Protein 9D84 (pdb70)

Secondary structure (DSSP, 8-state):
----S-SGGGGHHHHHHHHHHHHTS-GGGEEE--TT-B-TT-SEEEETTTTEEEEPPTTPPTT-BEEEE-TT-EEEETTEEEEHHHHHHHTT--EEEEEETTT--B--STTEEEE-TTS-EEE--S-TT-B--TT--TTTTT-SSTTS-EESTTHHHHHHHTSTTGGGG-B-TTS-BHHHHHHHHHHHHHHHHHHHHHHHHHHHHTTT-EEEEEEEESHHHHTB-SSSS-EE-S-TT-SS-EESS-HHHHHHHHHHHHH--EEEEEEEE-TT--HHHHHT-GGGSS----SEEEEE--HHHHTTGGG--HHHHHHHHHHHHHHHHHTT-EEEEE----STTTTS-HHHHHHHHHHHHHHHHTT-EEE-GGGTTTTS-HHHHBSSSSSB-HHHHHHHHHHHHHHHHHTTTSTT---B-S-EEE-TT---SSEEEEESSS--B--B-TTSSSTT-B--EE-TTS--EEEEEEEE-SSEEEEEEEEEESS--EEE-SHHHH----SSGGGGG-S---S--TT-------------GGGTTS-EEEEEEESSEEEEEEEE--TTS----EEEEEEEEEEE-GGG--SSTT-SS----EEEEEEEEES--TT-SSPPPPEE-SEEEEEPPGGGSPSSHHHH--TTT-TTSS--EEEEEEETTS-EEEEEEE----SSSEEEEEEEEESS-TTTS-SEEEEEEEEEEEEEEE-TTSSBTTBSSS-EEEEEEEEEEETTT---SS-EEEEEEEE-SSSPPEE-EEEEEEEEE-TT-SS---/-EEEEGGGG--EEEEEEEEPPTT-S---EEEETTEEEEBTTTEEEETTTTEEEEEEEEEET--EEEEE-

Foldseek 3Di:
DDPPQCDDPSNLQVLLVVVCVLVVHDSVQEEEDDAWDFNASHQKYAYPVVRDIFGDDPPDDGRKTWHDQDLQRWTAIPVGIDRRLVVCLVVLVADADPDALQQWDWAQYQRHWHAYPVGFTWGAQADRTQTHHHGGDQCRSARDDPNGTDTRPCRVVVVVLPDPCNQQVDADPVGHGSVVVCVVPCLVVLLVLLLVLLVVLLCLLQVLEEFEEEQAEACLSQAAFDFDPQWDADDLPEHGIHGVAALVNLLQVASLQFFNYHYHYRYHYYHLDALVCSQPPPVNPDQPLTRAYEYEHQLNLLVCRPNHDLVNRLVSLVVVSSVCSVSSYHYEYEAHAWADLCPPCVVSRVSSVVNVVVCVSSLHQYADNNCLQNQADRVLFPSDRTGGHNLVSSSSNNQVSLCSQQCSSPPLADADEFKDKAFAPDDDSFKGKHWSPPPQDQDADPPFLDQVSRQRKDAALAKTKIKIKGFHQAFKKWKKFLKAKDWAKDKDKWRVRPDDPPSDVSSQLGTGFHPDPVQGPRAGQQFGFQHDPLQNLFMAGRFMHGGGGMIMIMIITPNNSRTHMMTGRIMIIGHDHRLLGGGFPPDPGDHDFDKDKFKDKVVHPPPCPDDDWFDFDFKDKAADAQQAAFGSCVPQNGCQAPVVSHGWKWKWKAFPVGWIWIWIFGCDDHNFQKTWTHTDDIPDDPLWAFPTKIWFKWAFAKAFPAQQQNVHDPVPVHTRMATDSVGIGGRPRDDHNHHIMITIGTHTNDPGDTGIMMIMMIDTDRYPDPHNHD/DDKDKAPVFWDQAQAQKDADDLQFQDWQWKQWPNDTDGDPGQWHADNVRRMIGGPDGDGTRIIIITHGD

Organism: NCBI:txid2968270

Structure (mmCIF, N/CA/C/O backbone):
data_9D84
#
_entry.id   9D84
#
_cell.length_a   1.00
_cell.length_b   1.00
_cell.length_c   1.00
_cell.angle_alpha   90.00
_cell.angle_beta   90.00
_cell.angle_gamma   90.00
#
_symmetry.space_group_name_H-M   'P 1'
#
loop_
_entity.id
_entity.type
_entity.pdbx_description
1 polymer Gp48
2 polymer Gp49
#
loop_
_atom_site.group_PDB
_atom_site.id
_atom_site.type_symbol
_atom_site.label_atom_id
_atom_site.label_alt_id
_atom_site.label_comp_id
_atom_site.label_asym_id
_atom_site.label_entity_id
_atom_site.label_seq_id
_atom_site.pdbx_PDB_ins_code
_atom_site.Cartn_x
_atom_site.Cartn_y
_atom_site.Cartn_z
_atom_site.occupancy
_atom_site.B_iso_or_equiv
_atom_site.auth_seq_id
_atom_site.auth_comp_id
_atom_site.auth_asym_id
_atom_site.auth_atom_id
_atom_site.pdbx_PDB_model_num
ATOM 1 N N . LEU A 1 4 ? 4.374 -13.995 -58.206 1.00 99.86 4 LEU A N 1
ATOM 2 C CA . LEU A 1 4 ? 3.393 -12.999 -57.813 1.00 97.23 4 LEU A CA 1
ATOM 3 C C . LEU A 1 4 ? 3.135 -12.048 -58.977 1.00 98.03 4 LEU A C 1
ATOM 4 O O . LEU A 1 4 ? 3.953 -11.916 -59.890 1.00 98.00 4 LEU A O 1
ATOM 9 N N . PHE A 1 5 ? 1.984 -11.382 -58.939 1.00 94.22 5 PHE A N 1
ATOM 10 C CA . PHE A 1 5 ? 1.736 -10.302 -59.881 1.00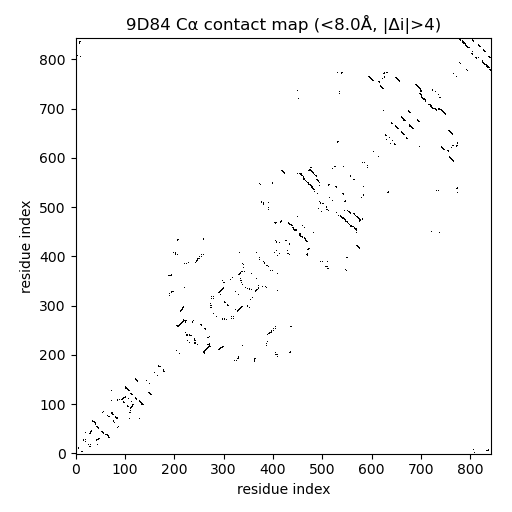 92.00 5 PHE A CA 1
ATOM 11 C C . PHE A 1 5 ? 2.688 -9.143 -59.620 1.00 93.12 5 PHE A C 1
ATOM 12 O O . PHE A 1 5 ? 3.196 -8.963 -58.510 1.00 96.82 5 PHE A O 1
ATOM 20 N N . SER A 1 6 ? 2.929 -8.359 -60.665 1.00 88.70 6 SER A N 1
ATOM 21 C CA . SER A 1 6 ? 3.777 -7.181 -60.566 1.00 90.36 6 SER A CA 1
ATOM 22 C C . SER A 1 6 ? 2.977 -6.001 -60.025 1.00 93.15 6 SER A C 1
ATOM 23 O O . SER A 1 6 ? 2.439 -5.205 -60.800 1.00 96.81 6 SER A O 1
ATOM 26 N N . GLN A 1 7 ? 2.894 -5.879 -58.698 1.00 87.49 7 GLN A N 1
ATOM 27 C CA . GLN A 1 7 ? 1.983 -4.928 -58.070 1.00 83.20 7 GLN A CA 1
ATOM 28 C C . GLN A 1 7 ? 2.674 -3.698 -57.498 1.00 88.54 7 GLN A C 1
ATOM 29 O O . GLN A 1 7 ? 2.076 -2.974 -56.695 1.00 91.30 7 GLN A O 1
ATOM 35 N N . GLY A 1 8 ? 3.925 -3.462 -57.869 1.00 90.16 8 GLY A N 1
ATOM 36 C CA . GLY A 1 8 ? 4.604 -2.254 -57.449 1.00 89.91 8 GLY A CA 1
ATOM 37 C C . GLY A 1 8 ? 4.740 -2.080 -55.951 1.00 91.50 8 GLY A C 1
ATOM 38 O O . GLY A 1 8 ? 4.681 -0.957 -55.442 1.00 96.93 8 GLY A O 1
ATOM 39 N N . GLY A 1 9 ? 4.919 -3.182 -55.231 1.00 79.14 9 GLY A N 1
ATOM 40 C CA . GLY A 1 9 ? 5.181 -3.112 -53.809 1.00 77.86 9 GLY A CA 1
ATOM 41 C C . GLY A 1 9 ? 6.622 -3.463 -53.515 1.00 86.02 9 GLY A C 1
ATOM 42 O O . GLY A 1 9 ? 7.062 -3.451 -52.363 1.00 85.11 9 GLY A O 1
ATOM 43 N N . LYS A 1 10 ? 7.365 -3.783 -54.571 1.00 95.24 10 LYS A N 1
ATOM 44 C CA . LYS A 1 10 ? 8.741 -4.230 -54.446 1.00 91.99 10 LYS A CA 1
ATOM 45 C C . LYS A 1 10 ? 9.714 -3.114 -54.812 1.00 92.46 10 LYS A C 1
ATOM 46 O O . LYS A 1 10 ? 9.502 -2.347 -55.756 1.00 92.08 10 LYS A O 1
ATOM 52 N N . GLY A 1 11 ? 10.797 -3.037 -54.042 1.00 88.93 11 GLY A N 1
ATOM 53 C CA . GLY A 1 11 ? 11.930 -2.190 -54.361 1.00 88.75 11 GLY A CA 1
ATOM 54 C C . GLY A 1 11 ? 11.620 -0.730 -54.611 1.00 88.74 11 GLY A C 1
ATOM 55 O O . GLY A 1 11 ? 10.942 -0.080 -53.811 1.00 88.79 11 GLY A O 1
ATOM 56 N N . SER A 1 12 ? 12.115 -0.209 -55.734 1.00 85.17 12 SER A N 1
ATOM 57 C CA . SER A 1 12 ? 12.019 1.210 -56.044 1.00 84.70 12 SER A CA 1
ATOM 58 C C . SER A 1 12 ? 10.596 1.678 -56.307 1.00 88.94 12 SER A C 1
ATOM 59 O O . SER A 1 12 ? 10.303 2.858 -56.093 1.00 92.16 12 SER A O 1
ATOM 62 N N . ALA A 1 13 ? 9.712 0.794 -56.758 1.00 86.41 13 ALA A N 1
ATOM 63 C CA . ALA A 1 13 ? 8.341 1.177 -57.058 1.00 83.87 13 ALA A CA 1
ATOM 64 C C . ALA A 1 13 ? 7.421 1.101 -55.848 1.00 87.34 13 ALA A C 1
ATOM 65 O O . ALA A 1 13 ? 6.241 1.449 -55.965 1.00 90.87 13 ALA A O 1
ATOM 67 N N . GLY A 1 14 ? 7.920 0.648 -54.705 1.00 80.55 14 GLY A N 1
ATOM 68 C CA . GLY A 1 14 ? 7.149 0.606 -53.484 1.00 79.09 14 GLY A CA 1
ATOM 69 C C . GLY A 1 14 ? 7.469 1.690 -52.482 1.00 77.54 14 GLY A C 1
ATOM 70 O O . GLY A 1 14 ? 7.042 1.588 -51.328 1.00 81.25 14 GLY A O 1
ATOM 71 N N . ILE A 1 15 ? 8.208 2.728 -52.882 1.00 73.95 15 ILE A N 1
ATOM 72 C CA . ILE A 1 15 ? 8.615 3.763 -51.935 1.00 74.59 15 ILE A CA 1
ATOM 73 C C . ILE A 1 15 ? 7.403 4.526 -51.413 1.00 77.48 15 ILE A C 1
ATOM 74 O O . ILE A 1 15 ? 7.286 4.772 -50.208 1.00 78.40 15 ILE A O 1
ATOM 79 N N . LEU A 1 16 ? 6.480 4.906 -52.300 1.00 70.80 16 LEU A N 1
ATOM 80 C CA . LEU A 1 16 ? 5.373 5.760 -51.883 1.00 66.19 16 LEU A CA 1
ATOM 81 C C . LEU A 1 16 ? 4.355 5.006 -51.036 1.00 70.09 16 LEU A C 1
ATOM 82 O O . LEU A 1 16 ? 3.859 5.542 -50.039 1.00 73.21 16 LEU A O 1
ATOM 87 N N . THR A 1 17 ? 4.024 3.771 -51.412 1.00 72.14 17 THR A N 1
ATOM 88 C CA . THR A 1 17 ? 3.090 2.988 -50.610 1.00 67.52 17 THR A CA 1
ATOM 89 C C . THR A 1 17 ? 3.691 2.640 -49.253 1.00 64.69 17 THR A C 1
ATOM 90 O O . THR A 1 17 ? 2.995 2.655 -48.231 1.00 69.52 17 THR A O 1
ATOM 94 N N . ASN A 1 18 ? 4.987 2.324 -49.224 1.00 66.43 18 ASN A N 1
ATOM 95 C CA . ASN A 1 18 ? 5.655 2.078 -47.953 1.00 67.08 18 ASN A CA 1
ATOM 96 C C . ASN A 1 18 ? 5.684 3.336 -47.096 1.00 72.57 18 ASN A C 1
ATOM 97 O O . ASN A 1 18 ? 5.541 3.263 -45.870 1.00 79.03 18 ASN A O 1
ATOM 102 N N . LYS A 1 19 ? 5.880 4.498 -47.721 1.00 69.16 19 LYS A N 1
ATOM 103 C CA . LYS A 1 19 ? 5.811 5.754 -46.982 1.00 67.48 19 LYS A CA 1
ATOM 104 C C . LYS A 1 19 ? 4.417 5.989 -46.420 1.00 70.55 19 LYS A C 1
ATOM 105 O O . LYS A 1 19 ? 4.284 6.466 -45.291 1.00 75.71 19 LYS A O 1
ATOM 111 N N . GLN A 1 20 ? 3.376 5.666 -47.189 1.00 70.36 20 GLN A N 1
ATOM 112 C CA . GLN A 1 20 ? 2.013 5.747 -46.673 1.00 65.89 20 GLN A CA 1
ATOM 113 C C . GLN A 1 20 ? 1.836 4.850 -45.457 1.00 72.71 20 GLN A C 1
ATOM 114 O O . GLN A 1 20 ? 1.264 5.262 -44.441 1.00 73.29 20 GLN A O 1
ATOM 120 N N . ALA A 1 21 ? 2.319 3.609 -45.548 1.00 68.66 21 ALA A N 1
ATOM 121 C CA . ALA A 1 21 ? 2.177 2.671 -44.439 1.00 60.42 21 ALA A CA 1
ATOM 122 C C . ALA A 1 21 ? 2.915 3.166 -43.201 1.00 62.02 21 ALA A C 1
ATOM 123 O O . ALA A 1 21 ? 2.386 3.117 -42.085 1.00 71.63 21 ALA A O 1
ATOM 125 N N . VAL A 1 22 ? 4.141 3.659 -43.386 1.00 58.12 22 VAL A N 1
ATOM 126 C CA . VAL A 1 22 ? 4.929 4.158 -42.262 1.00 62.28 22 VAL A CA 1
ATOM 127 C C . VAL A 1 22 ? 4.266 5.382 -41.644 1.00 67.83 22 VAL A C 1
ATOM 128 O O . VAL A 1 22 ? 4.194 5.514 -40.416 1.00 71.10 22 VAL A O 1
ATOM 132 N N . ALA A 1 23 ? 3.773 6.295 -42.482 1.00 64.22 23 ALA A N 1
ATOM 133 C CA . ALA A 1 23 ? 3.120 7.496 -41.976 1.00 62.28 23 ALA A CA 1
ATOM 134 C C . ALA A 1 23 ? 1.861 7.154 -41.193 1.00 64.95 23 ALA A C 1
ATOM 135 O O . ALA A 1 23 ? 1.601 7.741 -40.137 1.00 71.57 23 ALA A O 1
ATOM 137 N N . ARG A 1 24 ? 1.067 6.207 -41.693 1.00 62.84 24 ARG A N 1
ATOM 138 C CA . ARG A 1 24 ? -0.119 5.775 -40.968 1.00 63.96 24 ARG A CA 1
ATOM 139 C C . ARG A 1 24 ? 0.224 5.068 -39.667 1.00 62.87 24 ARG A C 1
ATOM 140 O O . ARG A 1 24 ? -0.497 5.231 -38.679 1.00 66.38 24 ARG A O 1
ATOM 148 N N . HIS A 1 25 ? 1.307 4.290 -39.646 1.00 63.87 25 HIS A N 1
ATOM 149 C CA . HIS A 1 25 ? 1.754 3.669 -38.406 1.00 63.73 25 HIS A CA 1
ATOM 150 C C . HIS A 1 25 ? 2.215 4.701 -37.386 1.00 65.22 25 HIS A C 1
ATOM 151 O O . HIS A 1 25 ? 1.954 4.542 -36.189 1.00 67.38 25 HIS A O 1
ATOM 158 N N . PHE A 1 26 ? 2.899 5.753 -37.833 1.00 63.86 26 PHE A N 1
ATOM 159 C CA . PHE A 1 26 ? 3.433 6.774 -36.944 1.00 62.93 26 PHE A CA 1
ATOM 160 C C . PHE A 1 26 ? 2.515 7.975 -36.776 1.00 63.08 26 PHE A C 1
ATOM 161 O O . PHE A 1 26 ? 2.820 8.855 -35.964 1.00 70.14 26 PHE A O 1
ATOM 169 N N . GLY A 1 27 ? 1.406 8.037 -37.507 1.00 62.17 27 GLY A N 1
ATOM 170 C CA . GLY A 1 27 ? 0.512 9.172 -37.396 1.00 61.61 27 GLY A CA 1
ATOM 171 C C . GLY A 1 27 ? 1.052 10.455 -37.981 1.00 66.00 27 GLY A C 1
ATOM 172 O O . GLY A 1 27 ? 0.619 11.540 -37.584 1.00 69.93 27 GLY A O 1
ATOM 173 N N . VAL A 1 28 ? 1.990 10.363 -38.922 1.00 67.02 28 VAL A N 1
ATOM 174 C CA . VAL A 1 28 ? 2.587 11.540 -39.541 1.00 65.86 28 VAL A CA 1
ATOM 175 C C . VAL A 1 28 ? 2.142 11.609 -40.995 1.00 66.21 28 VAL A C 1
ATOM 176 O O . VAL A 1 28 ? 1.430 10.723 -41.478 1.00 68.51 28 VAL A O 1
ATOM 180 N N . LYS A 1 29 ? 2.532 12.670 -41.692 1.00 76.12 29 LYS A N 1
ATOM 181 C CA . LYS A 1 29 ? 2.216 12.789 -43.103 1.00 74.02 29 LYS A CA 1
ATOM 182 C C . LYS A 1 29 ? 3.147 11.913 -43.937 1.00 76.18 29 LYS A C 1
ATOM 183 O O . LYS A 1 29 ? 4.274 11.604 -43.540 1.00 79.07 29 LYS A O 1
ATOM 189 N N . GLN A 1 30 ? 2.656 11.510 -45.110 1.00 81.19 30 GLN A N 1
ATOM 190 C CA . GLN A 1 30 ? 3.462 10.698 -46.014 1.00 78.52 30 GLN A CA 1
ATOM 191 C C . GLN A 1 30 ? 4.705 11.438 -46.489 1.00 84.43 30 GLN A C 1
ATOM 192 O O . GLN A 1 30 ? 5.761 10.817 -46.644 1.00 85.68 30 GLN A O 1
ATOM 198 N N . SER A 1 31 ? 4.606 12.749 -46.705 1.00 89.05 31 SER A N 1
ATOM 199 C CA . SER A 1 31 ? 5.754 13.556 -47.095 1.00 87.91 31 SER A CA 1
ATOM 200 C C . SER A 1 31 ? 6.754 13.745 -45.964 1.00 88.69 31 SER A C 1
ATOM 201 O O . SER A 1 31 ? 7.842 14.277 -46.206 1.00 88.13 31 SER A O 1
ATOM 204 N N . GLU A 1 32 ? 6.414 13.333 -44.745 1.00 83.73 32 GLU A N 1
ATOM 205 C CA . GLU A 1 32 ? 7.292 13.469 -43.592 1.00 79.35 32 GLU A CA 1
ATOM 206 C C . GLU A 1 32 ? 8.088 12.205 -43.303 1.00 81.42 32 GLU A C 1
ATOM 207 O O . GLU A 1 32 ? 8.755 12.131 -42.267 1.00 84.58 32 GLU A O 1
ATOM 213 N N . VAL A 1 33 ? 8.033 11.213 -44.188 1.00 74.69 33 VAL A N 1
ATOM 214 C CA . VAL A 1 33 ? 8.818 9.992 -44.067 1.00 72.85 33 VAL A CA 1
ATOM 215 C C . VAL A 1 33 ? 9.902 10.021 -45.134 1.00 76.35 33 VAL A C 1
ATOM 216 O O . VAL A 1 33 ? 9.625 10.317 -46.302 1.00 80.91 33 VAL A O 1
ATOM 220 N N . VAL A 1 34 ? 11.136 9.722 -44.737 1.00 81.28 34 VAL A N 1
ATOM 221 C CA . VAL A 1 34 ? 12.280 9.757 -45.640 1.00 81.67 34 VAL A CA 1
ATOM 222 C C . VAL A 1 34 ? 12.950 8.390 -45.646 1.00 83.94 34 VAL A C 1
ATOM 223 O O . VAL A 1 34 ? 13.084 7.748 -44.598 1.00 84.83 34 VAL A O 1
ATOM 227 N N . TYR A 1 35 ? 13.319 7.927 -46.837 1.00 82.87 35 TYR A N 1
ATOM 228 C CA . TYR A 1 35 ? 14.170 6.754 -46.959 1.00 78.51 35 TYR A CA 1
ATOM 229 C C . TYR A 1 35 ? 15.616 7.144 -46.697 1.00 82.89 35 TYR A C 1
ATOM 230 O O . TYR A 1 35 ? 16.061 8.231 -47.075 1.00 90.39 35 TYR A O 1
ATOM 239 N N . PHE A 1 36 ? 16.357 6.254 -46.045 1.00 92.09 36 PHE A N 1
ATOM 240 C CA . PHE A 1 36 ? 17.752 6.536 -45.737 1.00 92.08 36 PHE A CA 1
ATOM 241 C C . PHE A 1 36 ? 18.647 5.968 -46.832 1.00 94.99 36 PHE A C 1
ATOM 242 O O . PHE A 1 36 ? 18.524 4.796 -47.202 1.00 94.99 36 PHE A O 1
ATOM 250 N N . SER A 1 37 ? 19.542 6.804 -47.344 1.00 101.16 37 SER A N 1
ATOM 251 C CA . SER A 1 37 ? 20.716 6.377 -48.086 1.00 103.38 37 SER A CA 1
ATOM 252 C C . SER A 1 37 ? 21.869 7.307 -47.733 1.00 106.35 37 SER A C 1
ATOM 253 O O . SER A 1 37 ? 21.800 8.083 -46.777 1.00 107.01 37 SER A O 1
ATOM 256 N N . VAL A 1 38 ? 22.942 7.229 -48.514 1.00 107.82 38 VAL A N 1
ATOM 257 C CA . VAL A 1 38 ? 24.137 8.013 -48.225 1.00 103.95 38 VAL A CA 1
ATOM 258 C C . VAL A 1 38 ? 24.033 9.393 -48.864 1.00 103.21 38 VAL A C 1
ATOM 259 O O . VAL A 1 38 ? 24.497 9.610 -49.989 1.00 104.33 38 VAL A O 1
ATOM 263 N N . GLY A 1 39 ? 23.423 10.338 -48.151 1.00 95.96 39 GLY A N 1
ATOM 264 C CA . GLY A 1 39 ? 23.412 11.714 -48.606 1.00 96.81 39 GLY A CA 1
ATOM 265 C C . GLY A 1 39 ? 22.058 12.395 -48.628 1.00 101.17 39 GLY A C 1
ATOM 266 O O . GLY A 1 39 ? 21.949 13.533 -49.096 1.00 101.47 39 GLY A O 1
ATOM 267 N N . VAL A 1 40 ? 21.023 11.729 -48.129 1.00 100.07 40 VAL A N 1
ATOM 268 C CA . VAL A 1 40 ? 19.678 12.289 -48.128 1.00 96.72 40 VAL A CA 1
ATOM 269 C C . VAL A 1 40 ? 19.592 13.405 -47.098 1.00 97.96 40 VAL A C 1
ATOM 270 O O . VAL A 1 40 ? 20.251 13.367 -46.053 1.00 99.31 40 VAL A O 1
ATOM 274 N N . ASP A 1 41 ? 18.788 14.418 -47.408 1.00 99.93 41 ASP A N 1
ATOM 275 C CA . ASP A 1 41 ? 18.522 15.490 -46.459 1.00 101.52 41 ASP A CA 1
ATOM 276 C C . ASP A 1 41 ? 17.431 15.045 -45.494 1.00 103.97 41 ASP A C 1
ATOM 277 O O . ASP A 1 41 ? 16.274 14.874 -45.891 1.00 106.90 41 ASP A O 1
ATOM 282 N N . ILE A 1 42 ? 17.795 14.854 -44.231 1.00 97.49 42 ILE A N 1
ATOM 283 C CA . ILE A 1 42 ? 16.860 14.388 -43.219 1.00 97.00 42 ILE A CA 1
ATOM 284 C C . ILE A 1 42 ? 16.202 15.557 -42.484 1.00 98.54 42 ILE A C 1
ATOM 285 O O . ILE A 1 42 ? 15.454 15.345 -41.533 1.00 100.24 42 ILE A O 1
ATOM 290 N N . SER A 1 43 ? 16.476 16.787 -42.908 1.00 97.11 43 SER A N 1
ATOM 291 C CA . SER A 1 43 ? 15.853 17.946 -42.295 1.00 97.71 43 SER A CA 1
ATOM 292 C C . SER A 1 43 ? 14.382 18.035 -42.696 1.00 99.55 43 SER A C 1
ATOM 293 O O . SER A 1 43 ? 13.982 17.658 -43.801 1.00 99.55 43 SER A O 1
ATOM 296 N N . GLY A 1 44 ? 13.568 18.542 -41.772 1.00 96.05 44 GLY A N 1
ATOM 297 C CA . GLY A 1 44 ? 12.143 18.661 -41.985 1.00 96.44 44 GLY A CA 1
ATOM 298 C C . GLY A 1 44 ? 11.376 17.359 -41.977 1.00 97.58 44 GLY A C 1
ATOM 299 O O . GLY A 1 44 ? 10.142 17.390 -41.903 1.00 96.23 44 GLY A O 1
ATOM 300 N N . TYR A 1 45 ? 12.055 16.220 -42.048 1.00 93.15 45 TYR A N 1
ATOM 301 C CA . TYR A 1 45 ? 11.415 14.918 -41.989 1.00 87.64 45 TYR A CA 1
ATOM 302 C C . TYR A 1 45 ? 11.243 14.495 -40.538 1.00 89.12 45 TYR A C 1
ATOM 303 O O . TYR A 1 45 ? 12.054 14.832 -39.671 1.00 91.25 45 TYR A O 1
ATOM 312 N N . LYS A 1 46 ? 10.171 13.751 -40.280 1.00 82.96 46 LYS A N 1
ATOM 313 C CA . LYS A 1 46 ? 9.801 13.375 -38.923 1.00 80.77 46 LYS A CA 1
ATOM 314 C C . LYS A 1 46 ? 9.972 11.895 -38.633 1.00 80.72 46 LYS A C 1
ATOM 315 O O . LYS A 1 46 ? 10.138 11.523 -37.470 1.00 78.80 46 LYS A O 1
ATOM 321 N N . VAL A 1 47 ? 9.938 11.046 -39.656 1.00 75.01 47 VAL A N 1
ATOM 322 C CA . VAL A 1 47 ? 10.204 9.621 -39.518 1.00 74.94 47 VAL A CA 1
ATOM 323 C C . VAL A 1 47 ? 11.179 9.216 -40.613 1.00 73.84 47 VAL A C 1
ATOM 324 O O . VAL A 1 47 ? 11.018 9.608 -41.774 1.00 77.94 47 VAL A O 1
ATOM 328 N N . ILE A 1 48 ? 12.193 8.440 -40.246 1.00 73.47 48 ILE A N 1
ATOM 329 C CA . ILE A 1 48 ? 13.171 7.919 -41.193 1.00 72.57 48 ILE A CA 1
ATOM 330 C C . ILE A 1 48 ? 12.991 6.411 -41.277 1.00 72.48 48 ILE A C 1
ATOM 331 O O . ILE A 1 48 ? 12.790 5.744 -40.255 1.00 77.48 48 ILE A O 1
ATOM 336 N N . TYR A 1 49 ? 13.031 5.881 -42.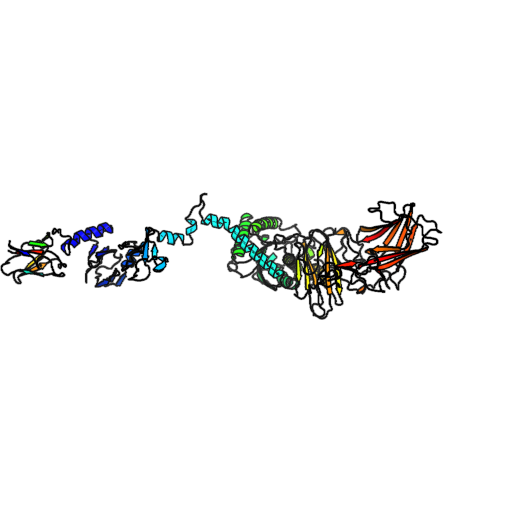493 1.00 69.38 49 TYR A N 1
ATOM 337 C CA . TYR A 1 49 ? 12.843 4.459 -42.729 1.00 71.33 49 TYR A CA 1
ATOM 338 C C . TYR A 1 49 ? 14.142 3.850 -43.235 1.00 73.20 49 TYR A C 1
ATOM 339 O O . TYR A 1 49 ? 14.743 4.359 -44.187 1.00 81.64 49 TYR A O 1
ATOM 348 N N . ASP A 1 50 ? 14.572 2.768 -42.595 1.00 79.75 50 ASP A N 1
ATOM 349 C CA . ASP A 1 50 ? 15.764 2.038 -43.011 1.00 83.76 50 ASP A CA 1
ATOM 350 C C . ASP A 1 50 ? 15.338 0.957 -43.995 1.00 81.88 50 ASP A C 1
ATOM 351 O O . ASP A 1 50 ? 14.571 0.056 -43.643 1.00 82.35 50 ASP A O 1
ATOM 356 N N . LYS A 1 51 ? 15.833 1.048 -45.229 1.00 83.99 51 LYS A N 1
ATOM 357 C CA . LYS A 1 51 ? 15.468 0.067 -46.244 1.00 85.78 51 LYS A CA 1
ATOM 358 C C . LYS A 1 51 ? 16.055 -1.306 -45.941 1.00 88.21 51 LYS A C 1
ATOM 359 O O . LYS A 1 51 ? 15.408 -2.326 -46.202 1.00 88.93 51 LYS A O 1
ATOM 365 N N . THR A 1 52 ? 17.267 -1.353 -45.384 1.00 88.87 52 THR A N 1
ATOM 366 C CA . THR A 1 52 ? 17.926 -2.630 -45.134 1.00 90.04 52 THR A CA 1
ATOM 367 C C . THR A 1 52 ? 17.218 -3.437 -44.052 1.00 90.29 52 THR A C 1
ATOM 368 O O . THR A 1 52 ? 16.946 -4.627 -44.244 1.00 90.10 52 THR A O 1
ATOM 372 N N . THR A 1 53 ? 16.915 -2.814 -42.913 1.00 86.15 53 THR A N 1
ATOM 373 C CA . THR A 1 53 ? 16.268 -3.544 -41.827 1.00 85.38 53 THR A CA 1
ATOM 374 C C . THR A 1 53 ? 14.750 -3.475 -41.933 1.00 84.73 53 THR A C 1
ATOM 375 O O . THR A 1 53 ? 14.044 -4.149 -41.173 1.00 86.94 53 THR A O 1
ATOM 379 N N . GLN A 1 54 ? 14.239 -2.674 -42.868 1.00 81.24 54 GLN A N 1
ATOM 380 C CA . GLN A 1 54 ? 12.809 -2.444 -43.038 1.00 77.90 54 GLN A CA 1
ATOM 381 C C . GLN A 1 54 ? 12.183 -1.975 -41.731 1.00 79.53 54 GLN A C 1
ATOM 382 O O . GLN A 1 54 ? 11.059 -2.359 -41.394 1.00 82.33 54 GLN A O 1
ATOM 388 N N . ARG A 1 55 ? 12.911 -1.145 -40.992 1.00 70.86 55 ARG A N 1
ATOM 389 C CA . ARG A 1 55 ? 12.436 -0.549 -39.755 1.00 69.55 55 ARG A CA 1
ATOM 390 C C . ARG A 1 55 ? 12.394 0.965 -39.904 1.00 69.48 55 ARG A C 1
ATOM 391 O O . ARG A 1 55 ? 13.291 1.564 -40.505 1.00 73.24 55 ARG A O 1
ATOM 399 N N . ALA A 1 56 ? 11.350 1.576 -39.357 1.00 69.32 56 ALA A N 1
ATOM 400 C CA . ALA A 1 56 ? 11.156 3.016 -39.425 1.00 66.98 56 ALA A CA 1
ATOM 401 C C . ALA A 1 56 ? 11.303 3.608 -38.032 1.00 66.43 56 ALA A C 1
ATOM 402 O O . ALA A 1 56 ? 10.769 3.062 -37.062 1.00 70.26 56 ALA A O 1
ATOM 404 N N . TYR A 1 57 ? 12.033 4.714 -37.938 1.00 68.27 57 TYR A N 1
ATOM 405 C CA . TYR A 1 57 ? 12.323 5.362 -36.669 1.00 68.31 57 TYR A CA 1
ATOM 406 C C . TYR A 1 57 ? 11.931 6.829 -36.745 1.00 71.25 57 TYR A C 1
ATOM 407 O O . TYR A 1 57 ? 12.125 7.480 -37.776 1.00 78.42 57 TYR A O 1
ATOM 416 N N . SER A 1 58 ? 11.379 7.345 -35.652 1.00 73.82 58 SER A N 1
ATOM 417 C CA . SER A 1 58 ? 11.013 8.753 -35.599 1.00 76.24 58 SER A CA 1
ATOM 418 C C . SER A 1 58 ? 12.263 9.612 -35.479 1.00 80.58 58 SER A C 1
ATOM 419 O O . SER A 1 58 ? 13.055 9.450 -34.546 1.00 84.16 58 SER A O 1
ATOM 422 N N . LEU A 1 59 ? 12.442 10.519 -36.426 1.00 86.10 59 LEU A N 1
ATOM 423 C CA . LEU A 1 59 ? 13.570 11.435 -36.367 1.00 81.35 59 LEU A CA 1
ATOM 424 C C . LEU A 1 59 ? 13.349 12.469 -35.267 1.00 85.74 59 LEU A C 1
ATOM 425 O O . LEU A 1 59 ? 12.257 13.032 -35.157 1.00 86.34 59 LEU A O 1
ATOM 430 N N . PRO A 1 60 ? 14.355 12.725 -34.436 1.00 90.46 60 PRO A N 1
ATOM 431 C CA . PRO A 1 60 ? 14.224 13.787 -33.435 1.00 89.03 60 PRO A CA 1
ATOM 432 C C . PRO A 1 60 ? 14.036 15.140 -34.101 1.00 89.69 60 PRO A C 1
ATOM 433 O O . PRO A 1 60 ? 14.629 15.447 -35.137 1.00 91.71 60 PRO A O 1
ATOM 437 N N . ILE A 1 61 ? 13.190 15.951 -33.488 1.00 97.44 61 ILE A N 1
ATOM 438 C CA . ILE A 1 61 ? 12.903 17.281 -34.008 1.00 100.20 61 ILE A CA 1
ATOM 439 C C . ILE A 1 61 ? 14.086 18.195 -33.718 1.00 102.58 61 ILE A C 1
ATOM 440 O O . ILE A 1 61 ? 14.931 17.906 -32.863 1.00 101.74 61 ILE A O 1
ATOM 445 N N . GLY A 1 62 ? 14.153 19.310 -34.439 1.00 107.94 62 GLY A N 1
ATOM 446 C CA . GLY A 1 62 ? 15.252 20.238 -34.289 1.00 109.02 62 GLY A CA 1
ATOM 447 C C . GLY A 1 62 ? 16.458 19.947 -35.150 1.00 109.89 62 GLY A C 1
ATOM 448 O O . GLY A 1 62 ? 17.489 20.608 -34.986 1.00 111.50 62 GLY A O 1
ATOM 449 N N . ILE A 1 63 ? 16.369 18.978 -36.051 1.00 103.50 63 ILE A N 1
ATOM 450 C CA . ILE A 1 63 ? 17.474 18.717 -36.979 1.00 103.91 63 ILE A CA 1
ATOM 451 C C . ILE A 1 63 ? 17.640 19.922 -37.900 1.00 104.85 63 ILE A C 1
ATOM 452 O O . ILE A 1 63 ? 16.663 20.346 -38.542 1.00 102.09 63 ILE A O 1
ATOM 457 N N . PRO A 1 64 ? 18.832 20.506 -37.994 1.00 107.80 64 PRO A N 1
ATOM 458 C CA . PRO A 1 64 ? 18.995 21.735 -38.780 1.00 105.32 64 PRO A CA 1
ATOM 459 C C . PRO A 1 64 ? 18.767 21.493 -40.264 1.00 106.04 64 PRO A C 1
ATOM 460 O O . PRO A 1 64 ? 19.007 20.408 -40.797 1.00 107.08 64 PRO A O 1
ATOM 464 N N . ALA A 1 65 ? 18.295 22.545 -40.932 1.00 107.34 65 ALA A N 1
ATOM 465 C CA . ALA A 1 65 ? 17.979 22.484 -42.353 1.00 107.26 65 ALA A CA 1
ATOM 466 C C . ALA A 1 65 ? 19.230 22.240 -43.185 1.00 106.99 65 ALA A C 1
ATOM 467 O O . ALA A 1 65 ? 20.192 23.013 -43.114 1.00 109.53 65 ALA A O 1
ATOM 469 N N . GLY A 1 66 ? 19.229 21.168 -43.973 1.00 103.97 66 GLY A N 1
ATOM 470 C CA . GLY A 1 66 ? 20.360 20.848 -44.819 1.00 102.50 66 GLY A CA 1
ATOM 471 C C . GLY A 1 66 ? 21.209 19.716 -44.282 1.00 103.34 66 GLY A C 1
ATOM 472 O O . GLY A 1 66 ? 22.267 19.405 -44.836 1.00 103.37 66 GLY A O 1
ATOM 473 N N . THR A 1 67 ? 20.754 19.091 -43.200 1.00 104.80 67 THR A N 1
ATOM 474 C CA . THR A 1 67 ? 21.508 18.002 -42.593 1.00 104.48 67 THR A CA 1
ATOM 475 C C . THR A 1 67 ? 21.399 16.742 -43.441 1.00 103.22 67 THR A C 1
ATOM 476 O O . THR A 1 67 ? 20.304 16.345 -43.848 1.00 105.48 67 THR A O 1
ATOM 480 N N . THR A 1 68 ? 22.539 16.111 -43.704 1.00 103.77 68 THR A N 1
ATOM 481 C CA . THR A 1 68 ? 22.602 14.901 -44.508 1.00 103.88 68 THR A CA 1
ATOM 482 C C . THR A 1 68 ? 23.083 13.731 -43.660 1.00 103.13 68 THR A C 1
ATOM 483 O O . THR A 1 68 ? 23.750 13.906 -42.637 1.00 105.67 68 THR A O 1
ATOM 487 N N . ALA A 1 69 ? 22.734 12.526 -44.100 1.00 103.09 69 ALA A N 1
ATOM 488 C CA . ALA A 1 69 ? 23.048 11.303 -43.376 1.00 106.48 69 ALA A CA 1
ATOM 489 C C . ALA A 1 69 ? 24.205 10.568 -44.042 1.00 106.27 69 ALA A C 1
ATOM 490 O O . ALA A 1 69 ? 24.284 10.496 -45.271 1.00 107.07 69 ALA A O 1
ATOM 492 N N . ILE A 1 70 ? 25.100 10.025 -43.220 1.00 104.07 70 ILE A N 1
ATOM 493 C CA . ILE A 1 70 ? 26.242 9.251 -43.689 1.00 105.22 70 ILE A CA 1
ATOM 494 C C . ILE A 1 70 ? 25.997 7.754 -43.549 1.00 105.48 70 ILE A C 1
ATOM 495 O O . ILE A 1 70 ? 26.099 7.008 -44.524 1.00 106.44 70 ILE A O 1
ATOM 500 N N . SER A 1 71 ? 25.671 7.295 -42.343 1.00 104.17 71 SER A N 1
ATOM 501 C CA . SER A 1 71 ? 25.462 5.872 -42.119 1.00 105.62 71 SER A CA 1
ATOM 502 C C . SER A 1 71 ? 24.400 5.669 -41.049 1.00 107.26 71 SER A C 1
ATOM 503 O O . SER A 1 71 ? 24.194 6.532 -40.193 1.00 106.75 71 SER A O 1
ATOM 506 N N . LEU A 1 72 ? 23.730 4.522 -41.116 1.00 101.85 72 LEU A N 1
ATOM 507 C CA . LEU A 1 72 ? 22.737 4.110 -40.132 1.00 99.84 72 LEU A CA 1
ATOM 508 C C . LEU A 1 72 ? 23.038 2.674 -39.729 1.00 99.77 72 LEU A C 1
ATOM 509 O O . LEU A 1 72 ? 22.860 1.751 -40.530 1.00 100.23 72 LEU A O 1
ATOM 514 N N . SER A 1 73 ? 23.491 2.491 -38.493 1.00 95.07 73 SER A N 1
ATOM 515 C CA . SER A 1 73 ? 23.912 1.181 -38.028 1.00 95.83 73 SER A CA 1
ATOM 516 C C . SER A 1 73 ? 22.714 0.256 -37.850 1.00 96.26 73 SER A C 1
ATOM 517 O O . SER A 1 73 ? 21.558 0.688 -37.812 1.00 96.29 73 SER A O 1
ATOM 520 N N . THR A 1 74 ? 23.007 -1.043 -37.741 1.00 94.85 74 THR A N 1
ATOM 521 C CA . THR A 1 74 ? 21.956 -2.022 -37.496 1.00 94.13 74 THR A CA 1
ATOM 522 C C . THR A 1 74 ? 21.309 -1.832 -36.130 1.00 95.13 74 THR A C 1
ATOM 523 O O . THR A 1 74 ? 20.227 -2.376 -35.887 1.00 96.72 74 THR A O 1
ATOM 527 N N . ALA A 1 75 ? 21.947 -1.075 -35.237 1.00 93.36 75 ALA A N 1
ATOM 528 C CA . ALA A 1 75 ? 21.352 -0.673 -33.973 1.00 92.63 75 ALA A CA 1
ATOM 529 C C . ALA A 1 75 ? 20.617 0.654 -34.084 1.00 94.12 75 ALA A C 1
ATOM 530 O O . ALA A 1 75 ? 20.370 1.302 -33.062 1.00 94.18 75 ALA A O 1
ATOM 532 N N . ALA A 1 76 ? 20.285 1.075 -35.307 1.00 88.98 76 ALA A N 1
ATOM 533 C CA . ALA A 1 76 ? 19.561 2.312 -35.575 1.00 89.86 76 ALA A CA 1
ATOM 534 C C . ALA A 1 76 ? 20.333 3.535 -35.097 1.00 91.93 76 ALA A C 1
ATOM 535 O O . ALA A 1 76 ? 19.735 4.571 -34.794 1.00 93.63 76 ALA A O 1
ATOM 537 N N . VAL A 1 77 ? 21.654 3.429 -35.021 1.00 97.55 77 VAL A N 1
ATOM 538 C CA . VAL A 1 77 ? 22.499 4.570 -34.696 1.00 97.63 77 VAL A CA 1
ATOM 539 C C . VAL A 1 77 ? 22.695 5.382 -35.968 1.00 96.37 77 VAL A C 1
ATOM 540 O O . VAL A 1 77 ? 23.356 4.930 -36.910 1.00 96.48 77 VAL A O 1
ATOM 544 N N . LEU A 1 78 ? 22.118 6.580 -36.001 1.00 94.89 78 LEU A N 1
ATOM 545 C CA . LEU A 1 78 ? 22.165 7.441 -37.174 1.00 96.99 78 LEU A CA 1
ATOM 546 C C . LEU A 1 78 ? 23.210 8.526 -36.960 1.00 98.58 78 LEU A C 1
ATOM 547 O O . LEU A 1 78 ? 23.115 9.303 -36.004 1.00 100.27 78 LEU A O 1
ATOM 552 N N . VAL A 1 79 ? 24.195 8.580 -37.848 1.00 104.99 79 VAL A N 1
ATOM 553 C CA . VAL A 1 79 ? 25.191 9.643 -37.849 1.00 105.54 79 VAL A CA 1
ATOM 554 C C . VAL A 1 79 ? 24.860 10.575 -39.010 1.00 102.81 79 VAL A C 1
ATOM 555 O O . VAL A 1 79 ? 24.828 10.160 -40.174 1.00 101.25 79 VAL A O 1
ATOM 559 N N . HIS A 1 80 ? 24.568 11.827 -38.693 1.00 106.20 80 HIS A N 1
ATOM 560 C CA . HIS A 1 80 ? 24.272 12.825 -39.702 1.00 107.56 80 HIS A CA 1
ATOM 561 C C . HIS A 1 80 ? 25.406 13.848 -39.750 1.00 110.16 80 HIS A C 1
ATOM 562 O O . HIS A 1 80 ? 26.400 13.743 -39.025 1.00 107.83 80 HIS A O 1
ATOM 569 N N . SER A 1 81 ? 25.268 14.842 -40.628 1.00 112.14 81 SER A N 1
ATOM 570 C CA . SER A 1 81 ? 26.345 15.805 -40.819 1.00 109.78 81 SER A CA 1
ATOM 571 C C . SER A 1 81 ? 26.537 16.680 -39.586 1.00 111.15 81 SER A C 1
ATOM 572 O O . SER A 1 81 ? 27.651 17.139 -39.309 1.00 111.26 81 SER A O 1
ATOM 575 N N . GLN A 1 82 ? 25.467 16.922 -38.832 1.00 113.05 82 GLN A N 1
ATOM 576 C CA . GLN A 1 82 ? 25.541 17.750 -37.636 1.00 112.88 82 GLN A CA 1
ATOM 577 C C . GLN A 1 82 ? 25.718 16.952 -36.351 1.00 112.87 82 GLN A C 1
ATOM 578 O O . GLN A 1 82 ? 25.755 17.552 -35.272 1.00 114.64 82 GLN A O 1
ATOM 584 N N . GLY A 1 83 ? 25.827 15.631 -36.425 1.00 106.50 83 GLY A N 1
ATOM 585 C CA . GLY A 1 83 ? 26.049 14.850 -35.227 1.00 106.96 83 GLY A CA 1
ATOM 586 C C . GLY A 1 83 ? 25.608 13.413 -35.417 1.00 107.01 83 GLY A C 1
ATOM 587 O O . GLY A 1 83 ? 25.475 12.924 -36.540 1.00 107.85 83 GLY A O 1
ATOM 588 N N . SER A 1 84 ? 25.397 12.745 -34.285 1.00 103.22 84 SER A N 1
ATOM 589 C CA . SER A 1 84 ? 24.956 11.359 -34.248 1.00 104.41 84 SER A CA 1
ATOM 590 C C . SER A 1 84 ? 23.758 11.229 -33.318 1.00 104.84 84 SER A C 1
ATOM 591 O O . SER A 1 84 ? 23.722 11.843 -32.247 1.00 103.34 84 SER A O 1
ATOM 594 N N . VAL A 1 85 ? 22.780 10.428 -33.733 1.00 101.71 85 VAL A N 1
ATOM 595 C CA . VAL A 1 85 ? 21.569 10.194 -32.957 1.00 96.05 85 VAL A CA 1
ATOM 596 C C . VAL A 1 85 ? 21.323 8.696 -32.861 1.00 94.94 85 VAL A C 1
ATOM 597 O O . VAL A 1 85 ? 21.348 7.987 -33.873 1.00 95.93 85 VAL A O 1
ATOM 601 N N . ASP A 1 86 ? 21.088 8.217 -31.642 1.00 89.71 86 ASP A N 1
ATOM 602 C CA . ASP A 1 86 ? 20.678 6.833 -31.417 1.00 90.68 86 ASP A CA 1
ATOM 603 C C . ASP A 1 86 ? 19.166 6.769 -31.582 1.00 91.69 86 ASP A C 1
ATOM 604 O O . ASP A 1 86 ? 18.415 7.058 -30.647 1.00 91.01 86 ASP A O 1
ATOM 609 N N . LEU A 1 87 ? 18.714 6.397 -32.782 1.00 85.34 87 LEU A N 1
ATOM 610 C CA . LEU A 1 87 ? 17.282 6.373 -33.058 1.00 81.24 87 LEU A CA 1
ATOM 611 C C . LEU A 1 87 ? 16.559 5.338 -32.209 1.00 84.43 87 LEU A C 1
ATOM 612 O O . LEU A 1 87 ? 15.367 5.494 -31.931 1.00 87.46 87 LEU A O 1
ATOM 617 N N . GLY A 1 88 ? 17.256 4.280 -31.793 1.00 84.52 88 GLY A N 1
ATOM 618 C CA . GLY A 1 88 ? 16.652 3.331 -30.874 1.00 83.50 88 GLY A CA 1
ATOM 619 C C . GLY A 1 88 ? 16.318 3.957 -29.535 1.00 84.75 88 GLY A C 1
ATOM 620 O O . GLY A 1 88 ? 15.253 3.706 -28.968 1.00 88.77 88 GLY A O 1
ATOM 621 N N . ALA A 1 89 ? 17.223 4.788 -29.013 1.00 86.08 89 ALA A N 1
ATOM 622 C CA . ALA A 1 89 ? 16.945 5.495 -27.767 1.00 85.80 89 ALA A CA 1
ATOM 623 C C . ALA A 1 89 ? 15.784 6.465 -27.931 1.00 84.32 89 ALA A C 1
ATOM 624 O O . ALA A 1 89 ? 14.951 6.606 -27.028 1.00 85.44 89 ALA A O 1
ATOM 626 N N . VAL A 1 90 ? 15.711 7.145 -29.077 1.00 76.49 90 VAL A N 1
ATOM 627 C CA . VAL A 1 90 ? 14.599 8.052 -29.337 1.00 78.36 90 VAL A CA 1
ATOM 628 C C . VAL A 1 90 ? 13.283 7.284 -29.379 1.00 82.60 90 VAL A C 1
ATOM 629 O O . VAL A 1 90 ? 12.273 7.725 -28.819 1.00 88.07 90 VAL A O 1
ATOM 633 N N . ALA A 1 91 ? 13.276 6.124 -30.039 1.00 77.37 91 ALA A N 1
ATOM 634 C CA . ALA A 1 91 ? 12.066 5.310 -30.100 1.00 74.96 91 ALA A CA 1
ATOM 635 C C . ALA A 1 91 ? 11.671 4.800 -28.720 1.00 76.01 91 ALA A C 1
ATOM 636 O O . ALA A 1 91 ? 10.480 4.738 -28.394 1.00 81.97 91 ALA A O 1
ATOM 638 N N . VAL A 1 92 ? 12.653 4.420 -27.900 1.00 66.67 92 VAL A N 1
ATOM 639 C CA . VAL A 1 92 ? 12.361 4.006 -26.531 1.00 64.78 92 VAL A CA 1
ATOM 640 C C . VAL A 1 92 ? 11.745 5.156 -25.748 1.00 70.43 92 VAL A C 1
ATOM 641 O O . VAL A 1 92 ? 10.780 4.969 -24.998 1.00 76.46 92 VAL A O 1
ATOM 645 N N . LEU A 1 93 ? 12.290 6.363 -25.910 1.00 72.33 93 LEU A N 1
ATOM 646 C CA . LEU A 1 93 ? 11.725 7.527 -25.239 1.00 75.13 93 LEU A CA 1
ATOM 647 C C . LEU A 1 93 ? 10.297 7.792 -25.692 1.00 73.05 93 LEU A C 1
ATOM 648 O O . LEU A 1 93 ? 9.437 8.128 -24.872 1.00 78.74 93 LEU A O 1
ATOM 653 N N . ARG A 1 94 ? 10.024 7.641 -26.986 1.00 66.18 94 ARG A N 1
ATOM 654 C CA . ARG A 1 94 ? 8.679 7.811 -27.514 1.00 66.50 94 ARG A CA 1
ATOM 655 C C . ARG A 1 94 ? 7.835 6.549 -27.410 1.00 67.26 94 ARG A C 1
ATOM 656 O O . ARG A 1 94 ? 6.685 6.557 -27.860 1.00 73.39 94 ARG A O 1
ATOM 664 N N . LYS A 1 95 ? 8.380 5.474 -26.836 1.00 71.47 95 LYS A N 1
ATOM 665 C CA . LYS A 1 95 ? 7.677 4.199 -26.681 1.00 67.02 95 LYS A CA 1
ATOM 666 C C . LYS A 1 95 ? 7.202 3.643 -28.018 1.00 70.48 95 LYS A C 1
ATOM 667 O O . LYS A 1 95 ? 6.150 3.005 -28.100 1.00 72.08 95 LYS A O 1
ATOM 673 N N . GLU A 1 96 ? 7.974 3.884 -29.075 1.00 71.27 96 GLU A N 1
ATOM 674 C CA . GLU A 1 96 ? 7.695 3.310 -30.389 1.00 68.43 96 GLU A CA 1
ATOM 675 C C . GLU A 1 96 ? 8.447 1.986 -30.483 1.00 70.54 96 GLU A C 1
ATOM 676 O O . GLU A 1 96 ? 9.465 1.849 -31.164 1.00 71.37 96 GLU A O 1
ATOM 682 N N . TYR A 1 97 ? 7.923 0.995 -29.771 1.00 69.77 97 TYR A N 1
ATOM 683 C CA . TYR A 1 97 ? 8.571 -0.297 -29.619 1.00 67.21 97 TYR A CA 1
ATOM 684 C C . TYR A 1 97 ? 8.250 -1.203 -30.798 1.00 69.00 97 TYR A C 1
ATOM 685 O O . TYR A 1 97 ? 7.187 -1.085 -31.415 1.00 74.74 97 TYR A O 1
ATOM 694 N N . VAL A 1 98 ? 9.175 -2.104 -31.104 1.00 64.83 98 VAL A N 1
ATOM 695 C CA . VAL A 1 98 ? 8.965 -3.158 -32.087 1.00 61.35 98 VAL A CA 1
ATOM 696 C C . VAL A 1 98 ? 8.999 -4.480 -31.337 1.00 65.95 98 VAL A C 1
ATOM 697 O O . VAL A 1 98 ? 10.044 -4.876 -30.808 1.00 73.24 98 VAL A O 1
ATOM 701 N N . THR A 1 99 ? 7.861 -5.164 -31.283 1.00 70.11 99 THR A N 1
ATOM 702 C CA . THR A 1 99 ? 7.794 -6.459 -30.614 1.00 68.80 99 THR A CA 1
ATOM 703 C C . THR A 1 99 ? 8.406 -7.515 -31.524 1.00 75.17 99 THR A C 1
ATOM 704 O O . THR A 1 99 ? 7.744 -8.014 -32.440 1.00 74.37 99 THR A O 1
ATOM 708 N N . ILE A 1 100 ? 9.669 -7.850 -31.278 1.00 79.81 100 ILE A N 1
ATOM 709 C CA . ILE A 1 100 ? 10.410 -8.774 -32.131 1.00 72.53 100 ILE A CA 1
ATOM 710 C C . ILE A 1 100 ? 9.742 -10.142 -32.086 1.00 75.14 100 ILE A C 1
ATOM 711 O O . ILE A 1 100 ? 9.245 -10.556 -31.029 1.00 77.74 100 ILE A O 1
ATOM 716 N N . PRO A 1 101 ? 9.695 -10.866 -33.200 1.00 79.24 101 PRO A N 1
ATOM 717 C CA . PRO A 1 101 ? 9.043 -12.184 -33.222 1.00 81.54 101 PRO A CA 1
ATOM 718 C C . PRO A 1 101 ? 9.814 -13.184 -32.376 1.00 81.52 101 PRO A C 1
ATOM 719 O O . PRO A 1 101 ? 11.047 -13.235 -32.411 1.00 81.72 101 PRO A O 1
ATOM 723 N N . GLY A 1 102 ? 9.084 -13.979 -31.605 1.00 86.22 102 GLY A N 1
ATOM 724 C CA . GLY A 1 102 ? 9.655 -14.946 -30.700 1.00 86.95 102 GLY A CA 1
ATOM 725 C C . GLY A 1 102 ? 9.393 -14.546 -29.271 1.00 89.37 102 GLY A C 1
ATOM 726 O O . GLY A 1 102 ? 8.660 -13.593 -28.988 1.00 91.80 102 GLY A O 1
ATOM 727 N N . ASP A 1 103 ? 10.000 -15.282 -28.349 1.00 92.46 103 ASP A N 1
ATOM 728 C CA . ASP A 1 103 ? 9.880 -15.006 -26.927 1.00 90.89 103 ASP A CA 1
ATOM 729 C C . ASP A 1 103 ? 11.190 -15.363 -26.238 1.00 92.13 103 ASP A C 1
ATOM 730 O O . ASP A 1 103 ? 12.169 -15.758 -26.879 1.00 95.42 103 ASP A O 1
ATOM 735 N N . PHE A 1 104 ? 11.208 -15.209 -24.914 1.00 92.18 104 PHE A N 1
ATOM 736 C CA . PHE A 1 104 ? 12.376 -15.584 -24.132 1.00 92.29 104 PHE A CA 1
ATOM 737 C C . PHE A 1 104 ? 12.637 -17.083 -24.155 1.00 94.79 104 PHE A C 1
ATOM 738 O O . PHE A 1 104 ? 13.801 -17.494 -24.196 1.00 96.19 104 PHE A O 1
ATOM 746 N N . THR A 1 105 ? 11.585 -17.904 -24.131 1.00 95.45 105 THR A N 1
ATOM 747 C CA . THR A 1 105 ? 11.761 -19.352 -24.115 1.00 95.46 105 THR A CA 1
ATOM 748 C C . THR A 1 105 ? 12.335 -19.887 -25.419 1.00 95.14 105 THR A C 1
ATOM 749 O O . THR A 1 105 ? 12.847 -21.011 -25.440 1.00 96.15 105 THR A O 1
ATOM 753 N N . SER A 1 106 ? 12.258 -19.117 -26.504 1.00 94.37 106 SER A N 1
ATOM 754 C CA . SER A 1 106 ? 12.780 -19.546 -27.795 1.00 96.93 106 SER A CA 1
ATOM 755 C C . SER A 1 106 ? 14.100 -18.872 -28.140 1.00 96.46 106 SER A C 1
ATOM 756 O O . SER A 1 106 ? 14.886 -19.431 -28.913 1.00 97.82 106 SER A O 1
ATOM 759 N N . GLY A 1 107 ? 14.359 -17.686 -27.600 1.00 91.46 107 GLY A N 1
ATOM 760 C CA . GLY A 1 107 ? 15.620 -17.015 -27.839 1.00 93.60 107 GLY A CA 1
ATOM 761 C C . GLY A 1 107 ? 15.578 -16.072 -29.022 1.00 94.09 107 GLY A C 1
ATOM 762 O O . GLY A 1 107 ? 15.390 -16.504 -30.163 1.00 99.15 107 GLY A O 1
ATOM 763 N N . ALA A 1 108 ? 15.748 -14.780 -28.764 1.00 87.75 108 ALA A N 1
ATOM 764 C CA . ALA A 1 108 ? 15.804 -13.778 -29.814 1.00 89.99 108 ALA A CA 1
ATOM 765 C C . ALA A 1 108 ? 16.937 -12.807 -29.517 1.00 91.14 108 ALA A C 1
ATOM 766 O O . ALA A 1 108 ? 17.296 -12.572 -28.362 1.00 93.26 108 ALA A O 1
ATOM 768 N N . THR A 1 109 ? 17.501 -12.242 -30.578 1.00 92.82 109 THR A N 1
ATOM 769 C CA . THR A 1 109 ? 18.610 -11.309 -30.448 1.00 94.23 109 THR A CA 1
ATOM 770 C C . THR A 1 109 ? 18.110 -9.890 -30.690 1.00 94.00 109 THR A C 1
ATOM 771 O O . THR A 1 109 ? 17.444 -9.622 -31.694 1.00 97.34 109 THR A O 1
ATOM 775 N N . ILE A 1 110 ? 18.431 -8.990 -29.767 1.00 87.47 110 ILE A N 1
ATOM 776 C CA . ILE A 1 110 ? 17.945 -7.615 -29.801 1.00 88.36 110 ILE A CA 1
ATOM 777 C C . ILE A 1 110 ? 19.013 -6.740 -30.443 1.00 88.81 110 ILE A C 1
ATOM 778 O O . ILE A 1 110 ? 20.103 -6.564 -29.884 1.00 91.02 110 ILE A O 1
ATOM 783 N N . GLN A 1 111 ? 18.700 -6.185 -31.615 1.00 81.78 111 GLN A N 1
ATOM 784 C CA . GLN A 1 111 ? 19.612 -5.280 -32.302 1.00 81.86 111 GLN A CA 1
ATOM 785 C C . GLN A 1 111 ? 19.423 -3.828 -31.893 1.00 85.93 111 GLN A C 1
ATOM 786 O O . GLN A 1 111 ? 20.408 -3.092 -31.768 1.00 88.30 111 GLN A O 1
ATOM 792 N N . VAL A 1 112 ? 18.179 -3.400 -31.679 1.00 85.66 112 VAL A N 1
ATOM 793 C CA . VAL A 1 112 ? 17.856 -2.006 -31.421 1.00 85.60 112 VAL A CA 1
ATOM 794 C C . VAL A 1 112 ? 17.187 -1.909 -30.059 1.00 83.88 112 VAL A C 1
ATOM 795 O O . VAL A 1 112 ? 16.477 -2.818 -29.622 1.00 84.31 112 VAL A O 1
ATOM 799 N N . LYS A 1 113 ? 17.419 -0.782 -29.386 1.00 82.46 113 LYS A N 1
ATOM 800 C CA . LYS A 1 113 ? 16.889 -0.564 -28.046 1.00 83.65 113 LYS A CA 1
ATOM 801 C C . LYS A 1 113 ? 15.369 -0.608 -27.985 1.00 84.79 113 LYS A C 1
ATOM 802 O O . LYS A 1 113 ? 14.823 -0.991 -26.944 1.00 88.17 113 LYS A O 1
ATOM 808 N N . ASN A 1 114 ? 14.673 -0.235 -29.055 1.00 74.96 114 ASN A N 1
ATOM 809 C CA . ASN A 1 114 ? 13.217 -0.243 -29.059 1.00 74.01 114 ASN A CA 1
ATOM 810 C C . ASN A 1 114 ? 12.630 -1.632 -29.258 1.00 74.33 114 ASN A C 1
ATOM 811 O O . ASN A 1 114 ? 11.414 -1.799 -29.127 1.00 78.54 114 ASN A O 1
ATOM 816 N N . GLU A 1 115 ? 13.455 -2.626 -29.569 1.00 77.91 115 GLU A N 1
ATOM 817 C CA . GLU A 1 115 ? 12.969 -3.988 -29.721 1.00 79.04 115 GLU A CA 1
ATOM 818 C C . GLU A 1 115 ? 12.630 -4.567 -28.355 1.00 76.77 115 GLU A C 1
ATOM 819 O O . GLU A 1 115 ? 13.455 -4.539 -27.436 1.00 80.19 115 GLU A O 1
ATOM 825 N N . ILE A 1 116 ? 11.415 -5.089 -28.221 1.00 66.82 116 ILE A N 1
ATOM 826 C CA . ILE A 1 116 ? 10.924 -5.623 -26.960 1.00 71.48 116 ILE A CA 1
ATOM 827 C C . ILE A 1 116 ? 10.598 -7.097 -27.147 1.00 69.38 116 ILE A C 1
ATOM 828 O O . ILE A 1 116 ? 9.987 -7.499 -28.142 1.00 73.25 116 ILE A O 1
ATOM 833 N N . LEU A 1 117 ? 11.024 -7.907 -26.184 1.00 73.89 117 LEU A N 1
ATOM 834 C CA . LEU A 1 117 ? 10.912 -9.356 -26.273 1.00 77.20 117 LEU A CA 1
ATOM 835 C C . LEU A 1 117 ? 9.787 -9.848 -25.374 1.00 74.27 117 LEU A C 1
ATOM 836 O O . LEU A 1 117 ? 9.731 -9.501 -24.190 1.00 78.32 117 LEU A O 1
ATOM 841 N N . THR A 1 118 ? 8.896 -10.651 -25.946 1.00 71.71 118 THR A N 1
ATOM 842 C CA . THR A 1 118 ? 7.778 -11.220 -25.209 1.00 75.57 118 THR A CA 1
ATOM 843 C C . THR A 1 118 ? 8.261 -12.323 -24.275 1.00 76.69 118 THR A C 1
ATOM 844 O O . THR A 1 118 ? 9.234 -13.021 -24.567 1.00 83.98 118 THR A O 1
ATOM 848 N N . HIS A 1 119 ? 7.584 -12.466 -23.140 1.00 77.35 119 HIS A N 1
ATOM 849 C CA . HIS A 1 119 ? 7.812 -13.568 -22.221 1.00 79.19 119 HIS A CA 1
ATOM 850 C C . HIS A 1 119 ? 6.503 -14.312 -21.987 1.00 80.40 119 HIS A C 1
ATOM 851 O O . HIS A 1 119 ? 5.417 -13.824 -22.310 1.00 82.03 119 HIS A O 1
ATOM 858 N N . SER A 1 120 ? 6.618 -15.512 -21.419 1.00 82.30 120 SER A N 1
ATOM 859 C CA . SER A 1 120 ? 5.474 -16.388 -21.206 1.00 84.26 120 SER A CA 1
ATOM 860 C C . SER A 1 120 ? 4.444 -15.810 -20.245 1.00 83.70 120 SER A C 1
ATOM 861 O O . SER A 1 120 ? 3.310 -16.299 -20.213 1.00 83.10 120 SER A O 1
ATOM 864 N N . ASN A 1 121 ? 4.801 -14.787 -19.470 1.00 80.54 121 ASN A N 1
ATOM 865 C CA . ASN A 1 121 ? 3.844 -14.140 -18.584 1.00 81.42 121 ASN A CA 1
ATOM 866 C C . ASN A 1 121 ? 2.965 -13.129 -19.307 1.00 83.06 121 ASN A C 1
ATOM 867 O O . ASN A 1 121 ? 2.093 -12.525 -18.672 1.00 80.35 121 ASN A O 1
ATOM 872 N N . GLY A 1 122 ? 3.167 -12.936 -20.609 1.00 80.56 122 GLY A N 1
ATOM 873 C CA . GLY A 1 122 ? 2.432 -11.953 -21.368 1.00 78.12 122 GLY A CA 1
ATOM 874 C C . GLY A 1 122 ? 3.048 -10.573 -21.386 1.00 78.45 122 GLY A C 1
ATOM 875 O O . GLY A 1 122 ? 2.468 -9.662 -21.990 1.00 82.77 122 GLY A O 1
ATOM 876 N N . ALA A 1 123 ? 4.198 -10.388 -20.747 1.00 72.91 123 ALA A N 1
ATOM 877 C CA . ALA A 1 123 ? 4.831 -9.080 -20.678 1.00 72.04 123 ALA A CA 1
ATOM 878 C C . ALA A 1 123 ? 5.919 -8.951 -21.733 1.00 71.26 123 ALA A C 1
ATOM 879 O O . ALA A 1 123 ? 6.539 -9.941 -22.133 1.00 76.49 123 ALA A O 1
ATOM 881 N N . GLN A 1 124 ? 6.146 -7.721 -22.184 1.00 68.44 124 GLN A N 1
ATOM 882 C CA . GLN A 1 124 ? 7.205 -7.415 -23.134 1.00 66.40 124 GLN A CA 1
ATOM 883 C C . GLN A 1 124 ? 8.299 -6.652 -22.401 1.00 70.84 124 GLN A C 1
ATOM 884 O O . GLN A 1 124 ? 8.016 -5.675 -21.701 1.00 75.32 124 GLN A O 1
ATOM 890 N N . TYR A 1 125 ? 9.539 -7.100 -22.558 1.00 72.47 125 TYR A N 1
ATOM 891 C CA . TYR A 1 125 ? 10.672 -6.512 -21.864 1.00 72.17 125 TYR A CA 1
ATOM 892 C C . TYR A 1 125 ? 11.654 -5.926 -22.867 1.00 73.78 125 TYR A C 1
ATOM 893 O O . TYR A 1 125 ? 12.036 -6.589 -23.837 1.00 83.14 125 TYR A O 1
ATOM 902 N N . ARG A 1 126 ? 12.053 -4.682 -22.632 1.00 73.41 126 ARG A N 1
ATOM 903 C CA . ARG A 1 126 ? 13.078 -4.022 -23.422 1.00 74.34 126 ARG A CA 1
ATOM 904 C C . ARG A 1 126 ? 14.398 -4.039 -22.665 1.00 83.67 126 ARG A C 1
ATOM 905 O O . ARG A 1 126 ? 14.435 -3.996 -21.432 1.00 88.17 126 ARG A O 1
ATOM 913 N N . TRP A 1 127 ? 15.488 -4.108 -23.419 1.00 92.16 127 TRP A N 1
ATOM 914 C CA . TRP A 1 127 ? 16.826 -4.176 -22.854 1.00 91.79 127 TRP A CA 1
ATOM 915 C C . TRP A 1 127 ? 17.421 -2.778 -22.785 1.00 92.02 127 TRP A C 1
ATOM 916 O O . TRP A 1 127 ? 17.471 -2.062 -23.790 1.00 92.77 127 TRP A O 1
ATOM 927 N N . ALA A 1 128 ? 17.869 -2.391 -21.592 1.00 94.03 128 ALA A N 1
ATOM 928 C CA . ALA A 1 128 ? 18.389 -1.054 -21.349 1.00 97.59 128 ALA A CA 1
ATOM 929 C C . ALA A 1 128 ? 19.909 -0.992 -21.337 1.00 99.57 128 ALA A C 1
ATOM 930 O O . ALA A 1 128 ? 20.468 0.067 -21.034 1.00 99.38 128 ALA A O 1
ATOM 932 N N . GLY A 1 129 ? 20.558 -2.110 -21.657 1.00 97.47 129 GLY A N 1
ATOM 933 C CA . GLY A 1 129 ? 22.026 -2.144 -21.612 1.00 95.86 129 GLY A CA 1
ATOM 934 C C . GLY A 1 129 ? 22.636 -1.791 -22.949 1.00 94.69 129 GLY A C 1
ATOM 935 O O . GLY A 1 129 ? 23.068 -0.637 -23.124 1.00 96.12 129 GLY A O 1
ATOM 936 N N . ALA A 1 130 ? 22.640 -2.753 -23.866 1.00 30.00 130 ALA A N 1
ATOM 937 C CA . ALA A 1 130 ? 23.782 -3.092 -24.738 1.00 30.00 130 ALA A CA 1
ATOM 938 C C . ALA A 1 130 ? 23.273 -3.313 -26.157 1.00 30.00 130 ALA A C 1
ATOM 939 O O . ALA A 1 130 ? 22.411 -4.192 -26.349 1.00 30.00 130 ALA A O 1
ATOM 941 N N . VAL A 1 131 ? 23.807 -2.559 -27.112 1.00 30.00 131 VAL A N 1
ATOM 942 C CA . VAL A 1 131 ? 23.340 -2.641 -28.515 1.00 30.00 131 VAL A CA 1
ATOM 943 C C . VAL A 1 131 ? 22.861 -4.045 -28.888 1.00 30.00 131 VAL A C 1
ATOM 944 O O . VAL A 1 131 ? 21.644 -4.171 -29.131 1.00 30.00 131 VAL A O 1
ATOM 946 N N . PRO A 1 132 ? 23.704 -5.102 -28.957 1.00 97.45 132 PRO A N 1
ATOM 947 C CA . PRO A 1 132 ? 23.253 -6.395 -29.442 1.00 94.96 132 PRO A CA 1
ATOM 948 C C . PRO A 1 132 ? 22.985 -7.420 -28.360 1.00 96.40 132 PRO A C 1
ATOM 949 O O . PRO A 1 132 ? 23.598 -8.499 -28.375 1.00 99.36 132 PRO A O 1
ATOM 953 N N . LYS A 1 133 ? 22.067 -7.108 -27.450 1.00 94.37 133 LYS A N 1
ATOM 954 C CA . LYS A 1 133 ? 21.698 -8.092 -26.404 1.00 95.38 133 LYS A CA 1
ATOM 955 C C . LYS A 1 133 ? 21.296 -9.405 -27.083 1.00 96.07 133 LYS A C 1
ATOM 956 O O . LYS A 1 133 ? 20.382 -9.380 -27.922 1.00 99.31 133 LYS A O 1
ATOM 962 N N . VAL A 1 134 ? 21.973 -10.500 -26.742 1.00 92.04 134 VAL A N 1
ATOM 963 C CA . VAL A 1 134 ? 21.592 -11.828 -27.303 1.00 93.19 134 VAL A CA 1
ATOM 964 C C . VAL A 1 134 ? 20.936 -12.639 -26.182 1.00 94.22 134 VAL A C 1
ATOM 965 O O . VAL A 1 134 ? 21.466 -12.632 -25.056 1.00 95.01 134 VAL A O 1
ATOM 969 N N . VAL A 1 135 ? 19.830 -13.299 -26.488 1.00 93.72 135 VAL A N 1
ATOM 970 C CA . VAL A 1 135 ? 19.080 -14.078 -25.507 1.00 94.85 135 VAL A CA 1
ATOM 971 C C . VAL A 1 135 ? 19.077 -15.532 -25.963 1.00 94.70 135 VAL A C 1
ATOM 972 O O . VAL A 1 135 ? 18.548 -15.835 -27.041 1.00 93.80 135 VAL A O 1
ATOM 976 N N . PRO A 1 136 ? 19.651 -16.455 -25.195 1.00 101.17 136 PRO A N 1
ATOM 977 C CA . PRO A 1 136 ? 19.607 -17.871 -25.588 1.00 100.29 136 PRO A CA 1
ATOM 978 C C . PRO A 1 136 ? 18.213 -18.459 -25.444 1.00 97.94 136 PRO A C 1
ATOM 979 O O . PRO A 1 136 ? 17.365 -17.897 -24.744 1.00 99.07 136 PRO A O 1
ATOM 983 N N . ALA A 1 137 ? 17.967 -19.585 -26.107 1.00 97.81 137 ALA A N 1
ATOM 984 C CA . ALA A 1 137 ? 16.677 -20.260 -26.050 1.00 99.37 137 ALA A CA 1
ATOM 985 C C . ALA A 1 137 ? 16.432 -20.763 -24.633 1.00 100.02 137 ALA A C 1
ATOM 986 O O . ALA A 1 137 ? 17.367 -21.195 -23.950 1.00 98.10 137 ALA A O 1
ATOM 988 N N . GLY A 1 138 ? 15.180 -20.701 -24.191 1.00 101.37 138 GLY A N 1
ATOM 989 C CA . GLY A 1 138 ? 14.812 -21.144 -22.865 1.00 99.02 138 GLY A CA 1
ATOM 990 C C . GLY A 1 138 ? 15.127 -20.176 -21.748 1.00 98.21 138 GLY A C 1
ATOM 991 O O . GLY A 1 138 ? 15.042 -20.563 -20.578 1.00 98.31 138 GLY A O 1
ATOM 992 N N . SER A 1 139 ? 15.487 -18.937 -22.067 1.00 95.19 139 SER A N 1
ATOM 993 C CA . SER A 1 139 ? 15.868 -17.972 -21.049 1.00 95.99 139 SER A CA 1
ATOM 994 C C . SER A 1 139 ? 14.644 -17.277 -20.468 1.00 96.69 139 SER A C 1
ATOM 995 O O . SER A 1 139 ? 13.518 -17.435 -20.949 1.00 97.78 139 SER A O 1
ATOM 998 N N . THR A 1 140 ? 14.878 -16.516 -19.409 1.00 95.21 140 THR A N 1
ATOM 999 C CA . THR A 1 140 ? 13.907 -15.650 -18.764 1.00 94.11 140 THR A CA 1
ATOM 1000 C C . THR A 1 140 ? 14.535 -14.285 -18.514 1.00 94.25 140 THR A C 1
ATOM 1001 O O . THR A 1 140 ? 15.764 -14.155 -18.501 1.00 97.54 140 THR A O 1
ATOM 1005 N N . PRO A 1 141 ? 13.728 -13.235 -18.337 1.00 91.69 141 PRO A N 1
ATOM 1006 C CA . PRO A 1 141 ? 14.312 -11.916 -18.041 1.00 92.19 141 PRO A CA 1
ATOM 1007 C C . PRO A 1 141 ? 15.208 -11.917 -16.819 1.00 94.94 141 PRO A C 1
ATOM 1008 O O . PRO A 1 141 ? 16.228 -11.220 -16.819 1.00 95.73 141 PRO A O 1
ATOM 1012 N N . ALA A 1 142 ? 14.863 -12.679 -15.778 1.00 95.38 142 ALA A N 1
ATOM 1013 C CA . ALA A 1 142 ? 15.751 -12.804 -14.628 1.00 96.13 142 ALA A CA 1
ATOM 1014 C C . ALA A 1 142 ? 17.038 -13.528 -14.997 1.00 96.41 142 ALA A C 1
ATOM 1015 O O . ALA A 1 142 ? 18.126 -13.139 -14.556 1.00 93.48 142 ALA A O 1
ATOM 1017 N N . SER A 1 143 ? 16.937 -14.584 -15.807 1.00 97.35 143 SER A N 1
ATOM 1018 C CA . SER A 1 143 ? 18.122 -15.352 -16.175 1.00 96.17 143 SER A CA 1
ATOM 1019 C C . SER A 1 143 ? 18.977 -14.611 -17.194 1.00 96.99 143 SER A C 1
ATOM 1020 O O . SER A 1 143 ? 20.194 -14.818 -17.260 1.00 99.02 143 SER A O 1
ATOM 1023 N N . SER A 1 144 ? 18.363 -13.745 -17.996 1.00 95.13 144 SER A N 1
ATOM 1024 C CA . SER A 1 144 ? 19.065 -13.053 -19.069 1.00 93.63 144 SER A CA 1
ATOM 1025 C C . SER A 1 144 ? 19.685 -11.735 -18.625 1.00 94.41 144 SER A C 1
ATOM 1026 O O . SER A 1 144 ? 20.218 -11.007 -19.469 1.00 97.07 144 SER A O 1
ATOM 1029 N N . GLY A 1 145 ? 19.635 -11.409 -17.337 1.00 89.74 145 GLY A N 1
ATOM 1030 C CA . GLY A 1 145 ? 20.198 -10.161 -16.865 1.00 93.07 145 GLY A CA 1
ATOM 1031 C C . GLY A 1 145 ? 19.396 -9.523 -15.751 1.00 94.49 145 GLY A C 1
ATOM 1032 O O . GLY A 1 145 ? 19.821 -8.522 -15.167 1.00 93.43 145 GLY A O 1
ATOM 1033 N N . GLY A 1 146 ? 18.233 -10.091 -15.449 1.00 91.99 146 GLY A N 1
ATOM 1034 C CA . GLY A 1 146 ? 17.396 -9.564 -14.390 1.00 90.02 146 GLY A CA 1
ATOM 1035 C C . GLY A 1 146 ? 16.409 -8.528 -14.882 1.00 91.08 146 GLY A C 1
ATOM 1036 O O . GLY A 1 146 ? 16.427 -8.151 -16.056 1.00 95.25 146 GLY A O 1
ATOM 1037 N N . ILE A 1 147 ? 15.531 -8.071 -13.992 1.00 87.40 147 ILE A N 1
ATOM 1038 C CA . ILE A 1 147 ? 14.573 -7.024 -14.325 1.00 88.39 147 ILE A CA 1
ATOM 1039 C C . ILE A 1 147 ? 14.887 -5.790 -13.491 1.00 88.98 147 ILE A C 1
ATOM 1040 O O . ILE A 1 147 ? 14.442 -5.674 -12.343 1.00 92.97 147 ILE A O 1
ATOM 1045 N N . SER A 1 148 ? 15.658 -4.866 -14.056 1.00 89.26 148 SER A N 1
ATOM 1046 C CA . SER A 1 148 ? 16.073 -3.657 -13.362 1.00 94.25 148 SER A CA 1
ATOM 1047 C C . SER A 1 148 ? 16.200 -2.514 -14.359 1.00 92.42 148 SER A C 1
ATOM 1048 O O . SER A 1 148 ? 15.949 -2.673 -15.556 1.00 94.01 148 SER A O 1
ATOM 1051 N N . ALA A 1 149 ? 16.597 -1.347 -13.846 1.00 94.87 149 ALA A N 1
ATOM 1052 C CA . ALA A 1 149 ? 16.745 -0.166 -14.688 1.00 95.28 149 ALA A CA 1
ATOM 1053 C C . ALA A 1 149 ? 17.833 -0.333 -15.741 1.00 97.43 149 ALA A C 1
ATOM 1054 O O . ALA A 1 149 ? 17.657 0.130 -16.873 1.00 99.22 149 ALA A O 1
ATOM 1056 N N . SER A 1 150 ? 18.950 -0.971 -15.396 1.00 98.74 150 SER A N 1
ATOM 1057 C CA . SER A 1 150 ? 19.999 -1.280 -16.357 1.00 101.12 150 SER A CA 1
ATOM 1058 C C . SER A 1 150 ? 19.790 -2.624 -17.040 1.00 101.16 150 SER A C 1
ATOM 1059 O O . SER A 1 150 ? 20.641 -3.042 -17.831 1.00 100.95 150 SER A O 1
ATOM 1062 N N . ALA A 1 151 ? 18.679 -3.299 -16.752 1.00 95.07 151 ALA A N 1
ATOM 1063 C CA . ALA A 1 151 ? 18.377 -4.617 -17.289 1.00 90.86 151 ALA A CA 1
ATOM 1064 C C . ALA A 1 151 ? 17.009 -4.591 -17.957 1.00 92.65 151 ALA A C 1
ATOM 1065 O O . ALA A 1 151 ? 16.483 -3.512 -18.245 1.00 96.72 151 ALA A O 1
ATOM 1067 N N . TRP A 1 152 ? 16.453 -5.765 -18.245 1.00 87.19 152 TRP A N 1
ATOM 1068 C CA . TRP A 1 152 ? 15.141 -5.879 -18.866 1.00 86.98 152 TRP A CA 1
ATOM 1069 C C . TRP A 1 152 ? 14.103 -5.053 -18.119 1.00 86.29 152 TRP A C 1
ATOM 1070 O O . TRP A 1 152 ? 14.003 -5.118 -16.891 1.00 88.20 152 TRP A O 1
ATOM 1081 N N . ILE A 1 153 ? 13.336 -4.268 -18.871 1.00 78.40 153 ILE A N 1
ATOM 1082 C CA . ILE A 1 153 ? 12.294 -3.413 -18.321 1.00 77.37 153 ILE A CA 1
ATOM 1083 C C . ILE A 1 153 ? 10.978 -3.744 -19.006 1.00 81.17 153 ILE A C 1
ATOM 1084 O O . ILE A 1 153 ? 10.891 -3.732 -20.238 1.00 88.81 153 ILE A O 1
ATOM 1089 N N . GLU A 1 154 ? 9.957 -4.037 -18.207 1.00 79.62 154 GLU A N 1
ATOM 1090 C CA . GLU A 1 154 ? 8.616 -4.203 -18.748 1.00 79.95 154 GLU A CA 1
ATOM 1091 C C . GLU A 1 154 ? 8.117 -2.871 -19.294 1.00 80.01 154 GLU A C 1
ATOM 1092 O O . GLU A 1 154 ? 8.281 -1.824 -18.664 1.00 84.10 154 GLU A O 1
ATOM 1098 N N . VAL A 1 155 ? 7.500 -2.913 -20.476 1.00 75.86 155 VAL A N 1
ATOM 1099 C CA . VAL A 1 155 ? 7.237 -1.670 -21.195 1.00 75.76 155 VAL A CA 1
ATOM 1100 C C . VAL A 1 155 ? 5.835 -1.133 -20.929 1.00 79.84 155 VAL A C 1
ATOM 1101 O O . VAL A 1 155 ? 5.651 0.083 -20.808 1.00 83.13 155 VAL A O 1
ATOM 1105 N N . THR A 1 156 ? 4.826 -2.005 -20.842 1.00 84.13 156 THR A N 1
ATOM 1106 C CA . THR A 1 156 ? 3.451 -1.529 -20.730 1.00 84.93 156 THR A CA 1
ATOM 1107 C C . THR A 1 156 ? 3.193 -0.803 -19.417 1.00 87.93 156 THR A C 1
ATOM 1108 O O . THR A 1 156 ? 2.310 0.057 -19.354 1.00 89.79 156 THR A O 1
ATOM 1112 N N . GLY A 1 157 ? 3.943 -1.128 -18.368 1.00 81.46 157 GLY A N 1
ATOM 1113 C CA . GLY A 1 157 ? 3.762 -0.468 -17.092 1.00 80.07 157 GLY A CA 1
ATOM 1114 C C . GLY A 1 157 ? 5.017 0.212 -16.589 1.00 82.90 157 GLY A C 1
ATOM 1115 O O . GLY A 1 157 ? 5.154 0.448 -15.387 1.00 89.55 157 GLY A O 1
ATOM 1116 N N . GLU A 1 158 ? 5.938 0.534 -17.501 1.00 81.66 158 GLU A N 1
ATOM 1117 C CA . GLU A 1 158 ? 7.224 1.096 -17.101 1.00 79.51 158 GLU A CA 1
ATOM 1118 C C . GLU A 1 158 ? 7.054 2.418 -16.364 1.00 81.08 158 GLU A C 1
ATOM 1119 O O . GLU A 1 158 ? 7.584 2.599 -15.261 1.00 88.18 158 GLU A O 1
ATOM 1125 N N . GLU A 1 159 ? 6.316 3.356 -16.959 1.00 78.28 159 GLU A N 1
ATOM 1126 C CA . GLU A 1 159 ? 6.229 4.691 -16.381 1.00 80.56 159 GLU A CA 1
ATOM 1127 C C . GLU A 1 159 ? 5.446 4.694 -15.077 1.00 81.84 159 GLU A C 1
ATOM 1128 O O . GLU A 1 159 ? 5.846 5.369 -14.123 1.00 83.07 159 GLU A O 1
ATOM 1134 N N . LEU A 1 160 ? 4.342 3.950 -15.009 1.00 77.81 160 LEU A N 1
ATOM 1135 C CA . LEU A 1 160 ? 3.596 3.881 -13.760 1.00 72.68 160 LEU A CA 1
ATOM 1136 C C . LEU A 1 160 ? 4.378 3.142 -12.682 1.00 71.69 160 LEU A C 1
ATOM 1137 O O . LEU A 1 160 ? 4.280 3.493 -11.504 1.00 77.63 160 LEU A O 1
ATOM 1142 N N . ARG A 1 161 ? 5.152 2.122 -13.059 1.00 76.42 161 ARG A N 1
ATOM 1143 C CA . ARG A 1 161 ? 5.999 1.443 -12.084 1.00 75.02 161 ARG A CA 1
ATOM 1144 C C . ARG A 1 161 ? 7.065 2.381 -11.532 1.00 77.59 161 ARG A C 1
ATOM 1145 O O . ARG A 1 161 ? 7.324 2.394 -10.323 1.00 80.97 161 ARG A O 1
ATOM 1153 N N . ASP A 1 162 ? 7.698 3.170 -12.403 1.00 78.90 162 ASP A N 1
ATOM 1154 C CA . ASP A 1 162 ? 8.689 4.132 -11.937 1.00 77.61 162 ASP A CA 1
ATOM 1155 C C . ASP A 1 162 ? 8.060 5.215 -11.071 1.00 81.80 162 ASP A C 1
ATOM 1156 O O . ASP A 1 162 ? 8.648 5.621 -10.063 1.00 84.77 162 ASP A O 1
ATOM 1161 N N . GLU A 1 163 ? 6.876 5.696 -11.449 1.00 78.55 163 GLU A N 1
ATOM 1162 C CA . GLU A 1 163 ? 6.187 6.721 -10.678 1.00 79.13 163 GLU A CA 1
ATOM 1163 C C . GLU A 1 163 ? 5.731 6.205 -9.317 1.00 78.29 163 GLU A C 1
ATOM 1164 O O . GLU A 1 163 ? 5.785 6.947 -8.330 1.00 77.04 163 GLU A O 1
ATOM 1170 N N . LEU A 1 164 ? 5.290 4.949 -9.242 1.00 71.83 164 LEU A N 1
ATOM 1171 C CA . LEU A 1 164 ? 4.938 4.349 -7.961 1.00 66.80 164 LEU A CA 1
ATOM 1172 C C . LEU A 1 164 ? 6.159 4.133 -7.081 1.00 70.46 164 LEU A C 1
ATOM 1173 O O . LEU A 1 164 ? 6.047 4.172 -5.851 1.00 78.27 164 LEU A O 1
ATOM 1178 N N . ALA A 1 165 ? 7.326 3.902 -7.683 1.00 74.64 165 ALA A N 1
ATOM 1179 C CA . ALA A 1 165 ? 8.551 3.691 -6.927 1.00 74.60 165 ALA A CA 1
ATOM 1180 C C . ALA A 1 165 ? 9.112 4.972 -6.331 1.00 78.06 165 ALA A C 1
ATOM 1181 O O . ALA A 1 165 ? 10.020 4.901 -5.496 1.00 79.96 165 ALA A O 1
ATOM 1183 N N . THR A 1 166 ? 8.599 6.133 -6.729 1.00 80.24 166 THR A N 1
ATOM 1184 C CA . THR A 1 166 ? 9.065 7.398 -6.193 1.00 81.77 166 THR A CA 1
ATOM 1185 C C . THR A 1 166 ? 8.463 7.632 -4.808 1.00 81.15 166 THR A C 1
ATOM 1186 O O . THR A 1 166 ? 7.723 6.805 -4.272 1.00 78.73 166 THR A O 1
ATOM 1190 N N . THR A 1 167 ? 8.785 8.783 -4.220 1.00 84.78 167 THR A N 1
ATOM 1191 C CA . THR A 1 167 ? 8.302 9.112 -2.887 1.00 81.70 167 THR A CA 1
ATOM 1192 C C . THR A 1 167 ? 6.806 9.385 -2.847 1.00 83.01 167 THR A C 1
ATOM 1193 O O . THR A 1 167 ? 6.218 9.361 -1.760 1.00 89.17 167 THR A O 1
ATOM 1197 N N . GLY A 1 168 ? 6.178 9.639 -3.988 1.00 75.97 168 GLY A N 1
ATOM 1198 C CA . GLY A 1 168 ? 4.758 9.900 -4.030 1.00 76.11 168 GLY A CA 1
ATOM 1199 C C . GLY A 1 168 ? 3.891 8.715 -4.374 1.00 74.56 168 GLY A C 1
ATOM 1200 O O . GLY A 1 168 ? 2.673 8.874 -4.494 1.00 74.64 168 GLY A O 1
ATOM 1201 N N . GLY A 1 169 ? 4.479 7.526 -4.527 1.00 73.89 169 GLY A N 1
ATOM 1202 C CA . GLY A 1 169 ? 3.708 6.371 -4.956 1.00 74.33 169 GLY A CA 1
ATOM 1203 C C . GLY A 1 169 ? 2.610 5.974 -3.991 1.00 77.78 169 GLY A C 1
ATOM 1204 O O . GLY A 1 169 ? 1.505 5.625 -4.417 1.00 79.72 169 GLY A O 1
ATOM 1205 N N . ALA A 1 170 ? 2.891 6.015 -2.687 1.00 78.67 170 ALA A N 1
ATOM 1206 C CA . ALA A 1 170 ? 1.881 5.637 -1.705 1.00 74.52 170 ALA A CA 1
ATOM 1207 C C . ALA A 1 170 ? 0.713 6.614 -1.687 1.00 74.85 170 ALA A C 1
ATOM 1208 O O . ALA A 1 170 ? -0.402 6.238 -1.312 1.00 76.61 170 ALA A O 1
ATOM 1210 N N . SER A 1 171 ? 0.944 7.864 -2.088 1.00 74.02 171 SER A N 1
ATOM 1211 C CA . SER A 1 171 ? -0.104 8.876 -2.079 1.00 75.96 171 SER A CA 1
ATOM 1212 C C . SER A 1 171 ? -1.092 8.728 -3.227 1.00 78.47 171 SER A C 1
ATOM 1213 O O . SER A 1 171 ? -2.177 9.315 -3.167 1.00 77.48 171 SER A O 1
ATOM 1216 N N . GLN A 1 172 ? -0.749 7.968 -4.269 1.00 80.76 172 GLN A N 1
ATOM 1217 C CA . GLN A 1 172 ? -1.651 7.805 -5.402 1.00 79.72 172 GLN A CA 1
ATOM 1218 C C . GLN A 1 172 ? -2.576 6.612 -5.234 1.00 78.51 172 GLN A C 1
ATOM 1219 O O . GLN A 1 172 ? -3.408 6.352 -6.110 1.00 85.39 172 GLN A O 1
ATOM 1225 N N . ILE A 1 173 ? -2.447 5.875 -4.137 1.00 70.48 173 ILE A N 1
ATOM 1226 C CA . ILE A 1 173 ? -3.195 4.643 -3.924 1.00 70.28 173 ILE A CA 1
ATOM 1227 C C . ILE A 1 173 ? -4.175 4.856 -2.781 1.00 72.83 173 ILE A C 1
ATOM 1228 O O . ILE A 1 173 ? -3.766 5.084 -1.638 1.00 80.01 173 ILE A O 1
ATOM 1233 N N . GLY A 1 174 ? -5.468 4.767 -3.088 1.00 75.14 174 GLY A N 1
ATOM 1234 C CA . GLY A 1 174 ? -6.501 4.992 -2.095 1.00 76.69 174 GLY A CA 1
ATOM 1235 C C . GLY A 1 174 ? -6.886 3.708 -1.390 1.00 79.33 174 GLY A C 1
ATOM 1236 O O . GLY A 1 174 ? -6.790 2.620 -1.964 1.00 78.77 174 GLY A O 1
ATOM 1237 N N . THR A 1 175 ? -7.314 3.840 -0.138 1.00 85.81 175 THR A N 1
ATOM 1238 C CA . THR A 1 175 ? -7.765 2.705 0.647 1.00 81.47 175 THR A CA 1
ATOM 1239 C C . THR A 1 175 ? -9.292 2.659 0.668 1.00 83.32 175 THR A C 1
ATOM 1240 O O . THR A 1 175 ? -9.975 3.507 0.092 1.00 85.96 175 THR A O 1
ATOM 1244 N N . SER A 1 176 ? -9.837 1.655 1.359 1.00 82.40 176 SER A N 1
ATOM 1245 C CA . SER A 1 176 ? -11.276 1.424 1.366 1.00 83.81 176 SER A CA 1
ATOM 1246 C C . SER A 1 176 ? -12.067 2.552 2.016 1.00 86.15 176 SER A C 1
ATOM 1247 O O . SER A 1 176 ? -13.259 2.691 1.726 1.00 85.64 176 SER A O 1
ATOM 1250 N N . ASP A 1 177 ? -11.444 3.356 2.873 1.00 89.02 177 ASP A N 1
ATOM 1251 C CA . ASP A 1 177 ? -12.131 4.436 3.566 1.00 87.59 177 ASP A CA 1
ATOM 1252 C C . ASP A 1 177 ? -12.001 5.777 2.857 1.00 88.91 177 ASP A C 1
ATOM 1253 O O . ASP A 1 177 ? -12.447 6.793 3.399 1.00 91.80 177 ASP A O 1
ATOM 1258 N N . GLY A 1 178 ? -11.407 5.808 1.672 1.00 80.98 178 GLY A N 1
ATOM 1259 C CA . GLY A 1 178 ? -11.198 7.046 0.955 1.00 79.58 178 GLY A CA 1
ATOM 1260 C C . GLY A 1 178 ? -9.906 7.765 1.263 1.00 80.87 178 GLY A C 1
ATOM 1261 O O . GLY A 1 178 ? -9.679 8.849 0.716 1.00 83.83 178 GLY A O 1
ATOM 1262 N N . LYS A 1 179 ? -9.058 7.204 2.118 1.00 81.47 179 LYS A N 1
ATOM 1263 C CA . LYS A 1 179 ? -7.761 7.775 2.437 1.00 82.39 179 LYS A CA 1
ATOM 1264 C C . LYS A 1 179 ? -6.677 7.062 1.641 1.00 83.31 179 LYS A C 1
ATOM 1265 O O . LYS A 1 179 ? -6.788 5.871 1.340 1.00 81.87 179 LYS A O 1
ATOM 1271 N N . THR A 1 180 ? -5.630 7.802 1.292 1.00 78.63 180 THR A N 1
ATOM 1272 C CA . THR A 1 180 ? -4.539 7.216 0.535 1.00 75.29 180 THR A CA 1
ATOM 1273 C C . THR A 1 180 ? -3.713 6.288 1.419 1.00 71.99 180 THR A C 1
ATOM 1274 O O . THR A 1 180 ? -3.768 6.346 2.651 1.00 78.95 180 THR A O 1
ATOM 1278 N N . VAL A 1 181 ? -2.943 5.412 0.768 1.00 71.12 181 VAL A N 1
ATOM 1279 C CA . VAL A 1 181 ? -2.067 4.503 1.500 1.00 68.93 181 VAL A CA 1
ATOM 1280 C C . VAL A 1 181 ? -1.021 5.284 2.282 1.00 75.13 181 VAL A C 1
ATOM 1281 O O . VAL A 1 181 ? -0.653 4.898 3.398 1.00 81.37 181 VAL A O 1
ATOM 1285 N N . GLN A 1 182 ? -0.527 6.388 1.720 1.00 77.93 182 GLN A N 1
ATOM 1286 C CA . GLN A 1 182 ? 0.426 7.223 2.444 1.00 73.48 182 GLN A CA 1
ATOM 1287 C C . GLN A 1 182 ? -0.192 7.798 3.711 1.00 78.98 182 GLN A C 1
ATOM 1288 O O . GLN A 1 182 ? 0.454 7.833 4.765 1.00 81.78 182 GLN A O 1
ATOM 1294 N N . GLN A 1 183 ? -1.443 8.259 3.628 1.00 81.17 183 GLN A N 1
ATOM 1295 C CA . GLN A 1 183 ? -2.110 8.803 4.805 1.00 79.80 183 GLN A CA 1
ATOM 1296 C C . GLN A 1 183 ? -2.280 7.744 5.885 1.00 80.81 183 GLN A C 1
ATOM 1297 O O . GLN A 1 183 ? -2.123 8.036 7.074 1.00 86.33 183 GLN A O 1
ATOM 1303 N N . TRP A 1 184 ? -2.606 6.511 5.494 1.00 76.90 184 TRP A N 1
ATOM 1304 C CA . TRP A 1 184 ? -2.769 5.450 6.482 1.00 75.73 184 TRP A CA 1
ATOM 1305 C C . TRP A 1 184 ? -1.430 5.029 7.072 1.00 73.82 184 TRP A C 1
ATOM 1306 O O . TRP A 1 184 ? -1.349 4.666 8.251 1.00 78.35 184 TRP A O 1
ATOM 1317 N N . ILE A 1 185 ? -0.368 5.060 6.265 1.00 72.13 185 ILE A N 1
ATOM 1318 C CA . ILE A 1 185 ? 0.967 4.778 6.783 1.00 76.04 185 ILE A CA 1
ATOM 1319 C C . ILE A 1 185 ? 1.365 5.826 7.811 1.00 77.08 185 ILE A C 1
ATOM 1320 O O . ILE A 1 185 ? 1.908 5.504 8.875 1.00 77.04 185 ILE A O 1
ATOM 1325 N N . ILE A 1 186 ? 1.093 7.099 7.514 1.00 76.30 186 ILE A N 1
ATOM 1326 C CA . ILE A 1 186 ? 1.373 8.167 8.469 1.00 74.94 186 ILE A CA 1
ATOM 1327 C C . ILE A 1 186 ? 0.477 8.045 9.695 1.00 76.69 186 ILE A C 1
ATOM 1328 O O . ILE A 1 186 ? 0.869 8.431 10.802 1.00 79.42 186 ILE A O 1
ATOM 1333 N N . ALA A 1 187 ? -0.733 7.512 9.531 1.00 75.16 187 ALA A N 1
ATOM 1334 C CA . ALA A 1 187 ? -1.644 7.362 10.657 1.00 71.71 187 ALA A CA 1
ATOM 1335 C C . ALA A 1 187 ? -1.244 6.234 11.595 1.00 75.58 187 ALA A C 1
ATOM 1336 O O . ALA A 1 187 ? -1.464 6.348 12.806 1.00 81.52 187 ALA A O 1
ATOM 1338 N N . ASN A 1 188 ? -0.670 5.153 11.074 1.00 72.89 188 ASN A N 1
ATOM 1339 C CA . ASN A 1 188 ? -0.301 4.000 11.882 1.00 69.25 188 ASN A CA 1
ATOM 1340 C C . ASN A 1 188 ? 1.173 3.983 12.260 1.00 74.76 188 ASN A C 1
ATOM 1341 O O . ASN A 1 188 ? 1.620 3.034 12.910 1.00 78.17 188 ASN A O 1
ATOM 1346 N N . ASP A 1 189 ? 1.939 5.004 11.875 1.00 75.93 189 ASP A N 1
ATOM 1347 C CA . ASP A 1 189 ? 3.362 5.020 12.191 1.00 76.30 189 ASP A CA 1
ATOM 1348 C C . ASP A 1 189 ? 3.628 5.198 13.678 1.00 77.36 189 ASP A C 1
ATOM 1349 O O . ASP A 1 189 ? 4.769 5.006 14.117 1.00 80.88 189 ASP A O 1
ATOM 1354 N N . SER A 1 190 ? 2.606 5.566 14.454 1.00 74.78 190 SER A N 1
ATOM 1355 C CA . SER A 1 190 ? 2.759 5.631 15.901 1.00 73.05 190 SER A CA 1
ATOM 1356 C C . SER A 1 190 ? 3.163 4.283 16.476 1.00 69.91 190 SER A C 1
ATOM 1357 O O . SER A 1 190 ? 3.868 4.236 17.484 1.00 75.28 190 SER A O 1
ATOM 1360 N N . ALA A 1 191 ? 2.744 3.182 15.848 1.00 61.77 191 ALA A N 1
ATOM 1361 C CA . ALA A 1 191 ? 3.188 1.867 16.296 1.00 61.07 191 ALA A CA 1
ATOM 1362 C C . ALA A 1 191 ? 4.696 1.710 16.147 1.00 65.73 191 ALA A C 1
ATOM 1363 O O . ALA A 1 191 ? 5.371 1.231 17.064 1.00 71.40 191 ALA A O 1
ATOM 1365 N N . ASN A 1 192 ? 5.241 2.109 14.996 1.00 66.18 192 ASN A N 1
ATOM 1366 C CA . ASN A 1 192 ? 6.683 2.021 14.790 1.00 70.39 192 ASN A CA 1
ATOM 1367 C C . ASN A 1 192 ? 7.432 2.951 15.735 1.00 70.63 192 ASN A C 1
ATOM 1368 O O . ASN A 1 192 ? 8.470 2.575 16.296 1.00 70.32 192 ASN A O 1
ATOM 1373 N N . TYR A 1 193 ? 6.922 4.172 15.917 1.00 65.24 193 TYR A N 1
ATOM 1374 C CA . TYR A 1 193 ? 7.540 5.102 16.855 1.00 64.04 193 TYR A CA 1
ATOM 1375 C C . TYR A 1 193 ? 7.546 4.538 18.269 1.00 67.07 193 TYR A C 1
ATOM 1376 O O . TYR A 1 193 ? 8.564 4.605 18.965 1.00 67.38 193 TYR A O 1
ATOM 1385 N N . ARG A 1 194 ? 6.419 3.970 18.701 1.00 60.73 194 ARG A N 1
ATOM 1386 C CA . ARG A 1 194 ? 6.332 3.374 20.026 1.00 55.22 194 ARG A CA 1
ATOM 1387 C C . ARG A 1 194 ? 7.293 2.204 20.172 1.00 60.85 194 ARG A C 1
ATOM 1388 O O . ARG A 1 194 ? 7.967 2.075 21.196 1.00 68.87 194 ARG A O 1
ATOM 1396 N N . ALA A 1 195 ? 7.369 1.341 19.157 1.00 58.06 195 ALA A N 1
ATOM 1397 C CA . ALA A 1 195 ? 8.260 0.190 19.237 1.00 54.81 195 ALA A CA 1
ATOM 1398 C C . ALA A 1 195 ? 9.715 0.626 19.346 1.00 60.28 195 ALA A C 1
ATOM 1399 O O . ALA A 1 195 ? 10.459 0.122 20.197 1.00 64.93 195 ALA A O 1
ATOM 1401 N N . ARG A 1 196 ? 10.134 1.572 18.504 1.00 62.76 196 ARG A N 1
ATOM 1402 C CA . ARG A 1 196 ? 11.516 2.037 18.547 1.00 60.86 196 ARG A CA 1
ATOM 1403 C C . ARG A 1 196 ? 11.824 2.738 19.864 1.00 63.70 196 ARG A C 1
ATOM 1404 O O . ARG A 1 196 ? 12.886 2.516 20.458 1.00 63.54 196 ARG A O 1
ATOM 1412 N N . ASN A 1 197 ? 10.904 3.584 20.337 1.00 62.74 197 ASN A N 1
ATOM 1413 C CA . ASN A 1 197 ? 11.114 4.288 21.595 1.00 58.04 197 ASN A CA 1
ATOM 1414 C C . ASN A 1 197 ? 11.205 3.316 22.763 1.00 59.16 197 ASN A C 1
ATOM 1415 O O . ASN A 1 197 ? 12.066 3.466 23.635 1.00 66.51 197 ASN A O 1
ATOM 1420 N N . ILE A 1 198 ? 10.331 2.310 22.793 1.00 53.06 198 ILE A N 1
ATOM 1421 C CA . ILE A 1 198 ? 10.352 1.329 23.870 1.00 54.74 198 ILE A CA 1
ATOM 1422 C C . ILE A 1 198 ? 11.640 0.519 23.834 1.00 60.60 198 ILE A C 1
ATOM 1423 O O . ILE A 1 198 ? 12.249 0.255 24.877 1.00 68.95 198 ILE A O 1
ATOM 1428 N N . GLN A 1 199 ? 12.077 0.108 22.641 1.00 61.56 199 GLN A N 1
ATOM 1429 C CA . GLN A 1 199 ? 13.321 -0.645 22.539 1.00 62.43 199 GLN A CA 1
ATOM 1430 C C . GLN A 1 199 ? 14.509 0.184 23.012 1.00 63.11 199 GLN A C 1
ATOM 1431 O O . GLN A 1 199 ? 15.374 -0.316 23.744 1.00 61.35 199 GLN A O 1
ATOM 1437 N N . LYS A 1 200 ? 14.565 1.456 22.614 1.00 61.46 200 LYS A N 1
ATOM 1438 C CA . LYS A 1 200 ? 15.676 2.300 23.037 1.00 60.08 200 LYS A CA 1
ATOM 1439 C C . LYS A 1 200 ? 15.636 2.559 24.538 1.00 58.84 200 LYS A C 1
ATOM 1440 O O . LYS A 1 200 ? 16.684 2.589 25.193 1.00 67.27 200 LYS A O 1
ATOM 1446 N N . LEU A 1 201 ? 14.443 2.750 25.104 1.00 55.68 201 LEU A N 1
ATOM 1447 C CA . LEU A 1 201 ? 14.336 2.943 26.547 1.00 55.70 201 LEU A CA 1
ATOM 1448 C C . LEU A 1 201 ? 14.743 1.688 27.306 1.00 55.49 201 LEU A C 1
ATOM 1449 O O . LEU A 1 201 ? 15.369 1.776 28.366 1.00 63.39 201 LEU A O 1
ATOM 1454 N N . ALA A 1 202 ? 14.394 0.509 26.785 1.00 47.78 202 ALA A N 1
ATOM 1455 C CA . ALA A 1 202 ? 14.856 -0.733 27.392 1.00 46.26 202 ALA A CA 1
ATOM 1456 C C . ALA A 1 202 ? 16.370 -0.839 27.349 1.00 51.82 202 ALA A C 1
ATOM 1457 O O . ALA A 1 202 ? 16.999 -1.245 28.337 1.00 62.63 202 ALA A O 1
ATOM 1459 N N . TRP A 1 203 ? 16.973 -0.480 26.215 1.00 59.06 203 TRP A N 1
ATOM 1460 C CA . TRP A 1 203 ? 18.427 -0.499 26.119 1.00 59.83 203 TRP A CA 1
ATOM 1461 C C . TRP A 1 203 ? 19.051 0.468 27.118 1.00 58.49 203 TRP A C 1
ATOM 1462 O O . TRP A 1 203 ? 20.047 0.139 27.770 1.00 56.70 203 TRP A O 1
ATOM 1473 N N . VAL A 1 204 ? 18.466 1.659 27.262 1.00 57.01 204 VAL A N 1
ATOM 1474 C CA . VAL A 1 204 ? 18.989 2.649 28.199 1.00 58.72 204 VAL A CA 1
ATOM 1475 C C . VAL A 1 204 ? 18.865 2.151 29.634 1.00 59.77 204 VAL A C 1
ATOM 1476 O O . VAL A 1 204 ? 19.776 2.338 30.451 1.00 66.57 204 VAL A O 1
ATOM 1480 N N . ASP A 1 205 ? 17.740 1.517 29.966 1.00 59.91 205 ASP A N 1
ATOM 1481 C CA . ASP A 1 205 ? 17.569 0.958 31.303 1.00 60.42 205 ASP A CA 1
ATOM 1482 C C . ASP A 1 205 ? 18.607 -0.119 31.584 1.00 61.94 205 ASP A C 1
ATOM 1483 O O . ASP A 1 205 ? 19.185 -0.170 32.679 1.00 68.82 205 ASP A O 1
ATOM 1488 N N . LYS A 1 206 ? 18.862 -0.990 30.604 1.00 51.27 206 LYS A N 1
ATOM 1489 C CA . LYS A 1 206 ? 19.876 -2.018 30.799 1.00 52.94 206 LYS A CA 1
ATOM 1490 C C . LYS A 1 206 ? 21.259 -1.401 30.959 1.00 60.60 206 LYS A C 1
ATOM 1491 O O . LYS A 1 206 ? 22.078 -1.893 31.740 1.00 64.93 206 LYS A O 1
ATOM 1497 N N . GLN A 1 207 ? 21.546 -0.334 30.212 1.00 62.03 207 GLN A N 1
ATOM 1498 C CA . GLN A 1 207 ? 22.833 0.336 30.359 1.00 53.47 207 GLN A CA 1
ATOM 1499 C C . GLN A 1 207 ? 22.972 0.951 31.745 1.00 52.47 207 GLN A C 1
ATOM 1500 O O . GLN A 1 207 ? 24.048 0.901 32.352 1.00 58.82 207 GLN A O 1
ATOM 1506 N N . VAL A 1 208 ? 21.891 1.542 32.257 1.00 57.16 208 VAL A N 1
ATOM 1507 C CA . VAL A 1 208 ? 21.918 2.128 33.594 1.00 55.77 208 VAL A CA 1
ATOM 1508 C C . VAL A 1 208 ? 22.168 1.051 34.642 1.00 60.81 208 VAL A C 1
ATOM 1509 O O . VAL A 1 208 ? 22.958 1.241 35.573 1.00 67.05 208 VAL A O 1
ATOM 1513 N N . HIS A 1 209 ? 21.509 -0.096 34.502 1.00 57.55 209 HIS A N 1
ATOM 1514 C CA . HIS A 1 209 ? 21.627 -1.154 35.497 1.00 54.06 209 HIS A CA 1
ATOM 1515 C C . HIS A 1 209 ? 22.750 -2.142 35.206 1.00 58.88 209 HIS A C 1
ATOM 1516 O O . HIS A 1 209 ? 22.872 -3.142 35.920 1.00 64.90 209 HIS A O 1
ATOM 1523 N N . SER A 1 210 ? 23.567 -1.892 34.187 1.00 51.03 210 SER A N 1
ATOM 1524 C CA . SER A 1 210 ? 24.673 -2.770 33.837 1.00 52.85 210 SER A CA 1
ATOM 1525 C C . SER A 1 210 ? 26.001 -2.037 33.721 1.00 58.84 210 SER A C 1
ATOM 1526 O O . SER A 1 210 ? 26.921 -2.554 33.079 1.00 64.17 210 SER A O 1
ATOM 1529 N N . ARG A 1 211 ? 26.121 -0.849 34.316 1.00 62.00 211 ARG A N 1
ATOM 1530 C CA . ARG A 1 211 ? 27.324 -0.025 34.279 1.00 59.51 211 ARG A CA 1
ATOM 1531 C C . ARG A 1 211 ? 27.745 0.335 32.862 1.00 62.44 211 ARG A C 1
ATOM 1532 O O . ARG A 1 211 ? 28.943 0.446 32.583 1.00 70.08 211 ARG A O 1
ATOM 1540 N N . GLY A 1 212 ? 26.792 0.521 31.953 1.00 48.85 212 GLY A N 1
ATOM 1541 C CA . GLY A 1 212 ? 27.091 0.822 30.572 1.00 53.27 212 GLY A CA 1
ATOM 1542 C C . GLY A 1 212 ? 27.398 2.290 30.349 1.00 58.23 212 GLY A C 1
ATOM 1543 O O . GLY A 1 212 ? 27.980 2.976 31.189 1.00 60.02 212 GLY A O 1
ATOM 1544 N N . SER A 1 213 ? 27.008 2.767 29.171 1.00 61.48 213 SER A N 1
ATOM 1545 C CA . SER A 1 213 ? 27.167 4.163 28.792 1.00 59.38 213 SER A CA 1
ATOM 1546 C C . SER A 1 213 ? 25.947 4.614 28.006 1.00 59.02 213 SER A C 1
ATOM 1547 O O . SER A 1 213 ? 25.445 3.885 27.146 1.00 67.47 213 SER A O 1
ATOM 1550 N N . ILE A 1 214 ? 25.471 5.820 28.305 1.00 52.61 214 ILE A N 1
ATOM 1551 C CA . ILE A 1 214 ? 24.335 6.405 27.605 1.00 56.06 214 ILE A CA 1
ATOM 1552 C C . ILE A 1 214 ? 24.684 7.833 27.218 1.00 57.58 214 ILE A C 1
ATOM 1553 O O . ILE A 1 214 ? 25.322 8.560 27.986 1.00 60.85 214 ILE A O 1
ATOM 1558 N N . LYS A 1 215 ? 24.276 8.227 26.018 1.00 64.59 215 LYS A N 1
ATOM 1559 C CA . LYS A 1 215 ? 24.365 9.609 25.571 1.00 59.33 215 LYS A CA 1
ATOM 1560 C C . LYS A 1 215 ? 22.985 10.233 25.728 1.00 62.19 215 LYS A C 1
ATOM 1561 O O . LYS A 1 215 ? 22.006 9.730 25.165 1.00 67.82 215 LYS A O 1
ATOM 1567 N N . VAL A 1 216 ? 22.906 11.316 26.493 1.00 52.84 216 VAL A N 1
ATOM 1568 C CA . VAL A 1 216 ? 21.634 11.895 26.905 1.00 54.96 216 VAL A CA 1
ATOM 1569 C C . VAL A 1 216 ? 21.466 13.246 26.227 1.00 57.88 216 VAL A C 1
ATOM 1570 O O . VAL A 1 216 ? 22.389 14.068 26.231 1.00 59.34 216 VAL A O 1
ATOM 1574 N N . LEU A 1 217 ? 20.295 13.470 25.642 1.00 57.18 217 LEU A N 1
ATOM 1575 C CA . LEU A 1 217 ? 19.933 14.767 25.090 1.00 55.86 217 LEU A CA 1
ATOM 1576 C C . LEU A 1 217 ? 19.047 15.494 26.092 1.00 60.27 217 LEU A C 1
ATOM 1577 O O . LEU A 1 217 ? 17.974 14.999 26.450 1.00 69.67 217 LEU A O 1
ATOM 1582 N N . PHE A 1 218 ? 19.491 16.662 26.538 1.00 59.63 218 PHE A N 1
ATOM 1583 C CA . PHE A 1 218 ? 18.734 17.481 27.475 1.00 54.57 218 PHE A CA 1
ATOM 1584 C C . PHE A 1 218 ? 18.065 18.606 26.696 1.00 56.26 218 PHE A C 1
ATOM 1585 O O . PHE A 1 218 ? 18.683 19.641 26.430 1.00 65.44 218 PHE A O 1
ATOM 1593 N N . GLN A 1 219 ? 16.805 18.398 26.331 1.00 56.51 219 GLN A N 1
ATOM 1594 C CA . GLN A 1 219 ? 16.038 19.351 25.545 1.00 58.74 219 GLN A CA 1
ATOM 1595 C C . GLN A 1 219 ? 14.955 19.976 26.411 1.00 65.20 219 GLN A C 1
ATOM 1596 O O . GLN A 1 219 ? 14.207 19.266 27.090 1.00 73.29 219 GLN A O 1
ATOM 1602 N N . GLY A 1 220 ? 14.869 21.293 26.390 1.00 59.84 220 GLY A N 1
ATOM 1603 C CA . GLY A 1 220 ? 13.849 21.976 27.158 1.00 55.83 220 GLY A CA 1
ATOM 1604 C C . GLY A 1 220 ? 14.078 23.472 27.187 1.00 55.30 220 GLY A C 1
ATOM 1605 O O . GLY A 1 220 ? 14.871 24.024 26.433 1.00 58.49 220 GLY A O 1
ATOM 1606 N N . ASP A 1 221 ? 13.332 24.120 28.079 1.00 67.16 221 ASP A N 1
ATOM 1607 C CA . ASP A 1 221 ? 13.371 25.564 28.269 1.00 62.52 221 ASP A CA 1
ATOM 1608 C C . ASP A 1 221 ? 14.375 25.957 29.345 1.00 63.32 221 ASP A C 1
ATOM 1609 O O . ASP A 1 221 ? 15.267 25.176 29.689 1.00 62.34 221 ASP A O 1
ATOM 1614 N N . SER A 1 222 ? 14.248 27.190 29.844 1.00 61.53 222 SER A N 1
ATOM 1615 C CA . SER A 1 222 ? 15.122 27.718 30.887 1.00 58.85 222 SER A CA 1
ATOM 1616 C C . SER A 1 222 ? 15.323 26.759 32.053 1.00 59.26 222 SER A C 1
ATOM 1617 O O . SER A 1 222 ? 16.411 26.739 32.637 1.00 62.60 222 SER A O 1
ATOM 1620 N N . MET A 1 223 ? 14.307 25.977 32.415 1.00 59.41 223 MET A N 1
ATOM 1621 C CA . MET A 1 223 ? 14.460 25.036 33.517 1.00 52.80 223 MET A CA 1
ATOM 1622 C C . MET A 1 223 ? 15.436 23.920 33.181 1.00 59.53 223 MET A C 1
ATOM 1623 O O . MET A 1 223 ? 16.196 23.486 34.053 1.00 73.68 223 MET A O 1
ATOM 1628 N N . THR A 1 224 ? 15.427 23.440 31.937 1.00 59.62 224 THR A N 1
ATOM 1629 C CA . THR A 1 224 ? 16.417 22.457 31.516 1.00 55.94 224 THR A CA 1
ATOM 1630 C C . THR A 1 224 ? 17.803 23.070 31.392 1.00 58.04 224 THR A C 1
ATOM 1631 O O . THR A 1 224 ? 18.793 22.441 31.779 1.00 63.71 224 THR A O 1
ATOM 1635 N N . ALA A 1 225 ? 17.896 24.291 30.875 1.00 58.77 225 ALA A N 1
ATOM 1636 C CA . ALA A 1 225 ? 19.178 24.968 30.738 1.00 52.49 225 ALA A CA 1
ATOM 1637 C C . ALA A 1 225 ? 19.800 25.333 32.076 1.00 53.27 225 ALA A C 1
ATOM 1638 O O . ALA A 1 225 ? 21.012 25.565 32.134 1.00 56.81 225 ALA A O 1
ATOM 1640 N N . GLY A 1 226 ? 19.014 25.380 33.146 1.00 59.39 226 GLY A N 1
ATOM 1641 C CA . GLY A 1 226 ? 19.512 25.819 34.430 1.00 54.49 226 GLY A CA 1
ATOM 1642 C C . GLY A 1 226 ? 19.493 27.313 34.633 1.00 55.95 226 GLY A C 1
ATOM 1643 O O . GLY A 1 226 ? 20.455 27.860 35.179 1.00 59.96 226 GLY A O 1
ATOM 1644 N N . TYR A 1 227 ? 18.428 27.988 34.209 1.00 49.49 227 TYR A N 1
ATOM 1645 C CA . TYR A 1 227 ? 18.354 29.442 34.268 1.00 51.56 227 TYR A CA 1
ATOM 1646 C C . TYR A 1 227 ? 18.491 29.914 35.710 1.00 54.44 227 TYR A C 1
ATOM 1647 O O . TYR A 1 227 ? 17.854 29.369 36.616 1.00 59.38 227 TYR A O 1
ATOM 1656 N N . ASP A 1 228 ? 19.326 30.927 35.918 1.00 61.16 228 ASP A N 1
ATOM 1657 C CA . ASP A 1 228 ? 19.479 31.584 37.213 1.00 60.82 228 ASP A CA 1
ATOM 1658 C C . ASP A 1 228 ? 20.031 32.978 36.937 1.00 66.28 228 ASP A C 1
ATOM 1659 O O . ASP A 1 228 ? 21.196 33.127 36.560 1.00 69.88 228 ASP A O 1
ATOM 1664 N N . THR A 1 229 ? 19.188 33.992 37.106 1.00 62.97 229 THR A N 1
ATOM 1665 C CA . THR A 1 229 ? 19.594 35.383 36.967 1.00 60.64 229 THR A CA 1
ATOM 1666 C C . THR A 1 229 ? 19.304 36.190 38.223 1.00 62.81 229 THR A C 1
ATOM 1667 O O . THR A 1 229 ? 19.325 37.423 38.178 1.00 70.11 229 THR A O 1
ATOM 1671 N N . THR A 1 230 ? 19.037 35.521 39.342 1.00 59.81 230 THR A N 1
ATOM 1672 C CA . THR A 1 230 ? 18.666 36.183 40.584 1.00 63.67 230 THR A CA 1
ATOM 1673 C C . THR A 1 230 ? 19.717 36.071 41.674 1.00 67.20 230 THR A C 1
ATOM 1674 O O . THR A 1 230 ? 20.022 37.074 42.323 1.00 69.42 230 THR A O 1
ATOM 1678 N N . SER A 1 231 ? 20.274 34.887 41.890 1.00 69.66 231 SER A N 1
ATOM 1679 C CA . SER A 1 231 ? 21.280 34.669 42.915 1.00 70.44 231 SER A CA 1
ATOM 1680 C C . SER A 1 231 ? 22.665 35.009 42.382 1.00 67.42 231 SER A C 1
ATOM 1681 O O . SER A 1 231 ? 22.859 35.232 41.187 1.00 70.72 231 SER A O 1
ATOM 1684 N N . THR A 1 232 ? 23.634 35.060 43.294 1.00 61.37 232 THR A N 1
ATOM 1685 C CA . THR A 1 232 ? 25.024 35.210 42.891 1.00 68.53 232 THR A CA 1
ATOM 1686 C C . THR A 1 232 ? 25.697 33.872 42.626 1.00 71.41 232 THR A C 1
ATOM 1687 O O . THR A 1 232 ? 26.851 33.852 42.185 1.00 75.35 232 THR A O 1
ATOM 1691 N N . ASP A 1 233 ? 25.003 32.768 42.877 1.00 63.66 233 ASP A N 1
ATOM 1692 C CA . ASP A 1 233 ? 25.502 31.429 42.575 1.00 61.67 233 ASP A CA 1
ATOM 1693 C C . ASP A 1 233 ? 25.302 31.091 41.103 1.00 63.40 233 ASP A C 1
ATOM 1694 O O . ASP A 1 233 ? 24.648 30.112 40.747 1.00 65.53 233 ASP A O 1
ATOM 1699 N N . ARG A 1 234 ? 25.870 31.916 40.229 1.00 67.33 234 ARG A N 1
ATOM 1700 C CA . ARG A 1 234 ? 25.668 31.791 38.795 1.00 62.04 234 ARG A CA 1
ATOM 1701 C C . ARG A 1 234 ? 26.974 31.501 38.071 1.00 62.67 234 ARG A C 1
ATOM 1702 O O . ARG A 1 234 ? 28.067 31.737 38.590 1.00 72.27 234 ARG A O 1
ATOM 1710 N N . VAL A 1 235 ? 26.837 30.985 36.855 1.00 57.13 235 VAL A N 1
ATOM 1711 C CA . VAL A 1 235 ? 27.948 30.847 35.919 1.00 62.03 235 VAL A CA 1
ATOM 1712 C C . VAL A 1 235 ? 27.517 31.517 34.621 1.00 63.59 235 VAL A C 1
ATOM 1713 O O . VAL A 1 235 ? 26.316 31.546 34.317 1.00 66.86 235 VAL A O 1
ATOM 1717 N N . PRO A 1 236 ? 28.438 32.067 33.832 1.00 67.82 236 PRO A N 1
ATOM 1718 C CA . PRO A 1 236 ? 28.041 32.752 32.597 1.00 62.98 236 PRO A CA 1
ATOM 1719 C C . PRO A 1 236 ? 27.336 31.804 31.638 1.00 64.89 236 PRO A C 1
ATOM 1720 O O . PRO A 1 236 ? 27.511 30.585 31.673 1.00 73.03 236 PRO A O 1
ATOM 1724 N N . ALA A 1 237 ? 26.506 32.398 30.780 1.00 63.23 237 ALA A N 1
ATOM 1725 C CA . ALA A 1 237 ? 25.702 31.657 29.815 1.00 65.03 237 ALA A CA 1
ATOM 1726 C C . ALA A 1 237 ? 26.552 30.710 28.980 1.00 71.33 237 ALA A C 1
ATOM 1727 O O . ALA A 1 237 ? 27.507 31.136 28.323 1.00 72.58 237 ALA A O 1
ATOM 1729 N N . ASN A 1 238 ? 26.218 29.429 29.007 1.00 69.94 238 ASN A N 1
ATOM 1730 C CA . ASN A 1 238 ? 26.958 28.396 28.289 1.00 65.20 238 ASN A CA 1
ATOM 1731 C C . ASN A 1 238 ? 25.954 27.410 27.684 1.00 64.75 238 ASN A C 1
ATOM 1732 O O . ASN A 1 238 ? 24.749 27.644 27.820 1.00 65.89 238 ASN A O 1
ATOM 1737 N N . ASN A 1 239 ? 26.394 26.338 27.024 1.00 66.44 239 ASN A N 1
ATOM 1738 C CA . ASN A 1 239 ? 25.517 25.288 26.518 1.00 67.31 239 ASN A CA 1
ATOM 1739 C C . ASN A 1 239 ? 24.470 25.822 25.549 1.00 70.21 239 ASN A C 1
ATOM 1740 O O . ASN A 1 239 ? 23.346 25.313 25.499 1.00 71.97 239 ASN A O 1
ATOM 1745 N N . GLY A 1 240 ? 24.827 26.842 24.773 1.00 65.41 240 GLY A N 1
ATOM 1746 C CA . GLY A 1 240 ? 23.957 27.364 23.743 1.00 62.50 240 GLY A CA 1
ATOM 1747 C C . GLY A 1 240 ? 22.836 28.257 24.223 1.00 68.39 240 GLY A C 1
ATOM 1748 O O . GLY A 1 240 ? 21.971 28.618 23.418 1.00 74.52 240 GLY A O 1
ATOM 1749 N N . ASP A 1 241 ? 22.816 28.622 25.500 1.00 62.82 241 ASP A N 1
ATOM 1750 C CA . ASP A 1 241 ? 21.781 29.482 26.048 1.00 62.74 241 ASP A CA 1
ATOM 1751 C C . ASP A 1 241 ? 22.326 30.888 26.261 1.00 65.22 241 ASP A C 1
ATOM 1752 O O . ASP A 1 241 ? 23.527 31.094 26.449 1.00 66.70 241 ASP A O 1
ATOM 1757 N N . TRP A 1 242 ? 21.417 31.860 26.220 1.00 64.13 242 TRP A N 1
ATOM 1758 C CA . TRP A 1 242 ? 21.757 33.264 26.391 1.00 59.03 242 TRP A CA 1
ATOM 1759 C C . TRP A 1 242 ? 21.740 33.713 27.844 1.00 61.17 242 TRP A C 1
ATOM 1760 O O . TRP A 1 242 ? 22.381 34.716 28.173 1.00 65.67 242 TRP A O 1
ATOM 1771 N N . ALA A 1 243 ? 21.029 33.004 28.712 1.00 65.49 243 ALA A N 1
ATOM 1772 C CA . ALA A 1 243 ? 20.805 33.436 30.081 1.00 64.16 243 ALA A CA 1
ATOM 1773 C C . ALA A 1 243 ? 21.873 32.882 31.013 1.00 63.48 243 ALA A C 1
ATOM 1774 O O . ALA A 1 243 ? 22.449 31.820 30.771 1.00 70.96 243 ALA A O 1
ATOM 1776 N N . THR A 1 244 ? 22.127 33.623 32.087 1.00 62.69 244 THR A N 1
ATOM 1777 C CA . THR A 1 244 ? 23.060 33.174 33.110 1.00 56.92 244 THR A CA 1
ATOM 1778 C C . THR A 1 244 ? 22.513 31.923 33.787 1.00 60.41 244 THR A C 1
ATOM 1779 O O . THR A 1 244 ? 21.319 31.836 34.081 1.00 68.38 244 THR A O 1
ATOM 1783 N N . HIS A 1 245 ? 23.384 30.950 34.024 1.00 62.53 245 HIS A N 1
ATOM 1784 C CA . HIS A 1 245 ? 22.983 29.681 34.609 1.00 58.65 245 HIS A CA 1
ATOM 1785 C C . HIS A 1 245 ? 23.465 29.569 36.048 1.00 64.77 245 HIS A C 1
ATOM 1786 O O . HIS A 1 245 ? 24.448 30.192 36.451 1.00 69.25 245 HIS A O 1
ATOM 1793 N N . ALA A 1 246 ? 22.758 28.750 36.819 1.00 58.97 246 ALA A N 1
ATOM 1794 C CA . ALA A 1 246 ? 23.209 28.414 38.158 1.00 56.37 246 ALA A CA 1
ATOM 1795 C C . ALA A 1 246 ? 24.487 27.583 38.088 1.00 62.08 246 ALA A C 1
ATOM 1796 O O . ALA A 1 246 ? 24.790 26.949 37.073 1.00 65.40 246 ALA A O 1
ATOM 1798 N N . SER A 1 247 ? 25.244 27.598 39.182 1.00 56.36 247 SER A N 1
ATOM 1799 C CA . SER A 1 247 ? 26.508 26.874 39.238 1.00 49.15 247 SER A CA 1
ATOM 1800 C C . SER A 1 247 ? 26.343 25.376 39.018 1.00 60.41 247 SER A C 1
ATOM 1801 O O . SER A 1 247 ? 27.312 24.713 38.634 1.00 65.53 247 SER A O 1
ATOM 1804 N N . MET A 1 248 ? 25.152 24.831 39.251 1.00 52.53 248 MET A N 1
ATOM 1805 C CA . MET A 1 248 ? 24.837 23.459 38.875 1.00 57.24 248 MET A CA 1
ATOM 1806 C C . MET A 1 248 ? 23.430 23.411 38.311 1.00 58.59 248 MET A C 1
ATOM 1807 O O . MET A 1 248 ? 22.467 23.756 39.002 1.00 62.08 248 MET A O 1
ATOM 1812 N N . THR A 1 249 ? 23.317 22.990 37.059 1.00 54.79 249 THR A N 1
ATOM 1813 C CA . THR A 1 249 ? 22.038 22.780 36.404 1.00 52.61 249 THR A CA 1
ATOM 1814 C C . THR A 1 249 ? 21.612 21.327 36.572 1.00 54.44 249 THR A C 1
ATOM 1815 O O . THR A 1 249 ? 22.391 20.470 36.991 1.00 65.49 249 THR A O 1
ATOM 1819 N N . TYR A 1 250 ? 20.349 21.058 36.256 1.00 48.08 250 TYR A N 1
ATOM 1820 C CA . TYR A 1 250 ? 19.848 19.696 36.401 1.00 37.82 250 TYR A CA 1
ATOM 1821 C C . TYR A 1 250 ? 20.565 18.727 35.463 1.00 49.36 250 TYR A C 1
ATOM 1822 O O . TYR A 1 250 ? 20.895 17.619 35.896 1.00 59.33 250 TYR A O 1
ATOM 1831 N N . PRO A 1 251 ? 20.802 19.055 34.183 1.00 58.08 251 PRO A N 1
ATOM 1832 C CA . PRO A 1 251 ? 21.562 18.109 33.349 1.00 50.07 251 PRO A CA 1
ATOM 1833 C C . PRO A 1 251 ? 22.983 17.892 33.830 1.00 49.13 251 PRO A C 1
ATOM 1834 O O . PRO A 1 251 ? 23.496 16.769 33.757 1.00 58.34 251 PRO A O 1
ATOM 1838 N N . GLN A 1 252 ? 23.640 18.944 34.320 1.00 44.79 252 GLN A N 1
ATOM 1839 C CA . GLN A 1 252 ? 24.997 18.796 34.833 1.00 49.37 252 GLN A CA 1
ATOM 1840 C C . GLN A 1 252 ? 25.026 17.878 36.048 1.00 53.26 252 GLN A C 1
ATOM 1841 O O . GLN A 1 252 ? 25.878 16.983 36.143 1.00 62.75 252 GLN A O 1
ATOM 1847 N N . ARG A 1 253 ? 24.089 18.072 36.978 1.00 53.01 253 ARG A N 1
ATOM 1848 C CA . ARG A 1 253 ? 24.007 17.187 38.132 1.00 48.89 253 ARG A CA 1
ATOM 1849 C C . ARG A 1 253 ? 23.636 15.772 37.724 1.00 52.71 253 ARG A C 1
ATOM 1850 O O . ARG A 1 253 ? 24.135 14.813 38.314 1.00 66.75 253 ARG A O 1
ATOM 1858 N N . PHE A 1 254 ? 22.765 15.617 36.725 1.00 52.54 254 PHE A N 1
ATOM 1859 C CA . PHE A 1 254 ? 22.437 14.288 36.223 1.00 47.27 254 PHE A CA 1
ATOM 1860 C C . PHE A 1 254 ? 23.675 13.586 35.686 1.00 50.49 254 PHE A C 1
ATOM 1861 O O . PHE A 1 254 ? 23.919 12.414 35.994 1.00 61.90 254 PHE A O 1
ATOM 1869 N N . MET A 1 255 ? 24.482 14.299 34.899 1.00 57.65 255 MET A N 1
ATOM 1870 C CA . MET A 1 255 ? 25.673 13.703 34.306 1.00 54.01 255 MET A CA 1
ATOM 1871 C C . MET A 1 255 ? 26.748 13.427 35.347 1.00 57.17 255 MET A C 1
ATOM 1872 O O . MET A 1 255 ? 27.590 12.546 35.143 1.00 65.49 255 MET A O 1
ATOM 1877 N N . ALA A 1 256 ? 26.760 14.177 36.447 1.00 52.57 256 ALA A N 1
ATOM 1878 C CA . ALA A 1 256 ? 27.721 13.901 37.509 1.00 49.20 256 ALA A CA 1
ATOM 1879 C C . ALA A 1 256 ? 27.202 12.879 38.515 1.00 57.57 256 ALA A C 1
ATOM 1880 O O . ALA A 1 256 ? 27.984 12.321 39.291 1.00 66.24 256 ALA A O 1
ATOM 1882 N N . TYR A 1 257 ? 25.895 12.620 38.509 1.00 54.70 257 TYR A N 1
ATOM 1883 C CA . TYR A 1 257 ? 25.272 11.815 39.551 1.00 48.06 257 TYR A CA 1
ATOM 1884 C C . TYR A 1 257 ? 24.976 10.398 39.079 1.00 47.90 257 TYR A C 1
ATOM 1885 O O . TYR A 1 257 ? 25.266 9.435 39.795 1.00 63.51 257 TYR A O 1
ATOM 1894 N N . LEU A 1 258 ? 24.395 10.247 37.888 1.00 45.89 258 LEU A N 1
ATOM 1895 C CA . LEU A 1 258 ? 24.075 8.908 37.399 1.00 53.67 258 LEU A CA 1
ATOM 1896 C C . LEU A 1 258 ? 25.299 8.005 37.281 1.00 52.88 258 LEU A C 1
ATOM 1897 O O . LEU A 1 258 ? 25.211 6.846 37.722 1.00 55.73 258 LEU A O 1
ATOM 1902 N N . PRO A 1 259 ? 26.434 8.429 36.709 1.00 55.16 259 PRO A N 1
ATOM 1903 C CA . PRO A 1 259 ? 27.629 7.571 36.766 1.00 57.23 259 PRO A CA 1
ATOM 1904 C C . PRO A 1 259 ? 28.109 7.289 38.176 1.00 55.67 259 PRO A C 1
ATOM 1905 O O . PRO A 1 259 ? 28.642 6.202 38.422 1.00 68.61 259 PRO A O 1
ATOM 1909 N N . GLU A 1 260 ? 27.947 8.230 39.106 1.00 54.20 260 GLU A N 1
ATOM 1910 C CA . GLU A 1 260 ? 28.422 8.023 40.468 1.00 54.63 260 GLU A CA 1
ATOM 1911 C C . GLU A 1 260 ? 27.591 6.973 41.196 1.00 54.69 260 GLU A C 1
ATOM 1912 O O . GLU A 1 260 ? 28.130 6.162 41.956 1.00 63.93 260 GLU A O 1
ATOM 1918 N N . GLN A 1 261 ? 26.280 6.970 40.971 1.00 51.23 261 GLN A N 1
ATOM 1919 C CA . GLN A 1 261 ? 25.378 6.114 41.727 1.00 45.51 261 GLN A CA 1
ATOM 1920 C C . GLN A 1 261 ? 25.020 4.822 41.008 1.00 45.77 261 GLN A C 1
ATOM 1921 O O . GLN A 1 261 ? 24.530 3.889 41.653 1.00 56.29 261 GLN A O 1
ATOM 1927 N N . SER A 1 262 ? 25.245 4.738 39.698 1.00 52.36 262 SER A N 1
ATOM 1928 C CA . SER A 1 262 ? 24.924 3.539 38.942 1.00 57.44 262 SER A CA 1
ATOM 1929 C C . SER A 1 262 ? 26.099 2.953 38.180 1.00 58.54 262 SER A C 1
ATOM 1930 O O . SER A 1 262 ? 26.014 1.799 37.749 1.00 58.52 262 SER A O 1
ATOM 1933 N N . GLY A 1 263 ? 27.184 3.700 38.004 1.00 54.51 263 GLY A N 1
ATOM 1934 C CA . GLY A 1 263 ? 28.299 3.240 37.208 1.00 54.94 263 GLY A CA 1
ATOM 1935 C C . GLY A 1 263 ? 28.118 3.401 35.718 1.00 60.88 263 GLY A C 1
ATOM 1936 O O . GLY A 1 263 ? 29.034 3.061 34.960 1.00 63.56 263 GLY A O 1
ATOM 1937 N N .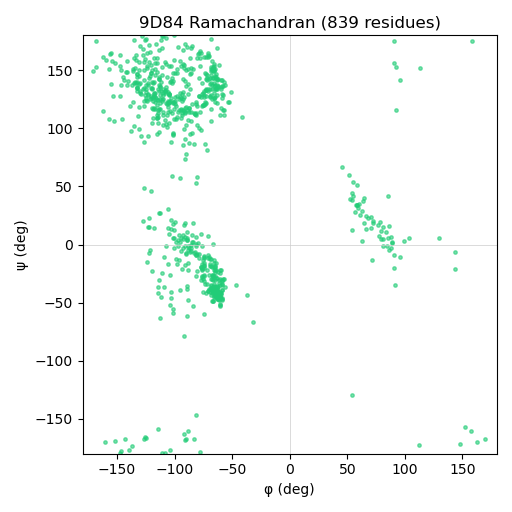 CYS A 1 264 ? 26.974 3.913 35.276 1.00 59.80 264 CYS A N 1
ATOM 1938 C CA . CYS A 1 264 ? 26.716 4.116 33.858 1.00 59.96 264 CYS A CA 1
ATOM 1939 C C . CYS A 1 264 ? 27.236 5.485 33.442 1.00 66.27 264 CYS A C 1
ATOM 1940 O O . CYS A 1 264 ? 26.719 6.513 33.891 1.00 74.28 264 CYS A O 1
ATOM 1943 N N . SER A 1 265 ? 28.259 5.497 32.590 1.00 62.58 265 SER A N 1
ATOM 1944 C CA . SER A 1 265 ? 28.840 6.744 32.107 1.00 57.36 265 SER A CA 1
ATOM 1945 C C . SER A 1 265 ? 27.790 7.521 31.326 1.00 60.06 265 SER A C 1
ATOM 1946 O O . SER A 1 265 ? 27.061 6.945 30.513 1.00 59.94 265 SER A O 1
ATOM 1949 N N . VAL A 1 266 ? 27.705 8.824 31.577 1.00 60.07 266 VAL A N 1
ATOM 1950 C CA . VAL A 1 266 ? 26.706 9.686 30.959 1.00 61.10 266 VAL A CA 1
ATOM 1951 C C . VAL A 1 266 ? 27.411 10.844 30.272 1.00 59.75 266 VAL A C 1
ATOM 1952 O O . VAL A 1 266 ? 28.183 11.574 30.904 1.00 63.54 266 VAL A O 1
ATOM 1956 N N . THR A 1 267 ? 27.145 11.009 28.981 1.00 61.64 267 THR A N 1
ATOM 1957 C CA . THR A 1 267 ? 27.572 12.174 28.222 1.00 58.71 267 THR A CA 1
ATOM 1958 C C . THR A 1 267 ? 26.335 12.874 27.686 1.00 63.43 267 THR A C 1
ATOM 1959 O O . THR A 1 267 ? 25.428 12.228 27.153 1.00 70.49 267 THR A O 1
ATOM 1963 N N . GLY A 1 268 ? 26.294 14.193 27.831 1.00 64.25 268 GLY A N 1
ATOM 1964 C CA . GLY A 1 268 ? 25.092 14.921 27.483 1.00 61.52 268 GLY A CA 1
ATOM 1965 C C . GLY A 1 268 ? 25.255 15.966 26.403 1.00 61.22 268 GLY A C 1
ATOM 1966 O O . GLY A 1 268 ? 26.326 16.559 26.248 1.00 64.33 268 GLY A O 1
ATOM 1967 N N . VAL A 1 269 ? 24.184 16.196 25.651 1.00 62.73 269 VAL A N 1
ATOM 1968 C CA . VAL A 1 269 ? 24.120 17.257 24.656 1.00 66.28 269 VAL A CA 1
ATOM 1969 C C . VAL A 1 269 ? 23.046 18.239 25.094 1.00 67.72 269 VAL A C 1
ATOM 1970 O O . VAL A 1 269 ? 21.901 17.843 25.339 1.00 70.11 269 VAL A O 1
ATOM 1974 N N . TYR A 1 270 ? 23.413 19.511 25.192 1.00 66.50 270 TYR A N 1
ATOM 1975 C CA . TYR A 1 270 ? 22.504 20.547 25.657 1.00 55.67 270 TYR A CA 1
ATOM 1976 C C . TYR A 1 270 ? 21.742 21.149 24.485 1.00 65.82 270 TYR A C 1
ATOM 1977 O O . TYR A 1 270 ? 22.342 21.723 23.572 1.00 73.38 270 TYR A O 1
ATOM 1986 N N . ARG A 1 271 ? 20.423 21.015 24.520 1.00 61.09 271 ARG A N 1
ATOM 1987 C CA . ARG A 1 271 ? 19.521 21.677 23.588 1.00 62.02 271 ARG A CA 1
ATOM 1988 C C . ARG A 1 271 ? 18.456 22.450 24.351 1.00 61.22 271 ARG A C 1
ATOM 1989 O O . ARG A 1 271 ? 17.260 22.326 24.087 1.00 69.66 271 ARG A O 1
ATOM 1997 N N . ALA A 1 272 ? 18.887 23.239 25.328 1.00 56.51 272 ALA A N 1
ATOM 1998 C CA . ALA A 1 272 ? 17.990 24.007 26.176 1.00 56.64 272 ALA A CA 1
ATOM 1999 C C . ALA A 1 272 ? 18.360 25.480 26.121 1.00 60.18 272 ALA A C 1
ATOM 2000 O O . ALA A 1 272 ? 19.503 25.851 26.406 1.00 68.11 272 ALA A O 1
ATOM 2002 N N . ILE A 1 273 ? 17.392 26.315 25.755 1.00 58.36 273 ILE A N 1
ATOM 2003 C CA . ILE A 1 273 ? 17.559 27.762 25.707 1.00 55.49 273 ILE A CA 1
ATOM 2004 C C . ILE A 1 273 ? 16.454 28.397 26.535 1.00 55.46 273 ILE A C 1
ATOM 2005 O O . ILE A 1 273 ? 15.287 28.006 26.434 1.00 69.42 273 ILE A O 1
ATOM 2010 N N . SER A 1 274 ? 16.827 29.371 27.360 1.00 52.21 274 SER A N 1
ATOM 2011 C CA . SER A 1 274 ? 15.861 30.038 28.220 1.00 50.72 274 SER A CA 1
ATOM 2012 C C . SER A 1 274 ? 14.809 30.757 27.386 1.00 59.01 274 SER A C 1
ATOM 2013 O O . SER A 1 274 ? 15.130 31.413 26.391 1.00 69.84 274 SER A O 1
ATOM 2016 N N . GLY A 1 275 ? 13.553 30.629 27.793 1.00 65.37 275 GLY A N 1
ATOM 2017 C CA . GLY A 1 275 ? 12.450 31.254 27.097 1.00 66.84 275 GLY A CA 1
ATOM 2018 C C . GLY A 1 275 ? 11.951 30.519 25.876 1.00 65.47 275 GLY A C 1
ATOM 2019 O O . GLY A 1 275 ? 11.069 31.038 25.183 1.00 72.77 275 GLY A O 1
ATOM 2020 N N . HIS A 1 276 ? 12.474 29.330 25.592 1.00 67.19 276 HIS A N 1
ATOM 2021 C CA . HIS A 1 276 ? 12.115 28.617 24.375 1.00 69.98 276 HIS A CA 1
ATOM 2022 C C . HIS A 1 276 ? 10.861 27.779 24.577 1.00 71.25 276 HIS A C 1
ATOM 2023 O O . HIS A 1 276 ? 10.616 27.254 25.667 1.00 76.59 276 HIS A O 1
ATOM 2030 N N . THR A 1 277 ? 10.072 27.661 23.518 1.00 66.81 277 THR A N 1
ATOM 2031 C CA . THR A 1 277 ? 8.854 26.869 23.516 1.00 66.61 277 THR A CA 1
ATOM 2032 C C . THR A 1 277 ? 9.025 25.641 22.626 1.00 65.65 277 THR A C 1
ATOM 2033 O O . THR A 1 277 ? 10.072 25.423 22.015 1.00 68.87 277 THR A O 1
ATOM 2037 N N . ALA A 1 278 ? 7.970 24.826 22.561 1.00 72.04 278 ALA A N 1
ATOM 2038 C CA . ALA A 1 278 ? 8.002 23.652 21.695 1.00 68.52 278 ALA A CA 1
ATOM 2039 C C . ALA A 1 278 ? 8.113 24.043 20.228 1.00 72.78 278 ALA A C 1
ATOM 2040 O O . ALA A 1 278 ? 8.865 23.416 19.474 1.00 76.88 278 ALA A O 1
ATOM 2042 N N . ILE A 1 279 ? 7.374 25.071 19.807 1.00 73.79 279 ILE A N 1
ATOM 2043 C CA . ILE A 1 279 ? 7.462 25.545 18.430 1.00 68.49 279 ILE A CA 1
ATOM 2044 C C . ILE A 1 279 ? 8.859 26.073 18.129 1.00 70.68 279 ILE A C 1
ATOM 2045 O O . ILE A 1 279 ? 9.427 25.782 17.071 1.00 75.97 279 ILE A O 1
ATOM 2050 N N . GLN A 1 280 ? 9.440 26.845 19.050 1.00 66.84 280 GLN A N 1
ATOM 2051 C CA . GLN A 1 280 ? 10.794 27.347 18.847 1.00 64.69 280 GLN A CA 1
ATOM 2052 C C . GLN A 1 280 ? 11.813 26.215 18.869 1.00 69.56 280 GLN A C 1
ATOM 2053 O O . GLN A 1 280 ? 12.771 26.220 18.086 1.00 80.87 280 GLN A O 1
ATOM 2059 N N . SER A 1 281 ? 11.631 25.242 19.764 1.00 66.55 281 SER A N 1
ATOM 2060 C CA . SER A 1 281 ? 12.581 24.139 19.863 1.00 63.06 281 SER A CA 1
ATOM 2061 C C . SER A 1 281 ? 12.558 23.271 18.612 1.00 63.85 281 SER A C 1
ATOM 2062 O O . SER A 1 281 ? 13.606 22.803 18.154 1.00 61.95 281 SER A O 1
ATOM 2065 N N . TYR A 1 282 ? 11.371 23.036 18.053 1.00 69.97 282 TYR A N 1
ATOM 2066 C CA . TYR A 1 282 ? 11.266 22.203 16.861 1.00 65.63 282 TYR A CA 1
ATOM 2067 C C . TYR A 1 282 ? 11.888 22.877 15.644 1.00 70.03 282 TYR A C 1
ATOM 2068 O O . TYR A 1 282 ? 12.505 22.207 14.810 1.00 75.15 282 TYR A O 1
ATOM 2077 N N . ASN A 1 283 ? 11.739 24.195 15.528 1.00 70.62 283 ASN A N 1
ATOM 2078 C CA . ASN A 1 283 ? 12.241 24.937 14.380 1.00 66.82 283 ASN A CA 1
ATOM 2079 C C . ASN A 1 283 ? 13.527 25.693 14.678 1.00 68.29 283 ASN A C 1
ATOM 2080 O O . ASN A 1 283 ? 13.847 26.650 13.967 1.00 77.38 283 ASN A O 1
ATOM 2085 N N . GLU A 1 284 ? 14.266 25.297 15.703 1.00 69.08 284 GLU A N 1
ATOM 2086 C CA . GLU A 1 284 ? 15.551 25.927 15.971 1.00 72.73 284 GLU A CA 1
ATOM 2087 C C . GLU A 1 284 ? 16.545 25.556 14.877 1.00 78.91 284 GLU A C 1
ATOM 2088 O O . GLU A 1 284 ? 16.719 24.369 14.584 1.00 77.87 284 GLU A O 1
ATOM 2094 N N . PRO A 1 285 ? 17.199 26.535 14.246 1.00 81.72 285 PRO A N 1
ATOM 2095 C CA . PRO A 1 285 ? 18.088 26.212 13.115 1.00 80.97 285 PRO A CA 1
ATOM 2096 C C . PRO A 1 285 ? 19.235 25.287 13.480 1.00 81.06 285 PRO A C 1
ATOM 2097 O O . PRO A 1 285 ? 19.625 24.449 12.658 1.00 80.32 285 PRO A O 1
ATOM 2101 N N . SER A 1 286 ? 19.785 25.407 14.685 1.00 72.85 286 SER A N 1
ATOM 2102 C CA . SER A 1 286 ? 20.917 24.586 15.091 1.00 76.59 286 SER A CA 1
ATOM 2103 C C . SER A 1 286 ? 20.506 23.246 15.684 1.00 81.46 286 SER A C 1
ATOM 2104 O O . SER A 1 286 ? 21.378 22.417 15.960 1.00 77.68 286 SER A O 1
ATOM 2107 N N . TRP A 1 287 ? 19.211 23.013 15.884 1.00 70.46 287 TRP A N 1
ATOM 2108 C CA . TRP A 1 287 ? 18.723 21.778 16.479 1.00 67.14 287 TRP A CA 1
ATOM 2109 C C . TRP A 1 287 ? 18.091 20.842 15.459 1.00 70.77 287 TRP A C 1
ATOM 2110 O O . TRP A 1 287 ? 17.479 19.844 15.847 1.00 77.61 287 TRP A O 1
ATOM 2121 N N . GLN A 1 288 ? 18.218 21.141 14.170 1.00 74.78 288 GLN A N 1
ATOM 2122 C CA . GLN A 1 288 ? 17.663 20.283 13.134 1.00 73.63 288 GLN A CA 1
ATOM 2123 C C . GLN A 1 288 ? 18.526 19.063 12.850 1.00 71.28 288 GLN A C 1
ATOM 2124 O O . GLN A 1 288 ? 18.071 18.151 12.154 1.00 71.22 288 GLN A O 1
ATOM 2130 N N . SER A 1 289 ? 19.749 19.026 13.366 1.00 69.24 289 SER A N 1
ATOM 2131 C CA . SER A 1 289 ? 20.637 17.895 13.165 1.00 71.77 289 SER A CA 1
ATOM 2132 C C . SER A 1 289 ? 20.480 16.882 14.297 1.00 75.61 289 SER A C 1
ATOM 2133 O O . SER A 1 289 ? 20.077 17.212 15.415 1.00 78.50 289 SER A O 1
ATOM 2136 N N . ASN A 1 290 ? 20.804 15.637 13.992 1.00 74.99 290 ASN A N 1
ATOM 2137 C CA . ASN A 1 290 ? 20.753 14.562 14.975 1.00 71.39 290 ASN A CA 1
ATOM 2138 C C . ASN A 1 290 ? 21.917 14.703 15.948 1.00 77.04 290 ASN A C 1
ATOM 2139 O O . ASN A 1 290 ? 23.076 14.680 15.520 1.00 77.60 290 ASN A O 1
ATOM 2144 N N . PRO A 1 291 ? 21.658 14.850 17.246 1.00 75.37 291 PRO A N 1
ATOM 2145 C CA . PRO A 1 291 ? 22.750 14.937 18.227 1.00 70.02 291 PRO A CA 1
ATOM 2146 C C . PRO A 1 291 ? 23.415 13.609 18.560 1.00 71.69 291 PRO A C 1
ATOM 2147 O O . PRO A 1 291 ? 24.361 13.605 19.354 1.00 73.90 291 PRO A O 1
ATOM 2151 N N . ASN A 1 292 ? 22.946 12.503 17.980 1.00 77.29 292 ASN A N 1
ATOM 2152 C CA . ASN A 1 292 ? 23.562 11.188 18.149 1.00 78.03 292 ASN A CA 1
ATOM 2153 C C . ASN A 1 292 ? 23.608 10.782 19.621 1.00 77.85 292 ASN A C 1
ATOM 2154 O O . ASN A 1 292 ? 24.650 10.396 20.155 1.00 79.39 292 ASN A O 1
ATOM 2159 N N . CYS A 1 293 ? 22.457 10.873 20.278 1.00 70.21 293 CYS A N 1
ATOM 2160 C CA . CYS A 1 293 ? 22.312 10.482 21.670 1.00 68.87 293 CYS A CA 1
ATOM 2161 C C . CYS A 1 293 ? 21.501 9.199 21.759 1.00 73.22 293 CYS A C 1
ATOM 2162 O O . CYS A 1 293 ? 21.079 8.632 20.749 1.00 78.12 293 CYS A O 1
ATOM 2165 N N . ASP A 1 294 ? 21.290 8.739 22.991 1.00 65.30 294 ASP A N 1
ATOM 2166 C CA . ASP A 1 294 ? 20.505 7.537 23.238 1.00 58.22 294 ASP A CA 1
ATOM 2167 C C . ASP A 1 294 ? 19.154 7.824 23.869 1.00 61.21 294 ASP A C 1
ATOM 2168 O O . ASP A 1 294 ? 18.178 7.139 23.554 1.00 63.17 294 ASP A O 1
ATOM 2173 N N . VAL A 1 295 ? 19.076 8.810 24.755 1.00 61.48 295 VAL A N 1
ATOM 2174 C CA . VAL A 1 295 ? 17.831 9.172 25.419 1.00 53.66 295 VAL A CA 1
ATOM 2175 C C . VAL A 1 295 ? 17.716 10.690 25.449 1.00 55.85 295 VAL A C 1
ATOM 2176 O O . VAL A 1 295 ? 18.698 11.394 25.702 1.00 59.86 295 VAL A O 1
ATOM 2180 N N . VAL A 1 296 ? 16.520 11.194 25.162 1.00 53.20 296 VAL A N 1
ATOM 2181 C CA . VAL A 1 296 ? 16.214 12.615 25.260 1.00 51.47 296 VAL A CA 1
ATOM 2182 C C . VAL A 1 296 ? 15.305 12.824 26.462 1.00 56.66 296 VAL A C 1
ATOM 2183 O O . VAL A 1 296 ? 14.320 12.097 26.641 1.00 65.32 296 VAL A O 1
ATOM 2187 N N . ILE A 1 297 ? 15.646 13.798 27.292 1.00 56.55 297 ILE A N 1
ATOM 2188 C CA . ILE A 1 297 ? 14.852 14.152 28.460 1.00 55.79 297 ILE A CA 1
ATOM 2189 C C . ILE A 1 297 ? 14.228 15.509 28.163 1.00 57.38 297 ILE A C 1
ATOM 2190 O O . ILE A 1 297 ? 14.890 16.549 28.251 1.00 61.43 297 ILE A O 1
ATOM 2195 N N . LEU A 1 298 ? 12.946 15.499 27.813 1.00 57.53 298 LEU A N 1
ATOM 2196 C CA . LEU A 1 298 ? 12.280 16.663 27.244 1.00 57.23 298 LEU A CA 1
ATOM 2197 C C . LEU A 1 298 ? 11.355 17.298 28.275 1.00 63.00 298 LEU A C 1
ATOM 2198 O O . LEU A 1 298 ? 10.463 16.631 28.811 1.00 74.89 298 LEU A O 1
ATOM 2203 N N . MET A 1 299 ? 11.564 18.586 28.546 1.00 57.58 299 MET A N 1
ATOM 2204 C CA . MET A 1 299 ? 10.741 19.348 29.486 1.00 56.82 299 MET A CA 1
ATOM 2205 C C . MET A 1 299 ? 10.459 20.719 28.880 1.00 62.05 299 MET A C 1
ATOM 2206 O O . MET A 1 299 ? 11.286 21.630 28.986 1.00 62.08 299 MET A O 1
ATOM 2211 N N . LEU A 1 300 ? 9.295 20.871 28.257 1.00 56.08 300 LEU A N 1
ATOM 2212 C CA . LEU A 1 300 ? 8.871 22.146 27.702 1.00 57.92 300 LEU A CA 1
ATOM 2213 C C . LEU A 1 300 ? 7.421 22.405 28.076 1.00 59.81 300 LEU A C 1
ATOM 2214 O O . LEU A 1 300 ? 6.645 21.466 28.271 1.00 63.52 300 LEU A O 1
ATOM 2219 N N . GLY A 1 301 ? 7.059 23.681 28.173 1.00 63.66 301 GLY A N 1
ATOM 2220 C CA . GLY A 1 301 ? 5.680 24.041 28.432 1.00 58.60 301 GLY A CA 1
ATOM 2221 C C . GLY A 1 301 ? 5.482 25.244 29.327 1.00 60.02 301 GLY A C 1
ATOM 2222 O O . GLY A 1 301 ? 4.417 25.866 29.299 1.00 67.87 301 GLY A O 1
ATOM 2223 N N . LEU A 1 302 ? 6.491 25.588 30.130 1.00 63.51 302 LEU A N 1
ATOM 2224 C CA . LEU A 1 302 ? 6.373 26.764 30.986 1.00 64.69 302 LEU A CA 1
ATOM 2225 C C . LEU A 1 302 ? 6.285 28.037 30.156 1.00 68.76 302 LEU A C 1
ATOM 2226 O O . LEU A 1 302 ? 5.458 28.914 30.429 1.00 71.37 302 LEU A O 1
ATOM 2231 N N . ASN A 1 303 ? 7.133 28.155 29.135 1.00 74.15 303 ASN A N 1
ATOM 2232 C CA . ASN A 1 303 ? 7.077 29.317 28.258 1.00 69.67 303 ASN A CA 1
ATOM 2233 C C . ASN A 1 303 ? 5.922 29.216 27.273 1.00 69.24 303 ASN A C 1
ATOM 2234 O O . ASN A 1 303 ? 5.365 30.241 26.867 1.00 74.95 303 ASN A O 1
ATOM 2239 N N . ASP A 1 304 ? 5.553 27.996 26.880 1.00 68.59 304 ASP A N 1
ATOM 2240 C CA . ASP A 1 304 ? 4.435 27.816 25.963 1.00 68.78 304 ASP A CA 1
ATOM 2241 C C . ASP A 1 304 ? 3.119 28.267 26.582 1.00 71.71 304 ASP A C 1
ATOM 2242 O O . ASP A 1 304 ? 2.286 28.866 25.893 1.00 76.72 304 ASP A O 1
ATOM 2247 N N . ALA A 1 305 ? 2.913 27.991 27.870 1.00 62.78 305 ALA A N 1
ATOM 2248 C CA . ALA A 1 305 ? 1.709 28.445 28.553 1.00 60.20 305 ALA A CA 1
ATOM 2249 C C . ALA A 1 305 ? 1.626 29.960 28.652 1.00 63.09 305 ALA A C 1
ATOM 2250 O O . ALA A 1 305 ? 0.523 30.498 28.794 1.00 67.67 305 ALA A O 1
ATOM 2252 N N . GLY A 1 306 ? 2.757 30.654 28.584 1.00 67.81 306 GLY A N 1
ATOM 2253 C CA . GLY A 1 306 ? 2.773 32.099 28.604 1.00 68.84 306 GLY A CA 1
ATOM 2254 C C . GLY A 1 306 ? 2.492 32.764 27.279 1.00 76.27 306 GLY A C 1
ATOM 2255 O O . GLY A 1 306 ? 2.499 33.995 27.201 1.00 79.38 306 GLY A O 1
ATOM 2256 N N . GLY A 1 307 ? 2.242 31.986 26.230 1.00 74.83 307 GLY A N 1
ATOM 2257 C CA . GLY A 1 307 ? 1.973 32.548 24.925 1.00 76.75 307 GLY A CA 1
ATOM 2258 C C . GLY A 1 307 ? 3.196 32.963 24.144 1.00 78.90 307 GLY A C 1
ATOM 2259 O O . GLY A 1 307 ? 3.067 33.698 23.158 1.00 80.23 307 GLY A O 1
ATOM 2260 N N . VAL A 1 308 ? 4.380 32.524 24.553 1.00 75.14 308 VAL A N 1
ATOM 2261 C CA . VAL A 1 308 ? 5.624 32.855 23.869 1.00 73.44 308 VAL A CA 1
ATOM 2262 C C . VAL A 1 308 ? 5.592 32.254 22.472 1.00 76.06 308 VAL A C 1
ATOM 2263 O O . VAL A 1 308 ? 5.212 31.094 22.280 1.00 77.36 308 VAL A O 1
ATOM 2267 N N . ALA A 1 309 ? 5.984 33.059 21.484 1.00 82.06 309 ALA A N 1
ATOM 2268 C CA . ALA A 1 309 ? 5.963 32.708 20.067 1.00 82.66 309 ALA A CA 1
ATOM 2269 C C . ALA A 1 309 ? 4.567 32.364 19.568 1.00 83.44 309 ALA A C 1
ATOM 2270 O O . ALA A 1 309 ? 4.425 31.531 18.665 1.00 82.55 309 ALA A O 1
ATOM 2272 N N . GLY A 1 310 ? 3.531 32.983 20.131 1.00 82.18 310 GLY A N 1
ATOM 2273 C CA . GLY A 1 310 ? 2.173 32.680 19.733 1.00 80.74 310 GLY A CA 1
ATOM 2274 C C . GLY A 1 310 ? 1.740 31.262 20.007 1.00 82.78 310 GLY A C 1
ATOM 2275 O O . GLY A 1 310 ? 0.890 30.735 19.282 1.00 84.16 310 GLY A O 1
ATOM 2276 N N . THR A 1 311 ? 2.299 30.624 21.031 1.00 78.41 311 THR A N 1
ATOM 2277 C CA . THR A 1 311 ? 2.009 29.224 21.310 1.00 78.51 311 THR A CA 1
ATOM 2278 C C . THR A 1 311 ? 0.664 29.104 22.011 1.00 78.67 311 THR A C 1
ATOM 2279 O O . THR A 1 311 ? 0.421 29.769 23.025 1.00 77.44 311 THR A O 1
ATOM 2283 N N . THR A 1 312 ? -0.205 28.261 21.475 1.00 73.35 312 THR A N 1
ATOM 2284 C CA . THR A 1 312 ? -1.454 27.906 22.119 1.00 73.21 312 THR A CA 1
ATOM 2285 C C . THR A 1 312 ? -1.345 26.477 22.643 1.00 72.86 312 THR A C 1
ATOM 2286 O O . THR A 1 312 ? -0.324 25.806 22.471 1.00 77.13 312 THR A O 1
ATOM 2290 N N . GLU A 1 313 ? -2.403 26.004 23.302 1.00 70.71 313 GLU A N 1
ATOM 2291 C CA . GLU A 1 313 ? -2.396 24.632 23.795 1.00 70.01 313 GLU A CA 1
ATOM 2292 C C . GLU A 1 313 ? -2.313 23.634 22.647 1.00 71.53 313 GLU A C 1
ATOM 2293 O O . GLU A 1 313 ? -1.571 22.649 22.727 1.00 73.42 313 GLU A O 1
ATOM 2299 N N . ASP A 1 314 ? -3.068 23.871 21.572 1.00 73.60 314 ASP A N 1
ATOM 2300 C CA . ASP A 1 314 ? -2.995 22.992 20.410 1.00 73.80 314 ASP A CA 1
ATOM 2301 C C . ASP A 1 314 ? -1.626 23.046 19.747 1.00 72.59 314 ASP A C 1
ATOM 2302 O O . ASP A 1 314 ? -1.092 22.003 19.350 1.00 70.86 314 ASP A O 1
ATOM 2307 N N . ILE A 1 315 ? -1.047 24.240 19.615 1.00 71.70 315 ILE A N 1
ATOM 2308 C CA . ILE A 1 315 ? 0.285 24.362 19.032 1.00 71.60 315 ILE A CA 1
ATOM 2309 C C . ILE A 1 315 ? 1.312 23.649 19.901 1.00 71.62 315 ILE A C 1
ATOM 2310 O O . ILE A 1 315 ? 2.180 22.927 19.394 1.00 73.02 315 ILE A O 1
ATOM 2315 N N . TYR A 1 316 ? 1.227 23.838 21.220 1.00 67.93 316 TYR A N 1
ATOM 2316 C CA . TYR A 1 316 ? 2.129 23.144 22.130 1.00 64.27 316 TYR A CA 1
ATOM 2317 C C . TYR A 1 316 ? 2.003 21.636 21.982 1.00 68.13 316 TYR A C 1
ATOM 2318 O O . TYR A 1 316 ? 3.009 20.930 21.878 1.00 69.32 316 TYR A O 1
ATOM 2327 N N . MET A 1 317 ? 0.771 21.126 21.965 1.00 69.24 317 MET A N 1
ATOM 2328 C CA . MET A 1 317 ? 0.558 19.689 21.848 1.00 68.29 317 MET A CA 1
ATOM 2329 C C . MET A 1 317 ? 1.132 19.155 20.542 1.00 72.78 317 MET A C 1
ATOM 2330 O O . MET A 1 317 ? 1.880 18.167 20.538 1.00 74.66 317 MET A O 1
ATOM 2335 N N . GLU A 1 318 ? 0.821 19.828 19.432 1.00 79.82 318 GLU A N 1
ATOM 2336 C CA . GLU A 1 318 ? 1.284 19.389 18.121 1.00 78.05 318 GLU A CA 1
ATOM 2337 C C . GLU A 1 318 ? 2.803 19.377 18.048 1.00 78.39 318 GLU A C 1
ATOM 2338 O O . GLU A 1 318 ? 3.406 18.415 17.559 1.00 79.73 318 GLU A O 1
ATOM 2344 N N . TYR A 1 319 ? 3.448 20.433 18.545 1.00 72.77 319 TYR A N 1
ATOM 2345 C CA . TYR A 1 319 ? 4.887 20.530 18.354 1.00 73.14 319 TYR A CA 1
ATOM 2346 C C . TYR A 1 319 ? 5.657 19.695 19.368 1.00 73.03 319 TYR A C 1
ATOM 2347 O O . TYR A 1 319 ? 6.757 19.228 19.061 1.00 73.06 319 TYR A O 1
ATOM 2356 N N . MET A 1 320 ? 5.095 19.450 20.553 1.00 69.98 320 MET A N 1
ATOM 2357 C CA . MET A 1 320 ? 5.711 18.473 21.444 1.00 67.06 320 MET A CA 1
ATOM 2358 C C . MET A 1 320 ? 5.604 17.070 20.866 1.00 68.90 320 MET A C 1
ATOM 2359 O O . MET A 1 320 ? 6.552 16.280 20.958 1.00 72.55 320 MET A O 1
ATOM 2364 N N . GLU A 1 321 ? 4.464 16.742 20.250 1.00 70.82 321 GLU A N 1
ATOM 2365 C CA . GLU A 1 321 ? 4.358 15.456 19.571 1.00 71.27 321 GLU A CA 1
ATOM 2366 C C . GLU A 1 321 ? 5.362 15.355 18.429 1.00 74.28 321 GLU A C 1
ATOM 2367 O O . GLU A 1 321 ? 6.010 14.318 18.256 1.00 74.07 321 GLU A O 1
ATOM 2373 N N . LYS A 1 322 ? 5.511 16.428 17.648 1.00 73.11 322 LYS A N 1
ATOM 2374 C CA . LYS A 1 322 ? 6.486 16.432 16.561 1.00 68.70 322 LYS A CA 1
ATOM 2375 C C . LYS A 1 322 ? 7.905 16.270 17.087 1.00 71.78 322 LYS A C 1
ATOM 2376 O O . LYS A 1 322 ? 8.715 15.554 16.490 1.00 74.20 322 LYS A O 1
ATOM 2382 N N . LEU A 1 323 ? 8.226 16.936 18.199 1.00 67.85 323 LEU A N 1
ATOM 2383 C CA . LEU A 1 323 ? 9.544 16.781 18.805 1.00 64.58 323 LEU A CA 1
ATOM 2384 C C . LEU A 1 323 ? 9.775 15.348 19.258 1.00 65.04 323 LEU A C 1
ATOM 2385 O O . LEU A 1 323 ? 10.868 14.805 19.079 1.00 70.45 323 LEU A O 1
ATOM 2390 N N . ILE A 1 324 ? 8.757 14.721 19.851 1.00 61.25 324 ILE A N 1
ATOM 2391 C CA . ILE A 1 324 ? 8.894 13.333 20.292 1.00 62.94 324 ILE A CA 1
ATOM 2392 C C . ILE A 1 324 ? 9.141 12.418 19.098 1.00 68.70 324 ILE A C 1
ATOM 2393 O O . ILE A 1 324 ? 10.006 11.534 19.136 1.00 66.54 324 ILE A O 1
ATOM 2398 N N . ARG A 1 325 ? 8.382 12.618 18.017 1.00 69.79 325 ARG A N 1
ATOM 2399 C CA . ARG A 1 325 ? 8.570 11.799 16.823 1.00 66.30 325 ARG A CA 1
ATOM 2400 C C . ARG A 1 325 ? 9.957 12.004 16.228 1.00 66.80 325 ARG A C 1
ATOM 2401 O O . ARG A 1 325 ? 10.602 11.045 15.792 1.00 70.54 325 ARG A O 1
ATOM 2409 N N . ARG A 1 326 ? 10.426 13.252 16.194 1.00 61.87 326 ARG A N 1
ATOM 2410 C CA . ARG A 1 326 ? 11.757 13.537 15.671 1.00 64.47 326 ARG A CA 1
ATOM 2411 C C . ARG A 1 326 ? 12.837 12.891 16.529 1.00 69.36 326 ARG A C 1
ATOM 2412 O O . ARG A 1 326 ? 13.811 12.339 16.005 1.00 75.46 326 ARG A O 1
ATOM 2420 N N . PHE A 1 327 ? 12.679 12.951 17.852 1.00 68.05 327 PHE A N 1
ATOM 2421 C CA . PHE A 1 327 ? 13.636 12.323 18.754 1.00 60.75 327 PHE A CA 1
ATOM 2422 C C . PHE A 1 327 ? 13.665 10.812 18.574 1.00 66.18 327 PHE A C 1
ATOM 2423 O O . PHE A 1 327 ? 14.743 10.208 18.589 1.00 69.76 327 PHE A O 1
ATOM 2431 N N . ILE A 1 328 ? 12.497 10.186 18.414 1.00 62.40 328 ILE A N 1
ATOM 2432 C CA . ILE A 1 328 ? 12.461 8.748 18.169 1.00 64.97 328 ILE A CA 1
ATOM 2433 C C . ILE A 1 328 ? 13.111 8.418 16.832 1.00 68.28 328 ILE A C 1
ATOM 2434 O O . ILE A 1 328 ? 13.867 7.445 16.724 1.00 63.97 328 ILE A O 1
ATOM 2439 N N . ASP A 1 329 ? 12.838 9.217 15.799 1.00 74.46 329 ASP A N 1
ATOM 2440 C CA . ASP A 1 329 ? 13.455 9.019 14.494 1.00 68.18 329 ASP A CA 1
ATOM 2441 C C . ASP A 1 329 ? 14.967 9.176 14.531 1.00 67.74 329 ASP A C 1
ATOM 2442 O O . ASP A 1 329 ? 15.655 8.629 13.664 1.00 75.18 329 ASP A O 1
ATOM 2447 N N . TRP A 1 330 ? 15.495 9.902 15.510 1.00 63.21 330 TRP A N 1
ATOM 2448 C CA . TRP A 1 330 ? 16.931 10.036 15.694 1.00 63.74 330 TRP A CA 1
ATOM 2449 C C . TRP A 1 330 ? 17.528 8.889 16.498 1.00 70.63 330 TRP A C 1
ATOM 2450 O O . TRP A 1 330 ? 18.706 8.956 16.864 1.00 73.07 330 TRP A O 1
ATOM 2461 N N . GLY A 1 331 ? 16.748 7.850 16.785 1.00 70.47 331 GLY A N 1
ATOM 2462 C CA . GLY A 1 331 ? 17.250 6.728 17.550 1.00 72.72 331 GLY A CA 1
ATOM 2463 C C . GLY A 1 331 ? 17.328 6.963 19.037 1.00 72.46 331 GLY A C 1
ATOM 2464 O O . GLY A 1 331 ? 18.062 6.251 19.728 1.00 73.18 331 GLY A O 1
ATOM 2465 N N . MET A 1 332 ? 16.601 7.947 19.554 1.00 69.58 332 MET A N 1
ATOM 2466 C CA . MET A 1 332 ? 16.676 8.308 20.960 1.00 69.44 332 MET A CA 1
ATOM 2467 C C . MET A 1 332 ? 15.400 7.923 21.693 1.00 70.68 332 MET A C 1
ATOM 2468 O O . MET A 1 332 ? 14.292 8.166 21.208 1.00 77.37 332 MET A O 1
ATOM 2473 N N . GLY A 1 333 ? 15.566 7.310 22.864 1.00 61.25 333 GLY A N 1
ATOM 2474 C CA . GLY A 1 333 ? 14.436 7.087 23.746 1.00 55.44 333 GLY A CA 1
ATOM 2475 C C . GLY A 1 333 ? 13.984 8.401 24.363 1.00 60.56 333 GLY A C 1
ATOM 2476 O O . GLY A 1 333 ? 14.791 9.259 24.714 1.00 64.46 333 GLY A O 1
ATOM 2477 N N . VAL A 1 334 ? 12.671 8.558 24.487 1.00 56.37 334 VAL A N 1
ATOM 2478 C CA . VAL A 1 334 ? 12.075 9.820 24.907 1.00 56.80 334 VAL A CA 1
ATOM 2479 C C . VAL A 1 334 ? 11.611 9.687 26.350 1.00 62.57 334 VAL A C 1
ATOM 2480 O O . VAL A 1 334 ? 10.803 8.809 26.675 1.00 63.08 334 VAL A O 1
ATOM 2484 N N . VAL A 1 335 ? 12.125 10.560 27.209 1.00 59.53 335 VAL A N 1
ATOM 2485 C CA . VAL A 1 335 ? 11.647 10.702 28.579 1.00 54.66 335 VAL A CA 1
ATOM 2486 C C . VAL A 1 335 ? 11.048 12.092 28.712 1.00 56.21 335 VAL A C 1
ATOM 2487 O O . VAL A 1 335 ? 11.773 13.093 28.718 1.00 62.67 335 VAL A O 1
ATOM 2491 N N . VAL A 1 336 ? 9.727 12.160 28.817 1.00 50.99 336 VAL A N 1
ATOM 2492 C CA . VAL A 1 336 ? 9.020 13.432 28.887 1.00 48.23 336 VAL A CA 1
ATOM 2493 C C . VAL A 1 336 ? 8.889 13.841 30.348 1.00 46.76 336 VAL A C 1
ATOM 2494 O O . VAL A 1 336 ? 8.590 13.012 31.213 1.00 57.94 336 VAL A O 1
ATOM 2498 N N . GLN A 1 337 ? 9.142 15.114 30.627 1.00 45.98 337 GLN A N 1
ATOM 2499 C CA . GLN A 1 337 ? 8.986 15.650 31.969 1.00 45.27 337 GLN A CA 1
ATOM 2500 C C . GLN A 1 337 ? 7.808 16.608 32.020 1.00 50.46 337 GLN A C 1
ATOM 2501 O O . GLN A 1 337 ? 7.530 17.322 31.054 1.00 66.32 337 GLN A O 1
ATOM 2507 N N . THR A 1 338 ? 7.118 16.617 33.153 1.00 53.90 338 THR A N 1
ATOM 2508 C CA . THR A 1 338 ? 6.173 17.684 33.431 1.00 56.25 338 THR A CA 1
ATOM 2509 C C . THR A 1 338 ? 6.937 18.973 33.700 1.00 52.43 338 THR A C 1
ATOM 2510 O O . THR A 1 338 ? 8.142 18.960 33.961 1.00 60.22 338 THR A O 1
ATOM 2514 N N . CYS A 1 339 ? 6.235 20.096 33.614 1.00 63.74 339 CYS A N 1
ATOM 2515 C CA . CYS A 1 339 ? 6.890 21.386 33.771 1.00 63.49 339 CYS A CA 1
ATOM 2516 C C . CYS A 1 339 ? 7.354 21.566 35.211 1.00 66.38 339 CYS A C 1
ATOM 2517 O O . CYS A 1 339 ? 6.540 21.798 36.109 1.00 71.03 339 CYS A O 1
ATOM 2520 N N . SER A 1 340 ? 8.661 21.454 35.430 1.00 53.30 340 SER A N 1
ATOM 2521 C CA . SER A 1 340 ? 9.241 21.680 36.748 1.00 45.98 340 SER A CA 1
ATOM 2522 C C . SER A 1 340 ? 9.321 23.180 36.984 1.00 52.58 340 SER A C 1
ATOM 2523 O O . SER A 1 340 ? 10.059 23.886 36.292 1.00 64.47 340 SER A O 1
ATOM 2526 N N . THR A 1 341 ? 8.556 23.671 37.947 1.00 56.82 341 THR A N 1
ATOM 2527 C CA . THR A 1 341 ? 8.506 25.087 38.270 1.00 56.71 341 THR A CA 1
ATOM 2528 C C . THR A 1 341 ? 8.564 25.267 39.783 1.00 56.21 341 THR A C 1
ATOM 2529 O O . THR A 1 341 ? 8.570 24.302 40.549 1.00 56.37 341 THR A O 1
ATOM 2533 N N . GLY A 1 342 ? 8.606 26.525 40.209 1.00 58.17 342 GLY A N 1
ATOM 2534 C CA . GLY A 1 342 ? 8.663 26.832 41.621 1.00 50.31 342 GLY A CA 1
ATOM 2535 C C . GLY A 1 342 ? 7.298 27.018 42.245 1.00 52.05 342 GLY A C 1
ATOM 2536 O O . GLY A 1 342 ? 6.283 27.033 41.544 1.00 60.00 342 GLY A O 1
ATOM 2537 N N . GLY A 1 343 ? 7.263 27.157 43.566 1.00 51.10 343 GLY A N 1
ATOM 2538 C CA . GLY A 1 343 ? 6.022 27.400 44.267 1.00 50.40 343 GLY A CA 1
ATOM 2539 C C . GLY A 1 343 ? 5.247 26.170 44.674 1.00 53.58 343 GLY A C 1
ATOM 2540 O O . GLY A 1 343 ? 4.203 26.308 45.323 1.00 64.59 343 GLY A O 1
ATOM 2541 N N . GLN A 1 344 ? 5.719 24.975 44.317 1.00 49.14 344 GLN A N 1
ATOM 2542 C CA . GLN A 1 344 ? 5.091 23.721 44.722 1.00 49.33 344 GLN A CA 1
ATOM 2543 C C . GLN A 1 344 ? 3.620 23.666 44.330 1.00 49.73 344 GLN A C 1
ATOM 2544 O O . GLN A 1 344 ? 2.755 23.417 45.175 1.00 49.71 344 GLN A O 1
ATOM 2550 N N . GLY A 1 345 ? 3.328 23.896 43.055 1.00 58.79 345 GLY A N 1
ATOM 2551 C CA . GLY A 1 345 ? 1.973 23.858 42.545 1.00 54.65 345 GLY A CA 1
ATOM 2552 C C . GLY A 1 345 ? 1.289 25.203 42.472 1.00 57.15 345 GLY A C 1
ATOM 2553 O O . GLY A 1 345 ? 0.216 25.297 41.864 1.00 63.13 345 GLY A O 1
ATOM 2554 N N . SER A 1 346 ? 1.865 26.244 43.069 1.00 49.74 346 SER A N 1
ATOM 2555 C CA . SER A 1 346 ? 1.288 27.578 43.006 1.00 50.99 346 SER A CA 1
ATOM 2556 C C . SER A 1 346 ? 1.510 28.258 41.664 1.00 61.05 346 SER A C 1
ATOM 2557 O O . SER A 1 346 ? 0.762 29.179 41.322 1.00 63.16 346 SER A O 1
ATOM 2560 N N . GLY A 1 347 ? 2.512 27.830 40.901 1.00 57.44 347 GLY A N 1
ATOM 2561 C CA . GLY A 1 347 ? 2.791 28.426 39.612 1.00 53.50 347 GLY A CA 1
ATOM 2562 C C . GLY A 1 347 ? 2.865 27.404 38.499 1.00 61.07 347 GLY A C 1
ATOM 2563 O O . GLY A 1 347 ? 3.005 26.205 38.757 1.00 62.48 347 GLY A O 1
ATOM 2564 N N . GLY A 1 348 ? 2.768 27.868 37.256 1.00 67.19 348 GLY A N 1
ATOM 2565 C CA . GLY A 1 348 ? 2.796 26.982 36.110 1.00 61.59 348 GLY A CA 1
ATOM 2566 C C . GLY A 1 348 ? 1.630 26.017 36.082 1.00 61.10 348 GLY A C 1
ATOM 2567 O O . GLY A 1 348 ? 1.789 24.855 35.699 1.00 63.78 348 GLY A O 1
ATOM 2568 N N . VAL A 1 349 ? 0.450 26.488 36.490 1.00 58.52 349 VAL A N 1
ATOM 2569 C CA . VAL A 1 349 ? -0.729 25.628 36.494 1.00 57.53 349 VAL A CA 1
ATOM 2570 C C . VAL A 1 349 ? -1.133 25.265 35.071 1.00 60.47 349 VAL A C 1
ATOM 2571 O O . VAL A 1 349 ? -1.357 24.090 34.757 1.00 67.37 349 VAL A O 1
ATOM 2575 N N . VAL A 1 350 ? -1.223 26.261 34.189 1.00 61.26 350 VAL A N 1
ATOM 2576 C CA . VAL A 1 350 ? -1.544 25.992 32.791 1.00 59.37 350 VAL A CA 1
ATOM 2577 C C . VAL A 1 350 ? -0.419 25.209 32.129 1.00 59.93 350 VAL A C 1
ATOM 2578 O O . VAL A 1 350 ? -0.660 24.281 31.345 1.00 64.70 350 VAL A O 1
ATOM 2582 N N . ALA A 1 351 ? 0.829 25.574 32.433 1.00 57.47 351 ALA A N 1
ATOM 2583 C CA . ALA A 1 351 ? 1.970 24.847 31.893 1.00 56.94 351 ALA A CA 1
ATOM 2584 C C . ALA A 1 351 ? 1.942 23.385 32.297 1.00 57.10 351 ALA A C 1
ATOM 2585 O O . ALA A 1 351 ? 2.193 22.508 31.467 1.00 61.37 351 ALA A O 1
ATOM 2587 N N . ASN A 1 352 ? 1.616 23.098 33.556 1.00 59.15 352 ASN A N 1
ATOM 2588 C CA . ASN A 1 352 ? 1.580 21.714 34.003 1.00 51.33 352 ASN A CA 1
ATOM 2589 C C . ASN A 1 352 ? 0.349 20.971 33.500 1.00 53.89 352 ASN A C 1
ATOM 2590 O O . ASN A 1 352 ? 0.413 19.756 33.305 1.00 62.55 352 ASN A O 1
ATOM 2595 N N . LEU A 1 353 ? -0.771 21.663 33.280 1.00 52.92 353 LEU A N 1
ATOM 2596 C CA . LEU A 1 353 ? -1.900 21.024 32.610 1.00 51.89 353 LEU A CA 1
ATOM 2597 C C . LEU A 1 353 ? -1.516 20.587 31.204 1.00 56.97 353 LEU A C 1
ATOM 2598 O O . LEU A 1 353 ? -1.790 19.448 30.792 1.00 65.86 353 LEU A O 1
ATOM 2603 N N . TRP A 1 354 ? -0.861 21.479 30.457 1.00 55.73 354 TRP A N 1
ATOM 2604 C CA . TRP A 1 354 ? -0.388 21.120 29.126 1.00 52.91 354 TRP A CA 1
ATOM 2605 C C . TRP A 1 354 ? 0.647 20.006 29.199 1.00 57.19 354 TRP A C 1
ATOM 2606 O O . TRP A 1 354 ? 0.684 19.131 28.330 1.00 60.41 354 TRP A O 1
ATOM 2617 N N . ALA A 1 355 ? 1.495 20.024 30.228 1.00 58.66 355 ALA A N 1
ATOM 2618 C CA . ALA A 1 355 ? 2.503 18.981 30.385 1.00 55.28 355 ALA A CA 1
ATOM 2619 C C . ALA A 1 355 ? 1.866 17.627 30.674 1.00 65.10 355 ALA A C 1
ATOM 2620 O O . ALA A 1 355 ? 2.341 16.599 30.188 1.00 70.24 355 ALA A O 1
ATOM 2622 N N . LYS A 1 356 ? 0.804 17.603 31.480 1.00 57.26 356 LYS A N 1
ATOM 2623 C CA . LYS A 1 356 ? 0.095 16.352 31.731 1.00 54.26 356 LYS A CA 1
ATOM 2624 C C . LYS A 1 356 ? -0.562 15.830 30.460 1.00 59.60 356 LYS A C 1
ATOM 2625 O O . LYS A 1 356 ? -0.511 14.624 30.173 1.00 71.77 356 LYS A O 1
ATOM 2631 N N . ARG A 1 357 ? -1.183 16.724 29.684 1.00 55.92 357 ARG A N 1
ATOM 2632 C CA . ARG A 1 357 ? -1.744 16.304 28.403 1.00 59.32 357 ARG A CA 1
ATOM 2633 C C . ARG A 1 357 ? -0.656 15.757 27.486 1.00 60.95 357 ARG A C 1
ATOM 2634 O O . ARG A 1 357 ? -0.851 14.735 26.816 1.00 62.09 357 ARG A O 1
ATOM 2642 N N . MET A 1 358 ? 0.501 16.418 27.462 1.00 60.61 358 MET A N 1
ATOM 2643 C CA . MET A 1 358 ? 1.614 15.972 26.632 1.00 53.35 358 MET A CA 1
ATOM 2644 C C . MET A 1 358 ? 2.139 14.622 27.101 1.00 60.60 358 MET A C 1
ATOM 2645 O O . MET A 1 358 ? 2.524 13.781 26.285 1.00 66.01 358 MET A O 1
ATOM 2650 N N . ARG A 1 359 ? 2.187 14.406 28.416 1.00 59.10 359 ARG A N 1
ATOM 2651 C CA . ARG A 1 359 ? 2.630 13.122 28.948 1.00 57.92 359 ARG A CA 1
ATOM 2652 C C . ARG A 1 359 ? 1.689 12.002 28.533 1.00 58.62 359 ARG A C 1
ATOM 2653 O O . ARG A 1 359 ? 2.134 10.923 28.114 1.00 68.11 359 ARG A O 1
ATOM 2661 N N . MET A 1 360 ? 0.380 12.238 28.633 1.00 57.39 360 MET A N 1
ATOM 2662 C CA . MET A 1 360 ? -0.553 11.206 28.203 1.00 61.97 360 MET A CA 1
ATOM 2663 C C . MET A 1 360 ? -0.428 10.956 26.704 1.00 68.22 360 MET A C 1
ATOM 2664 O O . MET A 1 360 ? -0.490 9.806 26.256 1.00 71.90 360 MET A O 1
ATOM 2669 N N . MET A 1 361 ? -0.229 12.016 25.913 1.00 60.99 361 MET A N 1
ATOM 2670 C CA . MET A 1 361 ? -0.009 11.821 24.482 1.00 56.02 361 MET A CA 1
ATOM 2671 C C . MET A 1 361 ? 1.244 10.990 24.233 1.00 65.18 361 MET A C 1
ATOM 2672 O O . MET A 1 361 ? 1.236 10.075 23.404 1.00 68.76 361 MET A O 1
ATOM 2677 N N . ALA A 1 362 ? 2.329 11.298 24.945 1.00 60.93 362 ALA A N 1
ATOM 2678 C CA . ALA A 1 362 ? 3.579 10.568 24.790 1.00 61.07 362 ALA A CA 1
ATOM 2679 C C . ALA A 1 362 ? 3.446 9.117 25.214 1.00 64.63 362 ALA A C 1
ATOM 2680 O O . ALA A 1 362 ? 4.253 8.283 24.788 1.00 67.39 362 ALA A O 1
ATOM 2682 N N . ASP A 1 363 ? 2.459 8.802 26.055 1.00 68.04 363 ASP A N 1
ATOM 2683 C CA . ASP A 1 363 ? 2.171 7.397 26.331 1.00 66.01 363 ASP A CA 1
ATOM 2684 C C . ASP A 1 363 ? 1.870 6.624 25.052 1.00 70.56 363 ASP A C 1
ATOM 2685 O O . ASP A 1 363 ? 2.133 5.418 24.983 1.00 75.27 363 ASP A O 1
ATOM 2690 N N . THR A 1 364 ? 1.311 7.291 24.038 1.00 68.30 364 THR A N 1
ATOM 2691 C CA . THR A 1 364 ? 1.090 6.635 22.752 1.00 71.09 364 THR A CA 1
ATOM 2692 C C . THR A 1 364 ? 2.395 6.125 22.160 1.00 69.22 364 THR A C 1
ATOM 2693 O O . THR A 1 364 ? 2.434 5.030 21.588 1.00 73.96 364 THR A O 1
ATOM 2697 N N . TYR A 1 365 ? 3.472 6.891 22.303 1.00 65.26 365 TYR A N 1
ATOM 2698 C CA . TYR A 1 365 ? 4.772 6.510 21.783 1.00 63.87 365 TYR A CA 1
ATOM 2699 C C . TYR A 1 365 ? 5.597 5.703 22.772 1.00 63.71 365 TYR A C 1
ATOM 2700 O O . TYR A 1 365 ? 6.793 5.501 22.534 1.00 70.40 365 TYR A O 1
ATOM 2709 N N . GLY A 1 366 ? 4.999 5.243 23.867 1.00 63.43 366 GLY A N 1
ATOM 2710 C CA . GLY A 1 366 ? 5.722 4.462 24.848 1.00 66.16 366 GLY A CA 1
ATOM 2711 C C . GLY A 1 366 ? 6.770 5.234 25.608 1.00 66.57 366 GLY A C 1
ATOM 2712 O O . GLY A 1 366 ? 7.710 4.629 26.137 1.00 69.39 366 GLY A O 1
ATOM 2713 N N . CYS A 1 367 ? 6.641 6.553 25.684 1.00 66.31 367 CYS A N 1
ATOM 2714 C CA . CYS A 1 367 ? 7.652 7.394 26.304 1.00 68.01 367 CYS A CA 1
ATOM 2715 C C . CYS A 1 367 ? 7.633 7.232 27.816 1.00 68.49 367 CYS A C 1
ATOM 2716 O O . CYS A 1 367 ? 6.572 7.263 28.444 1.00 70.27 367 CYS A O 1
ATOM 2719 N N . ALA A 1 368 ? 8.817 7.054 28.392 1.00 59.86 368 ALA A N 1
ATOM 2720 C CA . ALA A 1 368 ? 8.952 7.129 29.837 1.00 58.68 368 ALA A CA 1
ATOM 2721 C C . ALA A 1 368 ? 8.688 8.556 30.294 1.00 62.62 368 ALA A C 1
ATOM 2722 O O . ALA A 1 368 ? 8.879 9.511 29.537 1.00 70.69 368 ALA A O 1
ATOM 2724 N N . HIS A 1 369 ? 8.231 8.704 31.529 1.00 54.19 369 HIS A N 1
ATOM 2725 C CA . HIS A 1 369 ? 7.870 10.011 32.046 1.00 50.26 369 HIS A CA 1
ATOM 2726 C C . HIS A 1 369 ? 8.517 10.238 33.403 1.00 54.26 369 HIS A C 1
ATOM 2727 O O . HIS A 1 369 ? 8.773 9.302 34.164 1.00 59.57 369 HIS A O 1
ATOM 2734 N N . PHE A 1 370 ? 8.788 11.508 33.690 1.00 48.11 370 PHE A N 1
ATOM 2735 C CA . PHE A 1 370 ? 9.298 11.933 34.984 1.00 45.43 370 PHE A CA 1
ATOM 2736 C C . PHE A 1 370 ? 8.450 13.098 35.462 1.00 47.20 370 PHE A C 1
ATOM 2737 O O . PHE A 1 370 ? 8.401 14.142 34.805 1.00 52.79 370 PHE A O 1
ATOM 2745 N N . ASN A 1 371 ? 7.782 12.922 36.597 1.00 58.59 371 ASN A N 1
ATOM 2746 C CA . ASN A 1 371 ? 6.961 13.985 37.166 1.00 54.23 371 ASN A CA 1
ATOM 2747 C C . ASN A 1 371 ? 7.908 15.019 37.756 1.00 54.72 371 ASN A C 1
ATOM 2748 O O . ASN A 1 371 ? 8.259 14.980 38.935 1.00 59.92 371 ASN A O 1
ATOM 2753 N N . ALA A 1 372 ? 8.339 15.950 36.907 1.00 48.54 372 ALA A N 1
ATOM 2754 C CA . ALA A 1 372 ? 9.328 16.939 37.306 1.00 43.63 372 ALA A CA 1
ATOM 2755 C C . ALA A 1 372 ? 8.750 18.012 38.215 1.00 53.09 372 ALA A C 1
ATOM 2756 O O . ALA A 1 372 ? 9.510 18.701 38.901 1.00 60.85 372 ALA A O 1
ATOM 2758 N N . ASP A 1 373 ? 7.427 18.172 38.234 1.00 51.62 373 ASP A N 1
ATOM 2759 C CA . ASP A 1 373 ? 6.816 19.220 39.038 1.00 53.19 373 ASP A CA 1
ATOM 2760 C C . ASP A 1 373 ? 6.880 18.927 40.531 1.00 58.46 373 ASP A C 1
ATOM 2761 O O . ASP A 1 373 ? 6.793 19.860 41.335 1.00 67.45 373 ASP A O 1
ATOM 2766 N N . GLU A 1 374 ? 7.036 17.663 40.923 1.00 51.13 374 GLU A N 1
ATOM 2767 C CA . GLU A 1 374 ? 6.967 17.272 42.324 1.00 55.17 374 GLU A CA 1
ATOM 2768 C C . GLU A 1 374 ? 8.340 17.065 42.953 1.00 59.16 374 GLU A C 1
ATOM 2769 O O . GLU A 1 374 ? 8.430 16.519 44.057 1.00 66.40 374 GLU A O 1
ATOM 2775 N N . VAL A 1 375 ? 9.411 17.487 42.280 1.00 53.96 375 VAL A N 1
ATOM 2776 C CA . VAL A 1 375 ? 10.746 17.273 42.830 1.00 46.77 375 VAL A CA 1
ATOM 2777 C C . VAL A 1 375 ? 11.061 18.219 43.982 1.00 46.27 375 VAL A C 1
ATOM 2778 O O . VAL A 1 375 ? 11.995 17.954 44.748 1.00 56.55 375 VAL A O 1
ATOM 2782 N N . GLN A 1 376 ? 10.316 19.311 44.136 1.00 49.31 376 GLN A N 1
ATOM 2783 C CA . GLN A 1 376 ? 10.529 20.247 45.233 1.00 44.61 376 GLN A CA 1
ATOM 2784 C C . GLN A 1 376 ? 9.308 20.333 46.141 1.00 49.01 376 GLN A C 1
ATOM 2785 O O . GLN A 1 376 ? 9.202 21.246 46.961 1.00 56.51 376 GLN A O 1
ATOM 2791 N N . TYR A 1 377 ? 8.383 19.385 46.012 1.00 49.57 377 TYR A N 1
ATOM 2792 C CA . TYR A 1 377 ? 7.133 19.425 46.757 1.00 47.80 377 TYR A CA 1
ATOM 2793 C C . TYR A 1 377 ? 7.326 19.316 48.261 1.00 51.92 377 TYR A C 1
ATOM 2794 O O . TYR A 1 377 ? 6.604 19.978 49.014 1.00 64.33 377 TYR A O 1
ATOM 2803 N N . TYR A 1 378 ? 8.275 18.503 48.715 1.00 40.55 378 TYR A N 1
ATOM 2804 C CA . TYR A 1 378 ? 8.514 18.289 50.133 1.00 41.21 378 TYR A CA 1
ATOM 2805 C C . TYR A 1 378 ? 9.711 19.078 50.639 1.00 42.10 378 TYR A C 1
ATOM 2806 O O . TYR A 1 378 ? 10.248 18.766 51.706 1.00 50.74 378 TYR A O 1
ATOM 2815 N N . ARG A 1 379 ? 10.138 20.092 49.897 1.00 42.07 379 ARG A N 1
ATOM 2816 C CA . ARG A 1 379 ? 11.284 20.917 50.238 1.00 40.85 379 ARG A CA 1
ATOM 2817 C C . ARG A 1 379 ? 10.840 22.343 50.542 1.00 47.63 379 ARG A C 1
ATOM 2818 O O . ARG A 1 379 ? 9.708 22.743 50.265 1.00 54.65 379 ARG A O 1
ATOM 2826 N N . HIS A 1 380 ? 11.754 23.112 51.122 1.00 55.55 380 HIS A N 1
ATOM 2827 C CA . HIS A 1 380 ? 11.520 24.537 51.303 1.00 45.35 380 HIS A CA 1
ATOM 2828 C C . HIS A 1 380 ? 11.717 25.258 49.979 1.00 48.75 380 HIS A C 1
ATOM 2829 O O . HIS A 1 380 ? 12.735 25.072 49.305 1.00 60.35 380 HIS A O 1
ATOM 2836 N N . ASN A 1 381 ? 10.739 26.082 49.600 1.00 51.37 381 ASN A N 1
ATOM 2837 C CA . ASN A 1 381 ? 10.850 26.827 48.351 1.00 45.99 381 ASN A CA 1
ATOM 2838 C C . ASN A 1 381 ? 12.028 27.789 48.378 1.00 47.99 381 ASN A C 1
ATOM 2839 O O . ASN A 1 381 ? 12.768 27.888 47.395 1.00 55.30 381 ASN A O 1
ATOM 2844 N N . GLY A 1 382 ? 12.229 28.494 49.492 1.00 47.71 382 GLY A N 1
ATOM 2845 C CA . GLY A 1 382 ? 13.341 29.421 49.575 1.00 45.32 382 GLY A CA 1
ATOM 2846 C C . GLY A 1 382 ? 14.689 28.750 49.418 1.00 49.54 382 GLY A C 1
ATOM 2847 O O . GLY A 1 382 ? 15.631 29.358 48.901 1.00 58.16 382 GLY A O 1
ATOM 2848 N N . ALA A 1 383 ? 14.800 27.492 49.842 1.00 46.10 383 ALA A N 1
ATOM 2849 C CA . ALA A 1 383 ? 16.064 26.776 49.755 1.00 46.27 383 ALA A CA 1
ATOM 2850 C C . ALA A 1 383 ? 16.383 26.290 48.349 1.00 47.24 383 ALA A C 1
ATOM 2851 O O . ALA A 1 383 ? 17.548 25.994 48.064 1.00 50.55 383 ALA A O 1
ATOM 2853 N N . VAL A 1 384 ? 15.393 26.200 47.465 1.00 42.99 384 VAL A N 1
ATOM 2854 C CA . VAL A 1 384 ? 15.580 25.568 46.164 1.00 41.78 384 VAL A CA 1
ATOM 2855 C C . VAL A 1 384 ? 15.280 26.487 44.992 1.00 48.71 384 VAL A C 1
ATOM 2856 O O . VAL A 1 384 ? 15.492 26.077 43.842 1.00 53.14 384 VAL A O 1
ATOM 2860 N N . GLN A 1 385 ? 14.794 27.702 45.221 1.00 49.86 385 GLN A N 1
ATOM 2861 C CA . GLN A 1 385 ? 14.417 28.602 44.139 1.00 47.53 385 GLN A CA 1
ATOM 2862 C C . GLN A 1 385 ? 15.370 29.784 44.079 1.00 51.38 385 GLN A C 1
ATOM 2863 O O . GLN A 1 385 ? 15.768 30.320 45.117 1.00 56.12 385 GLN A O 1
ATOM 2869 N N . SER A 1 386 ? 15.729 30.185 42.861 1.00 53.52 386 SER A N 1
ATOM 2870 C CA . SER A 1 386 ? 16.419 31.448 42.640 1.00 52.83 386 SER A CA 1
ATOM 2871 C C . SER A 1 386 ? 15.431 32.588 42.439 1.00 53.41 386 SER A C 1
ATOM 2872 O O . SER A 1 386 ? 15.571 33.648 43.057 1.00 58.50 386 SER A O 1
ATOM 2875 N N . ASP A 1 387 ? 14.431 32.383 41.588 1.00 54.41 387 ASP A N 1
ATOM 2876 C CA . ASP A 1 387 ? 13.297 33.281 41.460 1.00 52.58 387 ASP A CA 1
ATOM 2877 C C . ASP A 1 387 ? 12.012 32.484 41.627 1.00 61.19 387 ASP A C 1
ATOM 2878 O O . ASP A 1 387 ? 12.029 31.326 42.052 1.00 65.18 387 ASP A O 1
ATOM 2883 N N . GLY A 1 388 ? 10.894 33.114 41.285 1.00 59.80 388 GLY A N 1
ATOM 2884 C CA . GLY A 1 388 ? 9.594 32.505 41.483 1.00 53.39 388 GLY A CA 1
ATOM 2885 C C . GLY A 1 388 ? 9.395 31.187 40.764 1.00 58.32 388 GLY A C 1
ATOM 2886 O O . GLY A 1 388 ? 8.718 30.294 41.281 1.00 62.98 388 GLY A O 1
ATOM 2887 N N . GLY A 1 389 ? 9.979 31.043 39.578 1.00 57.09 389 GLY A N 1
ATOM 2888 C CA . GLY A 1 389 ? 9.750 29.853 38.784 1.00 56.98 389 GLY A CA 1
ATOM 2889 C C . GLY A 1 389 ? 10.989 29.061 38.421 1.00 53.44 389 GLY A C 1
ATOM 2890 O O . GLY A 1 389 ? 10.882 27.966 37.864 1.00 57.43 389 GLY A O 1
ATOM 2891 N N . HIS A 1 390 ? 12.169 29.592 38.729 1.00 56.92 390 HIS A N 1
ATOM 2892 C CA . HIS A 1 390 ? 13.425 28.935 38.404 1.00 50.97 390 HIS A CA 1
ATOM 2893 C C . HIS A 1 390 ? 14.137 28.517 39.682 1.00 56.67 390 HIS A C 1
ATOM 2894 O O . HIS A 1 390 ? 14.082 29.213 40.699 1.00 59.06 390 HIS A O 1
ATOM 2901 N N . PHE A 1 391 ? 14.804 27.370 39.619 1.00 50.27 391 PHE A N 1
ATOM 2902 C CA . PHE A 1 391 ? 15.550 26.847 40.751 1.00 45.69 391 PHE A CA 1
ATOM 2903 C C . PHE A 1 391 ? 16.896 27.549 40.870 1.00 44.34 391 PHE A C 1
ATOM 2904 O O . PHE A 1 391 ? 17.353 28.221 39.943 1.00 55.21 391 PHE A O 1
ATOM 2912 N N . ASN A 1 392 ? 17.520 27.396 42.034 1.00 41.41 392 ASN A N 1
ATOM 2913 C CA . ASN A 1 392 ? 18.915 27.775 42.200 1.00 42.51 392 ASN A CA 1
ATOM 2914 C C . ASN A 1 392 ? 19.784 26.571 41.863 1.00 50.11 392 ASN A C 1
ATOM 2915 O O . ASN A 1 392 ? 19.289 25.591 41.300 1.00 53.06 392 ASN A O 1
ATOM 2920 N N . SER A 1 393 ? 21.073 26.628 42.198 1.00 56.14 393 SER A N 1
ATOM 2921 C CA . SER A 1 393 ? 21.940 25.485 41.941 1.00 51.59 393 SER A CA 1
ATOM 2922 C C . SER A 1 393 ? 21.456 24.243 42.675 1.00 60.48 393 SER A C 1
ATOM 2923 O O . SER A 1 393 ? 21.457 23.146 42.104 1.00 59.71 393 SER A O 1
ATOM 2926 N N . MET A 1 394 ? 21.026 24.397 43.928 1.00 56.48 394 MET A N 1
ATOM 2927 C CA . MET A 1 394 ? 20.587 23.245 44.703 1.00 45.03 394 MET A CA 1
ATOM 2928 C C . MET A 1 394 ? 19.284 22.669 44.160 1.00 47.76 394 MET A C 1
ATOM 2929 O O . MET A 1 394 ? 19.108 21.449 44.137 1.00 56.66 394 MET A O 1
ATOM 2934 N N . GLY A 1 395 ? 18.357 23.523 43.726 1.00 54.20 395 GLY A N 1
ATOM 2935 C CA . GLY A 1 395 ? 17.111 23.018 43.169 1.00 46.12 395 GLY A CA 1
ATOM 2936 C C . GLY A 1 395 ? 17.320 22.225 41.894 1.00 52.20 395 GLY A C 1
ATOM 2937 O O . GLY A 1 395 ? 16.739 21.150 41.712 1.00 58.72 395 GLY A O 1
ATOM 2938 N N . TYR A 1 396 ? 18.157 22.740 40.993 1.00 52.02 396 TYR A N 1
ATOM 2939 C CA . TYR A 1 396 ? 18.494 21.997 39.785 1.00 48.44 396 TYR A CA 1
ATOM 2940 C C . TYR A 1 396 ? 19.242 20.714 40.113 1.00 48.98 396 TYR A C 1
ATOM 2941 O O . TYR A 1 396 ? 19.027 19.686 39.460 1.00 55.52 396 TYR A O 1
ATOM 2950 N N . ALA A 1 397 ? 20.121 20.755 41.117 1.00 52.82 397 ALA A N 1
ATOM 2951 C CA . ALA A 1 397 ? 20.790 19.539 41.561 1.00 53.77 397 ALA A CA 1
ATOM 2952 C C . ALA A 1 397 ? 19.791 18.503 42.054 1.00 52.70 397 ALA A C 1
ATOM 2953 O O . ALA A 1 397 ? 19.916 17.319 41.729 1.00 61.90 397 ALA A O 1
ATOM 2955 N N . ILE A 1 398 ? 18.794 18.934 42.826 1.00 47.01 398 ILE A N 1
ATOM 2956 C CA . ILE A 1 398 ? 17.752 18.031 43.300 1.00 45.16 398 ILE A CA 1
ATOM 2957 C C . ILE A 1 398 ? 16.993 17.435 42.127 1.00 45.38 398 ILE A C 1
ATOM 2958 O O . ILE A 1 398 ? 16.702 16.234 42.104 1.00 56.72 398 ILE A O 1
ATOM 2963 N N . HIS A 1 399 ? 16.643 18.266 41.146 1.00 47.75 399 HIS A N 1
ATOM 2964 C CA . HIS A 1 399 ? 15.908 17.770 39.988 1.00 50.49 399 HIS A CA 1
ATOM 2965 C C . HIS A 1 399 ? 16.711 16.720 39.230 1.00 58.13 399 HIS A C 1
ATOM 2966 O O . HIS A 1 399 ? 16.185 15.655 38.879 1.00 71.79 399 HIS A O 1
ATOM 2973 N N . GLY A 1 400 ? 17.993 16.995 38.983 1.00 48.31 400 GLY A N 1
ATOM 2974 C CA . GLY A 1 400 ? 18.825 16.024 38.289 1.00 44.27 400 GLY A CA 1
ATOM 2975 C C . GLY A 1 400 ? 19.013 14.744 39.079 1.00 58.04 400 GLY A C 1
ATOM 2976 O O . GLY A 1 400 ? 19.017 13.646 38.513 1.00 67.26 400 GLY A O 1
ATOM 2977 N N . GLN A 1 401 ? 19.168 14.865 40.399 1.00 55.00 401 GLN A N 1
ATOM 2978 C CA . GLN A 1 401 ? 19.340 13.684 41.235 1.00 40.44 401 GLN A CA 1
ATOM 2979 C C . GLN A 1 401 ? 18.078 12.830 41.257 1.00 44.42 401 GLN A C 1
ATOM 2980 O O . GLN A 1 401 ? 18.162 11.600 41.206 1.00 55.88 401 GLN A O 1
ATOM 2986 N N . MET A 1 402 ? 16.900 13.455 41.330 1.00 48.47 402 MET A N 1
ATOM 2987 C CA . MET A 1 402 ? 15.664 12.681 41.246 1.00 38.98 402 MET A CA 1
ATOM 2988 C C . MET A 1 402 ? 15.483 12.044 39.878 1.00 46.57 402 MET A C 1
ATOM 2989 O O . MET A 1 402 ? 14.952 10.933 39.781 1.00 69.08 402 MET A O 1
ATOM 2994 N N . LEU A 1 403 ? 15.896 12.727 38.812 1.00 46.32 403 LEU A N 1
ATOM 2995 C CA . LEU A 1 403 ? 15.818 12.119 37.489 1.00 46.88 403 LEU A CA 1
ATOM 2996 C C . LEU A 1 403 ? 16.712 10.886 37.398 1.00 51.74 403 LEU A C 1
ATOM 2997 O O . LEU A 1 403 ? 16.299 9.842 36.872 1.00 55.26 403 LEU A O 1
ATOM 3002 N N . ALA A 1 404 ? 17.934 10.982 37.922 1.00 47.97 404 ALA A N 1
ATOM 3003 C CA . ALA A 1 404 ? 18.813 9.816 37.946 1.00 45.05 404 ALA A CA 1
ATOM 3004 C C . ALA A 1 404 ? 18.257 8.726 38.852 1.00 53.90 404 ALA A C 1
ATOM 3005 O O . ALA A 1 404 ? 18.434 7.534 38.579 1.00 64.09 404 ALA A O 1
ATOM 3007 N N . SER A 1 405 ? 17.586 9.113 39.938 1.00 52.57 405 SER A N 1
ATOM 3008 C CA . SER A 1 405 ? 16.932 8.136 40.799 1.00 38.89 405 SER A CA 1
ATOM 3009 C C . SER A 1 405 ? 15.839 7.389 40.056 1.00 46.25 405 SER A C 1
ATOM 3010 O O . SER A 1 405 ? 15.690 6.175 40.226 1.00 55.86 405 SER A O 1
ATOM 3013 N N . MET A 1 406 ? 15.057 8.098 39.241 1.00 49.87 406 MET A N 1
ATOM 3014 C CA . MET A 1 406 ? 14.054 7.432 38.418 1.00 40.95 406 MET A CA 1
ATOM 3015 C C . MET A 1 406 ? 14.715 6.494 37.420 1.00 49.03 406 MET A C 1
ATOM 3016 O O . MET A 1 406 ? 14.210 5.396 37.157 1.00 63.55 406 MET A O 1
ATOM 3021 N N . PHE A 1 407 ? 15.846 6.914 36.847 1.00 52.08 407 PHE A N 1
ATOM 3022 C CA . PHE A 1 407 ? 16.556 6.047 35.908 1.00 50.90 407 PHE A CA 1
ATOM 3023 C C . PHE A 1 407 ? 17.021 4.759 36.579 1.00 49.85 407 PHE A C 1
ATOM 3024 O O . PHE A 1 407 ? 16.832 3.665 36.035 1.00 56.98 407 PHE A O 1
ATOM 3032 N N . MET A 1 408 ? 17.628 4.866 37.764 1.00 43.16 408 MET A N 1
ATOM 3033 C CA . MET A 1 408 ? 18.167 3.681 38.427 1.00 46.41 408 MET A CA 1
ATOM 3034 C C . MET A 1 408 ? 17.078 2.825 39.061 1.00 50.21 408 MET A C 1
ATOM 3035 O O . MET A 1 408 ? 17.264 1.614 39.220 1.00 52.86 408 MET A O 1
ATOM 3040 N N . ALA A 1 409 ? 15.953 3.423 39.436 1.00 51.52 409 ALA A N 1
ATOM 3041 C CA . ALA A 1 409 ? 14.872 2.677 40.062 1.00 41.90 409 ALA A CA 1
ATOM 3042 C C . ALA A 1 409 ? 14.148 1.756 39.095 1.00 52.51 409 ALA A C 1
ATOM 3043 O O . ALA A 1 409 ? 13.372 0.904 39.540 1.00 65.96 409 ALA A O 1
ATOM 3045 N N . GLY A 1 410 ? 14.390 1.891 37.797 1.00 53.59 410 GLY A N 1
ATOM 3046 C CA . GLY A 1 410 ? 13.586 1.205 36.812 1.00 52.02 410 GLY A CA 1
ATOM 3047 C C . GLY A 1 410 ? 12.341 1.950 36.404 1.00 60.16 410 GLY A C 1
ATOM 3048 O O . GLY A 1 410 ? 11.438 1.342 35.819 1.00 59.41 410 GLY A O 1
ATOM 3049 N N . GLY A 1 411 ? 12.259 3.247 36.698 1.00 54.09 411 GLY A N 1
ATOM 3050 C CA . GLY A 1 411 ? 11.113 4.045 36.306 1.00 45.49 411 GLY A CA 1
ATOM 3051 C C . GLY A 1 411 ? 10.952 4.217 34.812 1.00 54.46 411 GLY A C 1
ATOM 3052 O O . GLY A 1 411 ? 9.854 4.559 34.363 1.00 59.49 411 GLY A O 1
ATOM 3053 N N . LEU A 1 412 ? 12.017 3.996 34.039 1.00 61.34 412 LEU A N 1
ATOM 3054 C CA . LEU A 1 412 ? 11.892 3.981 32.589 1.00 57.62 412 LEU A CA 1
ATOM 3055 C C . LEU A 1 412 ? 11.004 2.844 32.111 1.00 56.08 412 LEU A C 1
ATOM 3056 O O . LEU A 1 412 ? 10.256 3.018 31.144 1.00 60.41 412 LEU A O 1
ATOM 3061 N N . LEU A 1 413 ? 11.068 1.690 32.768 1.00 54.82 413 LEU A N 1
ATOM 3062 C CA . LEU A 1 413 ? 10.288 0.491 32.503 1.00 55.69 413 LEU A CA 1
ATOM 3063 C C . LEU A 1 413 ? 8.811 0.752 32.781 1.00 54.89 413 LEU A C 1
ATOM 3064 O O . LEU A 1 413 ? 8.472 1.409 33.768 1.00 57.35 413 LEU A O 1
ATOM 3069 N N . PRO A 1 414 ? 7.918 0.250 31.925 1.00 61.07 414 PRO A N 1
ATOM 3070 C CA . PRO A 1 414 ? 6.481 0.443 32.165 1.00 58.88 414 PRO A CA 1
ATOM 3071 C C . PRO A 1 414 ? 5.932 -0.438 33.269 1.00 58.97 414 PRO A C 1
ATOM 3072 O O . PRO A 1 414 ? 4.809 -0.197 33.730 1.00 64.51 414 PRO A O 1
ATOM 3076 N N . THR A 1 415 ? 6.684 -1.448 33.707 1.00 58.44 415 THR A N 1
ATOM 3077 C CA . THR A 1 415 ? 6.263 -2.348 34.769 1.00 58.84 415 THR A CA 1
ATOM 3078 C C . THR A 1 415 ? 6.667 -1.844 36.147 1.00 58.47 415 THR A C 1
ATOM 3079 O O . THR A 1 415 ? 6.450 -2.542 37.143 1.00 61.32 415 THR A O 1
ATOM 3083 N N . TYR A 1 416 ? 7.260 -0.655 36.226 1.00 52.44 416 TYR A N 1
ATOM 3084 C CA . TYR A 1 416 ? 7.695 -0.128 37.510 1.00 51.03 416 TYR A CA 1
ATOM 3085 C C . TYR A 1 416 ? 6.495 0.173 38.398 1.00 53.86 416 TYR A C 1
ATOM 3086 O O . TYR A 1 416 ? 5.452 0.632 37.922 1.00 59.02 416 TYR A O 1
ATOM 3095 N N . ARG A 1 417 ? 6.651 -0.082 39.688 1.00 52.64 417 ARG A N 1
ATOM 3096 C CA . ARG A 1 417 ? 5.672 0.224 40.709 1.00 52.94 417 ARG A CA 1
ATOM 3097 C C . ARG A 1 417 ? 6.347 0.922 41.880 1.00 59.88 417 ARG A C 1
ATOM 3098 O O . ARG A 1 417 ? 7.393 0.463 42.347 1.00 62.63 417 ARG A O 1
ATOM 3106 N N . PRO A 1 418 ? 5.794 2.025 42.371 1.00 49.01 418 PRO A N 1
ATOM 3107 C CA . PRO A 1 418 ? 6.396 2.689 43.531 1.00 44.94 418 PRO A CA 1
ATOM 3108 C C . PRO A 1 418 ? 6.312 1.815 44.769 1.00 44.89 418 PRO A C 1
ATOM 3109 O O . PRO A 1 418 ? 5.435 0.961 44.911 1.00 49.84 418 PRO A O 1
ATOM 3113 N N . LEU A 1 419 ? 7.259 2.038 45.674 1.00 47.39 419 LEU A N 1
ATOM 3114 C CA . LEU A 1 419 ? 7.325 1.273 46.909 1.00 46.02 419 LEU A CA 1
ATOM 3115 C C . LEU A 1 419 ? 6.226 1.739 47.854 1.00 45.38 419 LEU A C 1
ATOM 3116 O O . LEU A 1 419 ? 6.185 2.912 48.241 1.00 51.23 419 LEU A O 1
ATOM 3121 N N . THR A 1 420 ? 5.336 0.821 48.225 1.00 47.12 420 THR A N 1
ATOM 3122 C CA . THR A 1 420 ? 4.178 1.145 49.044 1.00 49.75 420 THR A CA 1
ATOM 3123 C C . THR A 1 420 ? 4.211 0.525 50.430 1.00 46.48 420 THR A C 1
ATOM 3124 O O . THR A 1 420 ? 3.670 1.115 51.366 1.00 56.93 420 THR A O 1
ATOM 3128 N N . ASN A 1 421 ? 4.827 -0.642 50.586 1.00 53.23 421 ASN A N 1
ATOM 3129 C CA . ASN A 1 421 ? 4.881 -1.342 51.859 1.00 53.28 421 ASN A CA 1
ATOM 3130 C C . ASN A 1 421 ? 6.335 -1.624 52.212 1.00 54.94 421 ASN A C 1
ATOM 3131 O O . ASN A 1 421 ? 7.253 -1.319 51.446 1.00 65.45 421 ASN A O 1
ATOM 3136 N N . GLU A 1 422 ? 6.539 -2.205 53.391 1.00 52.56 422 GLU A N 1
ATOM 3137 C CA . GLU A 1 422 ? 7.880 -2.587 53.806 1.00 50.57 422 GLU A CA 1
ATOM 3138 C C . GLU A 1 422 ? 8.435 -3.650 52.871 1.00 57.27 422 GLU A C 1
ATOM 3139 O O . GLU A 1 422 ? 7.730 -4.586 52.488 1.00 60.65 422 GLU A O 1
ATOM 3145 N N . ILE A 1 423 ? 9.700 -3.498 52.497 1.00 54.58 423 ILE A N 1
ATOM 3146 C CA . ILE A 1 423 ? 10.383 -4.453 51.638 1.00 48.68 423 ILE A CA 1
ATOM 3147 C C . ILE A 1 423 ? 11.748 -4.753 52.238 1.00 48.89 423 ILE A C 1
ATOM 3148 O O . ILE A 1 423 ? 12.417 -3.851 52.753 1.00 54.25 423 ILE A O 1
ATOM 3153 N N . ASN A 1 424 ? 12.140 -6.019 52.201 1.00 57.42 424 ASN A N 1
ATOM 3154 C CA . ASN A 1 424 ? 13.482 -6.441 52.573 1.00 50.97 424 ASN A CA 1
ATOM 3155 C C . ASN A 1 424 ? 14.226 -6.807 51.297 1.00 53.70 424 ASN A C 1
ATOM 3156 O O . ASN A 1 424 ? 14.025 -7.895 50.749 1.00 70.16 424 ASN A O 1
ATOM 3161 N N . THR A 1 425 ? 15.069 -5.899 50.824 1.00 49.28 425 THR A N 1
ATOM 3162 C CA . THR A 1 425 ? 15.823 -6.106 49.601 1.00 48.22 425 THR A CA 1
ATOM 3163 C C . THR A 1 425 ? 17.297 -6.269 49.936 1.00 52.59 425 THR A C 1
ATOM 3164 O O . THR A 1 425 ? 17.779 -5.776 50.960 1.00 59.14 425 THR A O 1
ATOM 3168 N N . TRP A 1 426 ? 18.004 -6.984 49.076 1.00 45.04 426 TRP A N 1
ATOM 3169 C CA . TRP A 1 426 ? 19.429 -7.218 49.230 1.00 47.18 426 TRP A CA 1
ATOM 3170 C C . TRP A 1 426 ? 20.141 -6.787 47.953 1.00 44.73 426 TRP A C 1
ATOM 3171 O O . TRP A 1 426 ? 19.513 -6.390 46.968 1.00 50.41 426 TRP A O 1
ATOM 3182 N N . CYS A 1 427 ? 21.466 -6.863 47.977 1.00 60.50 427 CYS A N 1
ATOM 3183 C CA . CYS A 1 427 ? 22.283 -6.536 46.816 1.00 52.54 427 CYS A CA 1
ATOM 3184 C C . CYS A 1 427 ? 22.001 -7.567 45.732 1.00 54.99 427 CYS A C 1
ATOM 3185 O O . CYS A 1 427 ? 22.030 -8.774 45.990 1.00 62.72 427 CYS A O 1
ATOM 3188 N N . GLY A 1 428 ? 21.721 -7.094 44.521 1.00 52.86 428 GLY A N 1
ATOM 3189 C CA . GLY A 1 428 ? 21.434 -7.966 43.401 1.00 53.89 428 GLY A CA 1
ATOM 3190 C C . GLY A 1 428 ? 19.988 -8.387 43.277 1.00 54.91 428 GLY A C 1
ATOM 3191 O O . GLY A 1 428 ? 19.644 -9.061 42.299 1.00 60.55 428 GLY A O 1
ATOM 3192 N N . ARG A 1 429 ? 19.131 -8.025 44.227 1.00 52.42 429 ARG A N 1
ATOM 3193 C CA . ARG A 1 429 ? 17.716 -8.351 44.129 1.00 48.99 429 ARG A CA 1
ATOM 3194 C C . ARG A 1 429 ? 17.069 -7.545 43.012 1.00 52.46 429 ARG A C 1
ATOM 3195 O O . ARG A 1 429 ? 17.343 -6.352 42.854 1.00 63.36 429 ARG A O 1
ATOM 3203 N N . LEU A 1 430 ? 16.204 -8.198 42.245 1.00 50.62 430 LEU A N 1
ATOM 3204 C CA . LEU A 1 430 ? 15.495 -7.553 41.149 1.00 52.72 430 LEU A CA 1
ATOM 3205 C C . LEU A 1 430 ? 14.026 -7.424 41.521 1.00 51.07 430 LEU A C 1
ATOM 3206 O O . LEU A 1 430 ? 13.321 -8.428 41.661 1.00 61.48 430 LEU A O 1
ATOM 3211 N N . ASP A 1 431 ? 13.567 -6.190 41.686 1.00 63.12 431 ASP A N 1
ATOM 3212 C CA . ASP A 1 431 ? 12.173 -5.905 41.971 1.00 65.75 431 ASP A CA 1
ATOM 3213 C C . ASP A 1 431 ? 11.670 -4.820 41.033 1.00 64.41 431 ASP A C 1
ATOM 3214 O O . ASP A 1 431 ? 12.444 -4.023 40.495 1.00 65.11 431 ASP A O 1
ATOM 3219 N N . ASP A 1 432 ? 10.356 -4.797 40.842 1.00 62.18 432 ASP A N 1
ATOM 3220 C CA . ASP A 1 432 ? 9.717 -3.746 40.067 1.00 66.65 432 ASP A CA 1
ATOM 3221 C C . ASP A 1 432 ? 9.538 -2.460 40.860 1.00 66.95 432 ASP A C 1
ATOM 3222 O O . ASP A 1 432 ? 8.982 -1.496 40.328 1.00 72.60 432 ASP A O 1
ATOM 3227 N N . SER A 1 433 ? 9.987 -2.427 42.114 1.00 56.76 433 SER A N 1
ATOM 3228 C CA . SER A 1 433 ? 9.877 -1.237 42.944 1.00 51.44 433 SER A CA 1
ATOM 3229 C C . SER A 1 433 ? 11.219 -0.619 43.301 1.00 58.15 433 SER A C 1
ATOM 3230 O O . SER A 1 433 ? 11.346 0.608 43.268 1.00 67.83 433 SER A O 1
ATOM 3233 N N . ILE A 1 434 ? 12.218 -1.427 43.637 1.00 53.54 434 ILE A N 1
ATOM 3234 C CA . ILE A 1 434 ? 13.526 -0.934 44.049 1.00 49.45 434 ILE A CA 1
ATOM 3235 C C . ILE A 1 434 ? 14.540 -1.354 43.000 1.00 54.62 434 ILE A C 1
ATOM 3236 O O . ILE A 1 434 ? 14.663 -2.545 42.687 1.00 61.02 434 ILE A O 1
ATOM 3241 N N . GLY A 1 435 ? 15.268 -0.379 42.456 1.00 54.63 435 GLY A N 1
ATOM 3242 C CA . GLY A 1 435 ? 16.307 -0.637 41.492 1.00 52.54 435 GLY A CA 1
ATOM 3243 C C . GLY A 1 435 ? 17.667 -0.637 42.155 1.00 55.99 435 GLY A C 1
ATOM 3244 O O . GLY A 1 435 ? 18.091 0.368 42.727 1.00 60.76 435 GLY A O 1
ATOM 3245 N N . TYR A 1 436 ? 18.348 -1.776 42.079 1.00 52.89 436 TYR A N 1
ATOM 3246 C CA . TYR A 1 436 ? 19.679 -1.921 42.646 1.00 46.97 436 TYR A CA 1
ATOM 3247 C C . TYR A 1 436 ? 20.724 -1.615 41.584 1.00 52.71 436 TYR A C 1
ATOM 3248 O O . TYR A 1 436 ? 20.649 -2.131 40.465 1.00 64.73 436 TYR A O 1
ATOM 3257 N N . CYS A 1 437 ? 21.692 -0.773 41.933 1.00 42.94 437 CYS A N 1
ATOM 3258 C CA . CYS A 1 437 ? 22.786 -0.431 41.033 1.00 45.12 437 CYS A CA 1
ATOM 3259 C C . CYS A 1 437 ? 24.106 -0.675 41.743 1.00 49.61 437 CYS A C 1
ATOM 3260 O O . CYS A 1 437 ? 24.346 -0.127 42.823 1.00 53.22 437 CYS A O 1
ATOM 3263 N N . ASP A 1 438 ? 24.953 -1.501 41.138 1.00 64.44 438 ASP A N 1
ATOM 3264 C CA . ASP A 1 438 ? 26.331 -1.684 41.583 1.00 63.05 438 ASP A CA 1
ATOM 3265 C C . ASP A 1 438 ? 27.179 -0.680 40.812 1.00 64.56 438 ASP A C 1
ATOM 3266 O O . ASP A 1 438 ? 27.661 -0.968 39.716 1.00 68.50 438 ASP A O 1
ATOM 3271 N N . ALA A 1 439 ? 27.351 0.513 41.387 1.00 61.34 439 ALA A N 1
ATOM 3272 C CA . ALA A 1 439 ? 28.033 1.589 40.677 1.00 62.21 439 ALA A CA 1
ATOM 3273 C C . ALA A 1 439 ? 29.485 1.250 40.381 1.00 67.65 439 ALA A C 1
ATOM 3274 O O . ALA A 1 439 ? 29.968 1.510 39.273 1.00 73.00 439 ALA A O 1
ATOM 3276 N N . THR A 1 440 ? 30.198 0.674 41.344 1.00 57.02 440 THR A N 1
ATOM 3277 C CA . THR A 1 440 ? 31.609 0.370 41.176 1.00 59.47 440 THR A CA 1
ATOM 3278 C C . THR A 1 440 ? 31.865 -1.017 40.606 1.00 61.14 440 THR A C 1
ATOM 3279 O O . THR A 1 440 ? 33.014 -1.331 40.281 1.00 60.18 440 THR A O 1
ATOM 3283 N N . GLY A 1 441 ? 30.835 -1.850 40.482 1.00 57.71 441 GLY A N 1
ATOM 3284 C CA . GLY A 1 441 ? 30.990 -3.160 39.889 1.00 55.34 441 GLY A CA 1
ATOM 3285 C C . GLY A 1 441 ? 31.761 -4.163 40.713 1.00 56.51 441 GLY A C 1
ATOM 3286 O O . GLY A 1 441 ? 32.168 -5.198 40.176 1.00 64.62 441 GLY A O 1
ATOM 3287 N N . ASN A 1 442 ? 31.982 -3.895 41.999 1.00 55.10 442 ASN A N 1
ATOM 3288 C CA . ASN A 1 442 ? 32.760 -4.781 42.852 1.00 53.00 442 ASN A CA 1
ATOM 3289 C C . ASN A 1 442 ? 31.982 -5.263 44.069 1.00 58.33 442 ASN A C 1
ATOM 3290 O O . ASN A 1 442 ? 32.590 -5.776 45.015 1.00 65.61 442 ASN A O 1
ATOM 3295 N N . ILE A 1 443 ? 30.662 -5.110 44.078 1.00 56.82 443 ILE A N 1
ATOM 3296 C CA . ILE A 1 443 ? 29.854 -5.627 45.175 1.00 62.22 443 ILE A CA 1
ATOM 3297 C C . ILE A 1 443 ? 29.741 -7.136 45.026 1.00 60.49 443 ILE A C 1
ATOM 3298 O O . ILE A 1 443 ? 29.233 -7.639 44.017 1.00 60.26 443 ILE A O 1
ATOM 3303 N N . ASN A 1 444 ? 30.213 -7.862 46.035 1.00 60.74 444 ASN A N 1
ATOM 3304 C CA . ASN A 1 444 ? 30.305 -9.315 45.966 1.00 57.95 444 ASN A CA 1
ATOM 3305 C C . ASN A 1 444 ? 28.930 -9.921 46.214 1.00 59.85 444 ASN A C 1
ATOM 3306 O O . ASN A 1 444 ? 28.502 -10.053 47.363 1.00 64.37 444 ASN A O 1
ATOM 3311 N N . LEU A 1 445 ? 28.246 -10.310 45.141 1.00 61.00 445 LEU A N 1
ATOM 3312 C CA . LEU A 1 445 ? 27.001 -11.066 45.264 1.00 55.69 445 LEU A CA 1
ATOM 3313 C C . LEU A 1 445 ? 27.263 -12.543 45.496 1.00 60.05 445 LEU A C 1
ATOM 3314 O O . LEU A 1 445 ? 26.744 -13.396 44.774 1.00 68.52 445 LEU A O 1
ATOM 3319 N N . GLY A 1 446 ? 28.077 -12.875 46.492 1.00 55.37 446 GLY A N 1
ATOM 3320 C CA . GLY A 1 446 ? 28.380 -14.258 46.795 1.00 53.00 446 GLY A CA 1
ATOM 3321 C C . GLY A 1 446 ? 27.452 -14.787 47.875 1.00 57.39 446 GLY A C 1
ATOM 3322 O O . GLY A 1 446 ? 26.933 -14.031 48.693 1.00 69.26 446 GLY A O 1
ATOM 3323 N N . ARG A 1 447 ? 27.242 -16.097 47.857 1.00 56.85 447 ARG A N 1
ATOM 3324 C CA . ARG A 1 447 ? 26.395 -16.722 48.861 1.00 48.20 447 ARG A CA 1
ATOM 3325 C C . ARG A 1 447 ? 27.249 -17.315 49.971 1.00 58.11 447 ARG A C 1
ATOM 3326 O O . ARG A 1 447 ? 28.180 -18.084 49.711 1.00 70.34 447 ARG A O 1
ATOM 3334 N N . SER A 1 448 ? 26.937 -16.953 51.211 1.00 54.43 448 SER A N 1
ATOM 3335 C CA . SER A 1 448 ? 27.672 -17.444 52.364 1.00 60.78 448 SER A CA 1
ATOM 3336 C C . SER A 1 448 ? 26.719 -17.623 53.534 1.00 57.91 448 SER A C 1
ATOM 3337 O O . SER A 1 448 ? 25.782 -16.843 53.717 1.00 60.98 448 SER A O 1
ATOM 3340 N N . ASP A 1 449 ? 26.970 -18.664 54.328 1.00 66.82 449 ASP A N 1
ATOM 3341 C CA . ASP A 1 449 ? 26.213 -18.880 55.554 1.00 66.59 449 ASP A CA 1
ATOM 3342 C C . ASP A 1 449 ? 26.508 -17.832 56.615 1.00 68.45 449 ASP A C 1
ATOM 3343 O O . ASP A 1 449 ? 25.780 -17.762 57.611 1.00 68.77 449 ASP A O 1
ATOM 3348 N N . GLY A 1 450 ? 27.549 -17.025 56.431 1.00 61.94 450 GLY A N 1
ATOM 3349 C CA . GLY A 1 450 ? 27.845 -15.936 57.334 1.00 60.10 450 GLY A CA 1
ATOM 3350 C C . GLY A 1 450 ? 26.930 -14.746 57.208 1.00 65.52 450 GLY A C 1
ATOM 3351 O O . GLY A 1 450 ? 26.982 -13.839 58.042 1.00 67.11 450 GLY A O 1
ATOM 3352 N N . ALA A 1 451 ? 26.091 -14.721 56.177 1.00 60.84 451 ALA A N 1
ATOM 3353 C CA . ALA A 1 451 ? 25.087 -13.680 56.042 1.00 53.82 451 ALA A CA 1
ATOM 3354 C C . ALA A 1 451 ? 24.031 -13.820 57.129 1.00 53.62 451 ALA A C 1
ATOM 3355 O O . ALA A 1 451 ? 23.754 -14.917 57.622 1.00 61.98 451 ALA A O 1
ATOM 3357 N N . TYR A 1 452 ? 23.441 -12.692 57.498 1.00 43.78 452 TYR A N 1
ATOM 3358 C CA . TYR A 1 452 ? 22.390 -12.664 58.503 1.00 48.04 452 TYR A CA 1
ATOM 3359 C C . TYR A 1 452 ? 21.003 -12.773 57.892 1.00 54.52 452 TYR A C 1
ATOM 3360 O O . TYR A 1 452 ? 20.009 -12.616 58.606 1.00 62.38 452 TYR A O 1
ATOM 3369 N N . THR A 1 453 ? 20.918 -13.035 56.593 1.00 45.17 453 THR A N 1
ATOM 3370 C CA . THR A 1 453 ? 19.656 -13.164 55.889 1.00 45.65 453 THR A CA 1
ATOM 3371 C C . THR A 1 453 ? 19.497 -14.584 55.366 1.00 52.86 453 THR A C 1
ATOM 3372 O O . THR A 1 453 ? 20.466 -15.337 55.242 1.00 50.60 453 THR A O 1
ATOM 3376 N N . ARG A 1 454 ? 18.250 -14.945 55.064 1.00 50.12 454 ARG A N 1
ATOM 3377 C CA . ARG A 1 454 ? 17.966 -16.254 54.495 1.00 39.79 454 ARG A CA 1
ATOM 3378 C C . ARG A 1 454 ? 18.320 -16.342 53.019 1.00 49.82 454 ARG A C 1
ATOM 3379 O O . ARG A 1 454 ? 18.473 -17.454 52.502 1.00 55.79 454 ARG A O 1
ATOM 3387 N N . THR A 1 455 ? 18.452 -15.209 52.333 1.00 47.85 455 THR A N 1
ATOM 3388 C CA . THR A 1 455 ? 18.889 -15.196 50.946 1.00 48.05 455 THR A CA 1
ATOM 3389 C C . THR A 1 455 ? 20.377 -15.468 50.795 1.00 46.88 455 THR A C 1
ATOM 3390 O O . THR A 1 455 ? 20.830 -15.738 49.679 1.00 58.95 455 THR A O 1
ATOM 3394 N N . LYS A 1 456 ? 21.144 -15.363 51.882 1.00 48.48 456 LYS A N 1
ATOM 3395 C CA . LYS A 1 456 ? 22.569 -15.678 51.914 1.00 45.40 456 LYS A CA 1
ATOM 3396 C C . LYS A 1 456 ? 23.396 -14.788 50.996 1.00 48.95 456 LYS A C 1
ATOM 3397 O O . LYS A 1 456 ? 24.611 -14.973 50.889 1.00 55.63 456 LYS A O 1
ATOM 3403 N N . VAL A 1 457 ? 22.766 -13.821 50.334 1.00 57.52 457 VAL A N 1
ATOM 3404 C CA . VAL A 1 457 ? 23.524 -12.859 49.547 1.00 48.75 457 VAL A CA 1
ATOM 3405 C C . VAL A 1 457 ? 24.227 -11.915 50.509 1.00 54.45 457 VAL A C 1
ATOM 3406 O O . VAL A 1 457 ? 23.586 -11.239 51.322 1.00 64.29 457 VAL A O 1
ATOM 3410 N N . VAL A 1 458 ? 25.551 -11.858 50.416 1.00 52.80 458 VAL A N 1
ATOM 3411 C CA . VAL A 1 458 ? 26.367 -11.188 51.420 1.00 53.43 458 VAL A CA 1
ATOM 3412 C C . VAL A 1 458 ? 26.874 -9.868 50.869 1.00 57.68 458 VAL A C 1
ATOM 3413 O O . VAL A 1 458 ? 27.932 -9.387 51.291 1.00 72.71 458 VAL A O 1
ATOM 3417 N N . GLY A 1 459 ? 26.093 -9.248 49.977 1.00 58.11 459 GLY A N 1
ATOM 3418 C CA . GLY A 1 459 ? 26.613 -8.267 49.041 1.00 55.13 459 GLY A CA 1
ATOM 3419 C C . GLY A 1 459 ? 27.613 -7.335 49.680 1.00 56.58 459 GLY A C 1
ATOM 3420 O O . GLY A 1 459 ? 27.272 -6.486 50.507 1.00 60.17 459 GLY A O 1
ATOM 3421 N N . GLY A 1 460 ? 28.868 -7.499 49.280 1.00 60.41 460 GLY A N 1
ATOM 3422 C CA . GLY A 1 460 ? 29.970 -7.026 50.083 1.00 49.37 460 GLY A CA 1
ATOM 3423 C C . GLY A 1 460 ? 30.848 -6.000 49.415 1.00 65.34 460 GLY A C 1
ATOM 3424 O O . GLY A 1 460 ? 31.151 -6.089 48.221 1.00 75.42 460 GLY A O 1
ATOM 3425 N N . MET A 1 461 ? 31.259 -5.013 50.194 1.00 59.88 461 MET A N 1
ATOM 3426 C CA . MET A 1 461 ? 32.197 -3.993 49.757 1.00 61.63 461 MET A CA 1
ATOM 3427 C C . MET A 1 461 ? 33.561 -4.371 50.315 1.00 60.25 461 MET A C 1
ATOM 3428 O O . MET A 1 461 ? 33.791 -4.270 51.521 1.00 68.93 461 MET A O 1
ATOM 3433 N N . LEU A 1 462 ? 34.455 -4.825 49.442 1.00 61.57 462 LEU A N 1
ATOM 3434 C CA . LEU A 1 462 ? 35.746 -5.318 49.893 1.00 62.78 462 LEU A CA 1
ATOM 3435 C C . LEU A 1 462 ? 36.561 -4.197 50.528 1.00 63.87 462 LEU A C 1
ATOM 3436 O O . LEU A 1 462 ? 36.419 -3.017 50.200 1.00 68.53 462 LEU A O 1
ATOM 3441 N N . ALA A 1 463 ? 37.418 -4.586 51.467 1.00 65.02 463 ALA A N 1
ATOM 3442 C CA . ALA A 1 463 ? 38.294 -3.627 52.118 1.00 61.86 463 ALA A CA 1
ATOM 3443 C C . ALA A 1 463 ? 39.306 -3.071 51.124 1.00 63.47 463 ALA A C 1
ATOM 3444 O O . ALA A 1 463 ? 39.703 -3.740 50.167 1.00 70.88 463 ALA A O 1
ATOM 3446 N N . ASN A 1 464 ? 39.704 -1.822 51.352 1.00 65.78 464 ASN A N 1
ATOM 3447 C CA . ASN A 1 464 ? 40.718 -1.097 50.594 1.00 67.21 464 ASN A CA 1
ATOM 3448 C C . ASN A 1 464 ? 40.299 -0.809 49.159 1.00 69.07 464 ASN A C 1
ATOM 3449 O O . ASN A 1 464 ? 41.151 -0.432 48.347 1.00 71.27 464 ASN A O 1
ATOM 3454 N N . VAL A 1 465 ? 39.027 -0.975 48.815 1.00 61.40 465 VAL A N 1
ATOM 3455 C CA . VAL A 1 465 ? 38.522 -0.617 47.496 1.00 62.84 465 VAL A CA 1
ATOM 3456 C C . VAL A 1 465 ? 37.239 0.184 47.674 1.00 64.16 465 VAL A C 1
ATOM 3457 O O . VAL A 1 465 ? 36.457 -0.050 48.604 1.00 69.09 465 VAL A O 1
ATOM 3461 N N . ALA A 1 466 ? 37.040 1.156 46.792 1.00 59.53 466 ALA A N 1
ATOM 3462 C CA . ALA A 1 466 ? 35.861 2.009 46.832 1.00 59.87 466 ALA A CA 1
ATOM 3463 C C . ALA A 1 466 ? 34.699 1.284 46.170 1.00 61.91 466 ALA A C 1
ATOM 3464 O O . ALA A 1 466 ? 34.726 1.031 44.960 1.00 64.55 466 ALA A O 1
ATOM 3466 N N . SER A 1 467 ? 33.685 0.944 46.960 1.00 57.83 467 SER A N 1
ATOM 3467 C CA . SER A 1 467 ? 32.501 0.251 46.474 1.00 54.90 467 SER A CA 1
ATOM 3468 C C . SER A 1 467 ? 31.277 1.105 46.752 1.00 51.82 467 SER A C 1
ATOM 3469 O O . SER A 1 467 ? 31.132 1.645 47.852 1.00 63.26 467 SER A O 1
ATOM 3472 N N . ILE A 1 468 ? 30.403 1.228 45.758 1.00 45.25 468 ILE A N 1
ATOM 3473 C CA . ILE A 1 468 ? 29.184 2.021 45.870 1.00 49.38 468 ILE A CA 1
ATOM 3474 C C . ILE A 1 468 ? 28.006 1.137 45.491 1.00 55.26 468 ILE A C 1
ATOM 3475 O O . ILE A 1 468 ? 27.937 0.635 44.363 1.00 63.10 468 ILE A O 1
ATOM 3480 N N . ALA A 1 469 ? 27.086 0.947 46.430 1.00 48.64 469 ALA A N 1
ATOM 3481 C CA . ALA A 1 469 ? 25.840 0.232 46.187 1.00 52.82 469 ALA A CA 1
ATOM 3482 C C . ALA A 1 469 ? 24.686 1.193 46.431 1.00 51.94 469 ALA A C 1
ATOM 3483 O O . ALA A 1 469 ? 24.571 1.765 47.519 1.00 62.11 469 ALA A O 1
ATOM 3485 N N . THR A 1 470 ? 23.838 1.370 45.425 1.00 40.67 470 THR A N 1
ATOM 3486 C CA . THR A 1 470 ? 22.724 2.300 45.508 1.00 43.40 470 THR A CA 1
ATOM 3487 C C . THR A 1 470 ? 21.413 1.577 45.240 1.00 44.79 470 THR A C 1
ATOM 3488 O O . THR A 1 470 ? 21.330 0.726 44.350 1.00 52.39 470 THR A O 1
ATOM 3492 N N . PHE A 1 471 ? 20.397 1.917 46.023 1.00 50.90 471 PHE A N 1
ATOM 3493 C CA . PHE A 1 471 ? 19.046 1.408 45.842 1.00 56.49 471 PHE A CA 1
ATOM 3494 C C . PHE A 1 471 ? 18.136 2.585 45.530 1.00 50.52 471 PHE A C 1
ATOM 3495 O O . PHE A 1 471 ? 18.058 3.537 46.313 1.00 59.26 471 PHE A O 1
ATOM 3503 N N . SER A 1 472 ? 17.455 2.521 44.392 1.00 39.31 472 SER A N 1
ATOM 3504 C CA . SER A 1 472 ? 16.610 3.608 43.922 1.00 35.46 472 SER A CA 1
ATOM 3505 C C . SER A 1 472 ? 15.175 3.118 43.810 1.00 43.50 472 SER A C 1
ATOM 3506 O O . SER A 1 472 ? 14.931 1.999 43.351 1.00 49.16 472 SER A O 1
ATOM 3509 N N . PHE A 1 473 ? 14.235 3.959 44.231 1.00 45.77 473 PHE A N 1
ATOM 3510 C CA . PHE A 1 473 ? 12.824 3.612 44.232 1.00 38.37 473 PHE A CA 1
ATOM 3511 C C . PHE A 1 473 ? 11.996 4.883 44.340 1.00 44.80 473 PHE A C 1
ATOM 3512 O O . PHE A 1 473 ? 12.485 5.936 44.753 1.00 53.94 473 PHE A O 1
ATOM 3520 N N . TYR A 1 474 ? 10.728 4.772 43.964 1.00 51.04 474 TYR A N 1
ATOM 3521 C CA . TYR A 1 474 ? 9.744 5.814 44.216 1.00 38.67 474 TYR A CA 1
ATOM 3522 C C . TYR A 1 474 ? 9.025 5.479 45.514 1.00 43.05 474 TYR A C 1
ATOM 3523 O O . TYR A 1 474 ? 8.337 4.456 45.598 1.00 59.43 474 TYR A O 1
ATOM 3532 N N . LEU A 1 475 ? 9.190 6.326 46.522 1.00 39.83 475 LEU A N 1
ATOM 3533 C CA . LEU A 1 475 ? 8.512 6.144 47.801 1.00 51.10 475 LEU A CA 1
ATOM 3534 C C . LEU A 1 475 ? 7.101 6.702 47.678 1.00 52.22 475 LEU A C 1
ATOM 3535 O O . LEU A 1 475 ? 6.915 7.915 47.547 1.00 56.23 475 LEU A O 1
ATOM 3540 N N . ASP A 1 476 ? 6.105 5.816 47.723 1.00 48.21 476 ASP A N 1
ATOM 3541 C CA . ASP A 1 476 ? 4.706 6.203 47.602 1.00 48.52 476 ASP A CA 1
ATOM 3542 C C . ASP A 1 476 ? 4.104 6.648 48.928 1.00 58.76 476 ASP A C 1
ATOM 3543 O O . ASP A 1 476 ? 2.875 6.666 49.074 1.00 68.41 476 ASP A O 1
ATOM 3548 N N . ALA A 1 477 ? 4.937 7.002 49.901 1.00 47.28 477 ALA A N 1
ATOM 3549 C CA . ALA A 1 477 ? 4.488 7.465 51.203 1.00 41.28 477 ALA A CA 1
ATOM 3550 C C . ALA A 1 477 ? 5.203 8.766 51.542 1.00 46.56 477 ALA A C 1
ATOM 3551 O O . ALA A 1 477 ? 6.137 9.187 50.855 1.00 53.44 477 ALA A O 1
ATOM 3553 N N . GLU A 1 478 ? 4.752 9.407 52.618 1.00 55.84 478 GLU A N 1
ATOM 3554 C CA . GLU A 1 478 ? 5.363 10.649 53.067 1.00 54.90 478 GLU A CA 1
ATOM 3555 C C . GLU A 1 478 ? 6.692 10.431 53.771 1.00 50.62 478 GLU A C 1
ATOM 3556 O O . GLU A 1 478 ? 7.497 11.365 53.854 1.00 53.12 478 GLU A O 1
ATOM 3562 N N . ALA A 1 479 ? 6.939 9.226 54.271 1.00 48.62 479 ALA A N 1
ATOM 3563 C CA . ALA A 1 479 ? 8.165 8.934 54.993 1.00 39.08 479 ALA A CA 1
ATOM 3564 C C . ALA A 1 479 ? 8.430 7.441 54.915 1.00 42.53 479 ALA A C 1
ATOM 3565 O O . ALA A 1 479 ? 7.539 6.660 54.572 1.00 54.39 479 ALA A O 1
ATOM 3567 N N . ALA A 1 480 ? 9.663 7.058 55.224 1.00 37.34 480 ALA A N 1
ATOM 3568 C CA . ALA A 1 480 ? 10.037 5.657 55.281 1.00 41.77 480 ALA A CA 1
ATOM 3569 C C . ALA A 1 480 ? 11.236 5.489 56.197 1.00 45.03 480 ALA A C 1
ATOM 3570 O O . ALA A 1 480 ? 12.174 6.290 56.174 1.00 54.87 480 ALA A O 1
ATOM 3572 N N . HIS A 1 481 ? 11.193 4.440 57.007 1.00 40.31 481 HIS A N 1
ATOM 3573 C CA . HIS A 1 481 ? 12.307 4.058 57.861 1.00 36.06 481 HIS A CA 1
ATOM 3574 C C . HIS A 1 481 ? 13.251 3.152 57.085 1.00 44.27 481 HIS A C 1
ATOM 3575 O O . HIS A 1 481 ? 12.816 2.222 56.401 1.00 47.16 481 HIS A O 1
ATOM 3582 N N . ILE A 1 482 ? 14.545 3.434 57.191 1.00 46.70 482 ILE A N 1
ATOM 3583 C CA . ILE A 1 482 ? 15.572 2.687 56.478 1.00 37.50 482 ILE A CA 1
ATOM 3584 C C . ILE A 1 482 ? 16.296 1.810 57.486 1.00 40.65 482 ILE A C 1
ATOM 3585 O O . ILE A 1 482 ? 16.869 2.314 58.459 1.00 51.41 482 ILE A O 1
ATOM 3590 N N . PHE A 1 483 ? 16.259 0.503 57.259 1.00 44.74 483 PHE A N 1
ATOM 3591 C CA . PHE A 1 483 ? 16.932 -0.468 58.105 1.00 34.07 483 PHE A CA 1
ATOM 3592 C C . PHE A 1 483 ? 17.927 -1.254 57.267 1.00 32.70 483 PHE A C 1
ATOM 3593 O O . PHE A 1 483 ? 17.703 -1.486 56.076 1.00 45.40 483 PHE A O 1
ATOM 3601 N N . VAL A 1 484 ? 19.025 -1.660 57.892 1.00 39.26 484 VAL A N 1
ATOM 3602 C CA . VAL A 1 484 ? 20.075 -2.402 57.211 1.00 35.05 484 VAL A CA 1
ATOM 3603 C C . VAL A 1 484 ? 20.509 -3.569 58.086 1.00 40.44 484 VAL A C 1
ATOM 3604 O O . VAL A 1 484 ? 20.600 -3.444 59.312 1.00 51.88 484 VAL A O 1
ATOM 3608 N N . HIS A 1 485 ? 20.733 -4.716 57.455 1.00 37.35 485 HIS A N 1
ATOM 3609 C CA . HIS A 1 485 ? 21.430 -5.830 58.088 1.00 39.72 485 HIS A CA 1
ATOM 3610 C C . HIS A 1 485 ? 22.838 -5.840 57.513 1.00 48.96 485 HIS A C 1
ATOM 3611 O O . HIS A 1 485 ? 23.105 -6.495 56.505 1.00 65.34 485 HIS A O 1
ATOM 3618 N N . GLY A 1 486 ? 23.735 -5.098 58.139 1.00 53.39 486 GLY A N 1
ATOM 3619 C CA . GLY A 1 486 ? 25.080 -4.907 57.620 1.00 51.20 486 GLY A CA 1
ATOM 3620 C C . GLY A 1 486 ? 26.129 -5.108 58.693 1.00 51.13 486 GLY A C 1
ATOM 3621 O O . GLY A 1 486 ? 25.899 -4.804 59.862 1.00 67.05 486 GLY A O 1
ATOM 3622 N N . SER A 1 487 ? 27.282 -5.623 58.282 1.00 49.53 487 SER A N 1
ATOM 3623 C CA . SER A 1 487 ? 28.424 -5.798 59.162 1.00 52.06 487 SER A CA 1
ATOM 3624 C C . SER A 1 487 ? 29.693 -5.474 58.389 1.00 55.01 487 SER A C 1
ATOM 3625 O O . SER A 1 487 ? 29.729 -5.518 57.157 1.00 62.19 487 SER A O 1
ATOM 3628 N N . GLY A 1 488 ? 30.737 -5.143 59.125 1.00 56.38 488 GLY A N 1
ATOM 3629 C CA . GLY A 1 488 ? 32.014 -4.825 58.529 1.00 54.15 488 GLY A CA 1
ATOM 3630 C C . GLY A 1 488 ? 32.847 -4.001 59.487 1.00 59.83 488 GLY A C 1
ATOM 3631 O O . GLY A 1 488 ? 32.392 -3.605 60.555 1.00 68.10 488 GLY A O 1
ATOM 3632 N N . ALA A 1 489 ? 34.085 -3.744 59.071 1.00 66.78 489 ALA A N 1
ATOM 3633 C CA . ALA A 1 489 ? 35.034 -3.010 59.894 1.00 70.08 489 ALA A CA 1
ATOM 3634 C C . ALA A 1 489 ? 35.223 -1.568 59.452 1.00 74.90 489 ALA A C 1
ATOM 3635 O O . ALA A 1 489 ? 35.300 -0.682 60.308 1.00 79.99 489 ALA A O 1
ATOM 3637 N N . GLY A 1 490 ? 35.287 -1.309 58.150 1.00 78.45 490 GLY A N 1
ATOM 3638 C CA . GLY A 1 490 ? 35.559 0.017 57.654 1.00 75.07 490 GLY A CA 1
ATOM 3639 C C . GLY A 1 490 ? 34.304 0.843 57.515 1.00 73.85 490 GLY A C 1
ATOM 3640 O O . GLY A 1 490 ? 33.192 0.316 57.437 1.00 70.99 490 GLY A O 1
ATOM 3641 N N . PRO A 1 491 ? 34.466 2.165 57.460 1.00 68.98 491 PRO A N 1
ATOM 3642 C CA . PRO A 1 491 ? 33.298 3.056 57.510 1.00 62.43 491 PRO A CA 1
ATOM 3643 C C . PRO A 1 491 ? 32.386 2.851 56.310 1.00 64.33 491 PRO A C 1
ATOM 3644 O O . PRO A 1 491 ? 32.833 2.867 55.161 1.00 68.98 491 PRO A O 1
ATOM 3648 N N . ILE A 1 492 ? 31.105 2.649 56.589 1.00 56.67 492 ILE A N 1
ATOM 3649 C CA . ILE A 1 492 ? 30.070 2.604 55.564 1.00 55.55 492 ILE A CA 1
ATOM 3650 C C . ILE A 1 492 ? 29.300 3.914 55.638 1.00 56.55 492 ILE A C 1
ATOM 3651 O O . ILE A 1 492 ? 28.892 4.350 56.721 1.00 63.24 492 ILE A O 1
ATOM 3656 N N . ASN A 1 493 ? 29.135 4.567 54.495 1.00 48.67 493 ASN A N 1
ATOM 3657 C CA . ASN A 1 493 ? 28.492 5.870 54.430 1.00 51.15 493 ASN A CA 1
ATOM 3658 C C . ASN A 1 493 ? 27.192 5.752 53.651 1.00 54.71 493 ASN A C 1
ATOM 3659 O O . ASN A 1 493 ? 27.154 5.127 52.586 1.00 59.91 493 ASN A O 1
ATOM 3664 N N . VAL A 1 494 ? 26.129 6.345 54.186 1.00 51.36 494 VAL A N 1
ATOM 3665 C CA . VAL A 1 494 ? 24.807 6.290 53.580 1.00 44.04 494 VAL A CA 1
ATOM 3666 C C . VAL A 1 494 ? 24.348 7.711 53.293 1.00 46.17 494 VAL A C 1
ATOM 3667 O O . VAL A 1 494 ? 24.330 8.557 54.194 1.00 53.64 494 VAL A O 1
ATOM 3671 N N . LEU A 1 495 ? 23.987 7.971 52.040 1.00 41.05 495 LEU A N 1
ATOM 3672 C CA . LEU A 1 495 ? 23.408 9.244 51.630 1.00 48.31 495 LEU A CA 1
ATOM 3673 C C . LEU A 1 495 ? 22.001 8.972 51.125 1.00 49.05 495 LEU A C 1
ATOM 3674 O O . LEU A 1 495 ? 21.806 8.122 50.250 1.00 49.76 495 LEU A O 1
ATOM 3679 N N . VAL A 1 496 ? 21.025 9.685 51.677 1.00 56.12 496 VAL A N 1
ATOM 3680 C CA . VAL A 1 496 ? 19.615 9.396 51.457 1.00 49.43 496 VAL A CA 1
ATOM 3681 C C . VAL A 1 496 ? 18.921 10.520 50.696 1.00 48.79 496 VAL A C 1
ATOM 3682 O O . VAL A 1 496 ? 18.043 10.269 49.871 1.00 56.42 496 VAL A O 1
ATOM 3686 N N . ASP A 1 497 ? 19.294 11.766 50.964 1.00 52.04 497 ASP A N 1
ATOM 3687 C CA . ASP A 1 497 ? 18.593 12.905 50.388 1.00 48.41 497 ASP A CA 1
ATOM 3688 C C . ASP A 1 497 ? 19.582 13.857 49.716 1.00 49.25 497 ASP A C 1
ATOM 3689 O O . ASP A 1 497 ? 20.796 13.638 49.717 1.00 60.05 497 ASP A O 1
ATOM 3694 N N . ALA A 1 498 ? 19.039 14.933 49.152 1.00 55.54 498 ALA A N 1
ATOM 3695 C CA . ALA A 1 498 ? 19.686 15.784 48.161 1.00 62.68 498 ALA A CA 1
ATOM 3696 C C . ALA A 1 498 ? 20.974 16.476 48.607 1.00 74.27 498 ALA A C 1
ATOM 3697 O O . ALA A 1 498 ? 21.989 16.360 47.909 1.00 76.75 498 ALA A O 1
ATOM 3699 N N . PRO A 1 499 ? 21.000 17.211 49.738 1.00 63.63 499 PRO A N 1
ATOM 3700 C CA . PRO A 1 499 ? 22.218 17.972 50.056 1.00 53.57 499 PRO A CA 1
ATOM 3701 C C . PRO A 1 499 ? 23.376 17.072 50.451 1.00 55.00 499 PRO A C 1
ATOM 3702 O O . PRO A 1 499 ? 24.520 17.525 50.557 1.00 62.50 499 PRO A O 1
ATOM 3706 N N . SER A 1 500 ? 23.087 15.788 50.663 1.00 50.13 500 SER A N 1
ATOM 3707 C CA . SER A 1 500 ? 24.131 14.833 51.014 1.00 52.84 500 SER A CA 1
ATOM 3708 C C . SER A 1 500 ? 25.011 14.471 49.825 1.00 58.10 500 SER A C 1
ATOM 3709 O O . SER A 1 500 ? 26.196 14.184 50.016 1.00 60.84 500 SER A O 1
ATOM 3712 N N . TRP A 1 501 ? 24.464 14.477 48.610 1.00 54.86 501 TRP A N 1
ATOM 3713 C CA . TRP A 1 501 ? 25.242 14.077 47.443 1.00 49.02 501 TRP A CA 1
ATOM 3714 C C . TRP A 1 501 ? 26.065 15.236 46.898 1.00 55.17 501 TRP A C 1
ATOM 3715 O O . TRP A 1 501 ? 27.281 15.113 46.719 1.00 65.24 501 TRP A O 1
ATOM 3726 N N . TRP A 1 502 ? 25.422 16.366 46.623 1.00 51.47 502 TRP A N 1
ATOM 3727 C CA . TRP A 1 502 ? 26.106 17.548 46.122 1.00 49.17 502 TRP A CA 1
ATOM 3728 C C . TRP A 1 502 ? 25.665 18.771 46.905 1.00 54.40 502 TRP A C 1
ATOM 3729 O O . TRP A 1 502 ? 24.470 18.960 47.151 1.00 62.90 502 TRP A O 1
ATOM 3740 N N . ASN A 1 503 ? 26.633 19.596 47.294 1.00 53.18 503 ASN A N 1
ATOM 3741 C CA . ASN A 1 503 ? 26.375 20.902 47.882 1.00 50.12 503 ASN A CA 1
ATOM 3742 C C . ASN A 1 503 ? 27.647 21.726 47.781 1.00 59.82 503 ASN A C 1
ATOM 3743 O O . ASN A 1 503 ? 28.656 21.387 48.404 1.00 67.54 503 ASN A O 1
ATOM 3748 N N . ASN A 1 504 ? 27.601 22.802 46.999 1.00 55.17 504 ASN A N 1
ATOM 3749 C CA . ASN A 1 504 ? 28.764 23.667 46.846 1.00 51.19 504 ASN A CA 1
ATOM 3750 C C . ASN A 1 504 ? 28.918 24.662 47.986 1.00 58.57 504 ASN A C 1
ATOM 3751 O O . ASN A 1 504 ? 29.934 25.362 48.041 1.00 63.29 504 ASN A O 1
ATOM 3756 N N . GLY A 1 505 ? 27.900 24.734 48.845 1.00 59.22 505 GLY A N 1
ATOM 3757 C CA . GLY A 1 505 ? 27.939 25.635 50.007 1.00 58.43 505 GLY A CA 1
ATOM 3758 C C . GLY A 1 505 ? 27.786 27.071 49.584 1.00 63.61 505 GLY A C 1
ATOM 3759 O O . GLY A 1 505 ? 28.114 27.959 50.387 1.00 67.51 505 GLY A O 1
ATOM 3760 N N . ALA A 1 506 ? 27.281 27.302 48.377 1.00 60.08 506 ALA A N 1
ATOM 3761 C CA . ALA A 1 506 ? 27.204 28.684 47.865 1.00 57.82 506 ALA A CA 1
ATOM 3762 C C . ALA A 1 506 ? 26.179 29.467 48.670 1.00 61.60 506 ALA A C 1
ATOM 3763 O O . ALA A 1 506 ? 26.393 30.655 48.964 1.00 63.81 506 ALA A O 1
ATOM 3765 N N . GLN A 1 507 ? 25.091 28.795 49.022 1.00 56.45 507 GLN A N 1
ATOM 3766 C CA . GLN A 1 507 ? 24.135 29.379 49.983 1.00 63.72 507 GLN A CA 1
ATOM 3767 C C . GLN A 1 507 ? 24.085 28.504 51.231 1.00 66.16 507 GLN A C 1
ATOM 3768 O O . GLN A 1 507 ? 24.240 27.282 51.102 1.00 63.33 507 GLN A O 1
ATOM 3774 N N . ASP A 1 508 ? 23.899 29.118 52.393 1.00 30.00 508 ASP A N 1
ATOM 3775 C CA . ASP A 1 508 ? 23.751 28.362 53.652 1.00 30.00 508 ASP A CA 1
ATOM 3776 C C . ASP A 1 508 ? 22.491 27.510 53.561 1.00 30.00 508 ASP A C 1
ATOM 3777 O O . ASP A 1 508 ? 22.422 26.448 54.194 1.00 30.00 508 ASP A O 1
ATOM 3779 N N . TYR A 1 509 ? 21.516 27.991 52.791 1.00 67.27 509 TYR A N 1
ATOM 3780 C CA . TYR A 1 509 ? 20.122 27.492 52.848 1.00 54.97 509 TYR A CA 1
ATOM 3781 C C . TYR A 1 509 ? 20.025 26.295 51.933 1.00 55.73 509 TYR A C 1
ATOM 3782 O O . TYR A 1 509 ? 18.990 25.626 51.920 1.00 61.23 509 TYR A O 1
ATOM 3791 N N . TYR A 1 510 ? 21.096 26.012 51.204 1.00 49.01 510 TYR A N 1
ATOM 3792 C CA . TYR A 1 510 ? 21.134 24.810 50.342 1.00 45.84 510 TYR A CA 1
ATOM 3793 C C . TYR A 1 510 ? 21.091 23.592 51.237 1.00 55.08 510 TYR A C 1
ATOM 3794 O O . TYR A 1 510 ? 20.705 22.512 50.778 1.00 62.07 510 TYR A O 1
ATOM 3803 N N . ASP A 1 511 ? 21.478 23.757 52.500 1.00 55.37 511 ASP A N 1
ATOM 3804 C CA . ASP A 1 511 ? 21.478 22.648 53.484 1.00 52.01 511 ASP A CA 1
ATOM 3805 C C . ASP A 1 511 ? 20.053 22.359 53.940 1.00 56.49 511 ASP A C 1
ATOM 3806 O O . ASP A 1 511 ? 19.790 21.219 54.344 1.00 63.59 511 ASP A O 1
ATOM 3811 N N . PHE A 1 512 ? 19.182 23.357 53.906 1.00 49.17 512 PHE A N 1
ATOM 3812 C CA . PHE A 1 512 ? 17.786 23.178 54.276 1.00 53.57 512 PHE A CA 1
ATOM 3813 C C . PHE A 1 512 ? 16.950 22.591 53.149 1.00 55.70 512 PHE A C 1
ATOM 3814 O O . PHE A 1 512 ? 15.726 22.504 53.287 1.00 56.18 512 PHE A O 1
ATOM 3822 N N . ALA A 1 513 ? 17.576 22.192 52.042 1.00 47.45 513 ALA A N 1
ATOM 3823 C CA . ALA A 1 513 ? 16.859 21.730 50.862 1.00 50.43 513 ALA A CA 1
ATOM 3824 C C . ALA A 1 513 ? 16.633 20.226 50.852 1.00 51.86 513 ALA A C 1
ATOM 3825 O O . ALA A 1 513 ? 16.345 19.657 49.792 1.00 57.51 513 ALA A O 1
ATOM 3827 N N . ASN A 1 514 ? 16.767 19.561 51.992 1.00 54.29 514 ASN A N 1
ATOM 3828 C CA . ASN A 1 514 ? 16.387 18.163 52.079 1.00 48.76 514 ASN A CA 1
ATOM 3829 C C . ASN A 1 514 ? 14.870 18.048 52.198 1.00 49.83 514 ASN A C 1
ATOM 3830 O O . ASN A 1 514 ? 14.172 19.001 52.546 1.00 64.72 514 ASN A O 1
ATOM 3835 N N . ASN A 1 515 ? 14.358 16.860 51.889 1.00 49.79 515 ASN A N 1
ATOM 3836 C CA . ASN A 1 515 ? 12.923 16.622 51.958 1.00 44.20 515 ASN A CA 1
ATOM 3837 C C . ASN A 1 515 ? 12.442 16.760 53.397 1.00 46.72 515 ASN A C 1
ATOM 3838 O O . ASN A 1 515 ? 13.066 16.232 54.322 1.00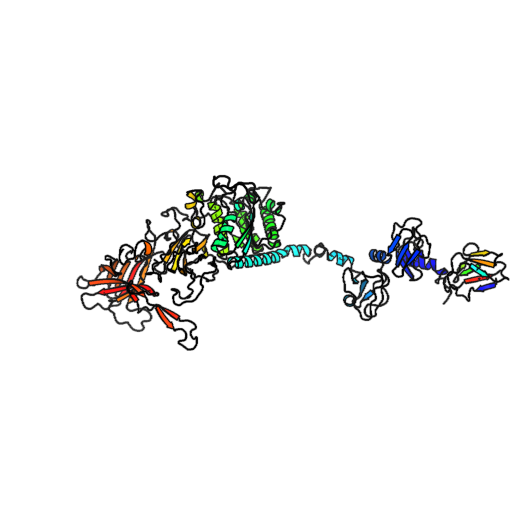 54.28 515 ASN A O 1
ATOM 3843 N N . GLN A 1 516 ? 11.338 17.472 53.581 1.00 46.08 516 GLN A N 1
ATOM 3844 C CA . GLN A 1 516 ? 10.774 17.717 54.896 1.00 38.72 516 GLN A CA 1
ATOM 3845 C C . GLN A 1 516 ? 9.338 17.212 54.960 1.00 47.15 516 GLN A C 1
ATOM 3846 O O . GLN A 1 516 ? 8.747 16.805 53.958 1.00 52.11 516 GLN A O 1
ATOM 3852 N N . SER A 1 517 ? 8.782 17.235 56.165 1.00 55.10 517 SER A N 1
ATOM 3853 C CA . SER A 1 517 ? 7.356 17.008 56.317 1.00 49.83 517 SER A CA 1
ATOM 3854 C C . SER A 1 517 ? 6.587 18.217 55.798 1.00 50.02 517 SER A C 1
ATOM 3855 O O . SER A 1 517 ? 7.014 19.364 55.952 1.00 55.32 517 SER A O 1
ATOM 3858 N N . ILE A 1 518 ? 5.446 17.950 55.166 1.00 43.56 518 ILE A N 1
ATOM 3859 C CA . ILE A 1 518 ? 4.650 19.044 54.623 1.00 40.76 518 ILE A CA 1
ATOM 3860 C C . ILE A 1 518 ? 4.140 19.954 55.730 1.00 44.43 518 ILE A C 1
ATOM 3861 O O . ILE A 1 518 ? 4.208 21.181 55.608 1.00 56.43 518 ILE A O 1
ATOM 3866 N N . ASN A 1 519 ? 3.650 19.385 56.823 1.00 52.98 519 ASN A N 1
ATOM 3867 C CA . ASN A 1 519 ? 3.066 20.155 57.908 1.00 43.29 519 ASN A CA 1
ATOM 3868 C C . ASN A 1 519 ? 4.125 20.517 58.940 1.00 45.98 519 ASN A C 1
ATOM 3869 O O . ASN A 1 519 ? 5.004 19.715 59.265 1.00 51.44 519 ASN A O 1
ATOM 3874 N N . PHE A 1 520 ? 4.031 21.741 59.450 1.00 51.43 520 PHE A N 1
ATOM 3875 C CA . PHE A 1 520 ? 4.945 22.237 60.468 1.00 44.53 520 PHE A CA 1
ATOM 3876 C C . PHE A 1 520 ? 4.682 21.654 61.849 1.00 47.56 520 PHE A C 1
ATOM 3877 O O . PHE A 1 520 ? 5.585 21.674 62.690 1.00 57.08 520 PHE A O 1
ATOM 3885 N N . SER A 1 521 ? 3.483 21.134 62.098 1.00 54.40 521 SER A N 1
ATOM 3886 C CA . SER A 1 521 ? 3.073 20.773 63.450 1.00 52.66 521 SER A CA 1
ATOM 3887 C C . SER A 1 521 ? 3.987 19.708 64.038 1.00 57.30 521 SER A C 1
ATOM 3888 O O . SER A 1 521 ? 3.990 18.559 63.585 1.00 64.83 521 SER A O 1
ATOM 3891 N N . ASN A 1 522 ? 4.765 20.103 65.049 1.00 50.49 522 ASN A N 1
ATOM 3892 C CA . ASN A 1 522 ? 5.641 19.204 65.794 1.00 49.03 522 ASN A CA 1
ATOM 3893 C C . ASN A 1 522 ? 6.626 18.492 64.877 1.00 55.44 522 ASN A C 1
ATOM 3894 O O . ASN A 1 522 ? 7.075 17.382 65.179 1.00 59.62 522 ASN A O 1
ATOM 3899 N N . SER A 1 523 ? 6.967 19.124 63.756 1.00 62.29 523 SER A N 1
ATOM 3900 C CA . SER A 1 523 ? 7.929 18.563 62.822 1.00 51.93 523 SER A CA 1
ATOM 3901 C C . SER A 1 523 ? 9.012 19.596 62.557 1.00 54.23 523 SER A C 1
ATOM 3902 O O . SER A 1 523 ? 8.885 20.378 61.602 1.00 59.16 523 SER A O 1
ATOM 3905 N N . PRO A 1 524 ? 10.076 19.648 63.355 1.00 54.40 524 PRO A N 1
ATOM 3906 C CA . PRO A 1 524 ? 11.128 20.642 63.115 1.00 52.66 524 PRO A CA 1
ATOM 3907 C C . PRO A 1 524 ? 11.899 20.355 61.837 1.00 60.07 524 PRO A C 1
ATOM 3908 O O . PRO A 1 524 ? 11.640 19.353 61.165 1.00 66.75 524 PRO A O 1
ATOM 3912 N N . GLN A 1 525 ? 12.838 21.233 61.491 1.00 59.71 525 GLN A N 1
ATOM 3913 C CA . GLN A 1 525 ? 13.606 21.061 60.267 1.00 47.23 525 GLN A CA 1
ATOM 3914 C C . GLN A 1 525 ? 14.328 19.722 60.282 1.00 53.43 525 GLN A C 1
ATOM 3915 O O . GLN A 1 525 ? 15.022 19.386 61.246 1.00 63.22 525 GLN A O 1
ATOM 3921 N N . ALA A 1 526 ? 14.155 18.956 59.211 1.00 50.37 526 ALA A N 1
ATOM 3922 C CA . ALA A 1 526 ? 14.743 17.629 59.130 1.00 50.62 526 ALA A CA 1
ATOM 3923 C C . ALA A 1 526 ? 16.145 17.715 58.545 1.00 51.72 526 ALA A C 1
ATOM 3924 O O . ALA A 1 526 ? 16.357 18.336 57.500 1.00 60.64 526 ALA A O 1
ATOM 3926 N N . ALA A 1 527 ? 17.100 17.096 59.226 1.00 50.18 527 ALA A N 1
ATOM 3927 C CA . ALA A 1 527 ? 18.457 16.958 58.728 1.00 43.74 527 ALA A CA 1
ATOM 3928 C C . ALA A 1 527 ? 18.687 15.516 58.304 1.00 44.02 527 ALA A C 1
ATOM 3929 O O . ALA A 1 527 ? 18.163 14.582 58.917 1.00 51.59 527 ALA A O 1
ATOM 3931 N N . ASN A 1 528 ? 19.461 15.342 57.240 1.00 52.08 528 ASN A N 1
ATOM 3932 C CA . ASN A 1 528 ? 19.742 14.006 56.735 1.00 48.36 528 ASN A CA 1
ATOM 3933 C C . ASN A 1 528 ? 20.617 13.254 57.725 1.00 54.98 528 ASN A C 1
ATOM 3934 O O . ASN A 1 528 ? 21.754 13.656 57.993 1.00 61.47 528 ASN A O 1
ATOM 3939 N N . ASN A 1 529 ? 20.086 12.165 58.271 1.00 51.37 529 ASN A N 1
ATOM 3940 C CA . ASN A 1 529 ? 20.805 11.324 59.223 1.00 50.29 529 ASN A CA 1
ATOM 3941 C C . ASN A 1 529 ? 20.670 9.881 58.753 1.00 52.90 529 ASN A C 1
ATOM 3942 O O . ASN A 1 529 ? 19.641 9.240 58.981 1.00 64.27 529 ASN A O 1
ATOM 3947 N N . ALA A 1 530 ? 21.706 9.380 58.089 1.00 45.09 530 ALA A N 1
ATOM 3948 C CA . ALA A 1 530 ? 21.744 8.017 57.570 1.00 46.95 530 ALA A CA 1
ATOM 3949 C C . ALA A 1 530 ? 23.050 7.391 58.048 1.00 54.05 530 ALA A C 1
ATOM 3950 O O . ALA A 1 530 ? 24.093 7.534 57.405 1.00 62.98 530 ALA A O 1
ATOM 3952 N N . ILE A 1 531 ? 22.989 6.698 59.181 1.00 50.54 531 ILE A N 1
ATOM 3953 C CA . ILE A 1 531 ? 24.163 6.118 59.817 1.00 55.09 531 ILE A CA 1
ATOM 3954 C C . ILE A 1 531 ? 23.936 4.628 60.020 1.00 54.26 531 ILE A C 1
ATOM 3955 O O . ILE A 1 531 ? 22.845 4.200 60.413 1.00 66.01 531 ILE A O 1
ATOM 3960 N N . VAL A 1 532 ? 24.962 3.838 59.728 1.00 53.95 532 VAL A N 1
ATOM 3961 C CA . VAL A 1 532 ? 24.969 2.407 59.998 1.00 54.46 532 VAL A CA 1
ATOM 3962 C C . VAL A 1 532 ? 26.039 2.160 61.050 1.00 57.90 532 VAL A C 1
ATOM 3963 O O . VAL A 1 532 ? 27.230 2.381 60.800 1.00 65.72 532 VAL A O 1
ATOM 3967 N N . ASP A 1 533 ? 25.623 1.705 62.226 1.00 54.22 533 ASP A N 1
ATOM 3968 C CA . ASP A 1 533 ? 26.546 1.464 63.326 1.00 54.32 533 ASP A CA 1
ATOM 3969 C C . ASP A 1 533 ? 27.182 0.091 63.156 1.00 63.99 533 ASP A C 1
ATOM 3970 O O . ASP A 1 533 ? 26.500 -0.933 63.259 1.00 70.03 533 ASP A O 1
ATOM 3975 N N . LEU A 1 534 ? 28.484 0.074 62.897 1.00 60.99 534 LEU A N 1
ATOM 3976 C CA . LEU A 1 534 ? 29.212 -1.169 62.652 1.00 57.75 534 LEU A CA 1
ATOM 3977 C C . LEU A 1 534 ? 29.871 -1.676 63.931 1.00 61.83 534 LEU A C 1
ATOM 3978 O O . LEU A 1 534 ? 31.080 -1.885 64.005 1.00 72.01 534 LEU A O 1
ATOM 3983 N N . SER A 1 535 ? 29.047 -1.879 64.953 1.00 60.73 535 SER A N 1
ATOM 3984 C CA . SER A 1 535 ? 29.519 -2.492 66.182 1.00 58.75 535 SER A CA 1
ATOM 3985 C C . SER A 1 535 ? 29.545 -4.004 66.011 1.00 63.98 535 SER A C 1
ATOM 3986 O O . SER A 1 535 ? 28.520 -4.616 65.699 1.00 75.70 535 SER A O 1
ATOM 3989 N N . THR A 1 536 ? 30.721 -4.604 66.208 1.00 61.44 536 THR A N 1
ATOM 3990 C CA . THR A 1 536 ? 30.840 -6.052 66.104 1.00 62.57 536 THR A CA 1
ATOM 3991 C C . THR A 1 536 ? 29.966 -6.780 67.114 1.00 63.75 536 THR A C 1
ATOM 3992 O O . THR A 1 536 ? 29.648 -7.954 66.901 1.00 69.86 536 THR A O 1
ATOM 3996 N N . THR A 1 537 ? 29.580 -6.114 68.201 1.00 57.34 537 THR A N 1
ATOM 3997 C CA . THR A 1 537 ? 28.621 -6.680 69.137 1.00 57.54 537 THR A CA 1
ATOM 3998 C C . THR A 1 537 ? 27.265 -6.919 68.489 1.00 59.47 537 THR A C 1
ATOM 3999 O O . THR A 1 537 ? 26.656 -7.974 68.703 1.00 67.82 537 THR A O 1
ATOM 4003 N N . TYR A 1 538 ? 26.785 -5.969 67.688 1.00 57.69 538 TYR A N 1
ATOM 4004 C CA . TYR A 1 538 ? 25.479 -6.055 67.051 1.00 55.75 538 TYR A CA 1
ATOM 4005 C C . TYR A 1 538 ? 25.593 -6.207 65.539 1.00 55.75 538 TYR A C 1
ATOM 4006 O O . TYR A 1 538 ? 24.689 -5.810 64.802 1.00 64.10 538 TYR A O 1
ATOM 4015 N N . SER A 1 539 ? 26.697 -6.788 65.064 1.00 57.00 539 SER A N 1
ATOM 4016 C CA . SER A 1 539 ? 26.908 -6.919 63.627 1.00 56.87 539 SER A CA 1
ATOM 4017 C C . SER A 1 539 ? 25.816 -7.752 62.970 1.00 59.71 539 SER A C 1
ATOM 4018 O O . SER A 1 539 ? 25.349 -7.410 61.879 1.00 64.66 539 SER A O 1
ATOM 4021 N N . ALA A 1 540 ? 25.390 -8.833 63.618 1.00 56.87 540 ALA A N 1
ATOM 4022 C CA . ALA A 1 540 ? 24.317 -9.675 63.114 1.00 48.57 540 ALA A CA 1
ATOM 4023 C C . ALA A 1 540 ? 22.946 -9.039 63.263 1.00 48.62 540 ALA A C 1
ATOM 4024 O O . ALA A 1 540 ? 21.974 -9.550 62.698 1.00 54.51 540 ALA A O 1
ATOM 4026 N N . ASP A 1 541 ? 22.842 -7.943 64.001 1.00 56.93 541 ASP A N 1
ATOM 4027 C CA . ASP A 1 541 ? 21.572 -7.300 64.285 1.00 52.11 541 ASP A CA 1
ATOM 4028 C C . ASP A 1 541 ? 21.280 -6.213 63.258 1.00 60.74 541 ASP A C 1
ATOM 4029 O O . ASP A 1 541 ? 22.178 -5.654 62.628 1.00 66.28 541 ASP A O 1
ATOM 4034 N N . ARG A 1 542 ? 19.995 -5.925 63.093 1.00 47.42 542 ARG A N 1
ATOM 4035 C CA . ARG A 1 542 ? 19.544 -4.887 62.180 1.00 42.94 542 ARG A CA 1
ATOM 4036 C C . ARG A 1 542 ? 19.940 -3.520 62.717 1.00 44.14 542 ARG A C 1
ATOM 4037 O O . ARG A 1 542 ? 19.918 -3.285 63.928 1.00 53.44 542 ARG A O 1
ATOM 4045 N N . LYS A 1 543 ? 20.314 -2.623 61.812 1.00 42.44 543 LYS A N 1
ATOM 4046 C CA . LYS A 1 543 ? 20.659 -1.254 62.163 1.00 41.20 543 LYS A CA 1
ATOM 4047 C C . LYS A 1 543 ? 19.632 -0.309 61.564 1.00 41.56 543 LYS A C 1
ATOM 4048 O O . LYS A 1 543 ? 19.295 -0.421 60.381 1.00 49.25 543 LYS A O 1
ATOM 4054 N N . PHE A 1 544 ? 19.135 0.612 62.381 1.00 38.43 544 PHE A N 1
ATOM 4055 C CA . PHE A 1 544 ? 18.240 1.647 61.888 1.00 35.84 544 PHE A CA 1
ATOM 4056 C C . PHE A 1 544 ? 19.057 2.752 61.232 1.00 44.40 544 PHE A C 1
ATOM 4057 O O . PHE A 1 544 ? 19.668 3.573 61.923 1.00 54.80 544 PHE A O 1
ATOM 4065 N N . VAL A 1 545 ? 19.084 2.761 59.900 1.00 37.16 545 VAL A N 1
ATOM 4066 C CA . VAL A 1 545 ? 19.837 3.774 59.172 1.00 43.89 545 VAL A CA 1
ATOM 4067 C C . VAL A 1 545 ? 19.308 5.182 59.413 1.00 48.79 545 VAL A C 1
ATOM 4068 O O . VAL A 1 545 ? 20.102 6.098 59.668 1.00 55.11 545 VAL A O 1
ATOM 4072 N N . GLY A 1 546 ? 18.000 5.375 59.362 1.00 46.34 546 GLY A N 1
ATOM 4073 C CA . GLY A 1 546 ? 17.375 6.667 59.492 1.00 46.39 546 GLY A CA 1
ATOM 4074 C C . GLY A 1 546 ? 16.063 6.692 58.755 1.00 51.33 546 GLY A C 1
ATOM 4075 O O . GLY A 1 546 ? 15.440 5.655 58.502 1.00 49.81 546 GLY A O 1
ATOM 4076 N N . ARG A 1 547 ? 15.628 7.893 58.397 1.00 50.95 547 ARG A N 1
ATOM 4077 C CA . ARG A 1 547 ? 14.372 8.089 57.696 1.00 36.36 547 ARG A CA 1
ATOM 4078 C C . ARG A 1 547 ? 14.606 8.850 56.400 1.00 43.39 547 ARG A C 1
ATOM 4079 O O . ARG A 1 547 ? 15.555 9.628 56.278 1.00 54.43 547 ARG A O 1
ATOM 4087 N N . ILE A 1 548 ? 13.736 8.602 55.429 1.00 40.57 548 ILE A N 1
ATOM 4088 C CA . ILE A 1 548 ? 13.654 9.400 54.213 1.00 37.35 548 ILE A CA 1
ATOM 4089 C C . ILE A 1 548 ? 12.275 10.040 54.194 1.00 40.42 548 ILE A C 1
ATOM 4090 O O . ILE A 1 548 ? 11.265 9.360 54.413 1.00 56.45 548 ILE A O 1
ATOM 4095 N N . LEU A 1 549 ? 12.230 11.344 53.958 1.00 40.55 549 LEU A N 1
ATOM 4096 C CA . LEU A 1 549 ? 10.971 12.067 53.967 1.00 37.42 549 LEU A CA 1
ATOM 4097 C C . LEU A 1 549 ? 10.508 12.353 52.547 1.00 47.74 549 LEU A C 1
ATOM 4098 O O . LEU A 1 549 ? 11.306 12.423 51.612 1.00 50.19 549 LEU A O 1
ATOM 4103 N N . GLY A 1 550 ? 9.196 12.493 52.392 1.00 53.49 550 GLY A N 1
ATOM 4104 C CA . GLY A 1 550 ? 8.634 12.935 51.134 1.00 40.02 550 GLY A CA 1
ATOM 4105 C C . GLY A 1 550 ? 8.248 11.835 50.173 1.00 43.96 550 GLY A C 1
ATOM 4106 O O . GLY A 1 550 ? 8.813 10.739 50.200 1.00 59.91 550 GLY A O 1
ATOM 4107 N N . ARG A 1 551 ? 7.276 12.125 49.317 1.00 52.25 551 ARG A N 1
ATOM 4108 C CA . ARG A 1 551 ? 6.879 11.237 48.238 1.00 42.82 551 ARG A CA 1
ATOM 4109 C C . ARG A 1 551 ? 7.640 11.615 46.975 1.00 52.86 551 ARG A C 1
ATOM 4110 O O . ARG A 1 551 ? 7.580 12.761 46.522 1.00 65.25 551 ARG A O 1
ATOM 4118 N N . GLY A 1 552 ? 8.352 10.657 46.415 1.00 39.86 552 GLY A N 1
ATOM 4119 C CA . GLY A 1 552 ? 9.125 10.909 45.216 1.00 49.34 552 GLY A CA 1
ATOM 4120 C C . GLY A 1 552 ? 10.167 9.829 45.012 1.00 49.24 552 GLY A C 1
ATOM 4121 O O . GLY A 1 552 ? 10.170 8.798 45.677 1.00 58.78 552 GLY A O 1
ATOM 4122 N N . TRP A 1 553 ? 11.058 10.096 44.064 1.00 42.23 553 TRP A N 1
ATOM 4123 C CA . TRP A 1 553 ? 12.135 9.180 43.716 1.00 38.54 553 TRP A CA 1
ATOM 4124 C C . TRP A 1 553 ? 13.246 9.309 44.747 1.00 48.58 553 TRP A C 1
ATOM 4125 O O . TRP A 1 553 ? 13.719 10.416 45.023 1.00 49.61 553 TRP A O 1
ATOM 4136 N N . LYS A 1 554 ? 13.659 8.179 45.310 1.00 53.28 554 LYS A N 1
ATOM 4137 C CA . LYS A 1 554 ? 14.657 8.137 46.365 1.00 41.69 554 LYS A CA 1
ATOM 4138 C C . LYS A 1 554 ? 15.827 7.275 45.920 1.00 45.15 554 LYS A C 1
ATOM 4139 O O . LYS A 1 554 ? 15.636 6.285 45.209 1.00 49.16 554 LYS A O 1
ATOM 4145 N N . THR A 1 555 ? 17.030 7.661 46.327 1.00 49.53 555 THR A N 1
ATOM 4146 C CA . THR A 1 555 ? 18.225 6.848 46.150 1.00 48.78 555 THR A CA 1
ATOM 4147 C C . THR A 1 555 ? 18.899 6.672 47.500 1.00 47.52 555 THR A C 1
ATOM 4148 O O . THR A 1 555 ? 19.137 7.652 48.212 1.00 53.04 555 THR A O 1
ATOM 4152 N N . LEU A 1 556 ? 19.193 5.427 47.855 1.00 53.79 556 LEU A N 1
ATOM 4153 C CA . LEU A 1 556 ? 19.929 5.116 49.073 1.00 56.76 556 LEU A CA 1
ATOM 4154 C C . LEU A 1 556 ? 21.328 4.674 48.664 1.00 56.61 556 LEU A C 1
ATOM 4155 O O . LEU A 1 556 ? 21.518 3.548 48.198 1.00 62.43 556 LEU A O 1
ATOM 4160 N N . THR A 1 557 ? 22.300 5.560 48.839 1.00 43.45 557 THR A N 1
ATOM 4161 C CA . THR A 1 557 ? 23.673 5.307 48.424 1.00 38.04 557 THR A CA 1
ATOM 4162 C C . THR A 1 557 ? 24.445 4.702 49.588 1.00 41.57 557 THR A C 1
ATOM 4163 O O . THR A 1 557 ? 24.653 5.363 50.609 1.00 46.95 557 THR A O 1
ATOM 4167 N N . PHE A 1 558 ? 24.866 3.454 49.430 1.00 51.38 558 PHE A N 1
ATOM 4168 C CA . PHE A 1 558 ? 25.725 2.772 50.390 1.00 48.50 558 PHE A CA 1
ATOM 4169 C C . PHE A 1 558 ? 27.112 2.686 49.770 1.00 52.26 558 PHE A C 1
ATOM 4170 O O . PHE A 1 558 ? 27.307 1.980 48.777 1.00 64.61 558 PHE A O 1
ATOM 4178 N N . PHE A 1 559 ? 28.067 3.413 50.337 1.00 45.85 559 PHE A N 1
ATOM 4179 C CA . PHE A 1 559 ? 29.424 3.418 49.818 1.00 44.50 559 PHE A CA 1
ATOM 4180 C C . PHE A 1 559 ? 30.438 3.429 50.951 1.00 46.67 559 PHE A C 1
ATOM 4181 O O . PHE A 1 559 ? 30.247 4.092 51.976 1.00 60.30 559 PHE A O 1
ATOM 4189 N N . THR A 1 560 ? 31.514 2.676 50.756 1.00 54.87 560 THR A N 1
ATOM 4190 C CA . THR A 1 560 ? 32.635 2.664 51.678 1.00 60.54 560 THR A CA 1
ATOM 4191 C C . THR A 1 560 ? 33.562 3.837 51.371 1.00 59.69 560 THR A C 1
ATOM 4192 O O . THR A 1 560 ? 33.212 4.761 50.633 1.00 69.74 560 THR A O 1
ATOM 4196 N N . ASN A 1 561 ? 34.756 3.806 51.956 1.00 67.18 561 ASN A N 1
ATOM 4197 C CA . ASN A 1 561 ? 35.724 4.873 51.741 1.00 66.85 561 ASN A CA 1
ATOM 4198 C C . ASN A 1 561 ? 36.035 5.020 50.257 1.00 72.30 561 ASN A C 1
ATOM 4199 O O . ASN A 1 561 ? 36.577 4.108 49.629 1.00 78.72 561 ASN A O 1
ATOM 4204 N N . LEU A 1 562 ? 35.682 6.179 49.698 1.00 66.71 562 LEU A N 1
ATOM 4205 C CA . LEU A 1 562 ? 35.869 6.431 48.275 1.00 68.26 562 LEU A CA 1
ATOM 4206 C C . LEU A 1 562 ? 37.332 6.554 47.879 1.00 71.36 562 LEU A C 1
ATOM 4207 O O . LEU A 1 562 ? 37.645 6.421 46.692 1.00 72.51 562 LEU A O 1
ATOM 4212 N N . GLN A 1 563 ? 38.228 6.800 48.829 1.00 80.72 563 GLN A N 1
ATOM 4213 C CA . GLN A 1 563 ? 39.652 6.906 48.549 1.00 83.02 563 GLN A CA 1
ATOM 4214 C C . GLN A 1 563 ? 40.354 5.556 48.562 1.00 83.35 563 GLN A C 1
ATOM 4215 O O . GLN A 1 563 ? 41.565 5.502 48.332 1.00 83.10 563 GLN A O 1
ATOM 4221 N N . GLY A 1 564 ? 39.628 4.471 48.825 1.00 81.36 564 GLY A N 1
ATOM 4222 C CA . GLY A 1 564 ? 40.205 3.147 48.845 1.00 77.35 564 GLY A CA 1
ATOM 4223 C C . GLY A 1 564 ? 41.013 2.820 50.080 1.00 81.06 564 GLY A C 1
ATOM 4224 O O . GLY A 1 564 ? 41.799 1.865 50.050 1.00 87.39 564 GLY A O 1
ATOM 4225 N N . THR A 1 565 ? 40.861 3.585 51.161 1.00 78.59 565 THR A N 1
ATOM 4226 C CA . THR A 1 565 ? 41.602 3.362 52.395 1.00 82.04 565 THR A CA 1
ATOM 4227 C C . THR A 1 565 ? 40.697 2.924 53.541 1.00 80.64 565 THR A C 1
ATOM 4228 O O . THR A 1 565 ? 41.017 3.161 54.710 1.00 81.89 565 THR A O 1
ATOM 4232 N N . GLY A 1 566 ? 39.573 2.288 53.228 1.00 71.00 566 GLY A N 1
ATOM 4233 C CA . GLY A 1 566 ? 38.658 1.833 54.252 1.00 69.25 566 GLY A CA 1
ATOM 4234 C C . GLY A 1 566 ? 38.530 0.326 54.289 1.00 68.82 566 GLY A C 1
ATOM 4235 O O . GLY A 1 566 ? 39.063 -0.370 53.421 1.00 75.52 566 GLY A O 1
ATOM 4236 N N . GLY A 1 567 ? 37.825 -0.190 55.288 1.00 62.56 567 GLY A N 1
ATOM 4237 C CA . GLY A 1 567 ? 37.625 -1.609 55.451 1.00 62.18 567 GLY A CA 1
ATOM 4238 C C . GLY A 1 567 ? 36.413 -2.112 54.697 1.00 62.32 567 GLY A C 1
ATOM 4239 O O . GLY A 1 567 ? 35.912 -1.471 53.766 1.00 63.23 567 GLY A O 1
ATOM 4240 N N . ASP A 1 568 ? 35.930 -3.276 55.112 1.00 62.16 568 ASP A N 1
ATOM 4241 C CA . ASP A 1 568 ? 34.875 -3.984 54.405 1.00 62.07 568 ASP A CA 1
ATOM 4242 C C . ASP A 1 568 ? 33.510 -3.660 54.997 1.00 65.85 568 ASP A C 1
ATOM 4243 O O . ASP A 1 568 ? 33.405 -3.222 56.145 1.00 72.62 568 ASP A O 1
ATOM 4248 N N . PHE A 1 569 ? 32.473 -3.864 54.191 1.00 50.37 569 PHE A N 1
ATOM 4249 C CA . PHE A 1 569 ? 31.088 -3.791 54.631 1.00 52.10 569 PHE A CA 1
ATOM 4250 C C . PHE A 1 569 ? 30.271 -4.799 53.841 1.00 52.27 569 PHE A C 1
ATOM 4251 O O . PHE A 1 569 ? 30.440 -4.932 52.627 1.00 61.75 569 PHE A O 1
ATOM 4259 N N . TYR A 1 570 ? 29.386 -5.506 54.533 1.00 52.82 570 TYR A N 1
ATOM 4260 C CA . TYR A 1 570 ? 28.541 -6.527 53.921 1.00 52.35 570 TYR A CA 1
ATOM 4261 C C . TYR A 1 570 ? 27.093 -6.064 54.022 1.00 51.65 570 TYR A C 1
ATOM 4262 O O . TYR A 1 570 ? 26.512 -6.044 55.109 1.00 61.68 570 TYR A O 1
ATOM 4271 N N . LEU A 1 571 ? 26.518 -5.696 52.883 1.00 47.23 571 LEU A N 1
ATOM 4272 C CA . LEU A 1 571 ? 25.146 -5.199 52.820 1.00 43.77 571 LEU A CA 1
ATOM 4273 C C . LEU A 1 571 ? 24.221 -6.390 52.605 1.00 51.85 571 LEU A C 1
ATOM 4274 O O . LEU A 1 571 ? 23.757 -6.640 51.490 1.00 63.91 571 LEU A O 1
ATOM 4279 N N . ASN A 1 572 ? 23.955 -7.136 53.678 1.00 43.65 572 ASN A N 1
ATOM 4280 C CA . ASN A 1 572 ? 23.185 -8.371 53.586 1.00 43.70 572 ASN A CA 1
ATOM 4281 C C . ASN A 1 572 ? 21.731 -8.134 53.205 1.00 46.98 572 ASN A C 1
ATOM 4282 O O . ASN A 1 572 ? 21.176 -8.888 52.399 1.00 60.06 572 ASN A O 1
ATOM 4287 N N . SER A 1 573 ? 21.095 -7.110 53.767 1.00 39.78 573 SER A N 1
ATOM 4288 C CA . SER A 1 573 ? 19.727 -6.785 53.394 1.00 41.74 573 SER A CA 1
ATOM 4289 C C . SER A 1 573 ? 19.454 -5.324 53.705 1.00 46.01 573 SER A C 1
ATOM 4290 O O . SER A 1 573 ? 20.051 -4.755 54.621 1.00 55.39 573 SER A O 1
ATOM 4293 N N . LEU A 1 574 ? 18.551 -4.732 52.935 1.00 45.61 574 LEU A N 1
ATOM 4294 C CA . LEU A 1 574 ? 18.093 -3.365 53.140 1.00 40.52 574 LEU A CA 1
ATOM 4295 C C . LEU A 1 574 ? 16.583 -3.388 53.318 1.00 37.96 574 LEU A C 1
ATOM 4296 O O . LEU A 1 574 ? 15.869 -3.984 52.505 1.00 42.92 574 LEU A O 1
ATOM 4301 N N . THR A 1 575 ? 16.101 -2.746 54.374 1.00 41.15 575 THR A N 1
ATOM 4302 C CA . THR A 1 575 ? 14.673 -2.647 54.637 1.00 39.50 575 THR A CA 1
ATOM 4303 C C . THR A 1 575 ? 14.235 -1.198 54.482 1.00 42.30 575 THR A C 1
ATOM 4304 O O . THR A 1 575 ? 14.758 -0.310 55.162 1.00 50.11 575 THR A O 1
ATOM 4308 N N . VAL A 1 576 ? 13.282 -0.965 53.586 1.00 40.54 576 VAL A N 1
ATOM 4309 C CA . VAL A 1 576 ? 12.648 0.337 53.428 1.00 48.33 576 VAL A CA 1
ATOM 4310 C C . VAL A 1 576 ? 11.191 0.178 53.827 1.00 49.11 576 VAL A C 1
ATOM 4311 O O . VAL A 1 576 ? 10.411 -0.466 53.117 1.00 46.73 576 VAL A O 1
ATOM 4315 N N . GLN A 1 577 ? 10.825 0.762 54.961 1.00 51.00 577 GLN A N 1
ATOM 4316 C CA . GLN A 1 577 ? 9.475 0.621 55.488 1.00 45.17 577 GLN A CA 1
ATOM 4317 C C . GLN A 1 577 ? 8.768 1.965 55.465 1.00 48.16 577 GLN A C 1
ATOM 4318 O O . GLN A 1 577 ? 9.070 2.829 56.302 1.00 51.73 577 GLN A O 1
ATOM 4324 N N . PRO A 1 578 ? 7.841 2.194 54.535 1.00 49.70 578 PRO A N 1
ATOM 4325 C CA . PRO A 1 578 ? 7.056 3.436 54.567 1.00 46.02 578 PRO A CA 1
ATOM 4326 C C . PRO A 1 578 ? 6.307 3.565 55.884 1.00 41.39 578 PRO A C 1
ATOM 4327 O O . PRO A 1 578 ? 5.717 2.602 56.378 1.00 55.61 578 PRO A O 1
ATOM 4331 N N . VAL A 1 579 ? 6.338 4.765 56.450 1.00 34.69 579 VAL A N 1
ATOM 4332 C CA . VAL A 1 579 ? 5.733 5.033 57.752 1.00 43.88 579 VAL A CA 1
ATOM 4333 C C . VAL A 1 579 ? 4.959 6.341 57.671 1.00 41.84 579 VAL A C 1
ATOM 4334 O O . VAL A 1 579 ? 5.192 7.140 56.754 1.00 46.29 579 VAL A O 1
ATOM 4338 N N . PRO A 1 580 ? 4.028 6.594 58.584 1.00 44.86 580 PRO A N 1
ATOM 4339 C CA . PRO A 1 580 ? 3.490 7.948 58.724 1.00 42.36 580 PRO A CA 1
ATOM 4340 C C . PRO A 1 580 ? 4.601 8.935 59.040 1.00 43.80 580 PRO A C 1
ATOM 4341 O O . PRO A 1 580 ? 5.535 8.647 59.790 1.00 54.63 580 PRO A O 1
ATOM 4345 N N . VAL A 1 581 ? 4.489 10.122 58.442 1.00 41.26 581 VAL A N 1
ATOM 4346 C CA . VAL A 1 581 ? 5.542 11.122 58.580 1.00 41.17 581 VAL A CA 1
ATOM 4347 C C . VAL A 1 581 ? 5.706 11.596 60.020 1.00 49.80 581 VAL A C 1
ATOM 4348 O O . VAL A 1 581 ? 6.817 11.969 60.417 1.00 54.51 581 VAL A O 1
ATOM 4352 N N . GLY A 1 582 ? 4.643 11.577 60.818 1.00 47.84 582 GLY A N 1
ATOM 4353 C CA . GLY A 1 582 ? 4.749 11.935 62.218 1.00 42.09 582 GLY A CA 1
ATOM 4354 C C . GLY A 1 582 ? 5.379 10.829 63.035 1.00 50.52 582 GLY A C 1
ATOM 4355 O O . GLY A 1 582 ? 5.892 11.066 64.133 1.00 58.06 582 GLY A O 1
ATOM 4356 N N . MET A 1 583 ? 5.343 9.611 62.504 1.00 48.51 583 MET A N 1
ATOM 4357 C CA . MET A 1 583 ? 5.976 8.462 63.132 1.00 45.19 583 MET A CA 1
ATOM 4358 C C . MET A 1 583 ? 7.395 8.231 62.636 1.00 46.01 583 MET A C 1
ATOM 4359 O O . MET A 1 583 ? 8.065 7.315 63.121 1.00 49.59 583 MET A O 1
ATOM 4364 N N . SER A 1 584 ? 7.862 9.032 61.684 1.00 41.47 584 SER A N 1
ATOM 4365 C CA . SER A 1 584 ? 9.209 8.882 61.161 1.00 42.22 584 SER A CA 1
ATOM 4366 C C . SER A 1 584 ? 10.229 9.367 62.181 1.00 46.62 584 SER A C 1
ATOM 4367 O O . SER A 1 584 ? 10.088 10.446 62.761 1.00 52.83 584 SER A O 1
ATOM 4370 N N . VAL A 1 585 ? 11.262 8.559 62.395 1.00 49.93 585 VAL A N 1
ATOM 4371 C CA . VAL A 1 585 ? 12.326 8.869 63.339 1.00 41.87 585 VAL A CA 1
ATOM 4372 C C . VAL A 1 585 ? 13.560 9.280 62.555 1.00 39.24 585 VAL A C 1
ATOM 4373 O O . VAL A 1 585 ? 14.063 8.513 61.725 1.00 59.03 585 VAL A O 1
ATOM 4377 N N . GLN A 1 586 ? 14.046 10.493 62.806 1.00 46.47 586 GLN A N 1
ATOM 4378 C CA . GLN A 1 586 ? 15.266 10.949 62.151 1.00 50.28 586 GLN A CA 1
ATOM 4379 C C . GLN A 1 586 ? 16.493 10.282 62.757 1.00 52.90 586 GLN A C 1
ATOM 4380 O O . GLN A 1 586 ? 17.245 9.593 62.059 1.00 58.29 586 GLN A O 1
ATOM 4386 N N . ALA A 1 587 ? 16.707 10.475 64.052 1.00 58.99 587 ALA A N 1
ATOM 4387 C CA . ALA A 1 587 ? 17.771 9.812 64.785 1.00 51.71 587 ALA A CA 1
ATOM 4388 C C . ALA A 1 587 ? 17.201 9.247 66.075 1.00 52.42 587 ALA A C 1
ATOM 4389 O O . ALA A 1 587 ? 16.426 9.909 66.773 1.00 64.97 587 ALA A O 1
ATOM 4391 N N . ARG A 1 588 ? 17.580 8.012 66.382 1.00 58.33 588 ARG A N 1
ATOM 4392 C CA . ARG A 1 588 ? 17.087 7.358 67.584 1.00 60.19 588 ARG A CA 1
ATOM 4393 C C . ARG A 1 588 ? 17.650 8.037 68.824 1.00 65.04 588 ARG A C 1
ATOM 4394 O O . ARG A 1 588 ? 18.822 8.423 68.852 1.00 73.15 588 ARG A O 1
ATOM 4402 N N . ASN A 1 589 ? 16.802 8.199 69.841 1.00 60.52 589 ASN A N 1
ATOM 4403 C CA . ASN A 1 589 ? 17.214 8.731 71.142 1.00 50.65 589 ASN A CA 1
ATOM 4404 C C . ASN A 1 589 ? 17.965 10.049 70.991 1.00 56.05 589 ASN A C 1
ATOM 4405 O O . ASN A 1 589 ? 18.952 10.310 71.682 1.00 68.96 589 ASN A O 1
ATOM 4410 N N . TRP A 1 590 ? 17.495 10.883 70.074 1.00 60.78 590 TRP A N 1
ATOM 4411 C CA . TRP A 1 590 ? 18.105 12.164 69.765 1.00 51.62 590 TRP A CA 1
ATOM 4412 C C . TRP A 1 590 ? 17.476 13.247 70.635 1.00 59.86 590 TRP A C 1
ATOM 4413 O O . TRP A 1 590 ? 16.758 12.966 71.598 1.00 62.75 590 TRP A O 1
ATOM 4424 N N . ALA A 1 591 ? 17.763 14.494 70.293 1.00 58.58 591 ALA A N 1
ATOM 4425 C CA . ALA A 1 591 ? 17.259 15.654 71.025 1.00 60.42 591 ALA A CA 1
ATOM 4426 C C . ALA A 1 591 ? 15.768 15.891 70.832 1.00 59.62 591 ALA A C 1
ATOM 4427 O O . ALA A 1 591 ? 15.282 16.927 71.300 1.00 65.27 591 ALA A O 1
ATOM 4429 N N . ARG A 1 592 ? 15.023 15.008 70.183 1.00 62.48 592 ARG A N 1
ATOM 4430 C CA . ARG A 1 592 ? 13.606 15.205 69.914 1.00 60.30 592 ARG A CA 1
ATOM 4431 C C . ARG A 1 592 ? 12.793 14.067 70.521 1.00 63.72 592 ARG A C 1
ATOM 4432 O O . ARG A 1 592 ? 13.324 13.022 70.903 1.00 64.74 592 ARG A O 1
ATOM 4440 N N . PHE A 1 593 ? 11.483 14.284 70.604 1.00 57.45 593 PHE A N 1
ATOM 4441 C CA . PHE A 1 593 ? 10.543 13.249 71.012 1.00 52.15 593 PHE A CA 1
ATOM 4442 C C . PHE A 1 593 ? 10.152 12.431 69.789 1.00 53.91 593 PHE A C 1
ATOM 4443 O O . PHE A 1 593 ? 9.508 12.949 68.871 1.00 62.31 593 PHE A O 1
ATOM 4451 N N . ASP A 1 594 ? 10.542 11.162 69.777 1.00 57.72 594 ASP A N 1
ATOM 4452 C CA . ASP A 1 594 ? 10.232 10.266 68.673 1.00 53.34 594 ASP A CA 1
ATOM 4453 C C . ASP A 1 594 ? 8.872 9.629 68.918 1.00 46.69 594 ASP A C 1
ATOM 4454 O O . ASP A 1 594 ? 8.689 8.906 69.902 1.00 56.12 594 ASP A O 1
ATOM 4459 N N . LYS A 1 595 ? 7.921 9.898 68.029 1.00 45.12 595 LYS A N 1
ATOM 4460 C CA . LYS A 1 595 ? 6.593 9.317 68.154 1.00 38.45 595 LYS A CA 1
ATOM 4461 C C . LYS A 1 595 ? 6.610 7.896 67.608 1.00 49.54 595 LYS A C 1
ATOM 4462 O O . LYS A 1 595 ? 6.909 7.677 66.430 1.00 58.37 595 LYS A O 1
ATOM 4468 N N . GLY A 1 596 ? 6.292 6.937 68.466 1.00 47.06 596 GLY A N 1
ATOM 4469 C CA . GLY A 1 596 ? 6.165 5.559 68.050 1.00 31.67 596 GLY A CA 1
ATOM 4470 C C . GLY A 1 596 ? 4.944 4.932 68.680 1.00 40.59 596 GLY A C 1
ATOM 4471 O O . GLY A 1 596 ? 4.148 5.623 69.319 1.00 61.19 596 GLY A O 1
ATOM 4472 N N . HIS A 1 597 ? 4.779 3.633 68.504 1.00 46.96 597 HIS A N 1
ATOM 4473 C CA . HIS A 1 597 ? 3.673 2.904 69.098 1.00 40.92 597 HIS A CA 1
ATOM 4474 C C . HIS A 1 597 ? 4.216 1.988 70.188 1.00 43.98 597 HIS A C 1
ATOM 4475 O O . HIS A 1 597 ? 5.419 1.942 70.450 1.00 50.19 597 HIS A O 1
ATOM 4482 N N . ARG A 1 598 ? 3.315 1.258 70.830 1.00 45.07 598 ARG A N 1
ATOM 4483 C CA . ARG A 1 598 ? 3.675 0.341 71.905 1.00 41.00 598 ARG A CA 1
ATOM 4484 C C . ARG A 1 598 ? 3.685 -1.073 71.337 1.00 42.34 598 ARG A C 1
ATOM 4485 O O . ARG A 1 598 ? 2.644 -1.729 71.255 1.00 58.93 598 ARG A O 1
ATOM 4493 N N . ALA A 1 599 ? 4.864 -1.541 70.936 1.00 44.55 599 ALA A N 1
ATOM 4494 C CA . ALA A 1 599 ? 5.015 -2.904 70.447 1.00 40.90 599 ALA A CA 1
ATOM 4495 C C . ALA A 1 599 ? 4.965 -3.865 71.626 1.00 48.83 599 ALA A C 1
ATOM 4496 O O . ALA A 1 599 ? 5.694 -3.687 72.609 1.00 63.39 599 ALA A O 1
ATOM 4498 N N . VAL A 1 600 ? 4.111 -4.877 71.533 1.00 44.23 600 VAL A N 1
ATOM 4499 C CA . VAL A 1 600 ? 3.895 -5.831 72.613 1.00 40.95 600 VAL A CA 1
ATOM 4500 C C . VAL A 1 600 ? 4.230 -7.225 72.105 1.00 47.59 600 VAL A C 1
ATOM 4501 O O . VAL A 1 600 ? 3.704 -7.663 71.075 1.00 61.16 600 VAL A O 1
ATOM 4505 N N . TYR A 1 601 ? 5.105 -7.918 72.828 1.00 51.02 601 TYR A N 1
ATOM 4506 C CA . TYR A 1 601 ? 5.477 -9.294 72.521 1.00 49.14 601 TYR A CA 1
ATOM 4507 C C . TYR A 1 601 ? 4.649 -10.209 73.413 1.00 49.46 601 TYR A C 1
ATOM 4508 O O . TYR A 1 601 ? 4.867 -10.263 74.627 1.00 61.71 601 TYR A O 1
ATOM 4517 N N . SER A 1 602 ? 3.705 -10.927 72.816 1.00 57.55 602 SER A N 1
ATOM 4518 C CA . SER A 1 602 ? 2.758 -11.745 73.559 1.00 50.01 602 SER A CA 1
ATOM 4519 C C . SER A 1 602 ? 3.070 -13.224 73.381 1.00 51.34 602 SER A C 1
ATOM 4520 O O . SER A 1 602 ? 3.297 -13.692 72.262 1.00 65.71 602 SER A O 1
ATOM 4523 N N . LYS A 1 603 ? 3.084 -13.953 74.494 1.00 45.81 603 LYS A N 1
ATOM 4524 C CA . LYS A 1 603 ? 3.225 -15.400 74.469 1.00 49.62 603 LYS A CA 1
ATOM 4525 C C . LYS A 1 603 ? 2.427 -15.983 75.624 1.00 57.65 603 LYS A C 1
ATOM 4526 O O . LYS A 1 603 ? 2.269 -15.340 76.664 1.00 67.32 603 LYS A O 1
ATOM 4532 N N . LYS A 1 604 ? 1.925 -17.199 75.433 1.00 59.67 604 LYS A N 1
ATOM 4533 C CA . LYS A 1 604 ? 1.185 -17.922 76.460 1.00 50.32 604 LYS A CA 1
ATOM 4534 C C . LYS A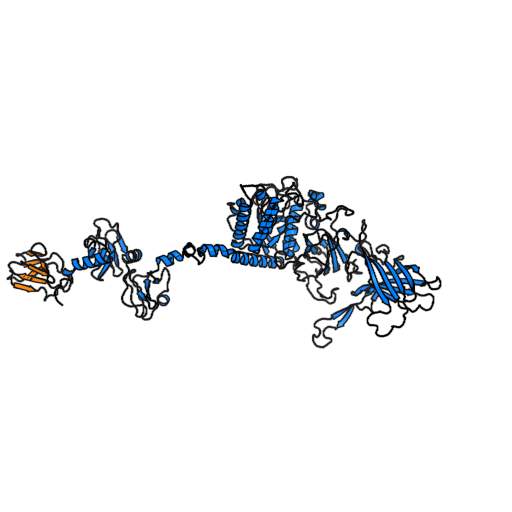 1 604 ? 2.012 -19.128 76.883 1.00 53.99 604 LYS A C 1
ATOM 4535 O O . LYS A 1 604 ? 2.419 -19.935 76.042 1.00 64.79 604 LYS A O 1
ATOM 4541 N N . ILE A 1 605 ? 2.267 -19.241 78.182 1.00 61.67 605 ILE A N 1
ATOM 4542 C CA . ILE A 1 605 ? 2.982 -20.386 78.740 1.00 59.09 605 ILE A CA 1
ATOM 4543 C C . ILE A 1 605 ? 2.057 -21.102 79.716 1.00 59.35 605 ILE A C 1
ATOM 4544 O O . ILE A 1 605 ? 1.778 -20.573 80.802 1.00 70.82 605 ILE A O 1
ATOM 4549 N N . PRO A 1 606 ? 1.552 -22.294 79.382 1.00 54.56 606 PRO A N 1
ATOM 4550 C CA . PRO A 1 606 ? 1.797 -23.057 78.155 1.00 55.02 606 PRO A CA 1
ATOM 4551 C C . PRO A 1 606 ? 0.988 -22.526 76.979 1.00 59.46 606 PRO A C 1
ATOM 4552 O O . PRO A 1 606 ? 0.056 -21.749 77.159 1.00 63.10 606 PRO A O 1
ATOM 4556 N N . GLN A 1 607 ? 1.339 -22.928 75.761 1.00 60.96 607 GLN A N 1
ATOM 4557 C CA . GLN A 1 607 ? 0.653 -22.433 74.577 1.00 53.98 607 GLN A CA 1
ATOM 4558 C C . GLN A 1 607 ? -0.795 -22.902 74.560 1.00 60.28 607 GLN A C 1
ATOM 4559 O O . GLN A 1 607 ? -1.126 -23.967 75.087 1.00 66.61 607 GLN A O 1
ATOM 4565 N N . ALA A 1 608 ? -1.662 -22.081 73.975 1.00 59.70 608 ALA A N 1
ATOM 4566 C CA . ALA A 1 608 ? -3.078 -22.391 73.858 1.00 55.06 608 ALA A CA 1
ATOM 4567 C C . ALA A 1 608 ? -3.463 -22.889 72.474 1.00 54.22 608 ALA A C 1
ATOM 4568 O O . ALA A 1 608 ? -4.652 -23.088 72.212 1.00 63.50 608 ALA A O 1
ATOM 4570 N N . TYR A 1 609 ? -2.494 -23.096 71.589 1.00 57.61 609 TYR A N 1
ATOM 4571 C CA . TYR A 1 609 ? -2.775 -23.479 70.214 1.00 57.50 609 TYR A CA 1
ATOM 4572 C C . TYR A 1 609 ? -2.797 -24.994 70.065 1.00 61.30 609 TYR A C 1
ATOM 4573 O O . TYR A 1 609 ? -1.848 -25.682 70.451 1.00 63.96 609 TYR A O 1
ATOM 4582 N N . ASN A 1 610 ? -3.891 -25.501 69.492 1.00 64.05 610 ASN A N 1
ATOM 4583 C CA . ASN A 1 610 ? -4.032 -26.918 69.148 1.00 62.17 610 ASN A CA 1
ATOM 4584 C C . ASN A 1 610 ? -3.793 -27.825 70.350 1.00 67.26 610 ASN A C 1
ATOM 4585 O O . ASN A 1 610 ? -3.139 -28.865 70.243 1.00 73.43 610 ASN A O 1
ATOM 4590 N N . GLN A 1 611 ? -4.317 -27.437 71.507 1.00 68.23 611 GLN A N 1
ATOM 4591 C CA . GLN A 1 611 ? -4.184 -28.245 72.715 1.00 65.74 611 GLN A CA 1
ATOM 4592 C C . GLN A 1 611 ? -5.393 -29.162 72.829 1.00 74.17 611 GLN A C 1
ATOM 4593 O O . GLN A 1 611 ? -6.378 -28.831 73.492 1.00 76.88 611 GLN A O 1
ATOM 4599 N N . ALA A 1 612 ? -5.322 -30.328 72.179 1.00 79.18 612 ALA A N 1
ATOM 4600 C CA . ALA A 1 612 ? -6.418 -31.286 72.217 1.00 76.41 612 ALA A CA 1
ATOM 4601 C C . ALA A 1 612 ? -6.761 -31.725 73.632 1.00 77.45 612 ALA A C 1
ATOM 4602 O O . ALA A 1 612 ? -7.921 -32.050 73.905 1.00 77.81 612 ALA A O 1
ATOM 4604 N N . THR A 1 613 ? -5.782 -31.739 74.530 1.00 77.58 613 THR A N 1
ATOM 4605 C CA . THR A 1 613 ? -6.002 -31.978 75.945 1.00 79.36 613 THR A CA 1
ATOM 4606 C C . THR A 1 613 ? -5.518 -30.766 76.729 1.00 78.66 613 THR A C 1
ATOM 4607 O O . THR A 1 613 ? -4.651 -30.016 76.273 1.00 83.20 613 THR A O 1
ATOM 4611 N N . LEU A 1 614 ? -6.094 -30.576 77.908 1.00 71.00 614 LEU A N 1
ATOM 4612 C CA . LEU A 1 614 ? -5.729 -29.437 78.739 1.00 70.52 614 LEU A CA 1
ATOM 4613 C C . LEU A 1 614 ? -4.265 -29.546 79.142 1.00 73.62 614 LEU A C 1
ATOM 4614 O O . LEU A 1 614 ? -3.874 -30.548 79.752 1.00 76.43 614 LEU A O 1
ATOM 4619 N N . PRO A 1 615 ? -3.428 -28.562 78.820 1.00 72.07 615 PRO A N 1
ATOM 4620 C CA . PRO A 1 615 ? -2.017 -28.640 79.209 1.00 65.57 615 PRO A CA 1
ATOM 4621 C C . PRO A 1 615 ? -1.856 -28.513 80.715 1.00 66.99 615 PRO A C 1
ATOM 4622 O O . PRO A 1 615 ? -2.680 -27.919 81.412 1.00 69.97 615 PRO A O 1
ATOM 4626 N N . THR A 1 616 ? -0.777 -29.100 81.218 1.00 74.86 616 THR A N 1
ATOM 4627 C CA . THR A 1 616 ? -0.462 -28.998 82.632 1.00 75.18 616 THR A CA 1
ATOM 4628 C C . THR A 1 616 ? 0.030 -27.596 82.964 1.00 74.78 616 THR A C 1
ATOM 4629 O O . THR A 1 616 ? 0.737 -26.960 82.177 1.00 74.39 616 THR A O 1
ATOM 4633 N N . ALA A 1 617 ? -0.366 -27.111 84.137 1.00 73.07 617 ALA A N 1
ATOM 4634 C CA . ALA A 1 617 ? 0.110 -25.818 84.604 1.00 68.40 617 ALA A CA 1
ATOM 4635 C C . ALA A 1 617 ? 1.618 -25.855 84.805 1.00 70.30 617 ALA A C 1
ATOM 4636 O O . ALA A 1 617 ? 2.160 -26.796 85.393 1.00 75.03 617 ALA A O 1
ATOM 4638 N N . THR A 1 618 ? 2.297 -24.829 84.310 1.00 70.72 618 THR A N 1
ATOM 4639 C CA . THR A 1 618 ? 3.749 -24.761 84.341 1.00 72.52 618 THR A CA 1
ATOM 4640 C C . THR A 1 618 ? 4.202 -23.584 85.193 1.00 69.72 618 THR A C 1
ATOM 4641 O O . THR A 1 618 ? 3.474 -22.610 85.396 1.00 73.26 618 THR A O 1
ATOM 4645 N N . ALA A 1 619 ? 5.426 -23.692 85.696 1.00 67.38 619 ALA A N 1
ATOM 4646 C CA . ALA A 1 619 ? 6.054 -22.617 86.444 1.00 65.34 619 ALA A CA 1
ATOM 4647 C C . ALA A 1 619 ? 6.796 -21.692 85.490 1.00 69.32 619 ALA A C 1
ATOM 4648 O O . ALA A 1 619 ? 7.462 -22.149 84.557 1.00 75.46 619 ALA A O 1
ATOM 4650 N N . LEU A 1 620 ? 6.674 -20.391 85.726 1.00 65.35 620 LEU A N 1
ATOM 4651 C CA . LEU A 1 620 ? 7.307 -19.379 84.886 1.00 63.92 620 LEU A CA 1
ATOM 4652 C C . LEU A 1 620 ? 8.559 -18.882 85.598 1.00 68.69 620 LEU A C 1
ATOM 4653 O O . LEU A 1 620 ? 8.497 -17.966 86.421 1.00 71.67 620 LEU A O 1
ATOM 4658 N N . VAL A 1 621 ? 9.699 -19.488 85.275 1.00 67.84 621 VAL A N 1
ATOM 4659 C CA . VAL A 1 621 ? 10.962 -19.125 85.906 1.00 67.36 621 VAL A CA 1
ATOM 4660 C C . VAL A 1 621 ? 11.947 -18.640 84.851 1.00 70.08 621 VAL A C 1
ATOM 4661 O O . VAL A 1 621 ? 12.887 -17.900 85.160 1.00 70.27 621 VAL A O 1
ATOM 4665 N N . ASN A 1 622 ? 11.741 -19.049 83.602 1.00 72.05 622 ASN A N 1
ATOM 4666 C CA . ASN A 1 622 ? 12.660 -18.725 82.520 1.00 63.45 622 ASN A CA 1
ATOM 4667 C C . ASN A 1 622 ? 11.917 -18.721 81.194 1.00 65.94 622 ASN A C 1
ATOM 4668 O O . ASN A 1 622 ? 11.228 -19.689 80.860 1.00 69.59 622 ASN A O 1
ATOM 4673 N N . PHE A 1 623 ? 12.062 -17.631 80.446 1.00 58.76 623 PHE A N 1
ATOM 4674 C CA . PHE A 1 623 ? 11.573 -17.565 79.079 1.00 52.97 623 PHE A CA 1
ATOM 4675 C C . PHE A 1 623 ? 12.406 -16.539 78.328 1.00 58.91 623 PHE A C 1
ATOM 4676 O O . PHE A 1 623 ? 13.028 -15.659 78.928 1.00 60.24 623 PHE A O 1
ATOM 4684 N N . GLN A 1 624 ? 12.413 -16.667 77.006 1.00 61.27 624 GLN A N 1
ATOM 4685 C CA . GLN A 1 624 ? 13.203 -15.805 76.138 1.00 51.96 624 GLN A CA 1
ATOM 4686 C C . GLN A 1 624 ? 12.265 -15.018 75.238 1.00 56.80 624 GLN A C 1
ATOM 4687 O O . GLN A 1 624 ? 11.541 -15.601 74.426 1.00 69.40 624 GLN A O 1
ATOM 4693 N N . VAL A 1 625 ? 12.282 -13.699 75.387 1.00 56.11 625 VAL A N 1
ATOM 4694 C CA . VAL A 1 625 ? 11.453 -12.809 74.582 1.00 54.17 625 VAL A CA 1
ATOM 4695 C C . VAL A 1 625 ? 12.392 -11.987 73.707 1.00 53.21 625 VAL A C 1
ATOM 4696 O O . VAL A 1 625 ? 13.494 -11.638 74.152 1.00 58.89 625 VAL A O 1
ATOM 4700 N N . PRO A 1 626 ? 12.030 -11.691 72.459 1.00 59.40 626 PRO A N 1
ATOM 4701 C CA . PRO A 1 626 ? 12.893 -10.842 71.633 1.00 57.83 626 PRO A CA 1
ATOM 4702 C C . PRO A 1 626 ? 13.143 -9.497 72.293 1.00 60.17 626 PRO A C 1
ATOM 4703 O O . PRO A 1 626 ? 12.252 -8.900 72.901 1.00 64.07 626 PRO A O 1
ATOM 4707 N N . MET A 1 627 ? 14.376 -9.031 72.175 1.00 58.79 627 MET A N 1
ATOM 4708 C CA . MET A 1 627 ? 14.751 -7.752 72.759 1.00 55.89 627 MET A CA 1
ATOM 4709 C C . MET A 1 627 ? 13.986 -6.639 72.058 1.00 63.22 627 MET A C 1
ATOM 4710 O O . MET A 1 627 ? 14.021 -6.559 70.825 1.00 62.83 627 MET A O 1
ATOM 4715 N N . PRO A 1 628 ? 13.280 -5.779 72.784 1.00 52.51 628 PRO A N 1
ATOM 4716 C CA . PRO A 1 628 ? 12.506 -4.722 72.130 1.00 45.07 628 PRO A CA 1
ATOM 4717 C C . PRO A 1 628 ? 13.401 -3.575 71.687 1.00 50.79 628 PRO A C 1
ATOM 4718 O O . PRO A 1 628 ? 14.565 -3.461 72.072 1.00 63.55 628 PRO A O 1
ATOM 4722 N N . GLN A 1 629 ? 12.824 -2.711 70.850 1.00 47.82 629 GLN A N 1
ATOM 4723 C CA . GLN A 1 629 ? 13.592 -1.617 70.267 1.00 52.93 629 GLN A CA 1
ATOM 4724 C C . GLN A 1 629 ? 14.074 -0.628 71.319 1.00 55.49 629 GLN A C 1
ATOM 4725 O O . GLN A 1 629 ? 15.224 -0.180 71.261 1.00 58.73 629 GLN A O 1
ATOM 4731 N N . SER A 1 630 ? 13.218 -0.275 72.279 1.00 55.32 630 SER A N 1
ATOM 4732 C CA . SER A 1 630 ? 13.575 0.736 73.266 1.00 54.75 630 SER A CA 1
ATOM 4733 C C . SER A 1 630 ? 14.787 0.340 74.096 1.00 57.08 630 SER A C 1
ATOM 4734 O O . SER A 1 630 ? 15.478 1.220 74.618 1.00 66.75 630 SER A O 1
ATOM 4737 N N . MET A 1 631 ? 15.066 -0.953 74.216 1.00 59.81 631 MET A N 1
ATOM 4738 C CA . MET A 1 631 ? 16.178 -1.438 75.018 1.00 53.76 631 MET A CA 1
ATOM 4739 C C . MET A 1 631 ? 17.500 -1.458 74.266 1.00 56.68 631 MET A C 1
ATOM 4740 O O . MET A 1 631 ? 18.526 -1.796 74.863 1.00 62.97 631 MET A O 1
ATOM 4745 N N . LEU A 1 632 ? 17.505 -1.108 72.984 1.00 57.44 632 LEU A N 1
ATOM 4746 C CA . LEU A 1 632 ? 18.777 -1.242 72.289 1.00 55.13 632 LEU A CA 1
ATOM 4747 C C . LEU A 1 632 ? 19.630 0.010 72.476 1.00 59.65 632 LEU A C 1
ATOM 4748 O O . LEU A 1 632 ? 19.093 1.103 72.671 1.00 65.43 632 LEU A O 1
ATOM 4753 N N . PRO A 1 633 ? 20.953 -0.132 72.424 1.00 57.96 633 PRO A N 1
ATOM 4754 C CA . PRO A 1 633 ? 21.818 1.050 72.483 1.00 58.50 633 PRO A CA 1
ATOM 4755 C C . PRO A 1 633 ? 21.670 1.911 71.243 1.00 54.04 633 PRO A C 1
ATOM 4756 O O . PRO A 1 633 ? 21.376 1.425 70.148 1.00 59.27 633 PRO A O 1
ATOM 4760 N N . THR A 1 634 ? 21.881 3.207 71.427 1.00 59.39 634 THR A N 1
ATOM 4761 C CA . THR A 1 634 ? 21.914 4.142 70.316 1.00 60.83 634 THR A CA 1
ATOM 4762 C C . THR A 1 634 ? 23.355 4.475 69.966 1.00 59.01 634 THR A C 1
ATOM 4763 O O . THR A 1 634 ? 24.109 4.970 70.808 1.00 71.27 634 THR A O 1
ATOM 4767 N N . THR A 1 635 ? 23.722 4.219 68.711 1.00 59.20 635 THR A N 1
ATOM 4768 C CA . THR A 1 635 ? 25.082 4.369 68.204 1.00 62.98 635 THR A CA 1
ATOM 4769 C C . THR A 1 635 ? 26.096 3.771 69.174 1.00 64.95 635 THR A C 1
ATOM 4770 O O . THR A 1 635 ? 26.885 4.512 69.775 1.00 67.39 635 THR A O 1
ATOM 4774 N N . PRO A 1 636 ? 26.103 2.447 69.364 1.00 61.95 636 PRO A N 1
ATOM 4775 C CA . PRO A 1 636 ? 27.041 1.851 70.332 1.00 59.76 636 PRO A CA 1
ATOM 4776 C C . PRO A 1 636 ? 28.499 2.129 70.020 1.00 60.97 636 PRO A C 1
ATOM 4777 O O . PRO A 1 636 ? 29.306 2.221 70.952 1.00 64.78 636 PRO A O 1
ATOM 4781 N N . SER A 1 637 ? 28.868 2.256 68.746 1.00 63.37 637 SER A N 1
ATOM 4782 C CA . SER A 1 637 ? 30.258 2.525 68.400 1.00 64.19 637 SER A CA 1
ATOM 4783 C C . SER A 1 637 ? 30.708 3.905 68.861 1.00 67.33 637 SER A C 1
ATOM 4784 O O . SER A 1 637 ? 31.901 4.110 69.109 1.00 69.60 637 SER A O 1
ATOM 4787 N N . ILE A 1 638 ? 29.784 4.852 68.983 1.00 64.85 638 ILE A N 1
ATOM 4788 C CA . ILE A 1 638 ? 30.113 6.207 69.399 1.00 64.61 638 ILE A CA 1
ATOM 4789 C C . ILE A 1 638 ? 29.716 6.467 70.846 1.00 62.32 638 ILE A C 1
ATOM 4790 O O . ILE A 1 638 ? 30.535 6.924 71.642 1.00 69.00 638 ILE A O 1
ATOM 4795 N N . SER A 1 639 ? 28.468 6.176 71.205 1.00 62.20 639 SER A N 1
ATOM 4796 C CA . SER A 1 639 ? 27.967 6.466 72.541 1.00 62.54 639 SER A CA 1
ATOM 4797 C C . SER A 1 639 ? 28.212 5.340 73.534 1.00 67.31 639 SER A C 1
ATOM 4798 O O . SER A 1 639 ? 27.852 5.484 74.707 1.00 70.23 639 SER A O 1
ATOM 4801 N N . GLY A 1 640 ? 28.809 4.234 73.104 1.00 61.61 640 GLY A N 1
ATOM 4802 C CA . GLY A 1 640 ? 29.084 3.137 74.007 1.00 60.54 640 GLY A CA 1
ATOM 4803 C C . GLY A 1 640 ? 27.964 2.119 74.064 1.00 66.39 640 GLY A C 1
ATOM 4804 O O . GLY A 1 640 ? 26.811 2.435 73.761 1.00 73.43 640 GLY A O 1
ATOM 4805 N N . ASP A 1 641 ? 28.294 0.896 74.455 1.00 73.34 641 ASP A N 1
ATOM 4806 C CA . ASP A 1 641 ? 27.324 -0.182 74.544 1.00 71.86 641 ASP A CA 1
ATOM 4807 C C . ASP A 1 641 ? 26.687 -0.211 75.932 1.00 70.77 641 ASP A C 1
ATOM 4808 O O . ASP A 1 641 ? 27.125 0.473 76.859 1.00 76.13 641 ASP A O 1
ATOM 4813 N N . LEU A 1 642 ? 25.632 -1.020 76.062 1.00 70.73 642 LEU A N 1
ATOM 4814 C CA . LEU A 1 642 ? 24.954 -1.167 77.345 1.00 71.33 642 LEU A CA 1
ATOM 4815 C C . LEU A 1 642 ? 25.841 -1.797 78.408 1.00 75.22 642 LEU A C 1
ATOM 4816 O O . LEU A 1 642 ? 25.535 -1.676 79.599 1.00 77.73 642 LEU A O 1
ATOM 4821 N N . GLY A 1 643 ? 26.918 -2.476 78.009 1.00 78.44 643 GLY A N 1
ATOM 4822 C CA . GLY A 1 643 ? 27.769 -3.129 78.988 1.00 78.24 643 GLY A CA 1
ATOM 4823 C C . GLY A 1 643 ? 28.344 -2.162 80.004 1.00 81.55 643 GLY A C 1
ATOM 4824 O O . GLY A 1 643 ? 28.340 -2.433 81.207 1.00 84.00 643 GLY A O 1
ATOM 4825 N N . THR A 1 644 ? 28.728 -0.978 79.532 1.00 79.36 644 THR A N 1
ATOM 4826 C CA . THR A 1 644 ? 29.251 0.045 80.449 1.00 79.56 644 THR A CA 1
ATOM 4827 C C . THR A 1 644 ? 28.276 1.191 80.509 1.00 79.63 644 THR A C 1
ATOM 4828 O O . THR A 1 644 ? 27.735 1.440 81.597 1.00 81.02 644 THR A O 1
ATOM 4832 N N . ASN A 1 645 ? 28.060 1.870 79.383 1.00 76.85 645 ASN A N 1
ATOM 4833 C CA . ASN A 1 645 ? 27.113 3.011 79.334 1.00 74.08 645 ASN A CA 1
ATOM 4834 C C . ASN A 1 645 ? 25.705 2.433 79.443 1.00 76.42 645 ASN A C 1
ATOM 4835 O O . ASN A 1 645 ? 25.052 2.290 78.400 1.00 84.88 645 ASN A O 1
ATOM 4840 N N . PHE A 1 646 ? 25.253 2.131 80.659 1.00 30.00 646 PHE A N 1
ATOM 4841 C CA . PHE A 1 646 ? 23.937 1.466 80.856 1.00 30.00 646 PHE A CA 1
ATOM 4842 C C . PHE A 1 646 ? 22.816 2.482 80.694 1.00 30.00 646 PHE A C 1
ATOM 4843 O O . PHE A 1 646 ? 21.656 2.154 80.997 1.00 30.00 646 PHE A O 1
ATOM 4851 N N . TYR A 1 647 ? 23.143 3.687 80.241 1.00 74.85 647 TYR A N 1
ATOM 4852 C CA . TYR A 1 647 ? 22.099 4.692 79.947 1.00 73.13 647 TYR A CA 1
ATOM 4853 C C . TYR A 1 647 ? 21.747 4.578 78.479 1.00 72.04 647 TYR A C 1
ATOM 4854 O O . TYR A 1 647 ? 20.657 5.001 78.108 1.00 75.34 647 TYR A O 1
ATOM 4863 N N . ASN A 1 648 ? 22.634 4.007 77.664 1.00 58.54 648 ASN A N 1
ATOM 4864 C CA . ASN A 1 648 ? 22.419 3.980 76.192 1.00 65.72 648 ASN A CA 1
ATOM 4865 C C . ASN A 1 648 ? 21.217 3.099 75.846 1.00 73.34 648 ASN A C 1
ATOM 4866 O O . ASN A 1 648 ? 20.878 3.020 74.658 1.00 78.39 648 ASN A O 1
ATOM 4871 N N . CYS A 1 649 ? 20.560 2.509 76.836 1.00 66.25 649 CYS A N 1
ATOM 4872 C CA . CYS A 1 649 ? 19.337 1.714 76.582 1.00 64.06 649 CYS A CA 1
ATOM 4873 C C . CYS A 1 649 ? 18.104 2.417 77.143 1.00 69.75 649 CYS A C 1
ATOM 4874 O O . CYS A 1 649 ? 18.267 3.395 77.887 1.00 72.32 649 CYS A O 1
ATOM 4877 N N . GLY A 1 650 ? 16.914 1.932 76.804 1.00 63.08 650 GLY A N 1
ATOM 4878 C CA . GLY A 1 650 ? 15.681 2.467 77.403 1.00 59.30 650 GLY A CA 1
ATOM 4879 C C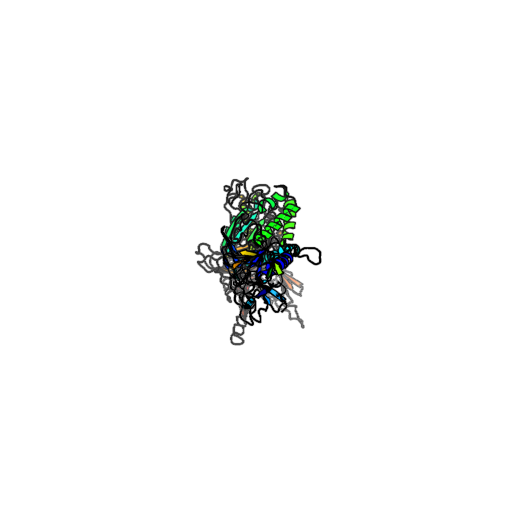 . GLY A 1 650 ? 15.035 1.383 78.228 1.00 65.10 650 GLY A C 1
ATOM 4880 O O . GLY A 1 650 ? 15.741 0.432 78.599 1.00 65.81 650 GLY A O 1
ATOM 4881 N N . HIS A 1 651 ? 13.738 1.487 78.489 1.00 59.90 651 HIS A N 1
ATOM 4882 C CA . HIS A 1 651 ? 13.144 0.502 79.373 1.00 50.02 651 HIS A CA 1
ATOM 4883 C C . HIS A 1 651 ? 12.014 -0.210 78.648 1.00 59.50 651 HIS A C 1
ATOM 4884 O O . HIS A 1 651 ? 11.439 0.305 77.687 1.00 64.16 651 HIS A O 1
ATOM 4891 N N . SER A 1 652 ? 11.711 -1.412 79.123 1.00 61.99 652 SER A N 1
ATOM 4892 C CA . SER A 1 652 ? 10.570 -2.173 78.648 1.00 51.31 652 SER A CA 1
ATOM 4893 C C . SER A 1 652 ? 9.807 -2.692 79.855 1.00 54.13 652 SER A C 1
ATOM 4894 O O . SER A 1 652 ? 10.395 -2.997 80.895 1.00 57.74 652 SER A O 1
ATOM 4897 N N . VAL A 1 653 ? 8.490 -2.782 79.715 1.00 54.68 653 VAL A N 1
ATOM 4898 C CA . VAL A 1 653 ? 7.616 -3.234 80.788 1.00 50.75 653 VAL A CA 1
ATOM 4899 C C . VAL A 1 653 ? 7.173 -4.656 80.484 1.00 51.54 653 VAL A C 1
ATOM 4900 O O . VAL A 1 653 ? 6.589 -4.927 79.429 1.00 62.12 653 VAL A O 1
ATOM 4904 N N . LEU A 1 654 ? 7.457 -5.562 81.412 1.00 55.96 654 LEU A N 1
ATOM 4905 C CA . LEU A 1 654 ? 7.085 -6.963 81.290 1.00 55.93 654 LEU A CA 1
ATOM 4906 C C . LEU A 1 654 ? 5.810 -7.199 82.087 1.00 55.16 654 LEU A C 1
ATOM 4907 O O . LEU A 1 654 ? 5.834 -7.186 83.322 1.00 64.65 654 LEU A O 1
ATOM 4912 N N . LYS A 1 655 ? 4.703 -7.407 81.383 1.00 56.51 655 LYS A N 1
ATOM 4913 C CA . LYS A 1 655 ? 3.397 -7.609 82.001 1.00 57.10 655 LYS A CA 1
ATOM 4914 C C . LYS A 1 655 ? 3.077 -9.096 81.957 1.00 58.43 655 LYS A C 1
ATOM 4915 O O . LYS A 1 655 ? 2.879 -9.663 80.877 1.00 64.23 655 LYS A O 1
ATOM 4921 N N . ILE A 1 656 ? 3.029 -9.724 83.127 1.00 64.47 656 ILE A N 1
ATOM 4922 C CA . ILE A 1 656 ? 2.796 -11.157 83.253 1.00 64.41 656 ILE A CA 1
ATOM 4923 C C . ILE A 1 656 ? 1.503 -11.376 84.022 1.00 61.89 656 ILE A C 1
ATOM 4924 O O . ILE A 1 656 ? 1.319 -10.825 85.113 1.00 68.41 656 ILE A O 1
ATOM 4929 N N . SER A 1 657 ? 0.611 -12.177 83.450 1.00 59.74 657 SER A N 1
ATOM 4930 C CA . SER A 1 657 ? -0.639 -12.556 84.087 1.00 60.41 657 SER A CA 1
ATOM 4931 C C . SER A 1 657 ? -0.862 -14.046 83.879 1.00 61.05 657 SER A C 1
ATOM 4932 O O . SER A 1 657 ? -0.428 -14.608 82.871 1.00 68.15 657 SER A O 1
ATOM 4935 N N . ASN A 1 658 ? -1.525 -14.686 84.834 1.00 58.78 658 ASN A N 1
ATOM 4936 C CA . ASN A 1 658 ? -1.771 -16.119 84.774 1.00 59.99 658 ASN A CA 1
ATOM 4937 C C . ASN A 1 658 ? -3.258 -16.410 84.957 1.00 61.06 658 ASN A C 1
ATOM 4938 O O . ASN A 1 658 ? -4.044 -15.546 85.350 1.00 64.05 658 ASN A O 1
ATOM 4943 N N . SER A 1 659 ? -3.637 -17.659 84.681 1.00 64.09 659 SER A N 1
ATOM 4944 C CA . SER A 1 659 ? -5.033 -18.067 84.779 1.00 62.04 659 SER A CA 1
ATOM 4945 C C . SER A 1 659 ? -5.565 -18.016 86.204 1.00 66.20 659 SER A C 1
ATOM 4946 O O . SER A 1 659 ? -6.784 -18.087 86.393 1.00 75.15 659 SER A O 1
ATOM 4949 N N . SER A 1 660 ? -4.695 -17.894 87.202 1.00 63.24 660 SER A N 1
ATOM 4950 C CA . SER A 1 660 ? -5.104 -17.770 88.592 1.00 66.10 660 SER A CA 1
ATOM 4951 C C . SER A 1 660 ? -5.449 -16.337 88.973 1.00 70.70 660 SER A C 1
ATOM 4952 O O . SER A 1 660 ? -5.768 -16.076 90.136 1.00 71.33 660 SER A O 1
ATOM 4955 N N . GLY A 1 661 ? -5.391 -15.409 88.022 1.00 70.91 661 GLY A N 1
ATOM 4956 C CA . GLY A 1 661 ? -5.660 -14.015 88.292 1.00 65.29 661 GLY A CA 1
ATOM 4957 C C . GLY A 1 661 ? -4.484 -13.226 88.814 1.00 69.86 661 GLY A C 1
ATOM 4958 O O . GLY A 1 661 ? -4.623 -12.019 89.041 1.00 76.54 661 GLY A O 1
ATOM 4959 N N . ASP A 1 662 ? -3.335 -13.862 89.010 1.00 69.07 662 ASP A N 1
ATOM 4960 C CA . ASP A 1 662 ? -2.150 -13.179 89.504 1.00 68.68 662 ASP A CA 1
ATOM 4961 C C . ASP A 1 662 ? -1.537 -12.349 88.385 1.00 73.10 662 ASP A C 1
ATOM 4962 O O . ASP A 1 662 ? -1.327 -12.849 87.276 1.00 78.32 662 ASP A O 1
ATOM 4967 N N . TYR A 1 663 ? -1.258 -11.084 88.679 1.00 70.32 663 TYR A N 1
ATOM 4968 C CA . TYR A 1 663 ? -0.707 -10.148 87.710 1.00 62.24 663 TYR A CA 1
ATOM 4969 C C . TYR A 1 663 ? 0.684 -9.732 88.165 1.00 67.39 663 TYR A C 1
ATOM 4970 O O . TYR A 1 663 ? 0.955 -9.675 89.367 1.00 75.04 663 TYR A O 1
ATOM 4979 N N . LEU A 1 664 ? 1.561 -9.454 87.205 1.00 67.52 664 LEU A N 1
ATOM 4980 C CA . LEU A 1 664 ? 2.939 -9.075 87.492 1.00 64.42 664 LEU A CA 1
ATOM 4981 C C . LEU A 1 664 ? 3.403 -8.073 86.447 1.00 64.65 664 LEU A C 1
ATOM 4982 O O . LEU A 1 664 ? 3.621 -8.440 85.287 1.00 72.57 664 LEU A O 1
ATOM 4987 N N . GLU A 1 665 ? 3.549 -6.816 86.853 1.00 66.98 665 GLU A N 1
ATOM 4988 C CA . GLU A 1 665 ? 4.061 -5.754 85.992 1.00 67.57 665 GLU A CA 1
ATOM 4989 C C . GLU A 1 665 ? 5.499 -5.472 86.408 1.00 72.77 665 GLU A C 1
ATOM 4990 O O . GLU A 1 665 ? 5.748 -5.009 87.526 1.00 76.91 665 GLU A O 1
ATOM 4996 N N . VAL A 1 666 ? 6.439 -5.744 85.508 1.00 61.07 666 VAL A N 1
ATOM 4997 C CA . VAL A 1 666 ? 7.863 -5.652 85.799 1.00 55.83 666 VAL A CA 1
ATOM 4998 C C . VAL A 1 666 ? 8.482 -4.615 84.877 1.00 61.05 666 VAL A C 1
ATOM 4999 O O . VAL A 1 666 ? 8.325 -4.690 83.653 1.00 69.32 666 VAL A O 1
ATOM 5003 N N . LEU A 1 667 ? 9.190 -3.653 85.462 1.00 64.23 667 LEU A N 1
ATOM 5004 C CA . LEU A 1 667 ? 9.943 -2.668 84.695 1.00 56.60 667 LEU A CA 1
ATOM 5005 C C . LEU A 1 667 ? 11.336 -3.225 84.441 1.00 59.44 667 LEU A C 1
ATOM 5006 O O . LEU A 1 667 ? 12.159 -3.301 85.357 1.00 70.47 667 LEU A O 1
ATOM 5011 N N . LEU A 1 668 ? 11.599 -3.620 83.201 1.00 57.35 668 LEU A N 1
ATOM 5012 C CA . LEU A 1 668 ? 12.916 -4.106 82.807 1.00 56.00 668 LEU A CA 1
ATOM 5013 C C . LEU A 1 668 ? 13.768 -2.902 82.429 1.00 60.06 668 LEU A C 1
ATOM 5014 O O . LEU A 1 668 ? 13.564 -2.292 81.375 1.00 62.88 668 LEU A O 1
ATOM 5019 N N . ILE A 1 669 ? 14.712 -2.552 83.294 1.00 61.82 669 ILE A N 1
ATOM 5020 C CA . ILE A 1 669 ? 15.567 -1.390 83.104 1.00 61.65 669 ILE A CA 1
ATOM 5021 C C . ILE A 1 669 ? 16.968 -1.735 83.585 1.00 61.44 669 ILE A C 1
ATOM 5022 O O . ILE A 1 669 ? 17.137 -2.541 84.505 1.00 66.21 669 ILE A O 1
ATOM 5027 N N . LYS A 1 670 ? 17.973 -1.144 82.948 1.00 61.01 670 LYS A N 1
ATOM 5028 C CA . LYS A 1 670 ? 19.360 -1.398 83.305 1.00 62.92 670 LYS A CA 1
ATOM 5029 C C . LYS A 1 670 ? 19.826 -0.366 84.322 1.00 64.32 670 LYS A C 1
ATOM 5030 O O . LYS A 1 670 ? 19.896 0.830 84.018 1.00 69.43 670 LYS A O 1
ATOM 5036 N N . THR A 1 671 ? 20.144 -0.834 85.529 1.00 66.72 671 THR A N 1
ATOM 5037 C CA . THR A 1 671 ? 20.639 0.023 86.593 1.00 67.93 671 THR A CA 1
ATOM 5038 C C . THR A 1 671 ? 22.127 -0.133 86.853 1.00 70.70 671 THR A C 1
ATOM 5039 O O . THR A 1 671 ? 22.718 0.735 87.499 1.00 71.39 671 THR A O 1
ATOM 5043 N N . THR A 1 672 ? 22.739 -1.209 86.372 1.00 79.13 672 THR A N 1
ATOM 5044 C CA . THR A 1 672 ? 24.143 -1.499 86.615 1.00 76.74 672 THR A CA 1
ATOM 5045 C C . THR A 1 672 ? 24.889 -1.681 85.298 1.00 77.38 672 THR A C 1
ATOM 5046 O O . THR A 1 672 ? 24.314 -2.059 84.275 1.00 81.00 672 THR A O 1
ATOM 5050 N N . GLY A 1 673 ? 26.191 -1.402 85.341 1.00 77.27 673 GLY A N 1
ATOM 5051 C CA . GLY A 1 673 ? 27.069 -1.639 84.219 1.00 75.48 673 GLY A CA 1
ATOM 5052 C C . GLY A 1 673 ? 27.936 -2.873 84.426 1.00 76.76 673 GLY A C 1
ATOM 5053 O O . GLY A 1 673 ? 27.824 -3.600 85.410 1.00 77.93 673 GLY A O 1
ATOM 5054 N N . GLY A 1 674 ? 28.812 -3.106 83.454 1.00 80.19 674 GLY A N 1
ATOM 5055 C CA . GLY A 1 674 ? 29.746 -4.211 83.537 1.00 81.26 674 GLY A CA 1
ATOM 5056 C C . GLY A 1 674 ? 29.211 -5.490 82.930 1.00 82.07 674 GLY A C 1
ATOM 5057 O O . GLY A 1 674 ? 29.946 -6.471 82.781 1.00 85.18 674 GLY A O 1
ATOM 5058 N N . GLY A 1 675 ? 27.937 -5.491 82.582 1.00 76.14 675 GLY A N 1
ATOM 5059 C CA . GLY A 1 675 ? 27.322 -6.649 81.981 1.00 71.74 675 GLY A CA 1
ATOM 5060 C C . GLY A 1 675 ? 26.171 -6.252 81.092 1.00 71.60 675 GLY A C 1
ATOM 5061 O O . GLY A 1 675 ? 25.978 -5.076 80.783 1.00 78.79 675 GLY A O 1
ATOM 5062 N N . TYR A 1 676 ? 25.400 -7.252 80.680 1.00 67.46 676 TYR A N 1
ATOM 5063 C CA . TYR A 1 676 ? 24.226 -7.055 79.837 1.00 69.94 676 TYR A CA 1
ATOM 5064 C C . TYR A 1 676 ? 22.968 -7.568 80.528 1.00 71.11 676 TYR A C 1
ATOM 5065 O O . TYR A 1 676 ? 22.144 -8.263 79.932 1.00 75.39 676 TYR A O 1
ATOM 5074 N N . VAL A 1 677 ? 22.818 -7.218 81.801 1.00 63.15 677 VAL A N 1
ATOM 5075 C CA . VAL A 1 677 ? 21.706 -7.657 82.634 1.00 61.61 677 VAL A CA 1
ATOM 5076 C C . VAL A 1 677 ? 20.810 -6.458 82.899 1.00 66.15 677 VAL A C 1
ATOM 5077 O O . VAL A 1 677 ? 21.285 -5.398 83.325 1.00 68.35 677 VAL A O 1
ATOM 5081 N N . PHE A 1 678 ? 19.516 -6.621 82.645 1.00 63.62 678 PHE A N 1
ATOM 5082 C CA . PHE A 1 678 ? 18.533 -5.586 82.926 1.00 58.00 678 PHE A CA 1
ATOM 5083 C C . PHE A 1 678 ? 17.827 -5.904 84.236 1.00 62.85 678 PHE A C 1
ATOM 5084 O O . PHE A 1 678 ? 17.297 -7.004 84.412 1.00 70.54 678 PHE A O 1
ATOM 5092 N N . THR A 1 679 ? 17.824 -4.940 85.152 1.00 67.02 679 THR A N 1
ATOM 5093 C CA . THR A 1 679 ? 17.205 -5.132 86.455 1.00 66.41 679 THR A CA 1
ATOM 5094 C C . THR A 1 679 ? 15.691 -5.045 86.315 1.00 65.88 679 THR A C 1
ATOM 5095 O O . THR A 1 679 ? 15.158 -4.012 85.896 1.00 70.69 679 THR A O 1
ATOM 5099 N N . GLY A 1 680 ? 15.000 -6.125 86.662 1.00 61.70 680 GLY A N 1
ATOM 5100 C CA . GLY A 1 680 ? 13.555 -6.142 86.589 1.00 61.60 680 GLY A CA 1
ATOM 5101 C C . GLY A 1 680 ? 12.899 -5.692 87.876 1.00 65.33 680 GLY A C 1
ATOM 5102 O O . GLY A 1 680 ? 12.839 -6.449 88.848 1.00 71.92 680 GLY A O 1
ATOM 5103 N N . LYS A 1 681 ? 12.408 -4.458 87.895 1.00 68.09 681 LYS A N 1
ATOM 5104 C CA . LYS A 1 681 ? 11.725 -3.916 89.059 1.00 63.31 681 LYS A CA 1
ATOM 5105 C C . LYS A 1 681 ? 10.228 -4.153 88.931 1.00 68.53 681 LYS A C 1
ATOM 5106 O O . LYS A 1 681 ? 9.615 -3.764 87.932 1.00 76.12 681 LYS A O 1
ATOM 5112 N N . ILE A 1 682 ? 9.644 -4.790 89.940 1.00 64.96 682 ILE A N 1
ATOM 5113 C CA . ILE A 1 682 ? 8.216 -5.079 89.933 1.00 64.96 682 ILE A CA 1
ATOM 5114 C C . ILE A 1 682 ? 7.457 -3.793 90.226 1.00 68.72 682 ILE A C 1
ATOM 5115 O O . ILE A 1 682 ? 7.631 -3.185 91.286 1.00 70.64 682 ILE A O 1
ATOM 5120 N N . LEU A 1 683 ? 6.612 -3.375 89.285 1.00 69.68 683 LEU A N 1
ATOM 5121 C CA . LEU A 1 683 ? 5.822 -2.165 89.467 1.00 67.71 683 LEU A CA 1
ATOM 5122 C C . LEU A 1 683 ? 4.491 -2.461 90.149 1.00 68.12 683 LEU A C 1
ATOM 5123 O O . LEU A 1 683 ? 4.228 -1.965 91.247 1.00 76.07 683 LEU A O 1
ATOM 5128 N N . LYS A 1 684 ? 3.652 -3.280 89.524 1.00 66.58 684 LYS A N 1
ATOM 5129 C CA . LYS A 1 684 ? 2.404 -3.704 90.138 1.00 69.73 684 LYS A CA 1
ATOM 5130 C C . LYS A 1 684 ? 2.316 -5.218 90.100 1.00 69.76 684 LYS A C 1
ATOM 5131 O O . LYS A 1 684 ? 2.584 -5.833 89.065 1.00 76.83 684 LYS A O 1
ATOM 5137 N N . THR A 1 685 ? 1.947 -5.811 91.230 1.00 72.71 685 THR A N 1
ATOM 5138 C CA . THR A 1 685 ? 1.738 -7.246 91.317 1.00 73.40 685 THR A CA 1
ATOM 5139 C C . THR A 1 685 ? 0.586 -7.525 92.268 1.00 73.32 685 THR A C 1
ATOM 5140 O O . THR A 1 685 ? 0.432 -6.845 93.286 1.00 81.36 685 THR A O 1
ATOM 5144 N N . THR A 1 686 ? -0.228 -8.515 91.921 1.00 73.00 686 THR A N 1
ATOM 5145 C CA . THR A 1 686 ? -1.268 -8.995 92.817 1.00 77.69 686 THR A CA 1
ATOM 5146 C C . THR A 1 686 ? -0.742 -10.000 93.831 1.00 76.94 686 THR A C 1
ATOM 5147 O O . THR A 1 686 ? -1.482 -10.389 94.740 1.00 80.97 686 THR A O 1
ATOM 5151 N N . TYR A 1 687 ? 0.510 -10.426 93.691 1.00 72.83 687 TYR A N 1
ATOM 5152 C CA . TYR A 1 687 ? 1.135 -11.320 94.649 1.00 73.73 687 TYR A CA 1
ATOM 5153 C C . TYR A 1 687 ? 1.364 -10.612 95.977 1.00 80.20 687 TYR A C 1
ATOM 5154 O O . TYR A 1 687 ? 1.578 -9.398 96.032 1.00 81.41 687 TYR A O 1
ATOM 5163 N N . ALA A 1 688 ? 1.319 -11.388 97.055 1.00 86.25 688 ALA A N 1
ATOM 5164 C CA . ALA A 1 688 ? 1.707 -10.876 98.356 1.00 82.31 688 ALA A CA 1
ATOM 5165 C C . ALA A 1 688 ? 3.218 -10.670 98.400 1.00 83.90 688 ALA A C 1
ATOM 5166 O O . ALA A 1 688 ? 3.969 -11.185 97.567 1.00 87.30 688 ALA A O 1
ATOM 5168 N N . THR A 1 689 ? 3.667 -9.893 99.389 1.00 89.57 689 THR A N 1
ATOM 5169 C CA . THR A 1 689 ? 5.090 -9.604 99.516 1.00 91.19 689 THR A CA 1
ATOM 5170 C C . THR A 1 689 ? 5.923 -10.868 99.687 1.00 91.25 689 THR A C 1
ATOM 5171 O O . THR A 1 689 ? 7.055 -10.923 99.196 1.00 89.08 689 THR A O 1
ATOM 5175 N N . GLY A 1 690 ? 5.388 -11.883 100.358 1.00 91.70 690 GLY A N 1
ATOM 5176 C CA . GLY A 1 690 ? 6.093 -13.139 100.507 1.00 90.28 690 GLY A CA 1
ATOM 5177 C C . GLY A 1 690 ? 5.948 -14.036 99.296 1.00 90.55 690 GLY A C 1
ATOM 5178 O O . GLY A 1 690 ? 6.615 -15.069 99.196 1.00 91.65 690 GLY A O 1
ATOM 5179 N N . ASN A 1 691 ? 5.073 -13.650 98.367 1.00 90.96 691 ASN A N 1
ATOM 5180 C CA . ASN A 1 691 ? 4.861 -14.396 97.138 1.00 89.21 691 ASN A CA 1
ATOM 5181 C C . ASN A 1 691 ? 5.408 -13.692 95.904 1.00 87.67 691 ASN A C 1
ATOM 5182 O O . ASN A 1 691 ? 5.466 -14.310 94.836 1.00 86.65 691 ASN A O 1
ATOM 5187 N N . GLN A 1 692 ? 5.803 -12.426 96.020 1.00 87.54 692 GLN A N 1
ATOM 5188 C CA . GLN A 1 692 ? 6.408 -11.686 94.922 1.00 80.28 692 GLN A CA 1
ATOM 5189 C C . GLN A 1 692 ? 7.718 -12.348 94.526 1.00 85.61 692 GLN A C 1
ATOM 5190 O O . GLN A 1 692 ? 8.453 -12.827 95.399 1.00 90.38 692 GLN A O 1
ATOM 5196 N N . PRO A 1 693 ? 8.043 -12.411 93.238 1.00 78.90 693 PRO A N 1
ATOM 5197 C CA . PRO A 1 693 ? 9.361 -12.918 92.845 1.00 77.91 693 PRO A CA 1
ATOM 5198 C C . PRO A 1 693 ? 10.469 -12.077 93.457 1.00 78.55 693 PRO A C 1
ATOM 5199 O O . PRO A 1 693 ? 10.413 -10.845 93.474 1.00 82.76 693 PRO A O 1
ATOM 5203 N N . THR A 1 694 ? 11.487 -12.765 93.973 1.00 76.58 694 THR A N 1
ATOM 5204 C CA . THR A 1 694 ? 12.587 -12.088 94.647 1.00 76.64 694 THR A CA 1
ATOM 5205 C C . THR A 1 694 ? 13.448 -11.273 93.697 1.00 77.43 694 THR A C 1
ATOM 5206 O O . THR A 1 694 ? 13.816 -10.139 94.025 1.00 81.62 694 THR A O 1
ATOM 5210 N N . ALA A 1 695 ? 13.777 -11.819 92.529 1.00 76.22 695 ALA A N 1
ATOM 5211 C CA . ALA A 1 695 ? 14.613 -11.130 91.557 1.00 75.11 695 ALA A CA 1
ATOM 5212 C C . ALA A 1 695 ? 14.173 -11.538 90.162 1.00 80.19 695 ALA A C 1
ATOM 5213 O O . ALA A 1 695 ? 14.068 -12.733 89.868 1.00 81.00 695 ALA A O 1
ATOM 5215 N N . ILE A 1 696 ? 13.913 -10.551 89.312 1.00 71.97 696 ILE A N 1
ATOM 5216 C CA . ILE A 1 696 ? 13.566 -10.779 87.915 1.00 68.43 696 ILE A CA 1
ATOM 5217 C C . ILE A 1 696 ? 14.678 -10.184 87.067 1.00 68.24 696 ILE A C 1
ATOM 5218 O O . ILE A 1 696 ? 14.955 -8.981 87.146 1.00 68.51 696 ILE A O 1
ATOM 5223 N N . THR A 1 697 ? 15.315 -11.026 86.262 1.00 69.72 697 THR A N 1
ATOM 5224 C CA . THR A 1 697 ? 16.511 -10.661 85.516 1.00 67.17 697 THR A CA 1
ATOM 5225 C C . THR A 1 697 ? 16.249 -10.791 84.025 1.00 65.29 697 THR A C 1
ATOM 5226 O O . THR A 1 697 ? 15.832 -11.854 83.555 1.00 69.41 697 THR A O 1
ATOM 5230 N N . ALA A 1 698 ? 16.500 -9.714 83.286 1.00 57.17 698 ALA A N 1
ATOM 5231 C CA . ALA A 1 698 ? 16.417 -9.709 81.830 1.00 59.63 698 ALA A CA 1
ATOM 5232 C C . ALA A 1 698 ? 17.832 -9.585 81.284 1.00 62.33 698 ALA A C 1
ATOM 5233 O O . ALA A 1 698 ? 18.472 -8.541 81.435 1.00 64.30 698 ALA A O 1
ATOM 5235 N N . THR A 1 699 ? 18.319 -10.647 80.653 1.00 61.40 699 THR A N 1
ATOM 5236 C CA . THR A 1 699 ? 19.678 -10.678 80.136 1.00 59.43 699 THR A CA 1
ATOM 5237 C C . THR A 1 699 ? 19.658 -10.585 78.617 1.00 60.68 699 THR A C 1
ATOM 5238 O O . THR A 1 699 ? 19.046 -11.420 77.945 1.00 63.28 699 THR A O 1
ATOM 5242 N N . ALA A 1 700 ? 20.329 -9.568 78.082 1.00 56.73 700 ALA A N 1
ATOM 5243 C CA . ALA A 1 700 ? 20.419 -9.392 76.641 1.00 53.49 700 ALA A CA 1
ATOM 5244 C C . ALA A 1 700 ? 21.283 -10.493 76.040 1.00 60.84 700 ALA A C 1
ATOM 5245 O O . ALA A 1 700 ? 22.365 -10.793 76.553 1.00 68.61 700 ALA A O 1
ATOM 5247 N N . ALA A 1 701 ? 20.806 -11.093 74.953 1.00 56.36 701 ALA A N 1
ATOM 5248 C CA . ALA A 1 701 ? 21.491 -12.226 74.353 1.00 50.71 701 ALA A CA 1
ATOM 5249 C C . ALA A 1 701 ? 21.127 -12.316 72.879 1.00 57.52 701 ALA A C 1
ATOM 5250 O O . ALA A 1 701 ? 20.168 -11.698 72.412 1.00 65.38 701 ALA A O 1
ATOM 5252 N N . HIS A 1 702 ? 21.918 -13.094 72.147 1.00 56.55 702 HIS A N 1
ATOM 5253 C CA . HIS A 1 702 ? 21.654 -13.409 70.752 1.00 54.20 702 HIS A CA 1
ATOM 5254 C C . HIS A 1 702 ? 21.341 -14.891 70.615 1.00 56.12 702 HIS A C 1
ATOM 5255 O O . HIS A 1 702 ? 22.004 -15.730 71.230 1.00 59.42 702 HIS A O 1
ATOM 5262 N N . TYR A 1 703 ? 20.330 -15.209 69.812 1.00 56.74 703 TYR A N 1
ATOM 5263 C CA . TYR A 1 703 ? 20.081 -16.601 69.470 1.00 55.35 703 TYR A CA 1
ATOM 5264 C C . TYR A 1 703 ? 21.228 -17.145 68.630 1.00 58.44 703 TYR A C 1
ATOM 5265 O O . TYR A 1 703 ? 21.803 -16.436 67.801 1.00 64.22 703 TYR A O 1
ATOM 5274 N N . SER A 1 704 ? 21.563 -18.409 68.851 1.00 57.60 704 SER A N 1
ATOM 5275 C CA . SER A 1 704 ? 22.509 -19.088 67.985 1.00 52.65 704 SER A CA 1
ATOM 5276 C C . SER A 1 704 ? 21.804 -19.564 66.722 1.00 59.49 704 SER A C 1
ATOM 5277 O O . SER A 1 704 ? 20.577 -19.674 66.673 1.00 70.25 704 SER A O 1
ATOM 5280 N N . MET A 1 705 ? 22.594 -19.834 65.690 1.00 61.19 705 MET A N 1
ATOM 5281 C CA . MET A 1 705 ? 22.064 -20.359 64.443 1.00 59.17 705 MET A CA 1
ATOM 5282 C C . MET A 1 705 ? 22.325 -21.856 64.360 1.00 66.09 705 MET A C 1
ATOM 5283 O O . MET A 1 705 ? 23.398 -22.334 64.737 1.00 71.26 705 MET A O 1
ATOM 5288 N N . LYS A 1 706 ? 21.332 -22.590 63.871 1.00 68.57 706 LYS A N 1
ATOM 5289 C CA . LYS A 1 706 ? 21.409 -24.036 63.748 1.00 66.08 706 LYS A CA 1
ATOM 5290 C C . LYS A 1 706 ? 21.091 -24.435 62.315 1.00 66.82 706 LYS A C 1
ATOM 5291 O O . LYS A 1 706 ? 20.441 -23.700 61.569 1.00 74.32 706 LYS A O 1
ATOM 5297 N N . ASP A 1 707 ? 21.569 -25.613 61.930 1.00 66.28 707 ASP A N 1
ATOM 5298 C CA . ASP A 1 707 ? 21.357 -26.133 60.587 1.00 67.41 707 ASP A CA 1
ATOM 5299 C C . ASP A 1 707 ? 20.114 -27.014 60.571 1.00 71.56 707 ASP A C 1
ATOM 5300 O O . ASP A 1 707 ? 20.093 -28.077 61.200 1.00 72.03 707 ASP A O 1
ATOM 5305 N N . LEU A 1 708 ? 19.078 -26.566 59.860 1.00 61.62 708 LEU A N 1
ATOM 5306 C CA . LEU A 1 708 ? 17.930 -27.431 59.615 1.00 57.89 708 LEU A CA 1
ATOM 5307 C C . LEU A 1 708 ? 18.313 -28.611 58.735 1.00 58.66 708 LEU A C 1
ATOM 5308 O O . LEU A 1 708 ? 17.856 -29.736 58.959 1.00 66.30 708 LEU A O 1
ATOM 5313 N N . LYS A 1 709 ? 19.150 -28.366 57.731 1.00 54.66 709 LYS A N 1
ATOM 5314 C CA . LYS A 1 709 ? 19.599 -29.414 56.821 1.00 57.51 709 LYS A CA 1
ATOM 5315 C C . LYS A 1 709 ? 20.967 -29.009 56.296 1.00 56.51 709 LYS A C 1
ATOM 5316 O O . LYS A 1 709 ? 21.068 -28.096 55.472 1.00 64.55 709 LYS A O 1
ATOM 5322 N N . VAL A 1 710 ? 22.016 -29.676 56.783 1.00 60.39 710 VAL A N 1
ATOM 5323 C CA . VAL A 1 710 ? 23.358 -29.409 56.284 1.00 56.28 710 VAL A CA 1
ATOM 5324 C C . VAL A 1 710 ? 23.451 -29.808 54.815 1.00 53.35 710 VAL A C 1
ATOM 5325 O O . VAL A 1 710 ? 22.830 -30.773 54.359 1.00 62.16 710 VAL A O 1
ATOM 5329 N N . ALA A 1 711 ? 24.231 -29.037 54.061 1.00 54.80 711 ALA A N 1
ATOM 5330 C CA . ALA A 1 711 ? 24.413 -29.315 52.642 1.00 57.45 711 ALA A CA 1
ATOM 5331 C C . ALA A 1 711 ? 24.995 -30.707 52.449 1.00 63.44 711 ALA A C 1
ATOM 5332 O O . ALA A 1 711 ? 26.033 -31.042 53.028 1.00 68.04 711 ALA A O 1
ATOM 5334 N N . GLY A 1 712 ? 24.323 -31.517 51.635 1.00 58.04 712 GLY A N 1
ATOM 5335 C CA . GLY A 1 712 ? 24.739 -32.880 51.393 1.00 53.40 712 GLY A CA 1
ATOM 5336 C C . GLY A 1 712 ? 24.287 -33.887 52.427 1.00 62.01 712 GLY A C 1
ATOM 5337 O O . GLY A 1 712 ? 24.775 -35.023 52.410 1.00 70.99 712 GLY A O 1
ATOM 5338 N N . ALA A 1 713 ? 23.378 -33.509 53.332 1.00 60.55 713 ALA A N 1
ATOM 5339 C CA . ALA A 1 713 ? 22.931 -34.435 54.366 1.00 58.90 713 ALA A CA 1
ATOM 5340 C C . ALA A 1 713 ? 22.186 -35.628 53.781 1.00 64.32 713 ALA A C 1
ATOM 5341 O O . ALA A 1 713 ? 22.405 -36.765 54.214 1.00 66.19 713 ALA A O 1
ATOM 5343 N N . ASN A 1 714 ? 21.308 -35.397 52.807 1.00 66.86 714 ASN A N 1
ATOM 5344 C CA . ASN A 1 714 ? 20.533 -36.469 52.202 1.00 64.72 714 ASN A CA 1
ATOM 5345 C C . ASN A 1 714 ? 21.295 -37.220 51.121 1.00 68.31 714 ASN A C 1
ATOM 5346 O O . ASN A 1 714 ? 20.788 -38.225 50.612 1.00 74.12 714 ASN A O 1
ATOM 5351 N N . GLY A 1 715 ? 22.489 -36.763 50.763 1.00 67.51 715 GLY A N 1
ATOM 5352 C CA . GLY A 1 715 ? 23.272 -37.386 49.726 1.00 64.16 715 GLY A CA 1
ATOM 5353 C C . GLY A 1 715 ? 24.099 -36.357 48.988 1.00 68.41 715 GLY A C 1
ATOM 5354 O O . GLY A 1 715 ? 24.181 -35.195 49.394 1.00 74.66 715 GLY A O 1
ATOM 5355 N N . PRO A 1 716 ? 24.737 -36.766 47.890 1.00 72.58 716 PRO A N 1
ATOM 5356 C CA . PRO A 1 716 ? 25.558 -35.822 47.116 1.00 65.66 716 PRO A CA 1
ATOM 5357 C C . PRO A 1 716 ? 24.737 -34.623 46.657 1.00 63.79 716 PRO A C 1
ATOM 5358 O O . PRO A 1 716 ? 23.790 -34.764 45.880 1.00 68.26 716 PRO A O 1
ATOM 5362 N N . ASN A 1 717 ? 25.100 -33.446 47.168 1.00 65.94 717 ASN A N 1
ATOM 5363 C CA . ASN A 1 717 ? 24.508 -32.170 46.772 1.00 67.93 717 ASN A CA 1
ATOM 5364 C C . ASN A 1 717 ? 23.029 -32.073 47.125 1.00 66.38 717 ASN A C 1
ATOM 5365 O O . ASN A 1 717 ? 22.310 -31.241 46.562 1.00 65.21 717 ASN A O 1
ATOM 5370 N N . MET A 1 718 ? 22.559 -32.915 48.041 1.00 63.86 718 MET A N 1
ATOM 5371 C CA . MET A 1 718 ? 21.184 -32.817 48.513 1.00 59.87 718 MET A CA 1
ATOM 5372 C C . MET A 1 718 ? 21.161 -32.565 50.015 1.00 63.80 718 MET A C 1
ATOM 5373 O O . MET A 1 718 ? 21.408 -33.489 50.800 1.00 69.35 718 MET A O 1
ATOM 5378 N N . PRO A 1 719 ? 20.871 -31.336 50.459 1.00 58.30 719 PRO A N 1
ATOM 5379 C CA . PRO A 1 719 ? 20.564 -30.137 49.666 1.00 50.46 719 PRO A CA 1
ATOM 5380 C C . PRO A 1 719 ? 21.807 -29.499 49.065 1.00 57.81 719 PRO A C 1
ATOM 5381 O O . PRO A 1 719 ? 22.928 -29.803 49.461 1.00 66.90 719 PRO A O 1
ATOM 5385 N N . LEU A 1 720 ? 21.621 -28.606 48.091 1.00 56.67 720 LEU A N 1
ATOM 5386 C CA . LEU A 1 720 ? 22.752 -27.900 47.499 1.00 56.31 720 LEU A CA 1
ATOM 5387 C C . LEU A 1 720 ? 23.476 -27.056 48.540 1.00 59.67 720 LEU A C 1
ATOM 5388 O O . LEU A 1 720 ? 24.711 -27.050 48.606 1.00 60.86 720 LEU A O 1
ATOM 5393 N N . GLU A 1 721 ? 22.721 -26.339 49.363 1.00 66.74 721 GLU A N 1
ATOM 5394 C CA . GLU A 1 721 ? 23.265 -25.451 50.376 1.00 56.73 721 GLU A CA 1
ATOM 5395 C C . GLU A 1 721 ? 22.688 -25.810 51.736 1.00 57.87 721 GLU A C 1
ATOM 5396 O O . GLU A 1 721 ? 21.643 -26.458 51.846 1.00 65.54 721 GLU A O 1
ATOM 5402 N N . THR A 1 722 ? 23.385 -25.380 52.782 1.00 58.08 722 THR A N 1
ATOM 5403 C CA . THR A 1 722 ? 22.915 -25.593 54.141 1.00 55.13 722 THR A CA 1
ATOM 5404 C C . THR A 1 722 ? 21.679 -24.743 54.399 1.00 59.38 722 THR A C 1
ATOM 5405 O O . THR A 1 722 ? 21.690 -23.531 54.169 1.00 68.66 722 THR A O 1
ATOM 5409 N N . ILE A 1 723 ? 20.615 -25.381 54.872 1.00 54.23 723 ILE A N 1
ATOM 5410 C CA . ILE A 1 723 ? 19.399 -24.678 55.262 1.00 52.05 723 ILE A CA 1
ATOM 5411 C C . ILE A 1 723 ? 19.504 -24.397 56.754 1.00 53.53 723 ILE A C 1
ATOM 5412 O O . ILE A 1 723 ? 19.461 -25.317 57.574 1.00 64.06 723 ILE A O 1
ATOM 5417 N N . ARG A 1 724 ? 19.647 -23.126 57.108 1.00 58.21 724 ARG A N 1
ATOM 5418 C CA . ARG A 1 724 ? 19.929 -22.728 58.477 1.00 61.40 724 ARG A CA 1
ATOM 5419 C C . ARG A 1 724 ? 18.708 -22.073 59.104 1.00 60.38 724 ARG A C 1
ATOM 5420 O O . ARG A 1 724 ? 17.824 -21.574 58.403 1.00 62.76 724 ARG A O 1
ATOM 5428 N N . ASP A 1 725 ? 18.668 -22.095 60.432 1.00 63.71 725 ASP A N 1
ATOM 5429 C CA . ASP A 1 725 ? 17.605 -21.480 61.207 1.00 59.64 725 ASP A CA 1
ATOM 5430 C C . ASP A 1 725 ? 18.203 -20.977 62.511 1.00 56.86 725 ASP A C 1
ATOM 5431 O O . ASP A 1 725 ? 19.303 -21.374 62.907 1.00 62.91 725 ASP A O 1
ATOM 5436 N N . ILE A 1 726 ? 17.481 -20.101 63.180 1.00 52.83 726 ILE A N 1
ATOM 5437 C CA . ILE A 1 726 ? 17.881 -19.644 64.503 1.00 54.80 726 ILE A CA 1
ATOM 5438 C C . ILE A 1 726 ? 17.562 -20.745 65.501 1.00 59.06 726 ILE A C 1
ATOM 5439 O O . ILE A 1 726 ? 16.528 -21.417 65.405 1.00 65.59 726 ILE A O 1
ATOM 5444 N N . ASP A 1 727 ? 18.474 -20.965 66.440 1.00 66.34 727 ASP A N 1
ATOM 5445 C CA . ASP A 1 727 ? 18.296 -21.987 67.462 1.00 62.62 727 ASP A CA 1
ATOM 5446 C C . ASP A 1 727 ? 17.633 -21.338 68.671 1.00 68.45 727 ASP A C 1
ATOM 5447 O O . ASP A 1 727 ? 18.299 -20.678 69.474 1.00 70.09 727 ASP A O 1
ATOM 5452 N N . MET A 1 728 ? 16.321 -21.520 68.794 1.00 72.18 728 MET A N 1
ATOM 5453 C CA . MET A 1 728 ? 15.566 -20.941 69.896 1.00 70.21 728 MET A CA 1
ATOM 5454 C C . MET A 1 728 ? 15.970 -21.506 71.249 1.00 75.15 728 MET A C 1
ATOM 5455 O O . MET A 1 728 ? 15.682 -20.881 72.275 1.00 73.23 728 MET A O 1
ATOM 5460 N N . ALA A 1 729 ? 16.627 -22.665 71.277 1.00 73.63 729 ALA A N 1
ATOM 5461 C CA . ALA A 1 729 ? 17.101 -23.259 72.518 1.00 74.21 729 ALA A CA 1
ATOM 5462 C C . ALA A 1 729 ? 18.513 -22.835 72.887 1.00 76.75 729 ALA A C 1
ATOM 5463 O O . ALA A 1 729 ? 18.906 -22.994 74.048 1.00 79.10 729 ALA A O 1
ATOM 5465 N N . SER A 1 730 ? 19.280 -22.303 71.940 1.00 65.63 730 SER A N 1
ATOM 5466 C CA . SER A 1 730 ? 20.656 -21.889 72.179 1.00 65.83 730 SER A CA 1
ATOM 5467 C C . SER A 1 730 ? 20.758 -20.381 72.010 1.00 68.61 730 SER A C 1
ATOM 5468 O O . SER A 1 730 ? 20.622 -19.865 70.896 1.00 72.94 730 SER A O 1
ATOM 5471 N N . TYR A 1 731 ? 21.001 -19.682 73.114 1.00 66.83 731 TYR A N 1
ATOM 5472 C CA . TYR A 1 731 ? 21.194 -18.242 73.109 1.00 62.55 731 TYR A CA 1
ATOM 5473 C C . TYR A 1 731 ? 22.397 -17.913 73.977 1.00 66.28 731 TYR A C 1
ATOM 5474 O O . TYR A 1 731 ? 22.596 -18.508 75.039 1.00 63.43 731 TYR A O 1
ATOM 5483 N N . VAL A 1 732 ? 23.200 -16.961 73.516 1.00 70.40 732 VAL A N 1
ATOM 5484 C CA . VAL A 1 732 ? 24.451 -16.603 74.169 1.00 64.29 732 VAL A CA 1
ATOM 5485 C C . VAL A 1 732 ? 24.370 -15.157 74.634 1.00 66.23 732 VAL A C 1
ATOM 5486 O O . VAL A 1 732 ? 24.020 -14.264 73.855 1.00 70.18 732 VAL A O 1
ATOM 5490 N N . THR A 1 733 ? 24.697 -14.936 75.903 1.00 60.59 733 THR A N 1
ATOM 5491 C CA . THR A 1 733 ? 24.726 -13.592 76.459 1.00 56.77 733 THR A CA 1
ATOM 5492 C C . THR A 1 733 ? 25.715 -12.717 75.697 1.00 61.03 733 THR A C 1
ATOM 5493 O O . THR A 1 733 ? 26.787 -13.166 75.284 1.00 71.71 733 THR A O 1
ATOM 5497 N N . ILE A 1 734 ? 25.331 -11.455 75.496 1.00 58.03 734 ILE A N 1
ATOM 5498 C CA . ILE A 1 734 ? 26.205 -10.510 74.815 1.00 62.04 734 ILE A CA 1
ATOM 5499 C C . ILE A 1 734 ? 27.511 -10.371 75.584 1.00 66.16 734 ILE A C 1
ATOM 5500 O O . ILE A 1 734 ? 27.525 -10.253 76.816 1.00 70.00 734 ILE A O 1
ATOM 5505 N N . GLY A 1 735 ? 28.622 -10.390 74.851 1.00 64.57 735 GLY A N 1
ATOM 5506 C CA . GLY A 1 735 ? 29.942 -10.390 75.431 1.00 67.05 735 GLY A CA 1
ATOM 5507 C C . GLY A 1 735 ? 30.508 -11.774 75.671 1.00 69.21 735 GLY A C 1
ATOM 5508 O O . GLY A 1 735 ? 31.719 -11.973 75.534 1.00 71.09 735 GLY A O 1
ATOM 5509 N N . VAL A 1 736 ? 29.659 -12.735 76.025 1.00 66.27 736 VAL A N 1
ATOM 5510 C CA . VAL A 1 736 ? 30.096 -14.119 76.134 1.00 63.76 736 VAL A CA 1
ATOM 5511 C C . VAL A 1 736 ? 30.380 -14.725 74.763 1.00 68.84 736 VAL A C 1
ATOM 5512 O O . VAL A 1 736 ? 31.355 -15.465 74.605 1.00 75.24 736 VAL A O 1
ATOM 5516 N N . GLY A 1 737 ? 29.556 -14.418 73.769 1.00 68.72 737 GLY A N 1
ATOM 5517 C CA . GLY A 1 737 ? 29.752 -14.951 72.437 1.00 70.50 737 GLY A CA 1
ATOM 5518 C C . GLY A 1 737 ? 28.870 -14.234 71.444 1.00 70.97 737 GLY A C 1
ATOM 5519 O O . GLY A 1 737 ? 28.043 -13.393 71.809 1.00 71.13 737 GLY A O 1
ATOM 5520 N N . ALA A 1 738 ? 29.060 -14.581 70.175 1.00 76.92 738 ALA A N 1
ATOM 5521 C CA . ALA A 1 738 ? 28.343 -13.957 69.073 1.00 75.78 738 ALA A CA 1
ATOM 5522 C C . ALA A 1 738 ? 27.289 -14.919 68.542 1.00 79.79 738 ALA A C 1
ATOM 5523 O O . ALA A 1 738 ? 27.583 -16.092 68.292 1.00 82.92 738 ALA A O 1
ATOM 5525 N N . GLY A 1 739 ? 26.067 -14.423 68.380 1.00 72.70 739 GLY A N 1
ATOM 5526 C CA . GLY A 1 739 ? 24.999 -15.197 67.782 1.00 62.47 739 GLY A CA 1
ATOM 5527 C C . GLY A 1 739 ? 24.284 -14.416 66.701 1.00 58.88 739 GLY A C 1
ATOM 5528 O O . GLY A 1 739 ? 24.020 -13.223 66.868 1.00 66.63 739 GLY A O 1
ATOM 5529 N N . ASN A 1 740 ? 23.968 -15.069 65.586 1.00 56.01 740 ASN A N 1
ATOM 5530 C CA . ASN A 1 740 ? 23.324 -14.398 64.465 1.00 58.68 740 ASN A CA 1
ATOM 5531 C C . ASN A 1 740 ? 21.822 -14.635 64.415 1.00 60.94 740 ASN A C 1
ATOM 5532 O O . ASN A 1 740 ? 21.214 -14.439 63.356 1.00 61.76 740 ASN A O 1
ATOM 5537 N N . GLY A 1 741 ? 21.209 -15.041 65.523 1.00 56.21 741 GLY A N 1
ATOM 5538 C CA . GLY A 1 741 ? 19.803 -15.388 65.518 1.00 49.92 741 GLY A CA 1
ATOM 5539 C C . GLY A 1 741 ? 18.873 -14.288 65.982 1.00 56.96 741 GLY A C 1
ATOM 5540 O O . GLY A 1 741 ? 17.652 -14.469 65.990 1.00 65.67 741 GLY A O 1
ATOM 5541 N N . GLY A 1 742 ? 19.426 -13.145 66.370 1.00 45.74 742 GLY A N 1
ATOM 5542 C CA . GLY A 1 742 ? 18.604 -12.027 66.784 1.00 49.44 742 GLY A CA 1
ATOM 5543 C C . GLY A 1 742 ? 18.736 -11.674 68.250 1.00 53.93 742 GLY A C 1
ATOM 5544 O O . GLY A 1 742 ? 19.031 -12.536 69.081 1.00 54.95 742 GLY A O 1
ATOM 5545 N N . LEU A 1 743 ? 18.512 -10.404 68.576 1.00 55.91 743 LEU A N 1
ATOM 5546 C CA . LEU A 1 743 ? 18.641 -9.921 69.944 1.00 47.07 743 LEU A CA 1
ATOM 5547 C C . LEU A 1 743 ? 17.453 -10.392 70.771 1.00 52.89 743 LEU A C 1
ATOM 5548 O O . LEU A 1 743 ? 16.299 -10.184 70.384 1.00 64.43 743 LEU A O 1
ATOM 5553 N N . VAL A 1 744 ? 17.734 -11.030 71.908 1.00 53.66 744 VAL A N 1
ATOM 5554 C CA . VAL A 1 744 ? 16.702 -11.572 72.778 1.00 52.82 744 VAL A CA 1
ATOM 5555 C C . VAL A 1 744 ? 16.997 -11.182 74.217 1.00 51.61 744 VAL A C 1
ATOM 5556 O O . VAL A 1 744 ? 18.108 -10.776 74.565 1.00 57.43 744 VAL A O 1
ATOM 5560 N N . LEU A 1 745 ? 15.974 -11.308 75.053 1.00 50.45 745 LEU A N 1
ATOM 5561 C CA . LEU A 1 745 ? 16.116 -11.135 76.491 1.00 48.73 745 LEU A CA 1
ATOM 5562 C C . LEU A 1 745 ? 15.928 -12.486 77.167 1.00 52.91 745 LEU A C 1
ATOM 5563 O O . LEU A 1 745 ? 14.891 -13.133 76.991 1.00 62.64 745 LEU A O 1
ATOM 5568 N N . ASP A 1 746 ? 16.925 -12.910 77.935 1.00 65.12 746 ASP A N 1
ATOM 5569 C CA . ASP A 1 746 ? 16.809 -14.108 78.757 1.00 58.12 746 ASP A CA 1
ATOM 5570 C C . ASP A 1 746 ? 16.198 -13.699 80.089 1.00 58.15 746 ASP A C 1
ATOM 5571 O O . ASP A 1 746 ? 16.908 -13.257 80.998 1.00 63.93 746 ASP A O 1
ATOM 5576 N N . ILE A 1 747 ? 14.883 -13.838 80.205 1.00 55.21 747 ILE A N 1
ATOM 5577 C CA . ILE A 1 747 ? 14.152 -13.425 81.396 1.00 58.73 747 ILE A CA 1
ATOM 5578 C C . ILE A 1 747 ? 14.207 -14.559 82.407 1.00 59.24 747 ILE A C 1
ATOM 5579 O O . ILE A 1 747 ? 13.755 -15.675 82.128 1.00 58.14 747 ILE A O 1
ATOM 5584 N N . ASN A 1 748 ? 14.761 -14.272 83.579 1.00 65.03 748 ASN A N 1
ATOM 5585 C CA . ASN A 1 748 ? 14.868 -15.236 84.665 1.00 63.19 748 ASN A CA 1
ATOM 5586 C C . ASN A 1 748 ? 14.098 -14.701 85.863 1.00 66.81 748 ASN A C 1
ATOM 5587 O O . ASN A 1 748 ? 14.451 -13.653 86.414 1.00 69.24 748 ASN A O 1
ATOM 5592 N N . ILE A 1 749 ? 13.052 -15.416 86.259 1.00 71.11 749 ILE A N 1
ATOM 5593 C CA . ILE A 1 749 ? 12.216 -15.032 87.388 1.00 66.62 749 ILE A CA 1
ATOM 5594 C C . ILE A 1 749 ? 12.566 -15.951 88.549 1.00 70.40 749 ILE A C 1
ATOM 5595 O O . ILE A 1 749 ? 12.452 -17.176 88.440 1.00 74.39 749 ILE A O 1
ATOM 5600 N N . THR A 1 750 ? 12.998 -15.364 89.660 1.00 71.82 750 THR A N 1
ATOM 5601 C CA . THR A 1 750 ? 13.359 -16.114 90.855 1.00 71.52 750 THR A CA 1
ATOM 5602 C C . THR A 1 750 ? 12.242 -15.973 91.878 1.00 70.84 750 THR A C 1
ATOM 5603 O O . THR A 1 750 ? 11.879 -14.855 92.258 1.00 73.31 750 THR A O 1
ATOM 5607 N N . TRP A 1 751 ? 11.708 -17.091 92.320 1.00 67.40 751 TRP A N 1
ATOM 5608 C CA . TRP A 1 751 ? 10.603 -17.069 93.262 1.00 70.55 751 TRP A CA 1
ATOM 5609 C C . TRP A 1 751 ? 11.093 -17.374 94.675 1.00 75.82 751 TRP A C 1
ATOM 5610 O O . TRP A 1 751 ? 11.997 -18.194 94.863 1.00 78.41 751 TRP A O 1
ATOM 5621 N N . PRO A 1 752 ? 10.516 -16.715 95.685 1.00 81.76 752 PRO A N 1
ATOM 5622 C CA . PRO A 1 752 ? 10.982 -16.953 97.063 1.00 80.89 752 PRO A CA 1
ATOM 5623 C C . PRO A 1 752 ? 10.732 -18.370 97.541 1.00 80.48 752 PRO A C 1
ATOM 5624 O O . PRO A 1 752 ? 11.503 -18.893 98.354 1.00 80.93 752 PRO A O 1
ATOM 5628 N N . SER A 1 753 ? 9.671 -19.008 97.046 1.00 86.78 753 SER A N 1
ATOM 5629 C CA . SER A 1 753 ? 9.297 -20.354 97.466 1.00 87.02 753 SER A CA 1
ATOM 5630 C C . SER A 1 753 ? 9.216 -21.186 96.197 1.00 87.27 753 SER A C 1
ATOM 5631 O O . SER A 1 753 ? 9.726 -20.756 95.166 1.00 88.89 753 SER A O 1
ATOM 5634 N N . THR A 1 754 ? 8.629 -22.382 96.251 1.00 87.01 754 THR A N 1
ATOM 5635 C CA . THR A 1 754 ? 8.456 -23.130 95.014 1.00 87.72 754 THR A CA 1
ATOM 5636 C C . THR A 1 754 ? 7.667 -22.291 94.006 1.00 86.90 754 THR A C 1
ATOM 5637 O O . THR A 1 754 ? 6.732 -21.580 94.382 1.00 83.30 754 THR A O 1
ATOM 5641 N N . PRO A 1 755 ? 8.077 -22.293 92.742 1.00 77.71 755 PRO A N 1
ATOM 5642 C CA . PRO A 1 755 ? 7.447 -21.408 91.755 1.00 71.57 755 PRO A CA 1
ATOM 5643 C C . PRO A 1 755 ? 5.992 -21.783 91.538 1.00 73.98 755 PRO A C 1
ATOM 5644 O O . PRO A 1 755 ? 5.662 -22.968 91.388 1.00 73.61 755 PRO A O 1
ATOM 5648 N N . PRO A 1 756 ? 5.094 -20.800 91.526 1.00 67.45 756 PRO A N 1
ATOM 5649 C CA . PRO A 1 756 ? 3.682 -21.102 91.259 1.00 67.39 756 PRO A CA 1
ATOM 5650 C C . PRO A 1 756 ? 3.498 -21.656 89.857 1.00 71.13 756 PRO A C 1
ATOM 5651 O O . PRO A 1 756 ? 4.177 -21.252 88.912 1.00 76.20 756 PRO A O 1
ATOM 5655 N N . THR A 1 757 ? 2.565 -22.593 89.730 1.00 74.37 757 THR A N 1
ATOM 5656 C CA . THR A 1 757 ? 2.242 -23.204 88.451 1.00 74.04 757 THR A CA 1
ATOM 5657 C C . THR A 1 757 ? 0.853 -22.766 88.012 1.00 72.89 757 THR A C 1
ATOM 5658 O O . THR A 1 757 ? -0.122 -22.924 88.752 1.00 80.49 757 THR A O 1
ATOM 5662 N N . SER A 1 758 ? 0.769 -22.215 86.808 1.00 62.75 758 SER A N 1
ATOM 5663 C CA . SER A 1 758 ? -0.497 -21.740 86.267 1.00 68.21 758 SER A CA 1
ATOM 5664 C C . SER A 1 758 ? -0.355 -21.621 84.754 1.00 64.79 758 SER A C 1
ATOM 5665 O O . SER A 1 758 ? 0.624 -22.089 84.166 1.00 67.42 758 SER A O 1
ATOM 5668 N N . TYR A 1 759 ? -1.345 -20.997 84.125 1.00 62.65 759 TYR A N 1
ATOM 5669 C CA . TYR A 1 759 ? -1.348 -20.758 82.688 1.00 58.82 759 TYR A CA 1
ATOM 5670 C C . TYR A 1 759 ? -1.045 -19.282 82.464 1.00 62.55 759 TYR A C 1
ATOM 5671 O O . TYR A 1 759 ? -1.912 -18.427 82.664 1.00 68.26 759 TYR A O 1
ATOM 5680 N N . TRP A 1 760 ? 0.177 -18.990 82.034 1.00 59.24 760 TRP A N 1
ATOM 5681 C CA . TRP A 1 760 ? 0.717 -17.640 82.067 1.00 57.02 760 TRP A CA 1
ATOM 5682 C C . TRP A 1 760 ? 0.462 -16.906 80.758 1.00 53.59 760 TRP A C 1
ATOM 5683 O O . TRP A 1 760 ? 0.513 -17.497 79.677 1.00 56.70 760 TRP A O 1
ATOM 5694 N N . ASN A 1 761 ? 0.180 -15.611 80.872 1.00 58.77 761 ASN A N 1
ATOM 5695 C CA . ASN A 1 761 ? 0.124 -14.699 79.735 1.00 53.70 761 ASN A CA 1
ATOM 5696 C C . ASN A 1 761 ? 1.276 -13.715 79.891 1.00 54.64 761 ASN A C 1
ATOM 5697 O O . ASN A 1 761 ? 1.315 -12.948 80.858 1.00 65.23 761 ASN A O 1
ATOM 5702 N N . ILE A 1 762 ? 2.209 -13.733 78.947 1.00 54.48 762 ILE A N 1
ATOM 5703 C CA . ILE A 1 762 ? 3.402 -12.898 79.006 1.00 56.57 762 ILE A CA 1
ATOM 5704 C C . ILE A 1 762 ? 3.295 -11.837 77.923 1.00 51.96 762 ILE A C 1
ATOM 5705 O O . ILE A 1 762 ? 3.112 -12.158 76.744 1.00 60.42 762 ILE A O 1
ATOM 5710 N N . GLU A 1 763 ? 3.408 -10.575 78.323 1.00 56.31 763 GLU A N 1
ATOM 5711 C CA . GLU A 1 763 ? 3.437 -9.452 77.398 1.00 58.26 763 GLU A CA 1
ATOM 5712 C C . GLU A 1 763 ? 4.633 -8.572 77.729 1.00 55.93 763 GLU A C 1
ATOM 5713 O O . GLU A 1 763 ? 4.828 -8.196 78.889 1.00 64.20 763 GLU A O 1
ATOM 5719 N N . LEU A 1 764 ? 5.431 -8.253 76.716 1.00 49.99 764 LEU A N 1
ATOM 5720 C CA . LEU A 1 764 ? 6.566 -7.352 76.863 1.00 49.57 764 LEU A CA 1
ATOM 5721 C C . LEU A 1 764 ? 6.223 -6.046 76.160 1.00 48.03 764 LEU A C 1
ATOM 5722 O O . LEU A 1 764 ? 6.208 -5.982 74.927 1.00 53.41 764 LEU A O 1
ATOM 5727 N N . GLU A 1 765 ? 5.953 -5.008 76.945 1.00 58.90 765 GLU A N 1
ATOM 5728 C CA . GLU A 1 765 ? 5.582 -3.705 76.416 1.00 53.29 765 GLU A CA 1
ATOM 5729 C C . GLU A 1 765 ? 6.814 -2.819 76.317 1.00 56.76 765 GLU A C 1
ATOM 5730 O O . GLU A 1 765 ? 7.577 -2.697 77.280 1.00 66.26 765 GLU A O 1
ATOM 5736 N N . ALA A 1 766 ? 7.004 -2.201 75.156 1.00 47.16 766 ALA A N 1
ATOM 5737 C CA . ALA A 1 766 ? 8.103 -1.267 74.973 1.00 48.69 766 ALA A CA 1
ATOM 5738 C C . ALA A 1 766 ? 7.806 -0.355 73.796 1.00 47.22 766 ALA A C 1
ATOM 5739 O O . ALA A 1 766 ? 6.995 -0.680 72.927 1.00 49.49 766 ALA A O 1
ATOM 5741 N N . TRP A 1 767 ? 8.478 0.793 73.780 1.00 47.04 767 TRP A N 1
ATOM 5742 C CA . TRP A 1 767 ? 8.369 1.722 72.667 1.00 37.16 767 TRP A CA 1
ATOM 5743 C C . TRP A 1 767 ? 9.047 1.134 71.440 1.00 43.67 767 TRP A C 1
ATOM 5744 O O . TRP A 1 767 ? 10.086 0.475 71.548 1.00 52.03 767 TRP A O 1
ATOM 5755 N N . ASP A 1 768 ? 8.458 1.368 70.274 1.00 50.69 768 ASP A N 1
ATOM 5756 C CA . ASP A 1 768 ? 9.037 0.938 69.014 1.00 45.82 768 ASP A CA 1
ATOM 5757 C C . ASP A 1 768 ? 8.585 1.878 67.908 1.00 45.28 768 ASP A C 1
ATOM 5758 O O . ASP A 1 768 ? 7.557 2.552 68.013 1.00 61.60 768 ASP A O 1
ATOM 5763 N N . MET A 1 769 ? 9.376 1.927 66.841 1.00 46.04 769 MET A N 1
ATOM 5764 C CA . MET A 1 769 ? 8.997 2.673 65.653 1.00 47.61 769 MET A CA 1
ATOM 5765 C C . MET A 1 769 ? 7.758 2.034 65.047 1.00 47.88 769 MET A C 1
ATOM 5766 O O . MET A 1 769 ? 7.576 0.816 65.134 1.00 56.26 769 MET A O 1
ATOM 5771 N N . PHE A 1 770 ? 6.898 2.855 64.447 1.00 44.39 770 PHE A N 1
ATOM 5772 C CA . PHE A 1 770 ? 5.611 2.371 63.963 1.00 38.02 770 PHE A CA 1
ATOM 5773 C C . PHE A 1 770 ? 5.782 1.263 62.933 1.00 50.91 770 PHE A C 1
ATOM 5774 O O . PHE A 1 770 ? 6.357 1.480 61.863 1.00 51.33 770 PHE A O 1
ATOM 5782 N N . GLY A 1 771 ? 5.285 0.072 63.254 1.00 49.22 771 GLY A N 1
ATOM 5783 C CA . GLY A 1 771 ? 5.385 -1.052 62.349 1.00 43.57 771 GLY A CA 1
ATOM 5784 C C . GLY A 1 771 ? 6.767 -1.635 62.203 1.00 48.75 771 GLY A C 1
ATOM 5785 O O . GLY A 1 771 ? 7.031 -2.324 61.216 1.00 53.47 771 GLY A O 1
ATOM 5786 N N . ASN A 1 772 ? 7.661 -1.387 63.153 1.00 45.20 772 ASN A N 1
ATOM 5787 C CA . ASN A 1 772 ? 9.009 -1.925 63.060 1.00 34.26 772 ASN A CA 1
ATOM 5788 C C . ASN A 1 772 ? 8.977 -3.441 63.205 1.00 45.63 772 ASN A C 1
ATOM 5789 O O . ASN A 1 772 ? 8.440 -3.972 64.181 1.00 58.53 772 ASN A O 1
ATOM 5794 N N . SER A 1 773 ? 9.548 -4.137 62.224 1.00 44.85 773 SER A N 1
ATOM 5795 C CA . SER A 1 773 ? 9.576 -5.593 62.240 1.00 42.39 773 SER A CA 1
ATOM 5796 C C . SER A 1 773 ? 10.597 -6.145 63.224 1.00 46.10 773 SER A C 1
ATOM 5797 O O . SER A 1 773 ? 10.321 -7.130 63.916 1.00 56.84 773 SER A O 1
ATOM 5800 N N . GLU A 1 774 ? 11.773 -5.532 63.299 1.00 45.83 774 GLU A N 1
ATOM 5801 C CA . GLU A 1 774 ? 12.859 -6.012 64.136 1.00 51.88 774 GLU A CA 1
ATOM 5802 C C . GLU A 1 774 ? 13.422 -4.866 64.962 1.00 55.54 774 GLU A C 1
ATOM 5803 O O . GLU A 1 774 ? 13.421 -3.710 64.531 1.00 66.65 774 GLU A O 1
ATOM 5809 N N . ALA A 1 775 ? 13.842 -5.113 66.168 1.00 46.66 775 ALA A N 1
ATOM 5810 C CA . ALA A 1 775 ? 14.530 -4.067 66.919 1.00 42.09 775 ALA A CA 1
ATOM 5811 C C . ALA A 1 775 ? 15.819 -3.805 66.198 1.00 46.44 775 ALA A C 1
ATOM 5812 O O . ALA A 1 775 ? 16.593 -4.718 66.029 1.00 53.92 775 ALA A O 1
ATOM 5814 N N . SER A 1 776 ? 16.046 -2.568 65.855 1.00 50.50 776 SER A N 1
ATOM 5815 C CA . SER A 1 776 ? 17.185 -2.188 65.024 1.00 49.30 776 SER A CA 1
ATOM 5816 C C . SER A 1 776 ? 18.051 -1.199 65.785 1.00 43.59 776 SER A C 1
ATOM 5817 O O . SER A 1 776 ? 17.532 -0.248 66.231 1.00 68.04 776 SER A O 1
ATOM 5820 N N . ILE A 1 777 ? 19.328 -1.446 65.898 1.00 30.00 777 ILE A N 1
ATOM 5821 C CA . ILE A 1 777 ? 20.281 -0.581 66.626 1.00 30.00 777 ILE A CA 1
ATOM 5822 C C . ILE A 1 777 ? 20.375 0.755 65.890 1.00 30.00 777 ILE A C 1
ATOM 5823 O O . ILE A 1 777 ? 19.898 1.770 66.376 1.00 30.00 777 ILE A O 1
ATOM 5829 N N . TYR B 2 123 ? 5.035 -1.027 -79.954 1.00 67.71 123 TYR B N 1
ATOM 5830 C CA . TYR B 2 123 ? 6.315 -0.906 -79.266 1.00 69.96 123 TYR B CA 1
ATOM 5831 C C . TYR B 2 123 ? 6.898 -2.279 -78.950 1.00 71.68 123 TYR B C 1
ATOM 5832 O O . TYR B 2 123 ? 6.163 -3.246 -78.759 1.00 71.45 123 TYR B O 1
ATOM 5841 N N . ILE B 2 124 ? 8.223 -2.353 -78.897 1.00 67.39 124 ILE B N 1
ATOM 5842 C CA . ILE B 2 124 ? 8.927 -3.590 -78.581 1.00 67.31 124 ILE B CA 1
ATOM 5843 C C . ILE B 2 124 ? 9.207 -3.602 -77.081 1.00 68.54 124 ILE B C 1
ATOM 5844 O O . ILE B 2 124 ? 9.954 -2.736 -76.599 1.00 65.07 124 ILE B O 1
ATOM 5849 N N . PRO B 2 125 ? 8.645 -4.540 -76.321 1.00 68.94 125 PRO B N 1
ATOM 5850 C CA . PRO B 2 125 ? 8.910 -4.572 -74.876 1.00 64.48 125 PRO B CA 1
ATOM 5851 C C . PRO B 2 125 ? 10.280 -5.166 -74.590 1.00 68.05 125 PRO B C 1
ATOM 5852 O O . PRO B 2 125 ? 10.605 -6.265 -75.045 1.00 70.73 125 PRO B O 1
ATOM 5856 N N . PHE B 2 126 ? 11.085 -4.429 -73.828 1.00 64.91 126 PHE B N 1
ATOM 5857 C CA . PHE B 2 126 ? 12.413 -4.869 -73.422 1.00 59.02 126 PHE B CA 1
ATOM 5858 C C . PHE B 2 126 ? 12.421 -5.028 -71.910 1.00 61.57 126 PHE B C 1
ATOM 5859 O O . PHE B 2 126 ? 12.105 -4.083 -71.181 1.00 69.68 126 PHE B O 1
ATOM 5867 N N . VAL B 2 127 ? 12.782 -6.219 -71.442 1.00 62.33 127 VAL B N 1
ATOM 5868 C CA . VAL B 2 127 ? 12.796 -6.539 -70.021 1.00 63.51 127 VAL B CA 1
ATOM 5869 C C . VAL B 2 127 ? 14.226 -6.427 -69.517 1.00 61.07 127 VAL B C 1
ATOM 5870 O O . VAL B 2 127 ? 15.131 -7.089 -70.037 1.00 68.93 127 VAL B O 1
ATOM 5874 N N . PHE B 2 128 ? 14.432 -5.590 -68.504 1.00 63.16 128 PHE B N 1
ATOM 5875 C CA . PHE B 2 128 ? 15.771 -5.330 -67.997 1.00 66.90 128 PHE B CA 1
ATOM 5876 C C . PHE B 2 128 ? 16.223 -6.431 -67.049 1.00 71.39 128 PHE B C 1
ATOM 5877 O O . PHE B 2 128 ? 15.594 -6.679 -66.016 1.00 74.75 128 PHE B O 1
ATOM 5885 N N . ASN B 2 129 ? 17.333 -7.078 -67.407 1.00 68.54 129 ASN B N 1
ATOM 5886 C CA . ASN B 2 129 ? 17.963 -8.130 -66.608 1.00 69.72 129 ASN B CA 1
ATOM 5887 C C . ASN B 2 129 ? 16.940 -9.202 -66.228 1.00 70.91 129 ASN B C 1
ATOM 5888 O O . ASN B 2 129 ? 16.632 -9.395 -65.049 1.00 75.44 129 ASN B O 1
ATOM 5893 N N . ASN B 2 130 ? 16.332 -9.833 -67.236 1.00 78.31 130 ASN B N 1
ATOM 5894 C CA . ASN B 2 130 ? 15.404 -10.954 -67.069 1.00 84.90 130 ASN B CA 1
ATOM 5895 C C . ASN B 2 130 ? 14.244 -10.644 -66.119 1.00 86.26 130 ASN B C 1
ATOM 5896 O O . ASN B 2 130 ? 13.491 -11.544 -65.737 1.00 86.05 130 ASN B O 1
ATOM 5901 N N . GLY B 2 131 ? 14.051 -9.374 -65.767 1.00 79.00 131 GLY B N 1
ATOM 5902 C CA . GLY B 2 131 ? 12.993 -8.985 -64.860 1.00 74.76 131 GLY B CA 1
ATOM 5903 C C . GLY B 2 131 ? 13.413 -8.769 -63.424 1.00 76.11 131 GLY B C 1
ATOM 5904 O O . GLY B 2 131 ? 12.552 -8.491 -62.580 1.00 80.07 131 GLY B O 1
ATOM 5905 N N . SER B 2 132 ? 14.701 -8.894 -63.111 1.00 71.36 132 SER B N 1
ATOM 5906 C CA . SER B 2 132 ? 15.204 -8.699 -61.756 1.00 74.90 132 SER B CA 1
ATOM 5907 C C . SER B 2 132 ? 16.467 -7.856 -61.820 1.00 72.49 132 SER B C 1
ATOM 5908 O O . SER B 2 132 ? 17.542 -8.372 -62.142 1.00 75.46 132 SER B O 1
ATOM 5911 N N . ALA B 2 133 ? 16.339 -6.571 -61.507 1.00 71.53 133 ALA B N 1
ATOM 5912 C CA . ALA B 2 133 ? 17.470 -5.657 -61.509 1.00 71.20 133 ALA B CA 1
ATOM 5913 C C . ALA B 2 133 ? 18.452 -6.028 -60.405 1.00 70.66 133 ALA B C 1
ATOM 5914 O O . ALA B 2 133 ? 18.067 -6.600 -59.381 1.00 73.72 133 ALA B O 1
ATOM 5916 N N . ALA B 2 134 ? 19.725 -5.701 -60.624 1.00 73.94 134 ALA B N 1
ATOM 5917 C CA . ALA B 2 134 ? 20.788 -6.028 -59.684 1.00 71.19 134 ALA B CA 1
ATOM 5918 C C . ALA B 2 134 ? 20.869 -5.059 -58.511 1.00 72.22 134 ALA B C 1
ATOM 5919 O O . ALA B 2 134 ? 21.623 -5.314 -57.565 1.00 77.32 134 ALA B O 1
ATOM 5921 N N . GLY B 2 135 ? 20.121 -3.970 -58.546 1.00 67.49 135 GLY B N 1
ATOM 5922 C CA . GLY B 2 135 ? 20.152 -2.999 -57.472 1.00 68.58 135 GLY B CA 1
ATOM 5923 C C . GLY B 2 135 ? 21.095 -1.850 -57.770 1.00 71.01 135 GLY B C 1
ATOM 5924 O O . GLY B 2 135 ? 22.179 -2.024 -58.339 1.00 70.62 135 GLY B O 1
ATOM 5925 N N . GLY B 2 136 ? 20.679 -0.649 -57.378 1.00 76.41 136 GLY B N 1
ATOM 5926 C CA . GLY B 2 136 ? 21.487 0.539 -57.562 1.00 74.86 136 GLY B CA 1
ATOM 5927 C C . GLY B 2 136 ? 21.709 0.924 -59.010 1.00 74.74 136 GLY B C 1
ATOM 5928 O O . GLY B 2 136 ? 22.692 1.599 -59.331 1.00 73.77 136 GLY B O 1
ATOM 5929 N N . GLU B 2 137 ? 20.806 0.511 -59.896 1.00 74.99 137 GLU B N 1
ATOM 5930 C CA . GLU B 2 137 ? 20.940 0.862 -61.303 1.00 71.17 137 GLU B CA 1
ATOM 5931 C C . GLU B 2 137 ? 20.200 2.160 -61.597 1.00 70.99 137 GLU B C 1
ATOM 5932 O O . GLU B 2 137 ? 18.970 2.224 -61.509 1.00 77.90 137 GLU B O 1
ATOM 5938 N N . THR B 2 138 ? 20.959 3.199 -61.946 1.00 67.60 138 THR B N 1
ATOM 5939 C CA . THR B 2 138 ? 20.393 4.476 -62.349 1.00 69.45 138 THR B CA 1
ATOM 5940 C C . THR B 2 138 ? 20.122 4.561 -63.844 1.00 71.90 138 THR B C 1
ATOM 5941 O O . THR B 2 138 ? 19.107 5.143 -64.241 1.00 70.57 138 THR B O 1
ATOM 5945 N N . THR B 2 139 ? 20.972 3.958 -64.671 1.00 75.27 139 THR B N 1
ATOM 5946 C CA . THR B 2 139 ? 20.864 4.053 -66.117 1.00 76.50 139 THR B CA 1
ATOM 5947 C C . THR B 2 139 ? 20.738 2.661 -66.718 1.00 74.67 139 THR B C 1
ATOM 5948 O O . THR B 2 139 ? 21.355 1.703 -66.244 1.00 73.71 139 THR B O 1
ATOM 5952 N N . ILE B 2 140 ? 19.927 2.558 -67.768 1.00 68.85 140 ILE B N 1
ATOM 5953 C CA . ILE B 2 140 ? 19.684 1.300 -68.465 1.00 72.74 140 ILE B CA 1
ATOM 5954 C C . ILE B 2 140 ? 20.003 1.488 -69.941 1.00 75.41 140 ILE B C 1
ATOM 5955 O O . ILE B 2 140 ? 19.545 2.451 -70.565 1.00 77.86 140 ILE B O 1
ATOM 5960 N N . VAL B 2 141 ? 20.780 0.564 -70.497 1.00 81.70 141 VAL B N 1
ATOM 5961 C CA . VAL B 2 141 ? 21.183 0.602 -71.898 1.00 82.30 141 VAL B CA 1
ATOM 5962 C C . VAL B 2 141 ? 20.215 -0.258 -72.700 1.00 83.69 141 VAL B C 1
ATOM 5963 O O . VAL B 2 141 ? 19.995 -1.430 -72.372 1.00 83.83 141 VAL B O 1
ATOM 5967 N N . VAL B 2 142 ? 19.639 0.322 -73.747 1.00 84.83 142 VAL B N 1
ATOM 5968 C CA . VAL B 2 142 ? 18.657 -0.364 -74.585 1.00 85.38 142 VAL B CA 1
ATOM 5969 C C . VAL B 2 142 ? 19.333 -0.858 -75.859 1.00 87.49 142 VAL B C 1
ATOM 5970 O O . VAL B 2 142 ? 20.398 -0.345 -76.231 1.00 88.52 142 VAL B O 1
ATOM 5974 N N . PRO B 2 143 ? 18.793 -1.863 -76.599 1.00 86.66 143 PRO B N 1
ATOM 5975 C CA . PRO B 2 143 ? 19.410 -2.262 -77.859 1.00 85.67 143 PRO B CA 1
ATOM 5976 C C . PRO B 2 143 ? 19.424 -1.187 -78.939 1.00 86.90 143 PRO B C 1
ATOM 5977 O O . PRO B 2 143 ? 18.727 -0.165 -78.801 1.00 85.05 143 PRO B O 1
ATOM 5981 N N . ASP B 2 144 ? 20.177 -1.430 -80.015 1.00 98.15 144 ASP B N 1
ATOM 5982 C CA . ASP B 2 144 ? 20.340 -0.417 -81.097 1.00 98.97 144 ASP B CA 1
ATOM 5983 C C . ASP B 2 144 ? 18.994 -0.069 -81.736 1.00 97.30 144 ASP B C 1
ATOM 5984 O O . ASP B 2 144 ? 18.686 1.134 -81.844 1.00 97.85 144 ASP B O 1
ATOM 5989 N N . TYR B 2 145 ? 18.227 -1.080 -82.143 1.00 95.86 145 TYR B N 1
ATOM 5990 C CA . TYR B 2 145 ? 16.909 -0.839 -82.772 1.00 95.50 145 TYR B CA 1
ATOM 5991 C C . TYR B 2 145 ? 16.210 0.344 -82.100 1.00 96.20 145 TYR B C 1
ATOM 5992 O O . TYR B 2 145 ? 15.636 1.185 -82.825 1.00 94.99 145 TYR B O 1
ATOM 5994 N N . THR B 2 146 ? 16.255 0.416 -80.766 1.00 30.00 146 THR B N 1
ATOM 5995 C CA . THR B 2 146 ? 15.519 1.476 -80.035 1.00 30.00 146 THR B CA 1
ATOM 5996 C C . THR B 2 146 ? 15.939 2.870 -80.500 1.00 30.00 146 THR B C 1
ATOM 5997 O O . THR B 2 146 ? 17.088 3.275 -80.234 1.00 30.00 146 THR B O 1
ATOM 5999 N N . ILE B 2 147 ? 15.027 3.579 -81.165 1.00 30.00 147 ILE B N 1
ATOM 6000 C CA . ILE B 2 147 ? 15.292 4.976 -81.573 1.00 30.00 147 ILE B CA 1
ATOM 6001 C C . ILE B 2 147 ? 14.580 5.881 -80.573 1.00 30.00 147 ILE B C 1
ATOM 6002 O O . ILE B 2 147 ? 14.701 7.118 -80.67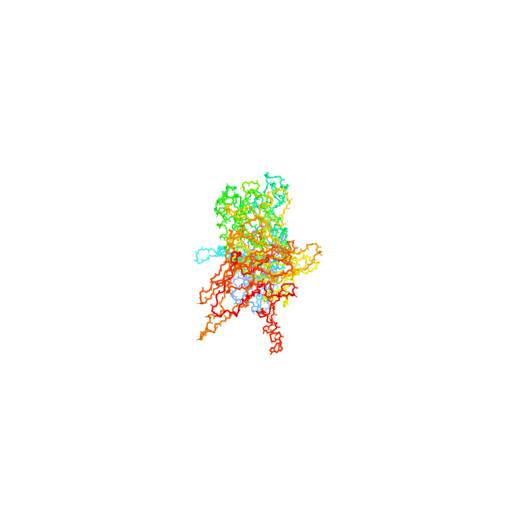2 1.00 30.00 147 ILE B O 1
ATOM 6004 N N . GLY B 2 148 ? 13.849 5.272 -79.638 1.00 30.00 148 GLY B N 1
ATOM 6005 C CA . GLY B 2 148 ? 13.099 6.042 -78.630 1.00 30.00 148 GLY B CA 1
ATOM 6006 C C . GLY B 2 148 ? 12.542 5.112 -77.575 1.00 30.00 148 GLY B C 1
ATOM 6007 O O . GLY B 2 148 ? 12.277 3.941 -77.907 1.00 30.00 148 GLY B O 1
ATOM 6008 N N . VAL B 2 149 ? 12.406 5.592 -76.340 1.00 55.87 149 VAL B N 1
ATOM 6009 C CA . VAL B 2 149 ? 11.772 4.766 -75.273 1.00 59.53 149 VAL B CA 1
ATOM 6010 C C . VAL B 2 149 ? 10.588 5.574 -74.727 1.00 60.00 149 VAL B C 1
ATOM 6011 O O . VAL B 2 149 ? 10.810 6.437 -73.868 1.00 60.32 149 VAL B O 1
ATOM 6015 N N . PRO B 2 150 ? 9.357 5.376 -75.240 1.00 58.25 150 PRO B N 1
ATOM 6016 C CA . PRO B 2 150 ? 8.229 6.192 -74.807 1.00 56.01 150 PRO B CA 1
ATOM 6017 C C . PRO B 2 150 ? 7.703 5.870 -73.426 1.00 60.79 150 PRO B C 1
ATOM 6018 O O . PRO B 2 150 ? 7.135 6.764 -72.775 1.00 57.04 150 PRO B O 1
ATOM 6022 N N . GLU B 2 151 ? 7.897 4.633 -72.975 1.00 63.08 151 GLU B N 1
ATOM 6023 C CA . GLU B 2 151 ? 7.329 4.184 -71.712 1.00 50.12 151 GLU B CA 1
ATOM 6024 C C . GLU B 2 151 ? 8.304 3.283 -70.970 1.00 47.08 151 GLU B C 1
ATOM 6025 O O . GLU B 2 151 ? 9.084 2.552 -71.585 1.00 63.53 151 GLU B O 1
ATOM 6031 N N . ILE B 2 152 ? 8.244 3.345 -69.642 1.00 35.99 152 ILE B N 1
ATOM 6032 C CA . ILE B 2 152 ? 8.967 2.443 -68.755 1.00 42.03 152 ILE B CA 1
ATOM 6033 C C . ILE B 2 152 ? 7.971 1.893 -67.749 1.00 44.80 152 ILE B C 1
ATOM 6034 O O . ILE B 2 152 ? 7.193 2.654 -67.161 1.00 59.32 152 ILE B O 1
ATOM 6039 N N . TYR B 2 153 ? 7.981 0.578 -67.558 1.00 30.68 153 TYR B N 1
ATOM 6040 C CA . TYR B 2 153 ? 7.084 -0.082 -66.617 1.00 39.23 153 TYR B CA 1
ATOM 6041 C C . TYR B 2 153 ? 7.909 -0.668 -65.478 1.00 41.16 153 TYR B C 1
ATOM 6042 O O . TYR B 2 153 ? 8.444 -1.774 -65.596 1.00 55.41 153 TYR B O 1
ATOM 6051 N N . VAL B 2 154 ? 8.004 0.072 -64.379 1.00 38.41 154 VAL B N 1
ATOM 6052 C CA . VAL B 2 154 ? 8.706 -0.374 -63.182 1.00 35.20 154 VAL B CA 1
ATOM 6053 C C . VAL B 2 154 ? 7.683 -0.998 -62.247 1.00 29.22 154 VAL B C 1
ATOM 6054 O O . VAL B 2 154 ? 6.860 -0.288 -61.656 1.00 31.74 154 VAL B O 1
ATOM 6058 N N . GLU B 2 155 ? 7.735 -2.324 -62.106 1.00 37.63 155 GLU B N 1
ATOM 6059 C CA . GLU B 2 155 ? 6.793 -3.057 -61.258 1.00 26.36 155 GLU B CA 1
ATOM 6060 C C . GLU B 2 155 ? 5.346 -2.751 -61.633 1.00 29.31 155 GLU B C 1
ATOM 6061 O O . GLU B 2 155 ? 4.498 -2.535 -60.765 1.00 47.65 155 GLU B O 1
ATOM 6067 N N . GLY B 2 156 ? 5.054 -2.734 -62.931 1.00 26.71 156 GLY B N 1
ATOM 6068 C CA . GLY B 2 156 ? 3.715 -2.472 -63.413 1.00 29.50 156 GLY B CA 1
ATOM 6069 C C . GLY B 2 156 ? 3.315 -1.015 -63.435 1.00 40.85 156 GLY B C 1
ATOM 6070 O O . GLY B 2 156 ? 2.158 -0.715 -63.750 1.00 50.35 156 GLY B O 1
ATOM 6071 N N . PHE B 2 157 ? 4.229 -0.106 -63.114 1.00 35.91 157 PHE B N 1
ATOM 6072 C CA . PHE B 2 157 ? 3.957 1.323 -63.094 1.00 25.46 157 PHE B CA 1
ATOM 6073 C C . PHE B 2 157 ? 4.492 1.968 -64.362 1.00 29.82 157 PHE B C 1
ATOM 6074 O O . PHE B 2 157 ? 5.702 1.972 -64.604 1.00 50.98 157 PHE B O 1
ATOM 6082 N N . ARG B 2 158 ? 3.591 2.525 -65.166 1.00 39.45 158 ARG B N 1
ATOM 6083 C CA . ARG B 2 158 ? 3.998 3.219 -66.379 1.00 39.51 158 ARG B CA 1
ATOM 6084 C C . ARG B 2 158 ? 4.673 4.531 -66.007 1.00 34.20 158 ARG B C 1
ATOM 6085 O O . ARG B 2 158 ? 4.155 5.291 -65.182 1.00 39.32 158 ARG B O 1
ATOM 6093 N N . GLN B 2 159 ? 5.824 4.797 -66.612 1.00 39.18 159 GLN B N 1
ATOM 6094 C CA . GLN B 2 159 ? 6.554 6.040 -66.409 1.00 43.45 159 GLN B CA 1
ATOM 6095 C C . GLN B 2 159 ? 6.554 6.832 -67.707 1.00 45.31 159 GLN B C 1
ATOM 6096 O O . GLN B 2 159 ? 6.640 6.252 -68.794 1.00 47.67 159 GLN B O 1
ATOM 6102 N N . GLN B 2 160 ? 6.439 8.150 -67.590 1.00 55.01 160 GLN B N 1
ATOM 6103 C CA . GLN B 2 160 ? 6.414 9.019 -68.753 1.00 54.85 160 GLN B CA 1
ATOM 6104 C C . GLN B 2 160 ? 7.794 9.617 -69.002 1.00 59.06 160 GLN B C 1
ATOM 6105 O O . GLN B 2 160 ? 8.568 9.855 -68.070 1.00 65.82 160 GLN B O 1
ATOM 6111 N N . VAL B 2 161 ? 8.104 9.842 -70.281 1.00 58.25 161 VAL B N 1
ATOM 6112 C CA . VAL B 2 161 ? 9.366 10.467 -70.656 1.00 59.63 161 VAL B CA 1
ATOM 6113 C C . VAL B 2 161 ? 9.482 11.841 -70.002 1.00 65.63 161 VAL B C 1
ATOM 6114 O O . VAL B 2 161 ? 8.582 12.680 -70.079 1.00 66.23 161 VAL B O 1
ATOM 6118 N N . GLY B 2 162 ? 10.615 12.064 -69.344 1.00 67.52 162 GLY B N 1
ATOM 6119 C CA . GLY B 2 162 ? 10.883 13.336 -68.705 1.00 64.77 162 GLY B CA 1
ATOM 6120 C C . GLY B 2 162 ? 10.414 13.399 -67.267 1.00 66.50 162 GLY B C 1
ATOM 6121 O O . GLY B 2 162 ? 10.876 14.246 -66.496 1.00 71.86 162 GLY B O 1
ATOM 6122 N N . ARG B 2 163 ? 9.494 12.512 -66.891 1.00 71.08 163 ARG B N 1
ATOM 6123 C CA . ARG B 2 163 ? 8.987 12.450 -65.526 1.00 68.18 163 ARG B CA 1
ATOM 6124 C C . ARG B 2 163 ? 9.609 11.319 -64.718 1.00 69.99 163 ARG B C 1
ATOM 6125 O O . ARG B 2 163 ? 10.227 11.567 -63.679 1.00 68.96 163 ARG B O 1
ATOM 6133 N N . GLY B 2 164 ? 9.460 10.079 -65.175 1.00 56.77 164 GLY B N 1
ATOM 6134 C CA . GLY B 2 164 ? 10.017 8.948 -64.465 1.00 55.80 164 GLY B CA 1
ATOM 6135 C C . GLY B 2 164 ? 11.332 8.482 -65.047 1.00 58.82 164 GLY B C 1
ATOM 6136 O O . GLY B 2 164 ? 12.051 7.693 -64.428 1.00 62.34 164 GLY B O 1
ATOM 6137 N N . PHE B 2 165 ? 11.660 8.974 -66.240 1.00 61.78 165 PHE B N 1
ATOM 6138 C CA . PHE B 2 165 ? 12.883 8.582 -66.923 1.00 58.15 165 PHE B CA 1
ATOM 6139 C C . PHE B 2 165 ? 13.107 9.512 -68.103 1.00 61.58 165 PHE B C 1
ATOM 6140 O O . PHE B 2 165 ? 12.158 10.064 -68.667 1.00 60.85 165 PHE B O 1
ATOM 6148 N N . THR B 2 166 ? 14.374 9.678 -68.469 1.00 70.63 166 THR B N 1
ATOM 6149 C CA . THR B 2 166 ? 14.765 10.423 -69.656 1.00 68.09 166 THR B CA 1
ATOM 6150 C C . THR B 2 166 ? 15.602 9.522 -70.551 1.00 69.73 166 THR B C 1
ATOM 6151 O O . THR B 2 166 ? 16.573 8.912 -70.091 1.00 71.20 166 THR B O 1
ATOM 6155 N N . PHE B 2 167 ? 15.223 9.436 -71.822 1.00 81.87 167 PHE B N 1
ATOM 6156 C CA . PHE B 2 167 ? 15.934 8.625 -72.799 1.00 82.83 167 PHE B CA 1
ATOM 6157 C C . PHE B 2 167 ? 16.782 9.517 -73.693 1.00 83.81 167 PHE B C 1
ATOM 6158 O O . PHE B 2 167 ? 16.270 10.468 -74.294 1.00 84.90 167 PHE B O 1
ATOM 6166 N N . ASN B 2 168 ? 18.072 9.211 -73.777 1.00 90.29 168 ASN B N 1
ATOM 6167 C CA . ASN B 2 168 ? 18.990 9.909 -74.672 1.00 91.53 168 ASN B CA 1
ATOM 6168 C C . ASN B 2 168 ? 19.278 8.987 -75.858 1.00 93.85 168 ASN B C 1
ATOM 6169 O O . ASN B 2 168 ? 19.558 7.797 -75.688 1.00 92.38 168 ASN B O 1
ATOM 6174 N N . SER B 2 169 ? 19.118 9.529 -77.067 1.00 102.70 169 SER B N 1
ATOM 6175 C CA . SER B 2 169 ? 19.289 8.719 -78.268 1.00 101.36 169 SER B CA 1
ATOM 6176 C C . SER B 2 169 ? 20.760 8.551 -78.625 1.00 100.94 169 SER B C 1
ATOM 6177 O O . SER B 2 169 ? 21.131 7.606 -79.329 1.00 101.26 169 SER B O 1
ATOM 6180 N N . VAL B 2 170 ? 21.610 9.467 -78.163 1.00 103.01 170 VAL B N 1
ATOM 6181 C CA . VAL B 2 170 ? 23.023 9.407 -78.518 1.00 104.82 170 VAL B CA 1
ATOM 6182 C C . VAL B 2 170 ? 23.701 8.182 -77.916 1.00 105.44 170 VAL B C 1
ATOM 6183 O O . VAL B 2 170 ? 24.403 7.448 -78.619 1.00 105.72 170 VAL B O 1
ATOM 6187 N N . ASN B 2 171 ? 23.497 7.934 -76.624 1.00 98.90 171 ASN B N 1
ATOM 6188 C CA . ASN B 2 171 ? 24.167 6.848 -75.924 1.00 98.06 171 ASN B CA 1
ATOM 6189 C C . ASN B 2 171 ? 23.290 5.600 -75.872 1.00 97.62 171 ASN B C 1
ATOM 6190 O O . ASN B 2 171 ? 23.813 4.498 -75.686 1.00 97.62 171 ASN B O 1
ATOM 6195 N N . LEU B 2 172 ? 21.999 5.735 -76.188 1.00 93.76 172 LEU B N 1
ATOM 6196 C CA . LEU B 2 172 ? 21.028 4.643 -76.097 1.00 95.26 172 LEU B CA 1
ATOM 6197 C C . LEU B 2 172 ? 20.839 4.193 -74.655 1.00 96.03 172 LEU B C 1
ATOM 6198 O O . LEU B 2 172 ? 20.725 2.998 -74.370 1.00 97.75 172 LEU B O 1
ATOM 6203 N N . THR B 2 173 ? 20.808 5.152 -73.737 1.00 86.87 173 THR B N 1
ATOM 6204 C CA . THR B 2 173 ? 20.717 4.885 -72.313 1.00 86.18 173 THR B CA 1
ATOM 6205 C C . THR B 2 173 ? 19.520 5.613 -71.718 1.00 89.97 173 THR B C 1
ATOM 6206 O O . THR B 2 173 ? 19.300 6.796 -71.997 1.00 88.35 173 THR B O 1
ATOM 6210 N N . VAL B 2 174 ? 18.751 4.899 -70.900 1.00 75.64 174 VAL B N 1
ATOM 6211 C CA . VAL B 2 174 ? 17.588 5.449 -70.211 1.00 71.24 174 VAL B CA 1
ATOM 6212 C C . VAL B 2 174 ? 18.025 5.868 -68.815 1.00 70.67 174 VAL B C 1
ATOM 6213 O O . VAL B 2 174 ? 18.406 5.021 -67.999 1.00 67.65 174 VAL B O 1
ATOM 6217 N N . THR B 2 175 ? 17.963 7.169 -68.543 1.00 73.38 175 THR B N 1
ATOM 6218 C CA . THR B 2 175 ? 18.301 7.698 -67.225 1.00 74.18 175 THR B CA 1
ATOM 6219 C C . THR B 2 175 ? 17.044 7.686 -66.365 1.00 75.39 175 THR B C 1
ATOM 6220 O O . THR B 2 175 ? 16.070 8.382 -66.664 1.00 75.98 175 THR B O 1
ATOM 6224 N N . LEU B 2 176 ? 17.062 6.890 -65.301 1.00 62.42 176 LEU B N 1
ATOM 6225 C CA . LEU B 2 176 ? 15.884 6.704 -64.470 1.00 57.36 176 LEU B CA 1
ATOM 6226 C C . LEU B 2 176 ? 15.818 7.756 -63.370 1.00 61.82 176 LEU B C 1
ATOM 6227 O O . LEU B 2 176 ? 16.839 8.268 -62.906 1.00 66.10 176 LEU B O 1
ATOM 6232 N N . ALA B 2 177 ? 14.589 8.077 -62.957 1.00 54.91 177 ALA B N 1
ATOM 6233 C CA . ALA B 2 177 ? 14.391 9.017 -61.860 1.00 54.15 177 ALA B CA 1
ATOM 6234 C C . ALA B 2 177 ? 14.913 8.469 -60.539 1.00 60.72 177 ALA B C 1
ATOM 6235 O O . ALA B 2 177 ? 15.474 9.226 -59.738 1.00 60.10 177 ALA B O 1
ATOM 6237 N N . GLN B 2 178 ? 14.740 7.172 -60.294 1.00 56.98 178 GLN B N 1
ATOM 6238 C CA . GLN B 2 178 ? 15.238 6.528 -59.093 1.00 51.48 178 GLN B CA 1
ATOM 6239 C C . GLN B 2 178 ? 16.275 5.468 -59.445 1.00 56.01 178 GLN B C 1
ATOM 6240 O O . GLN B 2 178 ? 16.223 4.875 -60.526 1.00 65.10 178 GLN B O 1
ATOM 6246 N N . PRO B 2 179 ? 17.230 5.207 -58.555 1.00 59.09 179 PRO B N 1
ATOM 6247 C CA . PRO B 2 179 ? 18.089 4.032 -58.733 1.00 58.12 179 PRO B CA 1
ATOM 6248 C C . PRO B 2 179 ? 17.304 2.760 -58.463 1.00 53.95 179 PRO B C 1
ATOM 6249 O O . PRO B 2 179 ? 16.570 2.653 -57.477 1.00 64.03 179 PRO B O 1
ATOM 6253 N N . LEU B 2 180 ? 17.456 1.790 -59.359 1.00 58.76 180 LEU B N 1
ATOM 6254 C CA . LEU B 2 180 ? 16.712 0.545 -59.241 1.00 62.45 180 LEU B CA 1
ATOM 6255 C C . LEU B 2 180 ? 17.180 -0.252 -58.032 1.00 64.51 180 LEU B C 1
ATOM 6256 O O . LEU B 2 180 ? 18.360 -0.233 -57.673 1.00 70.36 180 LEU B O 1
ATOM 6261 N N . GLU B 2 181 ? 16.244 -0.952 -57.403 1.00 56.95 181 GLU B N 1
ATOM 6262 C CA . GLU B 2 181 ? 16.561 -1.822 -56.283 1.00 55.83 181 GLU B CA 1
ATOM 6263 C C . GLU B 2 181 ? 16.702 -3.257 -56.787 1.00 59.18 181 GLU B C 1
ATOM 6264 O O . GLU B 2 181 ? 16.382 -3.573 -57.935 1.00 63.52 181 GLU B O 1
ATOM 6270 N N . GLN B 2 182 ? 17.188 -4.144 -55.925 1.00 63.98 182 GLN B N 1
ATOM 6271 C CA . GLN B 2 182 ? 17.434 -5.524 -56.312 1.00 64.44 182 GLN B CA 1
ATOM 6272 C C . GLN B 2 182 ? 16.107 -6.226 -56.571 1.00 65.65 182 GLN B C 1
ATOM 6273 O O . GLN B 2 182 ? 15.192 -6.184 -55.744 1.00 67.06 182 GLN B O 1
ATOM 6279 N N . GLY B 2 183 ? 16.006 -6.872 -57.732 1.00 65.42 183 GLY B N 1
ATOM 6280 C CA . GLY B 2 183 ? 14.829 -7.632 -58.100 1.00 66.56 183 GLY B CA 1
ATOM 6281 C C . GLY B 2 183 ? 13.715 -6.835 -58.741 1.00 66.08 183 GLY B C 1
ATOM 6282 O O . GLY B 2 183 ? 12.640 -7.396 -58.979 1.00 71.52 183 GLY B O 1
ATOM 6283 N N . ASP B 2 184 ? 13.925 -5.553 -59.026 1.00 58.34 184 ASP B N 1
ATOM 6284 C CA . ASP B 2 184 ? 12.893 -4.738 -59.648 1.00 60.13 184 ASP B CA 1
ATOM 6285 C C . ASP B 2 184 ? 12.629 -5.197 -61.076 1.00 57.94 184 ASP B C 1
ATOM 6286 O O . ASP B 2 184 ? 13.558 -5.425 -61.854 1.00 63.09 184 ASP B O 1
ATOM 6291 N N . GLU B 2 185 ? 11.348 -5.332 -61.413 1.00 48.05 185 GLU B N 1
ATOM 6292 C CA . GLU B 2 185 ? 10.944 -5.667 -62.772 1.00 47.71 185 GLU B CA 1
ATOM 6293 C C . GLU B 2 185 ? 10.715 -4.385 -63.559 1.00 48.78 185 GLU B C 1
ATOM 6294 O O . GLU B 2 185 ? 9.780 -3.632 -63.271 1.00 54.07 185 GLU B O 1
ATOM 6300 N N . VAL B 2 186 ? 11.565 -4.138 -64.550 1.00 48.43 186 VAL B N 1
ATOM 6301 C CA . VAL B 2 186 ? 11.464 -2.960 -65.400 1.00 48.28 186 VAL B CA 1
ATOM 6302 C C . VAL B 2 186 ? 11.278 -3.433 -66.832 1.00 46.11 186 VAL B C 1
ATOM 6303 O O . VAL B 2 186 ? 12.158 -4.100 -67.391 1.00 54.90 186 VAL B O 1
ATOM 6307 N N . VAL B 2 187 ? 10.140 -3.091 -67.423 1.00 38.76 187 VAL B N 1
ATOM 6308 C CA . VAL B 2 187 ? 9.842 -3.418 -68.811 1.00 40.36 187 VAL B CA 1
ATOM 6309 C C . VAL B 2 187 ? 9.981 -2.136 -69.618 1.00 44.97 187 VAL B C 1
ATOM 6310 O O . VAL B 2 187 ? 9.213 -1.187 -69.434 1.00 54.92 187 VAL B O 1
ATOM 6314 N N . LEU B 2 188 ? 10.963 -2.107 -70.512 1.00 54.76 188 LEU B N 1
ATOM 6315 C CA . LEU B 2 188 ? 11.239 -0.929 -71.318 1.00 48.51 188 LEU B CA 1
ATOM 6316 C C . LEU B 2 188 ? 10.552 -1.056 -72.671 1.00 58.63 188 LEU B C 1
ATOM 6317 O O . LEU B 2 188 ? 10.750 -2.043 -73.384 1.00 70.31 188 LEU B O 1
ATOM 6322 N N . MET B 2 189 ? 9.745 -0.059 -73.015 1.00 64.77 189 MET B N 1
ATOM 6323 C CA . MET B 2 189 ? 9.111 0.004 -74.325 1.00 63.10 189 MET B CA 1
ATOM 6324 C C . MET B 2 189 ? 10.048 0.711 -75.294 1.00 68.34 189 MET B C 1
ATOM 6325 O O . MET B 2 189 ? 10.411 1.870 -75.079 1.00 71.23 189 MET B O 1
ATOM 6330 N N . LEU B 2 190 ? 10.471 -0.017 -76.323 1.00 75.75 190 LEU B N 1
ATOM 6331 C CA . LEU B 2 190 ? 11.417 0.564 -77.301 1.00 74.82 190 LEU B CA 1
ATOM 6332 C C . LEU B 2 190 ? 10.640 0.983 -78.550 1.00 77.50 190 LEU B C 1
ATOM 6333 O O . LEU B 2 190 ? 9.719 0.244 -78.950 1.00 76.75 190 LEU B O 1
ATOM 6338 N N . SER B 2 191 ? 11.007 2.123 -79.134 1.00 90.81 191 SER B N 1
ATOM 6339 C CA . SER B 2 191 ? 10.350 2.590 -80.380 1.00 92.71 191 SER B CA 1
ATOM 6340 C C . SER B 2 191 ? 11.367 2.549 -81.527 1.00 96.48 191 SER B C 1
ATOM 6341 O O . SER B 2 191 ? 12.000 3.591 -81.794 1.00 95.59 191 SER B O 1
#

B-factor: mean 65.77, std 15.4, range [24.62, 115.65]

Solvent-accessible surface area: 36381 Å² total; per-residue (Å²): 220,180,45,124,2,63,102,29,7,18,5,26,116,74,37,35,85,61,13,0,149,149,38,69,33,140,48,87,32,0,11,35,27,50,126,46,33,64,0,20,65,71,81,0,0,18,8,88,122,53,134,52,21,4,5,11,35,161,70,28,59,99,48,0,50,2,96,56,23,45,84,13,2,51,0,48,20,66,100,35,72,28,41,0,0,41,30,1,17,159,133,76,36,42,43,75,10,122,42,47,0,73,64,29,15,56,2,70,3,54,2,6,10,0,35,28,91,96,56,16,35,13,30,31,35,42,51,49,86,24,95,5,88,77,54,10,52,5,75,82,15,49,19,98,56,88,87,5,0,21,18,8,121,23,12,100,100,102,73,80,71,87,85,143,32,2,33,54,84,81,56,45,132,81,71,68,33,48,54,91,92,101,94,51,83,23,30,70,78,22,122,55,84,0,56,137,50,8,49,93,0,11,125,24,0,59,41,104,17,65,2,96,0,0,0,2,0,2,6,1,0,0,0,36,0,56,84,15,126,14,108,45,112,47,65,56,66,10,165,3,40,0,1,28,18,4,0,0,69,14,0,42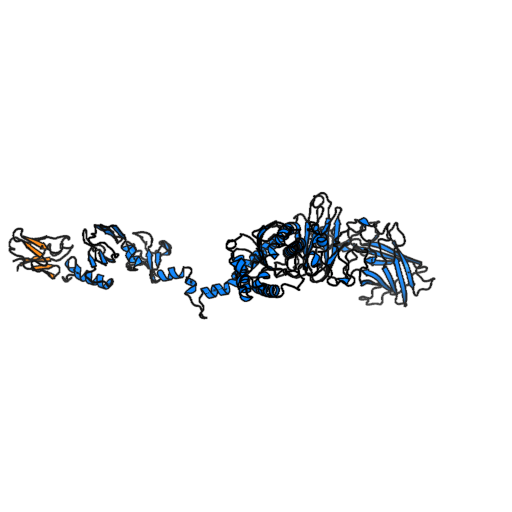,51,0,0,40,69,2,1,18,0,58,15,85,26,56,44,13,1,19,3,26,28,0,0,32,55,0,49,81,31,116,77,17,81,71,58,20,97,7,13,0,0,0,0,1,0,0,39,32,0,31,64,40,56,57,55,6,71,68,100,56,0,21,74,38,0,60,68,1,0,49,37,1,3,74,44,40,1,0,0,0,0,0,2,2,1,11,1,21,62,39,93,25,24,86,74,1,22,110,31,0,115,111,0,53,153,25,0,97,73,3,18,12,7,83,0,36,0,25,37,3,3,71,26,15,61,51,57,4,0,16,17,42,64,25,38,2,0,0,0,0,1,0,0,1,0,2,12,0,0,2,0,0,0,2,4,12,9,65,120,84,34,130,48,8,79,112,62,20,71,1,59,1,25,62,167,42,57,6,2,6,25,1,18,11,52,40,37,11,68,91,23,125,50,62,48,10,47,27,197,40,25,16,14,0,0,0,95,49,111,59,28,0,16,0,0,0,0,0,23,0,41,24,67,0,0,1,0,0,0,23,0,12,16,90,5,77,13,57,9,41,4,12,0,23,37,39,38,56,64,52,49,34,83,71,0,75,98,0,5,6,13,21,97,106,171,88,151,33,70,69,6,55,49,50,16,75,13,9,33,16,116,50,0,25,9,5,3,0,7,1,1,32,5,9,0,109,3,28,8,0,0,3,0,23,1,31,78,143,21,106,8,19,33,0,72,0,3,9,0,2,0,17,24,7,64,38,42,34,10,0,9,16,17,101,124,97,72,210,36,126,21,60,128,16,68,57,88,114,79,36,22,103,69,162,129,67,115,102,146,30,110,39,44,37,2,60,70,11,47,10,59,2,1,1,16,0,0,0,16,35,9,71,156,26,20,24,0,9,97,58,86,151,10,18,26,92,0,24,0,52,0,33,9,76,76,57,37,60,2,40,0,32,0,54,8,58,77,39,76,29,30,60,0,46,12,115,46,97,113,16,77,24,59,121,57,84,53,7,88,52,7,39,0,14,0,0,4,14,23,54,85,64,101,77,79,47,33,57,101,19,123,116,97,28,142,54,17,90,68,37,52,32,120,90,43,59,42,44,6,71,120,32,100,6,52,11,26,15,2,0,18,0,52,6,71,21,66,76,115,45,43,83,4,54,1,50,3,69,0,34,2,64,4,0,86,38,18,62,69,15,0,6,160,104,84,60,68,34,71,135,15,49,0,72,28,62,28,64,66,0,100,5,56,124,82,2,81,17,4,31,29,0,62,15,6,46,88,113,44,71,66,57,186,13,3,69,42,61,72,145,91,37,10,0,59,14,73,80,79,4,30,124,10,0,50,0,32,0,38,4,69

InterPro domains:
  IPR013830 SGNH hydrolase-type esterase domain [PF13472] (220-398)
  IPR036514 SGNH hydrolase superfamily [G3DSA:3.40.50.1110] (214-411)
  IPR040775 Tail spike TSP1/Gp66, N-terminal domain [PF18668] (94-156)

Radius of gyration: 50.24 Å; Cα contacts (8 Å, |Δi|>4): 2134; chains: 2; bounding box: 54×74×183 Å

Nearest PDB structures (foldseek):
  4oj6-assembly1_C  TM=8.515E-01  e=8.874E-22  Kuttervirus CBA120
  4oj5-assembly1_B  TM=8.544E-01  e=1.393E-21  Kuttervirus CBA120
  4qnl-assembly1_A  TM=5.401E-01  e=7.495E-38  Escherichia phage vB_EcoP_G7C
  5w6f-assembly1_C  TM=5.032E-01  e=6.743E-21  Kuttervirus CBA120
  5w6h-assembly1_C  TM=2.697E-01  e=9.656E-18  Kuttervirus CBA120

Sequence (843 aa):
LFSQGGKGSAGILTNKQAVARHFGVKQSEVVYFSVGVDISGYKVIYDKTTQRAYSLPIGIPAGTTAISLSTAAVLVHSQGSVDLGAVAVLRKEYVTIPGDFTSGATIQVKNEILTHSNGAQYRWAGAVPKVVPAGSTPASSGGISASAWIEVTGEELRDELATTGGASQIGTSDGKTVQQWIIANDSANYRARNIQKLAWVDKQVHSRGSIKVLFQGDSMTAGYDTTSTDRVPANNGDWATHASMTYPQRFMAYLPEQSGCSVTGVYRAISGHTAIQSYNEPSWQSNPNCDVVILMLGLNDAGGVAGTTEDIYMEYMEKLIRRFIDWGMGVVVQTCSTGGQGSGGVVANLWAKRMRMMADTYGCAHFNADEVQYYRHNGAVQSDGGHFNSMGYAIHGQMLASMFMAGGLLPTYRPLTNEINTWCGRLDDSIGYCDATGNINLGRSDGAYTRTKVVGGMLANVASIATFSFYLDAEAAHIFVHGSGAGPINVLVDAPSWWNNGAQDYYDFANNQSINFSNSPQAANNAIVDLSTTYSADRKFVGRILGRGWKTLTFFTNLQGTGGDFYLNSLTVQPVPVGMSVQARNWARFDKGHRAVYSKKIPQAYNQATLPTATALVNFQVPMPQSMLPTTPSISGDLGTNFYNCGHSVLKISNSSGDYLEVLLIKTTGGGYVFTGKILKTTYATGNQPTAITATAAHYSMKDLKVAGANGPNMPLETIRDIDMASYVTIGVGAGNGGLVLDINITWPSTPPTSYWNIELEAWDMFGNSEASIYIPFVFNNGSAAGGETTIVVPDYTIGVPEIYVEGFRQQVGRGFTFNSVNLTVTLAQPLEQGDEVVLMLS